Protein AF-A0A3C1JVE3-F1 (afdb_monomer_lite)

Secondary structure (DSSP, 8-state):
-HHHHHHHHHHHHHHHHHHHHTTTS---S-EEEEEEEEEEEEEEEPTT---TT-EEEEEEEEEEEEETT----SEEEEEEE--STTTS--TT-HHHHHHHHHHHHTT-EEEEE-------TT-HHHHHHHHHHHHHHHHHHHHHHHHTHHHHTEEEEEEEEEEETHHHHHHHHHHH--SGGGS-GGGS-EEEEEE-SSS--EEEEEEPP---SS-SS-TTS--S-SEEEEES--BS-GGG--TTS---EEEEEETT-SSS-SSEE-GGG-TTSPPEE-HHHHHHHHHHTT--SEEEEEETT--TTTTTEETTEESTT----HHHHHHHHHHHHHHHTTS----TTSEEEE-TT-BS-SSSTTS-BS-HHHHHH-TT-SEEEEESEEEE--BPPTT---GGG-BEE--TT-EEEEEE-S--SSGGGS--S--SS--S--EEEE-SS--S-SEE--TT--SS-EEEES-EEE--EE--TTSTTTTB-SSEEE-TTEEEES-EEES-EEEE-SSEEEES--EEES-EEES-EEEEE-SSEEEEES-EEES-EEES-EESSB-SSEEEEESEEEEES-EEES-EESSB-SSEEEES-SEEEEES-EEES-EESSS-SSEEEES-EEEEES-EEES-EESSSB-SSEEEETT-EEEEES-EEES-B-SB-SSEEE-SSS-EEEEES-EEET--SSTT-EEE-GGGG-SSHHHHHHHT---SSSPPTTTT-S-GGGS-TT-B-TTS-BTTSSSS--SSS---S--PEEEEEEE--SSSEEEES-SEEEETT--EEEEEEE-TTEEEEEEEETTEE-GGGPEEETTEEEEEES---S-EEEEEEEEEPPPEEEEEEE-TTEEEESSEEEE-TT--EEEEEEEPTTEEEEEEEESSSSEEEE-SSSEEEEES--S-EEEEEEEEE-EEEEEE---TTEEEE--EEEEETTEEEEEEEEE-TT------EE-SSSEEEE-SSSEEEEEEE-S-EEEE-------------TT--EEESSSBSSEEEEE---SS--EEEEEE-TTS-EEEEEEE-TTPEEE-TTSPSEEEEEEEEETTEEEEEEEEE-

Radius of gyration: 49.95 Å; chains: 1; bounding box: 109×61×170 Å

pLDDT: mean 86.19, std 13.79, range [27.31, 98.88]

Sequence (1078 aa):
MKKILLSIIGLVIVFQLFSQIRYKEGCFSELQKDSAVVYSSSLRLNSPYLDESSTSDTSLLMDIYSPKGDTLKNRPAIIFVHGGAFVSGNRHHDDMVSFCQAFTMTGYITATIDYRLGMNIDDSKSAVRAVYRGIQDGRAAVRFLRANASTYGINPDKIFMVGSSAGGFIALQSVYMNEQSEKPTEAESYSYDMVTAEPPYLQTVIAPDLGNYDTGENLDQNGTPDAIISLWGAVQNTDLIKASDLVPTMLVHGKSDTIVPFEIGSPFNYPSFPETYGSDEINNQLVSLGFTNKDCYFVDNQGHEFYGVTNGMFNDGVFFNAYGDTIFKKSLNFFYNQLIKPDANHIVYVKPDGTGDGSSWGNAVSDLQGAIDAMGVEQVWVTKGTYYASAYLPGETDARMKSFQMKEGVHVYGNFNGTETSIDERDHLLIDEKELGNSVLTTNSNSYHIVVFDTTGYSVETILDGFEIKGGNADNISLPPHNFGGGVVLSPQSIVQNCYITDNNAEIGAGAVLYKGGLIDSCYFISNTASHEGGGIALLYDGTVKNSKISSNETSGRGAGVYMEGFSGTIKNCEITTNTSDDYGAGVYFRDVSSATIQGSYVADNTAGKSGGGIYAYNSSINIYSSTVVNNTATTGYGGGINSYSNASSTIVNSVFIGNTASTGDNIYKCSSGCTTSVSYSGIEGGYEGENNVNISSDDFASSFYKDLYDGVDNVNPPSKCLNAGNNSIVSESDFDIKGNSRVSFGIVDIGAFERTSCKAYQLTSTVPTGGGTVSPEDTSIYLNNSLTYTIKPNTNGILDVVLFNGLDVTDQLVIDANNYIFTIDTLKADGELNVTFNVLPNVDITTSASTGGSISPTNANIEYGGSQIFTLTFNEGYEFDEATFSGSGNVTDNQDGTITLSNVTSDGELSITFVIKQYEITTSANTGGSISPISATIEHGSSQIFTLTFNEGYEFDEATFSGSGTVTDNQDGTITLSNVTSDGDLHVTFITATGIDADLAKKINVFPNPANNKITIQVPVNRGSCRIELVNIIGNIISDYEIFDGQDIDISHLTPGMYYIIVKIDEKQFVRKLIKK

Foldseek 3Di:
DVVVVVVVVVVVVLQLVLLVQALQAQPADDKDKDWFDQLWKDWAADPVLLFLVRTDIDGKGKMKMAGPPDPAFAAAEEEEEAADLLADDFQVQQQSVVLQVRSRRSGHIYMYIGFHRRADPLDQLSSLQSLLSLLQRQLSNLLSCLVCRLVRRHNNLRYEYEAAHSGLSSRVCNQLVDDQVPRDPSLAWDWDWDFDDPPTDTDIHINHRNDGSHDGPNVVGGSRHQAYERALYWYLDLVSVDLVRDHQYEYEFECPACQHHQAWAAGVNPNNHHITGHPVNNVVSCVVSVNDRYYYHYHYPDYGPNQQADSSHHDPPDPGDPVSVVVSNVVSVSSVQSAQAEEPVLEFEADCPADARRHALVRHHNPPLSRQSGRSHQEYEYAFDEHAQADADSPDDPPQRRAREHDANYAYEWQDNSPDDDNVPGPQAPDPDDDPTFYEQDHPDAHLEHYEYDQVEHPEAYEDGGYEFERFALEDPPDPPSQEHRGYEAEYNYEYESYEQEHAEGQEARSYEYALEYEYYHYEFEHAEHAAYHRRYEYEAEYEYELYEQEQGEYQHEQRRYEYEHEEYEYYLYEQYHAEYAAEQRSYEYELYAEYEYYLYEQDPAEYNAENQRYEYYNHEYEYYQAEFALGEGPEDYASRYEADDLYEYEAFLAEFANADYPPHRGYYYDPPNYYYAYELAEYDVWDDYHQYDHDHVVQCPDCVVVVLVQQDCPDVVGDPQALRGDCVVADQPDAASVGHGQCNQNGGGRHSHHHPDFDWAWEAEDEPDPFWDKPPHTDTHTFQAKDKMKIAGDPFKDWDFKAKQNHTCVVVWDDDPRITMDMDRGDDHHIYIYTYIDGDAWAKEAEEEDPFWDKPDRMDIGGQQAKDKIAIGGDPQKDWDDKDKDAPWDWDDPVPRMIMTGGGHYYIYMYTYMDGDWEKEAEAEDPFKGKDDGIDIGGQFFWDKMFMDGDPPDDWDDKDKPFPWDWDDPVPGMIITGRGHYYIYMYTEDDDYYDDDDDFQPWFDWDDAQDEFKIFTAGTDPDAWKKKWKADPVGDTPDIDIGDGRDIDTPNVDDQAKIKMWIGDPNDIDIDIHGYD

Structure (mmCIF, N/CA/C/O backbone):
data_AF-A0A3C1JVE3-F1
#
_entry.id   AF-A0A3C1JVE3-F1
#
loop_
_atom_site.group_PDB
_atom_site.id
_atom_site.type_symbol
_atom_site.label_atom_id
_atom_site.label_alt_id
_atom_site.label_comp_id
_atom_site.label_asym_id
_atom_site.label_entity_id
_atom_site.label_seq_id
_atom_site.pdbx_PDB_ins_code
_atom_site.Cartn_x
_atom_site.Cartn_y
_atom_site.Cartn_z
_atom_site.occupancy
_atom_site.B_iso_or_equiv
_atom_site.auth_seq_id
_atom_site.auth_comp_id
_atom_site.auth_asym_id
_atom_site.auth_atom_id
_atom_site.pdbx_PDB_model_num
ATOM 1 N N . MET A 1 1 ? -10.441 -23.750 -8.861 1.00 42.03 1 MET A N 1
ATOM 2 C CA . MET A 1 1 ? -10.743 -22.346 -9.229 1.00 42.03 1 MET A CA 1
ATOM 3 C C . MET A 1 1 ? -12.218 -22.021 -8.975 1.00 42.03 1 MET A C 1
ATOM 5 O O . MET A 1 1 ? -12.533 -21.957 -7.799 1.00 42.03 1 MET A O 1
ATOM 9 N N . LYS A 1 2 ? -13.139 -21.900 -9.956 1.00 28.19 2 LYS A N 1
ATOM 10 C CA . LYS A 1 2 ? -14.491 -21.289 -9.761 1.00 28.19 2 LYS A CA 1
ATOM 11 C C . LYS A 1 2 ? -15.259 -21.627 -8.459 1.00 28.19 2 LYS A C 1
ATOM 13 O O . LYS A 1 2 ? -15.768 -20.706 -7.838 1.00 28.19 2 LYS A O 1
ATOM 18 N N . LYS A 1 3 ? -15.322 -22.891 -8.005 1.00 31.56 3 LYS A N 1
ATOM 19 C CA . LYS A 1 3 ? -15.977 -23.236 -6.716 1.00 31.56 3 LYS A CA 1
ATOM 20 C C . LYS A 1 3 ? -15.284 -22.633 -5.483 1.00 31.56 3 LYS A C 1
ATOM 22 O O . LYS A 1 3 ? -15.972 -22.180 -4.585 1.00 31.56 3 LYS A O 1
ATOM 27 N N . ILE A 1 4 ? -13.951 -22.608 -5.465 1.00 35.59 4 ILE A N 1
ATOM 28 C CA . ILE A 1 4 ? -13.152 -21.994 -4.390 1.00 35.59 4 ILE A CA 1
ATOM 29 C C . ILE A 1 4 ? -13.349 -20.473 -4.413 1.00 35.59 4 ILE A C 1
ATOM 31 O O . ILE A 1 4 ? -13.584 -19.876 -3.373 1.00 35.59 4 ILE A O 1
ATOM 35 N N . LEU A 1 5 ? -13.349 -19.868 -5.607 1.00 32.31 5 LEU A N 1
ATOM 36 C CA . LEU A 1 5 ? -13.548 -18.426 -5.769 1.00 32.31 5 LEU A CA 1
ATOM 37 C C . LEU A 1 5 ? -14.929 -17.972 -5.256 1.00 32.31 5 LEU A C 1
ATOM 39 O O . LEU A 1 5 ? -15.006 -16.995 -4.523 1.00 32.31 5 LEU A O 1
ATOM 43 N N . LEU A 1 6 ? -16.005 -18.718 -5.553 1.00 36.62 6 LEU A N 1
ATOM 44 C CA . LEU A 1 6 ? -17.332 -18.437 -4.982 1.00 36.62 6 LEU A CA 1
ATOM 45 C C . LEU A 1 6 ? -17.369 -18.594 -3.454 1.00 36.62 6 LEU A C 1
ATOM 47 O O . LEU A 1 6 ? -18.058 -17.823 -2.794 1.00 36.62 6 LEU A O 1
ATOM 51 N N . SER A 1 7 ? -16.651 -19.569 -2.886 1.00 35.81 7 SER A N 1
ATOM 52 C CA . SER A 1 7 ? -16.560 -19.725 -1.429 1.00 35.81 7 SER A CA 1
ATOM 53 C C . SER A 1 7 ? -15.799 -18.578 -0.763 1.00 35.81 7 SER A C 1
ATOM 55 O O . SER A 1 7 ? -16.224 -18.139 0.297 1.00 35.81 7 SER A O 1
ATOM 57 N N . ILE A 1 8 ? -14.732 -18.063 -1.385 1.00 39.25 8 ILE A N 1
ATOM 58 C CA . ILE A 1 8 ? -13.982 -16.899 -0.884 1.00 39.25 8 ILE A CA 1
ATOM 59 C C . ILE A 1 8 ? -14.848 -15.635 -0.955 1.00 39.25 8 ILE A C 1
ATOM 61 O O . ILE A 1 8 ? -15.028 -14.973 0.059 1.00 39.25 8 ILE A O 1
ATOM 65 N N . ILE A 1 9 ? -15.466 -15.346 -2.107 1.00 40.34 9 ILE A N 1
ATOM 66 C CA . ILE A 1 9 ? -16.354 -14.179 -2.279 1.00 40.34 9 ILE A CA 1
ATOM 67 C C . ILE A 1 9 ? -17.531 -14.231 -1.290 1.00 40.34 9 ILE A C 1
ATOM 69 O O . ILE A 1 9 ? -17.863 -13.228 -0.664 1.00 40.34 9 ILE A O 1
ATOM 73 N N . GLY A 1 10 ? -18.133 -15.411 -1.095 1.00 34.31 10 GLY A N 1
ATOM 74 C CA . GLY A 1 10 ? -19.192 -15.607 -0.104 1.00 34.31 10 GLY A CA 1
ATOM 75 C C . GLY A 1 10 ? -18.730 -15.406 1.344 1.00 34.31 10 GLY A C 1
ATOM 76 O O . GLY A 1 10 ? -19.532 -14.984 2.170 1.00 34.31 10 GLY A O 1
ATOM 77 N N . LEU A 1 11 ? -17.455 -15.668 1.653 1.00 42.56 11 LEU A N 1
ATOM 78 C CA . LEU A 1 11 ? -16.876 -15.410 2.971 1.00 42.56 11 LEU A CA 1
ATOM 79 C C . LEU A 1 11 ? -16.632 -13.907 3.185 1.00 42.56 11 LEU A C 1
ATOM 81 O O . LEU A 1 11 ? -17.049 -13.368 4.205 1.00 42.56 11 LEU A O 1
ATOM 85 N N . VAL A 1 12 ? -16.026 -13.224 2.206 1.00 44.41 12 VAL A N 1
ATOM 86 C CA . VAL A 1 12 ? -15.712 -11.781 2.263 1.00 44.41 12 VAL A CA 1
ATOM 87 C C . VAL A 1 12 ? -16.974 -10.939 2.467 1.00 44.41 12 VAL A C 1
ATOM 89 O O . VAL A 1 12 ? -17.000 -10.088 3.352 1.00 44.41 12 VAL A O 1
ATOM 92 N N . ILE A 1 13 ? -18.055 -11.231 1.734 1.00 44.53 13 ILE A N 1
ATOM 93 C CA . ILE A 1 13 ? -19.339 -10.522 1.886 1.00 44.53 13 ILE A CA 1
ATOM 94 C C . ILE A 1 13 ? -19.924 -10.716 3.297 1.00 44.53 13 ILE A C 1
ATOM 96 O O . ILE A 1 13 ? -20.472 -9.777 3.872 1.00 44.53 13 ILE A O 1
ATOM 100 N N . VAL A 1 14 ? -19.783 -11.907 3.892 1.00 49.59 14 VAL A N 1
ATOM 101 C CA . VAL A 1 14 ? -20.216 -12.152 5.279 1.00 49.59 14 VAL A CA 1
ATOM 102 C C . VAL A 1 14 ? -19.344 -11.382 6.277 1.00 49.59 14 VAL A C 1
ATOM 104 O O . VAL A 1 14 ? -19.891 -10.827 7.226 1.00 49.59 14 VAL A O 1
ATOM 107 N N . PHE A 1 15 ? -18.029 -11.280 6.053 1.00 49.72 15 PHE A N 1
ATOM 108 C CA . PHE A 1 15 ? -17.124 -10.490 6.899 1.00 49.72 15 PHE A CA 1
ATOM 109 C C . PHE A 1 15 ? -17.406 -8.977 6.839 1.00 49.72 15 PHE A C 1
ATOM 111 O O . PHE A 1 15 ? -17.492 -8.350 7.896 1.00 49.72 15 PHE A O 1
ATOM 118 N N . GLN A 1 16 ? -17.614 -8.396 5.650 1.00 48.53 16 GLN A N 1
ATOM 119 C CA . GLN A 1 16 ? -17.972 -6.973 5.510 1.00 48.53 16 GLN A CA 1
ATOM 120 C C . GLN A 1 16 ? -19.355 -6.655 6.111 1.00 48.53 16 GLN A C 1
ATOM 122 O O . GLN A 1 16 ? -19.526 -5.620 6.751 1.00 48.53 16 GLN A O 1
ATOM 127 N N . LEU A 1 17 ? -20.336 -7.560 6.000 1.00 51.19 17 LEU A N 1
ATOM 128 C CA . LEU A 1 17 ? -21.621 -7.391 6.695 1.00 51.19 17 LEU A CA 1
ATOM 129 C C . LEU A 1 17 ? -21.475 -7.505 8.223 1.00 51.19 17 LEU A C 1
ATOM 131 O O . LEU A 1 17 ? -22.130 -6.761 8.951 1.00 51.19 17 LEU A O 1
ATOM 135 N N . PHE A 1 18 ? -20.597 -8.384 8.721 1.00 59.34 18 PHE A N 1
ATOM 136 C CA . PHE A 1 18 ? -20.302 -8.508 10.154 1.00 59.34 18 PHE A CA 1
ATOM 137 C C . PHE A 1 18 ? -19.658 -7.244 10.738 1.00 59.34 18 PHE A C 1
ATOM 139 O O . PHE A 1 18 ? -20.013 -6.845 11.849 1.00 59.34 18 PHE A O 1
ATOM 146 N N . SER A 1 19 ? -18.721 -6.610 10.023 1.00 59.62 19 SER A N 1
ATOM 147 C CA . SER A 1 19 ? -18.002 -5.433 10.531 1.00 59.62 19 SER A CA 1
ATOM 148 C C . SER A 1 19 ? -18.904 -4.203 10.675 1.00 59.62 19 SER A C 1
ATOM 150 O O . SER A 1 19 ? -18.742 -3.449 11.632 1.00 59.62 19 SER A O 1
ATOM 152 N N . GLN A 1 20 ? -19.900 -4.025 9.798 1.00 61.22 20 GLN A N 1
ATOM 153 C CA . GLN A 1 20 ? -20.799 -2.865 9.851 1.00 61.22 20 GLN A CA 1
ATOM 154 C C . GLN A 1 20 ? -21.799 -2.895 11.025 1.00 61.22 20 GLN A C 1
ATOM 156 O O . GLN A 1 20 ? -22.167 -1.823 11.525 1.00 61.22 20 GLN A O 1
ATOM 161 N N . ILE A 1 21 ? -22.220 -4.085 11.482 1.00 74.62 21 ILE A N 1
ATOM 162 C CA . ILE A 1 21 ? -23.195 -4.265 12.585 1.00 74.62 21 ILE A CA 1
ATOM 163 C C . ILE A 1 21 ? -22.554 -4.509 13.961 1.00 74.62 21 ILE A C 1
ATOM 165 O O . ILE A 1 21 ? -23.213 -4.339 14.991 1.00 74.62 21 ILE A O 1
ATOM 169 N N . ARG A 1 22 ? -21.282 -4.921 14.004 1.00 86.31 22 ARG A N 1
ATOM 170 C CA . ARG A 1 22 ? -20.582 -5.241 15.253 1.00 86.31 22 ARG A CA 1
ATOM 171 C C . ARG A 1 22 ? -20.499 -4.022 16.182 1.00 86.31 22 ARG A C 1
ATOM 173 O O . ARG A 1 22 ? -20.424 -2.879 15.739 1.00 86.31 22 ARG A O 1
ATOM 180 N N . TYR A 1 23 ? -20.583 -4.290 17.484 1.00 89.38 23 TYR A N 1
ATOM 181 C CA . TYR A 1 23 ? -20.739 -3.330 18.583 1.00 89.38 23 TYR A CA 1
ATOM 182 C C . TYR A 1 23 ? -22.031 -2.481 18.559 1.00 89.38 23 TYR A C 1
ATOM 184 O O . TYR A 1 23 ? -22.272 -1.754 19.518 1.00 89.38 23 TYR A O 1
ATOM 192 N N . LYS A 1 24 ? -22.897 -2.601 17.538 1.00 83.44 24 LYS A N 1
ATOM 193 C CA . LYS A 1 24 ? -24.208 -1.916 17.451 1.00 83.44 24 LYS A CA 1
ATOM 194 C C . LYS A 1 24 ? -25.393 -2.861 17.627 1.00 83.44 24 LYS A C 1
ATOM 196 O O . LYS A 1 24 ? -26.406 -2.479 18.204 1.00 83.44 24 LYS A O 1
ATOM 201 N N . GLU A 1 25 ? -25.280 -4.081 17.109 1.00 83.56 25 GLU A N 1
ATOM 202 C CA . GLU A 1 25 ? -26.344 -5.088 17.094 1.00 83.56 25 GLU A CA 1
ATOM 203 C C . GLU A 1 25 ? -25.783 -6.487 17.390 1.00 83.56 25 GLU A C 1
ATOM 205 O O . GLU A 1 25 ? -24.573 -6.716 17.346 1.00 83.56 25 GLU A O 1
ATOM 210 N N . GLY A 1 26 ? -26.661 -7.434 17.737 1.00 80.00 26 GLY A N 1
ATOM 211 C CA . GLY A 1 26 ? -26.273 -8.808 18.062 1.00 80.00 26 GLY A CA 1
ATOM 212 C C . GLY A 1 26 ? -25.845 -9.584 16.817 1.00 80.00 26 GLY A C 1
ATOM 213 O O . GLY A 1 26 ? -26.696 -10.073 16.078 1.00 80.00 26 GLY A O 1
ATOM 214 N N . CYS A 1 27 ? -24.536 -9.707 16.594 1.00 83.88 27 CYS A N 1
ATOM 215 C CA . CYS A 1 27 ? -23.964 -10.409 15.445 1.00 83.88 27 CYS A CA 1
ATOM 216 C C . CYS A 1 27 ? -23.536 -11.854 15.754 1.00 83.88 27 CYS A C 1
ATOM 218 O O . CYS A 1 27 ? -23.475 -12.679 14.844 1.00 83.88 27 CYS A O 1
ATOM 220 N N . PHE A 1 28 ? -23.301 -12.201 17.023 1.00 83.00 28 PHE A N 1
ATOM 221 C CA . PHE A 1 28 ? -22.983 -13.570 17.442 1.00 83.00 28 PHE A CA 1
ATOM 222 C C . PHE A 1 28 ? -24.230 -14.347 17.893 1.00 83.00 28 PHE A C 1
ATOM 224 O O . PHE A 1 28 ? -25.195 -13.771 18.391 1.00 83.00 28 PHE A O 1
ATOM 231 N N . SER A 1 29 ? -24.197 -15.677 17.751 1.00 82.56 29 SER A N 1
ATOM 232 C CA . SER A 1 29 ? -25.285 -16.583 18.165 1.00 82.56 29 SER A CA 1
ATOM 233 C C . SER A 1 29 ? -24.981 -17.408 19.420 1.00 82.56 29 SER A C 1
ATOM 235 O O . SER A 1 29 ? -25.893 -17.987 20.002 1.00 82.56 29 SER A O 1
ATOM 237 N N . GLU A 1 30 ? -23.715 -17.486 19.838 1.00 84.94 30 GLU A N 1
ATOM 238 C CA . GLU A 1 30 ? -23.271 -18.187 21.047 1.00 84.94 30 GLU A CA 1
ATOM 239 C C . GLU A 1 30 ? -22.166 -17.387 21.761 1.00 84.94 30 GLU A C 1
ATOM 241 O O . GLU A 1 30 ? -21.375 -16.695 21.116 1.00 84.94 30 GLU A O 1
ATOM 246 N N . LEU A 1 31 ? -22.078 -17.529 23.086 1.00 93.06 31 LEU A N 1
ATOM 247 C CA . LEU A 1 31 ? -20.979 -17.015 23.910 1.00 93.06 31 LEU A CA 1
ATOM 248 C C . LEU A 1 31 ? -20.256 -18.152 24.643 1.00 93.06 31 LEU A C 1
ATOM 250 O O . LEU A 1 31 ? -20.754 -19.277 24.732 1.00 93.06 31 LEU A O 1
ATOM 254 N N . GLN A 1 32 ? -19.075 -17.851 25.166 1.00 94.25 32 GLN A N 1
ATOM 255 C CA . GLN A 1 32 ? -18.316 -18.695 26.087 1.00 94.25 32 GLN A CA 1
ATOM 256 C C . GLN A 1 32 ? -18.015 -17.905 27.369 1.00 94.25 32 GLN A C 1
ATOM 258 O O . GLN A 1 32 ? -17.998 -16.673 27.344 1.00 94.25 32 GLN A O 1
ATOM 263 N N . LYS A 1 33 ? -17.822 -18.610 28.490 1.00 96.62 33 LYS A N 1
ATOM 264 C CA . LYS A 1 33 ? -17.721 -18.008 29.825 1.00 96.62 33 LYS A CA 1
ATOM 265 C C . LYS A 1 33 ? -16.608 -18.644 30.659 1.00 96.62 33 LYS A C 1
ATOM 267 O O . LYS A 1 33 ? -16.735 -19.803 31.057 1.00 96.62 33 LYS A O 1
ATOM 272 N N . ASP A 1 34 ? -15.611 -17.849 31.024 1.00 97.50 34 ASP A N 1
ATOM 273 C CA . ASP A 1 34 ? -14.610 -18.195 32.031 1.00 97.50 34 ASP A CA 1
ATOM 274 C C . ASP A 1 34 ? -15.130 -17.743 33.403 1.00 97.50 34 ASP A C 1
ATOM 276 O O . ASP A 1 34 ? -15.408 -16.568 33.628 1.00 97.50 34 ASP A O 1
ATOM 280 N N . SER A 1 35 ? -15.362 -18.694 34.310 1.00 97.31 35 SER A N 1
ATOM 281 C CA . SER A 1 35 ? -16.098 -18.454 35.563 1.00 97.31 35 SER A CA 1
ATOM 282 C C . SER A 1 35 ? -15.186 -18.497 36.786 1.00 97.31 35 SER A C 1
ATOM 284 O O . SER A 1 35 ? -14.309 -19.355 36.864 1.00 97.31 35 SER A O 1
ATOM 286 N N . ALA A 1 36 ? -15.459 -17.642 37.775 1.00 96.25 36 ALA A N 1
ATOM 287 C CA . ALA A 1 36 ? -14.715 -17.532 39.032 1.00 96.25 36 ALA A CA 1
ATOM 288 C C . ALA A 1 36 ? -13.206 -17.267 38.845 1.00 96.25 36 ALA A C 1
ATOM 290 O O . ALA A 1 36 ? -12.371 -17.790 39.585 1.00 96.25 36 ALA A O 1
ATOM 291 N N . VAL A 1 37 ? -12.861 -16.433 37.862 1.00 98.19 37 VAL A N 1
ATOM 292 C CA . VAL A 1 37 ? -11.499 -15.940 37.642 1.00 98.19 37 VAL A CA 1
ATOM 293 C C . VAL A 1 37 ? -11.122 -15.028 38.811 1.00 98.19 37 VAL A C 1
ATOM 295 O O . VAL A 1 37 ? -11.800 -14.032 39.060 1.00 98.19 37 VAL A O 1
ATOM 298 N N . VAL A 1 38 ? -10.059 -15.360 39.547 1.00 98.12 38 VAL A N 1
ATOM 299 C CA . VAL A 1 38 ? -9.533 -14.497 40.618 1.00 98.12 38 VAL A CA 1
ATOM 300 C C . VAL A 1 38 ? -8.838 -13.304 39.971 1.00 98.12 38 VAL A C 1
ATOM 302 O O . VAL A 1 38 ? -7.819 -13.491 39.309 1.00 98.12 38 VAL A O 1
ATOM 305 N N . TYR A 1 39 ? -9.376 -12.098 40.162 1.00 97.38 39 TYR A N 1
ATOM 306 C CA . TYR A 1 39 ? -8.777 -10.876 39.612 1.00 97.38 39 TYR A CA 1
ATOM 307 C C . TYR A 1 39 ? -7.917 -10.115 40.627 1.00 97.38 39 TYR A C 1
ATOM 309 O O . TYR A 1 39 ? -7.005 -9.392 40.232 1.00 97.38 39 TYR A O 1
ATOM 317 N N . SER A 1 40 ? -8.200 -10.283 41.924 1.00 96.62 40 SER A N 1
ATOM 318 C CA . SER A 1 40 ? -7.449 -9.673 43.023 1.00 96.62 40 SER A CA 1
ATOM 319 C C . SER A 1 40 ? -7.666 -10.425 44.348 1.00 96.62 40 SER A C 1
ATOM 321 O O . SER A 1 40 ? -8.592 -11.236 44.467 1.00 96.62 40 SER A O 1
ATOM 323 N N . SER A 1 41 ? -6.830 -10.168 45.354 1.00 94.25 41 SER A N 1
ATOM 324 C CA . SER A 1 41 ? -6.991 -10.636 46.735 1.00 94.25 41 SER A CA 1
ATOM 325 C C . SER A 1 41 ? -6.993 -9.468 47.729 1.00 94.25 41 SER A C 1
ATOM 327 O O . SER A 1 41 ? -6.274 -8.484 47.563 1.00 94.25 41 SER A O 1
ATOM 329 N N . SER A 1 42 ? -7.849 -9.533 48.756 1.00 92.19 42 SER A N 1
ATOM 330 C CA . SER A 1 42 ? -8.029 -8.417 49.696 1.00 92.19 42 SER A CA 1
ATOM 331 C C . SER A 1 42 ? -8.631 -8.843 51.040 1.00 92.19 42 SER A C 1
ATOM 333 O O . SER A 1 42 ? -9.196 -9.929 51.173 1.00 92.19 42 SER A O 1
ATOM 335 N N . LEU A 1 43 ? -8.545 -7.966 52.043 1.00 90.56 43 LEU A N 1
ATOM 336 C CA . LEU A 1 43 ? -9.160 -8.158 53.359 1.00 90.56 43 LEU A CA 1
ATOM 337 C C . LEU A 1 43 ? -10.618 -7.681 53.349 1.00 90.56 43 LEU A C 1
ATOM 339 O O . LEU A 1 43 ? -10.900 -6.502 53.109 1.00 90.56 43 LEU A O 1
ATOM 343 N N . ARG A 1 44 ? -11.546 -8.592 53.652 1.00 89.50 44 ARG A N 1
ATOM 344 C CA . ARG A 1 44 ? -12.982 -8.319 53.819 1.00 89.50 44 ARG A CA 1
ATOM 345 C C . ARG A 1 44 ? -13.336 -8.240 55.305 1.00 89.50 44 ARG A C 1
ATOM 347 O O . ARG A 1 44 ? -12.782 -8.994 56.098 1.00 89.50 44 ARG A O 1
ATOM 354 N N . LEU A 1 45 ? -14.291 -7.385 55.682 1.00 91.50 45 LEU A N 1
ATOM 355 C CA . LEU A 1 45 ? -14.862 -7.401 57.034 1.00 91.50 45 LEU A CA 1
ATOM 356 C C . LEU A 1 45 ? -15.708 -8.658 57.282 1.00 91.50 45 LEU A C 1
ATOM 358 O O . LEU A 1 45 ? -16.480 -9.094 56.423 1.00 91.50 45 LEU A O 1
ATOM 362 N N . ASN A 1 46 ? -15.636 -9.190 58.497 1.00 88.25 46 ASN A N 1
ATOM 363 C CA . ASN A 1 46 ? -16.490 -10.282 58.944 1.00 88.25 46 ASN A CA 1
ATOM 364 C C . ASN A 1 46 ? -17.887 -9.751 59.325 1.00 88.25 46 ASN A C 1
ATOM 366 O O . ASN A 1 46 ? -18.024 -8.749 60.027 1.00 88.25 46 ASN A O 1
ATOM 370 N N . SER A 1 47 ? -18.948 -10.427 58.876 1.00 83.94 47 SER A N 1
ATOM 371 C CA . SER A 1 47 ? -20.334 -10.098 59.258 1.00 83.94 47 SER A CA 1
ATOM 372 C C . SER A 1 47 ? -20.520 -10.263 60.780 1.00 83.94 47 SER A C 1
ATOM 374 O O . SER A 1 47 ? -20.036 -11.264 61.316 1.00 83.94 47 SER A O 1
ATOM 376 N N . PRO A 1 48 ? -21.185 -9.333 61.503 1.00 84.31 48 PRO A N 1
ATOM 377 C CA . PRO A 1 48 ? -22.095 -8.281 61.025 1.00 84.31 48 PRO A CA 1
ATOM 378 C C . PRO A 1 48 ? -21.454 -6.906 60.734 1.00 84.31 48 PRO A C 1
ATOM 380 O O . PRO A 1 48 ? -22.140 -5.895 60.817 1.00 84.31 48 PRO A O 1
ATOM 383 N N . TYR A 1 49 ? -20.159 -6.839 60.405 1.00 87.56 49 TYR A N 1
ATOM 384 C CA . TYR A 1 49 ? -19.453 -5.607 59.996 1.00 87.56 49 TYR A CA 1
ATOM 385 C C . TYR A 1 49 ? -19.353 -4.500 61.072 1.00 87.56 49 TYR A C 1
ATOM 387 O O . TYR A 1 49 ? -19.005 -3.365 60.764 1.00 87.56 49 TYR A O 1
ATOM 395 N N . LEU A 1 50 ? -19.613 -4.827 62.344 1.00 83.62 50 LEU A N 1
ATOM 396 C CA . LEU A 1 50 ? -19.506 -3.891 63.478 1.00 83.62 50 LEU A CA 1
ATOM 397 C C . LEU A 1 50 ? -18.062 -3.680 63.978 1.00 83.62 50 LEU A C 1
ATOM 399 O O . LEU A 1 50 ? -17.796 -2.717 64.695 1.00 83.62 50 LEU A O 1
ATOM 403 N N . ASP A 1 51 ? -17.142 -4.577 63.620 1.00 87.00 51 ASP A N 1
ATOM 404 C CA . ASP A 1 51 ? -15.732 -4.575 64.024 1.00 87.00 51 ASP A CA 1
ATOM 405 C C . ASP A 1 51 ? -14.840 -4.513 62.772 1.00 87.00 51 ASP A C 1
ATOM 407 O O . ASP A 1 51 ? -14.607 -5.526 62.114 1.00 87.00 51 ASP A O 1
ATOM 411 N N . GLU A 1 52 ? -14.342 -3.319 62.439 1.00 87.19 52 GLU A N 1
ATOM 412 C CA . GLU A 1 52 ? -13.437 -3.088 61.302 1.00 87.19 52 GLU A CA 1
ATOM 413 C C . GLU A 1 52 ? -12.035 -3.708 61.500 1.00 87.19 52 GLU A C 1
ATOM 415 O O . GLU A 1 52 ? -11.267 -3.780 60.541 1.00 87.19 52 GLU A O 1
ATOM 420 N N . SER A 1 53 ? -11.696 -4.192 62.704 1.00 83.50 53 SER A N 1
ATOM 421 C CA . SER A 1 53 ? -10.480 -4.988 62.939 1.00 83.50 53 SER A CA 1
ATOM 422 C C . SER A 1 53 ? -10.689 -6.490 62.696 1.00 83.50 53 SER A C 1
ATOM 424 O O . SER A 1 53 ? -9.722 -7.228 62.499 1.00 83.50 53 SER A O 1
ATOM 426 N N . SER A 1 54 ? -11.945 -6.949 62.647 1.00 88.62 54 SER A N 1
ATOM 427 C CA . SER A 1 54 ? -12.312 -8.336 62.358 1.00 88.62 54 SER A CA 1
ATOM 428 C C . SER A 1 54 ? -12.412 -8.567 60.850 1.00 88.62 54 SER A C 1
ATOM 430 O O . SER A 1 54 ? -13.484 -8.467 60.246 1.00 88.62 54 SER A O 1
ATOM 432 N N . THR A 1 55 ? -11.278 -8.896 60.234 1.00 90.56 55 THR A N 1
ATOM 433 C CA . THR A 1 55 ? -11.169 -9.205 58.802 1.00 90.56 55 THR A CA 1
ATOM 434 C C . THR A 1 55 ? -10.961 -10.694 58.513 1.00 90.56 55 THR A C 1
ATOM 436 O O . THR A 1 55 ? -10.688 -11.503 59.405 1.00 90.56 55 THR A O 1
ATOM 439 N N . SER A 1 56 ? -11.118 -11.070 57.246 1.00 91.88 56 SER A N 1
ATOM 440 C CA . SER A 1 56 ? -10.645 -12.332 56.672 1.00 91.88 56 SER A CA 1
ATOM 441 C C . SER A 1 56 ? -10.157 -12.118 55.236 1.00 91.88 56 SER A C 1
ATOM 443 O O . SER A 1 56 ? -10.630 -11.216 54.538 1.00 91.88 56 SER A O 1
ATOM 445 N N . ASP A 1 57 ? -9.197 -12.937 54.800 1.00 92.06 57 ASP A N 1
ATOM 446 C CA . ASP A 1 57 ? -8.723 -12.943 53.414 1.00 92.06 57 ASP A CA 1
ATOM 447 C C . ASP A 1 57 ? -9.853 -13.396 52.476 1.00 92.06 57 ASP A C 1
ATOM 449 O O . ASP A 1 57 ? -10.464 -14.448 52.686 1.00 92.06 57 ASP A O 1
ATOM 453 N N . THR A 1 58 ? -10.109 -12.634 51.412 1.00 92.94 58 THR A N 1
ATOM 454 C CA . THR A 1 58 ? -10.996 -13.041 50.318 1.00 92.94 58 THR A CA 1
ATOM 455 C C . THR A 1 58 ? -10.285 -12.922 48.977 1.00 92.94 58 THR A C 1
ATOM 457 O O . THR A 1 58 ? -9.588 -11.946 48.699 1.00 92.94 58 THR A O 1
ATOM 460 N N . SER A 1 59 ? -10.520 -13.895 48.101 1.00 96.00 59 SER A N 1
ATOM 461 C CA . SER A 1 59 ? -10.371 -13.674 46.664 1.00 96.00 59 SER A CA 1
ATOM 462 C C . SER A 1 59 ? -11.518 -12.791 46.178 1.00 96.00 59 SER A C 1
ATOM 464 O O . SER A 1 59 ? -12.653 -12.939 46.642 1.00 96.00 59 SER A O 1
ATOM 466 N N . LEU A 1 60 ? -11.226 -11.906 45.233 1.00 97.62 60 LEU A N 1
ATOM 467 C CA . LEU A 1 60 ? -12.212 -11.171 44.456 1.00 97.62 60 LEU A CA 1
ATOM 468 C C . LEU A 1 60 ? -12.321 -11.836 43.086 1.00 97.62 60 LEU A C 1
ATOM 470 O O . LEU A 1 60 ? -11.313 -12.109 42.426 1.00 97.62 60 LEU A O 1
ATOM 474 N N . LEU A 1 61 ? -13.550 -12.181 42.708 1.00 98.44 61 LEU A N 1
ATOM 475 C CA . LEU A 1 61 ? -13.834 -13.043 41.567 1.00 98.44 61 LEU A CA 1
ATOM 476 C C . LEU A 1 61 ? -14.548 -12.264 40.471 1.00 98.44 61 LEU A C 1
ATOM 478 O O . LEU A 1 61 ? -15.412 -11.433 40.746 1.00 98.44 61 LEU A O 1
ATOM 482 N N . MET A 1 62 ? -14.228 -12.591 39.226 1.00 98.56 62 MET A N 1
ATOM 483 C CA . MET A 1 62 ? -14.986 -12.165 38.062 1.00 98.56 62 MET A CA 1
ATOM 484 C C . MET A 1 62 ? -15.409 -13.359 37.210 1.00 98.56 62 MET A C 1
ATOM 486 O O . MET A 1 62 ? -14.773 -14.414 37.205 1.00 98.56 62 MET A O 1
ATOM 490 N N . ASP A 1 63 ? -16.507 -13.181 36.492 1.00 98.69 63 ASP A N 1
ATOM 491 C CA . ASP A 1 63 ? -16.946 -14.079 35.434 1.00 98.69 63 ASP A CA 1
ATOM 492 C C . ASP A 1 63 ? -16.796 -13.330 34.104 1.00 98.69 63 ASP A C 1
ATOM 494 O O . ASP A 1 63 ? -17.455 -12.308 33.913 1.00 98.69 63 ASP A O 1
ATOM 498 N N . ILE A 1 64 ? -15.935 -13.816 33.206 1.00 98.75 64 ILE A N 1
ATOM 499 C CA . ILE A 1 64 ? -15.616 -13.186 31.915 1.00 98.75 64 ILE A CA 1
ATOM 500 C C . ILE A 1 64 ? -16.383 -13.902 30.802 1.00 98.75 64 ILE A C 1
ATOM 502 O O . ILE A 1 64 ? -16.399 -15.130 30.728 1.00 98.75 64 ILE A O 1
ATOM 506 N N . TYR A 1 65 ? -16.999 -13.133 29.914 1.00 98.19 65 TYR A N 1
ATOM 507 C CA . TYR A 1 65 ? -17.814 -13.588 28.798 1.00 98.19 65 TYR A CA 1
ATOM 508 C C . TYR A 1 65 ? -17.195 -13.089 27.487 1.00 98.19 65 TYR A C 1
ATOM 510 O O . TYR A 1 65 ? -16.783 -11.932 27.369 1.00 98.19 65 TYR A O 1
ATOM 518 N N . SER A 1 66 ? -17.121 -13.966 26.486 1.00 96.38 66 SER A N 1
ATOM 519 C CA . SER A 1 66 ? -16.600 -13.632 25.154 1.00 96.38 66 SER A CA 1
ATOM 520 C C . SER A 1 66 ? -17.439 -14.269 24.036 1.00 96.38 66 SER A C 1
ATOM 522 O O . SER A 1 66 ? -18.067 -15.310 24.264 1.00 96.38 66 SER A O 1
ATOM 524 N N . PRO A 1 67 ? -17.504 -13.670 22.830 1.00 93.88 67 PRO A N 1
ATOM 525 C CA . PRO A 1 67 ? -18.313 -14.212 21.744 1.00 93.88 67 PRO A CA 1
ATOM 526 C C . PRO A 1 67 ? -17.657 -15.484 21.198 1.00 93.88 67 PRO A C 1
ATOM 528 O O . PRO A 1 67 ? -16.455 -15.522 20.918 1.00 93.88 67 PRO A O 1
ATOM 531 N N . LYS A 1 68 ? -18.424 -16.568 21.073 1.00 90.94 68 LYS A N 1
ATOM 532 C CA . LYS A 1 68 ? -17.858 -17.889 20.785 1.00 90.94 68 LYS A CA 1
ATOM 533 C C . LYS A 1 68 ? -17.482 -18.015 19.310 1.00 90.94 68 LYS A C 1
ATOM 535 O O . LYS A 1 68 ? -18.310 -17.812 18.427 1.00 90.94 68 LYS A O 1
ATOM 540 N N . GLY A 1 69 ? -16.235 -18.413 19.055 1.00 87.69 69 GLY A N 1
ATOM 541 C CA . GLY A 1 69 ? -15.680 -18.523 17.701 1.00 87.69 69 GLY A CA 1
ATOM 542 C C . GLY A 1 69 ? -15.191 -17.198 17.106 1.00 87.69 69 GLY A C 1
ATOM 543 O O . GLY A 1 69 ? -14.741 -17.188 15.965 1.00 87.69 69 GLY A O 1
ATOM 544 N N . ASP A 1 70 ? -15.239 -16.099 17.864 1.00 88.31 70 ASP A N 1
ATOM 545 C CA . ASP A 1 70 ? -14.714 -14.805 17.437 1.00 88.31 70 ASP A CA 1
ATOM 546 C C . ASP A 1 70 ? -13.178 -14.785 17.430 1.00 88.31 70 ASP A C 1
ATOM 548 O O . ASP A 1 70 ? -12.529 -14.846 18.480 1.00 88.31 70 ASP A O 1
ATOM 552 N N . THR A 1 71 ? -12.600 -14.681 16.233 1.00 84.25 71 THR A N 1
ATOM 553 C CA . THR A 1 71 ? -11.148 -14.689 15.999 1.00 84.25 71 THR A CA 1
ATOM 554 C C . THR A 1 71 ? -10.472 -13.344 16.257 1.00 84.25 71 THR A C 1
ATOM 556 O O . THR A 1 71 ? -9.244 -13.301 16.341 1.00 84.25 71 THR A O 1
ATOM 559 N N . LEU A 1 72 ? -11.244 -12.258 16.373 1.00 83.38 72 LEU A N 1
ATOM 560 C CA . LEU A 1 72 ? -10.717 -10.900 16.475 1.00 83.38 72 LEU A CA 1
ATOM 561 C C . LEU A 1 72 ? -9.869 -10.689 17.745 1.00 83.38 72 LEU A C 1
ATOM 563 O O . LEU A 1 72 ? -10.168 -11.219 18.817 1.00 83.38 72 LEU A O 1
ATOM 567 N N . LYS A 1 73 ? -8.811 -9.884 17.615 1.00 79.94 73 LYS A N 1
ATOM 568 C CA . LYS A 1 73 ? -7.952 -9.401 18.707 1.00 79.94 73 LYS A CA 1
ATOM 569 C C . LYS A 1 73 ? -8.225 -7.917 18.975 1.00 79.94 73 LYS A C 1
ATOM 571 O O . LYS A 1 73 ? -8.904 -7.273 18.184 1.00 79.94 73 LYS A O 1
ATOM 576 N N . ASN A 1 74 ? -7.719 -7.388 20.087 1.00 84.12 74 ASN A N 1
ATOM 577 C CA . ASN A 1 74 ? -7.852 -5.975 20.466 1.00 84.12 74 ASN A CA 1
ATOM 578 C C . ASN A 1 74 ? -9.328 -5.507 20.538 1.00 84.12 74 ASN A C 1
ATOM 580 O O . ASN A 1 74 ? -9.718 -4.499 19.951 1.00 84.12 74 ASN A O 1
ATOM 584 N N . ARG A 1 75 ? -10.174 -6.254 21.264 1.00 91.88 75 ARG A N 1
ATOM 585 C CA . ARG A 1 75 ? -11.610 -5.959 21.440 1.00 91.88 75 ARG A CA 1
ATOM 586 C C . ARG A 1 75 ? -11.868 -5.077 22.672 1.00 91.88 75 ARG A C 1
ATOM 588 O O . ARG A 1 75 ? -11.281 -5.349 23.715 1.00 91.88 75 ARG A O 1
ATOM 595 N N . PRO A 1 76 ? -12.762 -4.077 22.623 1.00 95.38 76 PRO A N 1
ATOM 596 C CA . PRO A 1 76 ? -13.149 -3.325 23.814 1.00 95.38 76 PRO A CA 1
ATOM 597 C C . PRO A 1 76 ? -13.785 -4.241 24.873 1.00 95.38 76 PRO A C 1
ATOM 599 O O . PRO A 1 76 ? -14.502 -5.195 24.540 1.00 95.38 76 PRO A O 1
ATOM 602 N N . ALA A 1 77 ? -13.526 -3.933 26.144 1.00 98.12 77 ALA A N 1
ATOM 603 C CA . ALA A 1 77 ? -14.017 -4.674 27.301 1.00 98.12 77 ALA A CA 1
ATOM 604 C C . ALA A 1 77 ? -15.005 -3.846 28.140 1.00 98.12 77 ALA A C 1
ATOM 606 O O . ALA A 1 77 ? -14.895 -2.625 28.190 1.00 98.12 77 ALA A O 1
ATOM 607 N N . ILE A 1 78 ? -15.955 -4.495 28.826 1.00 98.81 78 ILE A N 1
ATOM 608 C CA . ILE A 1 78 ? -16.901 -3.828 29.740 1.00 98.81 78 ILE A CA 1
ATOM 609 C C . ILE A 1 78 ? -17.030 -4.601 31.060 1.00 98.81 78 ILE A C 1
ATOM 611 O O . ILE A 1 78 ? -17.432 -5.766 31.073 1.00 98.81 78 ILE A O 1
ATOM 615 N N . ILE A 1 79 ? -16.736 -3.935 32.174 1.00 98.88 79 ILE A N 1
ATOM 616 C CA . ILE A 1 79 ? -16.906 -4.438 33.542 1.00 98.88 79 ILE A CA 1
ATOM 617 C C . ILE A 1 79 ? -18.292 -4.039 34.068 1.00 98.88 79 ILE A C 1
ATOM 619 O O . ILE A 1 79 ? -18.649 -2.868 34.031 1.00 98.88 79 ILE A O 1
ATOM 623 N N . PHE A 1 80 ? -19.055 -4.989 34.604 1.00 98.75 80 PHE A N 1
ATOM 624 C CA . PHE A 1 80 ? -20.381 -4.787 35.191 1.00 98.75 80 PHE A CA 1
ATOM 625 C C . PHE A 1 80 ? -20.338 -4.986 36.714 1.00 98.75 80 PHE A C 1
ATOM 627 O O . PHE A 1 80 ? -19.971 -6.060 37.203 1.00 98.75 80 PHE A O 1
ATOM 634 N N . VAL A 1 81 ? -20.726 -3.947 37.459 1.00 98.69 81 VAL A N 1
ATOM 635 C CA . VAL A 1 81 ? -20.629 -3.861 38.926 1.00 98.69 81 VAL A CA 1
ATOM 636 C C . VAL A 1 81 ? -22.028 -3.785 39.548 1.00 98.69 81 VAL A C 1
ATOM 638 O O . VAL A 1 81 ? -22.821 -2.897 39.229 1.00 98.69 81 VAL A O 1
ATOM 641 N N . HIS A 1 82 ? -22.337 -4.734 40.434 1.00 98.12 82 HIS A N 1
ATOM 642 C CA . HIS A 1 82 ? -23.689 -4.948 40.960 1.00 98.12 82 HIS A CA 1
ATOM 643 C C . HIS A 1 82 ? -24.136 -3.922 42.020 1.00 98.12 82 HIS A C 1
ATOM 645 O O . HIS A 1 82 ? -23.324 -3.266 42.671 1.00 98.12 82 HIS A O 1
ATOM 651 N N . GLY A 1 83 ? -25.457 -3.827 42.214 1.00 96.06 83 GLY A N 1
ATOM 652 C CA . GLY A 1 83 ? -26.084 -3.098 43.323 1.00 96.06 83 GLY A CA 1
ATOM 653 C C . GLY A 1 83 ? -25.990 -3.836 44.666 1.00 96.06 83 GLY A C 1
ATOM 654 O O . GLY A 1 83 ? -25.142 -4.703 44.852 1.00 96.06 83 GLY A O 1
ATOM 655 N N . GLY A 1 84 ? -26.868 -3.513 45.621 1.00 94.56 84 GLY A N 1
ATOM 656 C CA . GLY A 1 84 ? -26.893 -4.188 46.931 1.00 94.56 84 GLY A CA 1
ATOM 657 C C . GLY A 1 84 ? -26.271 -3.425 48.102 1.00 94.56 84 GLY A C 1
ATOM 658 O O . GLY A 1 84 ? -25.980 -4.032 49.139 1.00 94.56 84 GLY A O 1
ATOM 659 N N . ALA A 1 85 ? -26.109 -2.102 47.969 1.00 93.19 85 ALA A N 1
ATOM 660 C CA . ALA A 1 85 ? -25.800 -1.176 49.069 1.00 93.19 85 ALA A CA 1
ATOM 661 C C . ALA A 1 85 ? -24.530 -1.513 49.885 1.00 93.19 85 ALA A C 1
ATOM 663 O O . ALA A 1 85 ? -24.469 -1.237 51.078 1.00 93.19 85 ALA A O 1
ATOM 664 N N . PHE A 1 86 ? -23.527 -2.152 49.270 1.00 95.06 86 PHE A N 1
ATOM 665 C CA . PHE A 1 86 ? -22.292 -2.627 49.930 1.00 95.06 86 PHE A CA 1
ATOM 666 C C . PHE A 1 86 ? -22.507 -3.581 51.132 1.00 95.06 86 PHE A C 1
ATOM 668 O O . PHE A 1 86 ? -21.565 -3.882 51.870 1.00 95.06 86 PHE A O 1
ATOM 675 N N . VAL A 1 87 ? -23.726 -4.100 51.319 1.00 93.62 87 VAL A N 1
ATOM 676 C CA . VAL A 1 87 ? -24.088 -5.098 52.346 1.00 93.62 87 VAL A CA 1
ATOM 677 C C . VAL A 1 87 ? -24.493 -6.440 51.741 1.00 93.62 87 VAL A C 1
ATOM 679 O O . VAL A 1 87 ? -24.387 -7.473 52.403 1.00 93.62 87 VAL A O 1
ATOM 682 N N . SER A 1 88 ? -24.939 -6.427 50.485 1.00 93.44 88 SER A N 1
ATOM 683 C CA . SER A 1 88 ? -25.479 -7.566 49.750 1.00 93.44 88 SER A CA 1
ATOM 684 C C . SER A 1 88 ? -25.041 -7.537 48.284 1.00 93.44 88 SER A C 1
ATOM 686 O O . SER A 1 88 ? -24.502 -6.542 47.806 1.00 93.44 88 SER A O 1
ATOM 688 N N . GLY A 1 89 ? -25.309 -8.633 47.582 1.00 94.19 89 GLY A N 1
ATOM 689 C CA . GLY A 1 89 ? -25.061 -8.782 46.153 1.00 94.19 89 GLY A CA 1
ATOM 690 C C . GLY A 1 89 ? -23.814 -9.587 45.806 1.00 94.19 89 GLY A C 1
ATOM 691 O O . GLY A 1 89 ? -23.078 -10.020 46.691 1.00 94.19 89 GLY A O 1
ATOM 692 N N . ASN A 1 90 ? -23.675 -9.902 44.518 1.00 96.06 90 ASN A N 1
ATOM 693 C CA . ASN A 1 90 ? -22.558 -10.645 43.925 1.00 96.06 90 ASN A CA 1
ATOM 694 C C . ASN A 1 90 ? -22.639 -10.585 42.384 1.00 96.06 90 ASN A C 1
ATOM 696 O O . ASN A 1 90 ? -23.671 -10.215 41.818 1.00 96.06 90 ASN A O 1
ATOM 700 N N . ARG A 1 91 ? -21.590 -11.043 41.699 1.00 96.25 91 ARG A N 1
ATOM 701 C CA . ARG A 1 91 ? -21.428 -11.045 40.233 1.00 96.25 91 ARG A CA 1
ATOM 702 C C . ARG A 1 91 ? -22.448 -11.856 39.421 1.00 96.25 91 ARG A C 1
ATOM 704 O O . ARG A 1 91 ? -22.372 -11.850 38.193 1.00 96.25 91 ARG A O 1
ATOM 711 N N . HIS A 1 92 ? -23.383 -12.552 40.070 1.00 95.88 92 HIS A N 1
ATOM 712 C CA . HIS A 1 92 ? -24.475 -13.286 39.422 1.00 95.88 92 HIS A CA 1
ATOM 713 C C . HIS A 1 92 ? -25.837 -12.567 39.495 1.00 95.88 92 HIS A C 1
ATOM 715 O O . HIS A 1 92 ? -26.852 -13.209 39.245 1.00 95.88 92 HIS A O 1
ATOM 721 N N . HIS A 1 93 ? -25.891 -11.276 39.853 1.00 92.88 93 HIS A N 1
ATOM 722 C CA . HIS A 1 93 ? -27.128 -10.485 39.761 1.00 92.88 93 HIS A CA 1
ATOM 723 C C . HIS A 1 93 ? -27.716 -10.523 38.343 1.00 92.88 93 HIS A C 1
ATOM 725 O O . HIS A 1 93 ? -26.989 -10.326 37.364 1.00 92.88 93 HIS A O 1
ATOM 731 N N . ASP A 1 94 ? -29.025 -10.771 38.245 1.00 88.19 94 ASP A N 1
ATOM 732 C CA . ASP A 1 94 ? -29.714 -11.010 36.974 1.00 88.19 94 ASP A CA 1
ATOM 733 C C . ASP A 1 94 ? -29.547 -9.839 35.995 1.00 88.19 94 ASP A C 1
ATOM 735 O O . ASP A 1 94 ? -29.339 -10.057 34.799 1.00 88.19 94 ASP A O 1
ATOM 739 N N . ASP A 1 95 ? -29.614 -8.602 36.495 1.00 87.50 95 ASP A N 1
ATOM 740 C CA . ASP A 1 95 ? -29.510 -7.381 35.697 1.00 87.50 95 ASP A CA 1
ATOM 741 C C . ASP A 1 95 ? -28.127 -7.221 35.047 1.00 87.50 95 ASP A C 1
ATOM 743 O O . ASP A 1 95 ? -28.010 -7.105 33.822 1.00 87.50 95 ASP A O 1
ATOM 747 N N . MET A 1 96 ? -27.071 -7.295 35.855 1.00 93.75 96 MET A N 1
ATOM 748 C CA . MET A 1 96 ? -25.688 -7.182 35.410 1.00 93.75 96 MET A CA 1
ATOM 749 C C . MET A 1 96 ? -25.294 -8.353 34.514 1.00 93.75 96 MET A C 1
ATOM 751 O O . MET A 1 96 ? -24.654 -8.130 33.491 1.00 93.75 96 MET A O 1
ATOM 755 N N . VAL A 1 97 ? -25.711 -9.584 34.830 1.00 93.31 97 VAL A N 1
ATOM 756 C CA . VAL A 1 97 ? -25.458 -10.753 33.971 1.00 93.31 97 VAL A CA 1
ATOM 757 C C . VAL A 1 97 ? -26.179 -10.614 32.627 1.00 93.31 97 VAL A C 1
ATOM 759 O O . VAL A 1 97 ? -25.582 -10.910 31.592 1.00 93.31 97 VAL A O 1
ATOM 762 N N . SER A 1 98 ? -27.423 -10.127 32.611 1.00 89.44 98 SER A N 1
ATOM 763 C CA . SER A 1 98 ? -28.203 -9.979 31.375 1.00 89.44 98 SER A CA 1
ATOM 764 C C . SER A 1 98 ? -27.633 -8.907 30.448 1.00 89.44 98 SER A C 1
ATOM 766 O O . SER A 1 98 ? -27.497 -9.156 29.250 1.00 89.44 98 SER A O 1
ATOM 768 N N . PHE A 1 99 ? -27.237 -7.741 30.977 1.00 90.75 99 PHE A N 1
ATOM 769 C CA . PHE A 1 99 ? -26.498 -6.759 30.178 1.00 90.75 99 PHE A CA 1
ATOM 770 C C . PHE A 1 99 ? -25.138 -7.304 29.734 1.00 90.75 99 PHE A C 1
ATOM 772 O O . PHE A 1 99 ? -24.819 -7.220 28.550 1.00 90.75 99 PHE A O 1
ATOM 779 N N . CYS A 1 100 ? -24.363 -7.896 30.648 1.00 94.31 100 CYS A N 1
ATOM 780 C CA . CYS A 1 100 ? -23.038 -8.440 30.362 1.00 94.31 100 CYS A CA 1
ATOM 781 C C . CYS A 1 100 ? -23.073 -9.411 29.174 1.00 94.31 100 CYS A C 1
ATOM 783 O O . CYS A 1 100 ? -22.313 -9.223 28.225 1.00 94.31 100 CYS A O 1
ATOM 785 N N . GLN A 1 101 ? -24.018 -10.359 29.165 1.00 93.75 101 GLN A N 1
ATOM 786 C CA . GLN A 1 101 ? -24.229 -11.289 28.051 1.00 93.75 101 GLN A CA 1
ATOM 787 C C . GLN A 1 101 ? -24.722 -10.587 26.778 1.00 93.75 101 GLN A C 1
ATOM 789 O O . GLN A 1 101 ? -24.206 -10.862 25.697 1.00 93.75 101 GLN A O 1
ATOM 794 N N . ALA A 1 102 ? -25.690 -9.668 26.874 1.00 89.81 102 ALA A N 1
ATOM 795 C CA . ALA A 1 102 ? -26.222 -8.957 25.708 1.00 89.81 102 ALA A CA 1
ATOM 796 C C . ALA A 1 102 ? -25.138 -8.144 24.973 1.00 89.81 102 ALA A C 1
ATOM 798 O O . ALA A 1 102 ? -25.084 -8.169 23.744 1.00 89.81 102 ALA A O 1
ATOM 799 N N . PHE A 1 103 ? -24.232 -7.497 25.713 1.00 95.19 103 PHE A N 1
ATOM 800 C CA . PHE A 1 103 ? -23.050 -6.832 25.158 1.00 95.19 103 PHE A CA 1
ATOM 801 C C . PHE A 1 103 ? -22.016 -7.828 24.595 1.00 95.19 103 PHE A C 1
ATOM 803 O O . PHE A 1 103 ? -21.399 -7.532 23.570 1.00 95.19 103 PHE A O 1
ATOM 810 N N . THR A 1 104 ? -21.865 -9.033 25.166 1.00 95.31 104 THR A N 1
ATOM 811 C CA . THR A 1 104 ? -21.052 -10.095 24.538 1.00 95.31 104 THR A CA 1
ATOM 812 C C . THR A 1 104 ? -21.565 -10.433 23.135 1.00 95.31 104 THR A C 1
ATOM 814 O O . THR A 1 104 ? -20.776 -10.563 22.200 1.00 95.31 104 THR A O 1
ATOM 817 N N . MET A 1 105 ? -22.887 -10.540 22.949 1.00 91.88 105 MET A N 1
ATOM 818 C CA . MET A 1 105 ? -23.473 -10.936 21.658 1.00 91.88 105 MET A CA 1
ATOM 819 C C . MET A 1 105 ? -23.275 -9.893 20.545 1.00 91.88 105 MET A C 1
ATOM 821 O O . MET A 1 105 ? -23.346 -10.250 19.367 1.00 91.88 105 MET A O 1
ATOM 825 N N . THR A 1 106 ? -23.001 -8.626 20.885 1.00 91.44 106 THR A N 1
ATOM 826 C CA . THR A 1 106 ? -22.630 -7.584 19.907 1.00 91.44 106 THR A CA 1
ATOM 827 C C . THR A 1 106 ? -21.126 -7.539 19.619 1.00 91.44 106 THR A C 1
ATOM 829 O O . THR A 1 106 ? -20.698 -6.808 18.729 1.00 91.44 106 THR A O 1
ATOM 832 N N . GLY A 1 107 ? -20.316 -8.345 20.316 1.00 92.19 107 GLY A N 1
ATOM 833 C CA . GLY A 1 107 ? -18.890 -8.532 20.047 1.00 92.19 107 GLY A CA 1
ATOM 834 C C . GLY A 1 107 ? -17.928 -7.945 21.083 1.00 92.19 107 GLY A C 1
ATOM 835 O O . GLY A 1 107 ? -16.719 -8.053 20.867 1.00 92.19 107 GLY A O 1
ATOM 836 N N . TYR A 1 108 ? -18.410 -7.330 22.168 1.00 95.94 108 TYR A N 1
ATOM 837 C CA . TYR A 1 108 ? -17.549 -6.904 23.282 1.00 95.94 108 TYR A CA 1
ATOM 838 C C . TYR A 1 108 ? -17.007 -8.114 24.059 1.00 95.94 108 TYR A C 1
ATOM 840 O O . TYR A 1 108 ? -17.623 -9.182 24.088 1.00 95.94 108 TYR A O 1
ATOM 848 N N . ILE A 1 109 ? -15.879 -7.926 24.746 1.00 98.06 109 ILE A N 1
ATOM 849 C CA . ILE A 1 109 ? -15.540 -8.752 25.911 1.00 98.06 109 ILE A CA 1
ATOM 850 C C . ILE A 1 109 ? -16.241 -8.139 27.121 1.00 98.06 109 ILE A C 1
ATOM 852 O O . ILE A 1 109 ? -16.280 -6.919 27.262 1.00 98.06 109 ILE A O 1
ATOM 856 N N . THR A 1 110 ? -16.823 -8.945 27.999 1.00 98.62 110 THR A N 1
ATOM 857 C CA . THR A 1 110 ? -17.567 -8.417 29.150 1.00 98.62 110 THR A CA 1
ATOM 858 C C . THR A 1 110 ? -17.289 -9.228 30.408 1.00 98.62 110 THR A C 1
ATOM 860 O O . THR A 1 110 ? -16.947 -10.404 30.327 1.00 98.62 110 THR A O 1
ATOM 863 N N . ALA A 1 111 ? -17.381 -8.610 31.585 1.00 98.75 111 ALA A N 1
ATOM 864 C CA . ALA A 1 111 ? -17.150 -9.292 32.856 1.00 98.75 111 ALA A CA 1
ATOM 865 C C . ALA A 1 111 ? -18.102 -8.796 33.950 1.00 98.75 111 ALA A C 1
ATOM 867 O O . ALA A 1 111 ? -18.333 -7.596 34.050 1.00 98.75 111 ALA A O 1
ATOM 868 N N . THR A 1 112 ? -18.614 -9.686 34.804 1.00 98.75 112 THR A N 1
ATOM 869 C CA . THR A 1 112 ? -19.258 -9.297 36.077 1.00 98.75 112 THR A CA 1
ATOM 870 C C . THR A 1 112 ? -18.304 -9.546 37.244 1.00 98.75 112 THR A C 1
ATOM 872 O O . THR A 1 112 ? -17.605 -10.561 37.247 1.00 98.75 112 THR A O 1
ATOM 875 N N . ILE A 1 113 ? -18.262 -8.646 38.238 1.00 98.56 113 ILE A N 1
ATOM 876 C CA . ILE A 1 113 ? -17.295 -8.706 39.357 1.00 98.56 113 ILE A CA 1
ATOM 877 C C . ILE A 1 113 ? -17.963 -8.796 40.732 1.00 98.56 113 ILE A C 1
ATOM 879 O O . ILE A 1 113 ? -19.021 -8.209 40.952 1.00 98.56 113 ILE A O 1
ATOM 883 N N . ASP A 1 114 ? -17.324 -9.512 41.658 1.00 98.25 114 ASP A N 1
ATOM 884 C CA . ASP A 1 114 ? -17.567 -9.410 43.100 1.00 98.25 114 ASP A CA 1
ATOM 885 C C . ASP A 1 114 ? -16.657 -8.316 43.691 1.00 98.25 114 ASP A C 1
ATOM 887 O O . ASP A 1 114 ? -15.482 -8.232 43.326 1.00 98.25 114 ASP A O 1
ATOM 891 N N . TYR A 1 115 ? -17.166 -7.525 44.640 1.00 97.19 115 TYR A N 1
ATOM 892 C CA . TYR A 1 115 ? -16.389 -6.566 45.445 1.00 97.19 115 TYR A CA 1
ATOM 893 C C . TYR A 1 115 ? -16.655 -6.755 46.953 1.00 97.19 115 TYR A C 1
ATOM 895 O O . TYR A 1 115 ? -17.577 -7.467 47.363 1.00 97.19 115 TYR A O 1
ATOM 903 N N . ARG A 1 116 ? -15.839 -6.139 47.816 1.00 95.56 116 ARG A N 1
ATOM 904 C CA . ARG A 1 116 ? -15.918 -6.280 49.280 1.00 95.56 116 ARG A CA 1
ATOM 905 C C . ARG A 1 116 ? -17.180 -5.647 49.862 1.00 95.56 116 ARG A C 1
ATOM 907 O O . ARG A 1 116 ? -17.261 -4.441 50.086 1.00 95.56 116 ARG A O 1
ATOM 914 N N . LEU A 1 117 ? -18.128 -6.505 50.230 1.00 93.88 117 LEU A N 1
ATOM 915 C CA . LEU A 1 117 ? -19.240 -6.155 51.114 1.00 93.88 117 LEU A CA 1
ATOM 916 C C . LEU A 1 117 ? -18.748 -5.946 52.555 1.00 93.88 117 LEU A C 1
ATOM 918 O O . LEU A 1 117 ? -17.961 -6.754 53.061 1.00 93.88 117 LEU A O 1
ATOM 922 N N . GLY A 1 118 ? -19.248 -4.903 53.221 1.00 90.62 118 GLY A N 1
ATOM 923 C CA . GLY A 1 118 ? -18.831 -4.552 54.581 1.00 90.62 118 GLY A CA 1
ATOM 924 C C . GLY A 1 118 ? -19.345 -3.221 55.144 1.00 90.62 118 GLY A C 1
ATOM 925 O O . GLY A 1 118 ? -18.641 -2.625 55.948 1.00 90.62 118 GLY A O 1
ATOM 926 N N . MET A 1 119 ? -20.501 -2.703 54.716 1.00 91.38 119 MET A N 1
ATOM 927 C CA . MET A 1 119 ? -21.059 -1.468 55.296 1.00 91.38 119 MET A CA 1
ATOM 928 C C . MET A 1 119 ? -21.841 -1.747 56.590 1.00 91.38 119 MET A C 1
ATOM 930 O O . MET A 1 119 ? -22.784 -2.538 56.586 1.00 91.38 119 MET A O 1
ATOM 934 N N . ASN A 1 120 ? -21.503 -1.058 57.682 1.00 88.50 120 ASN A N 1
ATOM 935 C CA . ASN A 1 120 ? -22.397 -0.910 58.831 1.00 88.50 120 ASN A CA 1
ATOM 936 C C . ASN A 1 120 ? -23.418 0.203 58.534 1.00 88.50 120 ASN A C 1
ATOM 938 O O . ASN A 1 120 ? -23.031 1.343 58.290 1.00 88.50 120 ASN A O 1
ATOM 942 N N . ILE A 1 121 ? -24.715 -0.115 58.561 1.00 82.69 121 ILE A N 1
ATOM 943 C CA . ILE A 1 121 ? -25.780 0.840 58.206 1.00 82.69 121 ILE A CA 1
ATOM 944 C C . ILE A 1 121 ? -26.041 1.915 59.274 1.00 82.69 121 ILE A C 1
ATOM 946 O O . ILE A 1 121 ? -26.658 2.931 58.970 1.00 82.69 121 ILE A O 1
ATOM 950 N N . ASP A 1 122 ? -25.546 1.721 60.500 1.00 82.44 122 ASP A N 1
ATOM 951 C CA . ASP A 1 122 ? -25.670 2.688 61.597 1.00 82.44 122 ASP A CA 1
ATOM 952 C C . ASP A 1 122 ? -24.423 3.586 61.770 1.00 82.44 122 ASP A C 1
ATOM 954 O O . ASP A 1 122 ? -24.417 4.453 62.644 1.00 82.44 122 ASP A O 1
ATOM 958 N N . ASP A 1 123 ? -23.376 3.422 60.944 1.00 85.31 123 ASP A N 1
ATOM 959 C CA . ASP A 1 123 ? -22.158 4.253 60.973 1.00 85.31 123 ASP A CA 1
ATOM 960 C C . ASP A 1 123 ? -21.870 4.924 59.620 1.00 85.31 123 ASP A C 1
ATOM 962 O O . ASP A 1 123 ? -21.552 4.279 58.618 1.00 85.31 123 ASP A O 1
ATOM 966 N N . SER A 1 124 ? -21.899 6.258 59.620 1.00 86.50 124 SER A N 1
ATOM 967 C CA . SER A 1 124 ? -21.558 7.098 58.471 1.00 86.50 124 SER A CA 1
ATOM 968 C C . SER A 1 124 ? -20.127 6.909 57.974 1.00 86.50 124 SER A C 1
ATOM 970 O O . SER A 1 124 ? -19.888 7.014 56.770 1.00 86.50 124 SER A O 1
ATOM 972 N N . LYS A 1 125 ? -19.173 6.589 58.859 1.00 89.81 125 LYS A N 1
ATOM 973 C CA . LYS A 1 125 ? -17.785 6.337 58.454 1.00 89.81 125 LYS A CA 1
ATOM 974 C C . LYS A 1 125 ? -17.652 5.007 57.728 1.00 89.81 125 LYS A C 1
ATOM 976 O O . LYS A 1 125 ? -17.047 4.959 56.659 1.00 89.81 125 LYS A O 1
ATOM 981 N N . SER A 1 126 ? -18.264 3.946 58.254 1.00 89.81 126 SER A N 1
ATOM 982 C CA . SER A 1 126 ? -18.331 2.643 57.584 1.00 89.81 126 SER A CA 1
ATOM 983 C C . SER A 1 126 ? -18.968 2.732 56.188 1.00 89.81 126 SER A C 1
ATOM 985 O O . SER A 1 126 ? -18.501 2.054 55.272 1.00 89.81 126 SER A O 1
ATOM 987 N N . ALA A 1 127 ? -19.953 3.617 55.979 1.00 90.56 127 ALA A N 1
ATOM 988 C CA . ALA A 1 127 ? -20.520 3.886 54.653 1.00 90.56 127 ALA A CA 1
ATOM 989 C C . ALA A 1 127 ? -19.492 4.475 53.664 1.00 90.56 127 ALA A C 1
ATOM 991 O O . ALA A 1 127 ? -19.287 3.908 52.589 1.00 90.56 127 ALA A O 1
ATOM 992 N N . VAL A 1 128 ? -18.773 5.542 54.038 1.00 93.44 128 VAL A N 1
ATOM 993 C CA . VAL A 1 128 ? -17.701 6.128 53.196 1.00 93.44 128 VAL A CA 1
ATOM 994 C C . VAL A 1 128 ? -16.596 5.099 52.911 1.00 93.44 128 VAL A C 1
ATOM 996 O O . VAL A 1 128 ? -16.135 4.955 51.778 1.00 93.44 128 VAL A O 1
ATOM 999 N N . ARG A 1 129 ? -16.214 4.311 53.921 1.00 94.06 129 ARG A N 1
ATOM 1000 C CA . ARG A 1 129 ? -15.207 3.243 53.805 1.00 94.06 129 ARG A CA 1
ATOM 1001 C C . ARG A 1 129 ? -15.656 2.091 52.913 1.00 94.06 129 ARG A C 1
ATOM 1003 O O . ARG A 1 129 ? -14.828 1.499 52.226 1.00 94.06 129 ARG A O 1
ATOM 1010 N N . ALA A 1 130 ? -16.946 1.765 52.895 1.00 94.94 130 ALA A N 1
ATOM 1011 C CA . ALA A 1 130 ? -17.496 0.755 52.000 1.00 94.94 130 ALA A CA 1
ATOM 1012 C C . ALA A 1 130 ? -17.397 1.184 50.529 1.00 94.94 130 ALA A C 1
ATOM 1014 O O . ALA A 1 130 ? -16.970 0.376 49.703 1.00 94.94 130 ALA A O 1
ATOM 1015 N N . VAL A 1 131 ? -17.671 2.459 50.226 1.00 95.31 131 VAL A N 1
ATOM 1016 C CA . VAL A 1 131 ? -17.428 3.034 48.892 1.00 95.31 131 VAL A CA 1
ATOM 1017 C C . VAL A 1 131 ? -15.938 2.962 48.538 1.00 95.31 131 VAL A C 1
ATOM 1019 O O . VAL A 1 131 ? -15.602 2.437 47.480 1.00 95.31 131 VAL A O 1
ATOM 1022 N N . TYR A 1 132 ? -15.038 3.385 49.436 1.00 95.88 132 TYR A N 1
ATOM 1023 C CA . TYR A 1 132 ? -13.587 3.368 49.182 1.00 95.88 132 TYR A CA 1
ATOM 1024 C C . TYR A 1 132 ? -13.036 1.960 48.895 1.00 95.88 132 TYR A C 1
ATOM 1026 O O . TYR A 1 132 ? -12.276 1.768 47.946 1.00 95.88 132 TYR A O 1
ATOM 1034 N N . ARG A 1 133 ? -13.479 0.946 49.655 1.00 96.12 133 ARG A N 1
ATOM 1035 C CA . ARG A 1 133 ? -13.156 -0.468 49.383 1.00 96.12 133 ARG A CA 1
ATOM 1036 C C . ARG A 1 133 ? -13.675 -0.916 48.011 1.00 96.12 133 ARG A C 1
ATOM 1038 O O . ARG A 1 133 ? -12.961 -1.602 47.289 1.00 96.12 133 ARG A O 1
ATOM 1045 N N . GLY A 1 134 ? -14.877 -0.485 47.626 1.00 96.56 134 GLY A N 1
ATOM 1046 C CA . GLY A 1 134 ? -15.441 -0.752 46.303 1.00 96.56 134 GLY A CA 1
ATOM 1047 C C . GLY A 1 134 ? -14.645 -0.129 45.148 1.00 96.56 134 GLY A C 1
ATOM 1048 O O . GLY A 1 134 ? -14.484 -0.781 44.121 1.00 96.56 134 GLY A O 1
ATOM 1049 N N . ILE A 1 135 ? -14.103 1.086 45.314 1.00 96.19 135 ILE A N 1
ATOM 1050 C CA . ILE A 1 135 ? -13.227 1.739 44.317 1.00 96.19 135 ILE A CA 1
ATOM 1051 C C . ILE A 1 135 ? -11.947 0.922 44.109 1.00 96.19 135 ILE A C 1
ATOM 1053 O O . ILE A 1 135 ? -11.603 0.603 42.972 1.00 96.19 135 ILE A O 1
ATOM 1057 N N . GLN A 1 136 ? -11.278 0.538 45.203 1.00 97.00 136 GLN A N 1
ATOM 1058 C CA . GLN A 1 136 ? -10.069 -0.295 45.170 1.00 97.00 136 GLN A CA 1
ATOM 1059 C C . GLN A 1 136 ? -10.286 -1.591 44.375 1.00 97.00 136 GLN A C 1
ATOM 1061 O O . GLN A 1 136 ? -9.453 -1.961 43.544 1.00 97.00 136 GLN A O 1
ATOM 1066 N N . ASP A 1 137 ? -11.428 -2.243 44.601 1.00 98.00 137 ASP A N 1
ATOM 1067 C CA . ASP A 1 137 ? -11.806 -3.503 43.959 1.00 98.00 137 ASP A CA 1
ATOM 1068 C C . ASP A 1 137 ? -12.174 -3.291 42.475 1.00 98.00 137 ASP A C 1
ATOM 1070 O O . ASP A 1 137 ? -11.681 -4.000 41.597 1.00 98.00 137 ASP A O 1
ATOM 1074 N N . GLY A 1 138 ? -12.967 -2.260 42.164 1.00 97.69 138 GLY A N 1
ATOM 1075 C CA . GLY A 1 138 ? -13.343 -1.904 40.792 1.00 97.69 138 GLY A CA 1
ATOM 1076 C C . GLY A 1 138 ? -12.139 -1.549 39.914 1.00 97.69 138 GLY A C 1
ATOM 1077 O O . GLY A 1 138 ? -12.007 -2.066 38.803 1.00 97.69 138 GLY A O 1
ATOM 1078 N N . ARG A 1 139 ? -11.211 -0.733 40.427 1.00 97.56 139 ARG A N 1
ATOM 1079 C CA . ARG A 1 139 ? -9.967 -0.378 39.724 1.00 97.56 139 ARG A CA 1
ATOM 1080 C C . ARG A 1 139 ? -9.011 -1.574 39.602 1.00 97.56 139 ARG A C 1
ATOM 1082 O O . ARG A 1 139 ? -8.335 -1.713 38.582 1.00 97.56 139 ARG A O 1
ATOM 1089 N N . ALA A 1 140 ? -8.993 -2.495 40.574 1.00 98.12 140 ALA A N 1
ATOM 1090 C CA . ALA A 1 140 ? -8.240 -3.751 40.461 1.00 98.12 140 ALA A CA 1
ATOM 1091 C C . ALA A 1 140 ? -8.771 -4.661 39.337 1.00 98.12 140 ALA A C 1
ATOM 1093 O O . ALA A 1 140 ? -7.974 -5.269 38.619 1.00 98.12 140 ALA A O 1
ATOM 1094 N N . ALA A 1 141 ? -10.089 -4.703 39.113 1.00 98.44 141 ALA A N 1
ATOM 1095 C CA . ALA A 1 141 ? -10.673 -5.420 37.978 1.00 98.44 141 ALA A CA 1
ATOM 1096 C C . ALA A 1 141 ? -10.249 -4.824 36.619 1.00 98.44 141 ALA A C 1
ATOM 1098 O O . ALA A 1 141 ? -9.969 -5.580 35.686 1.00 98.44 141 ALA A O 1
ATOM 1099 N N . VAL A 1 142 ? -10.125 -3.492 36.512 1.00 98.44 142 VAL A N 1
ATOM 1100 C CA . VAL A 1 142 ? -9.579 -2.821 35.313 1.00 98.44 142 VAL A CA 1
ATOM 1101 C C . VAL A 1 142 ? -8.120 -3.228 35.082 1.00 98.44 142 VAL A C 1
ATOM 1103 O O . VAL A 1 142 ? -7.788 -3.706 33.996 1.00 98.44 142 VAL A O 1
ATOM 1106 N N . ARG A 1 143 ? -7.259 -3.118 36.108 1.00 98.00 143 ARG A N 1
ATOM 1107 C CA . ARG A 1 143 ? -5.840 -3.520 36.016 1.00 98.00 143 ARG A CA 1
ATOM 1108 C C . ARG A 1 143 ? -5.675 -4.979 35.604 1.00 98.00 143 ARG A C 1
ATOM 1110 O O . ARG A 1 143 ? -4.829 -5.282 34.769 1.00 98.00 143 ARG A O 1
ATOM 1117 N N . PHE A 1 144 ? -6.500 -5.875 36.148 1.00 98.31 144 PHE A N 1
ATOM 1118 C CA . PHE A 1 144 ? -6.483 -7.290 35.783 1.00 98.31 144 PHE A CA 1
ATOM 1119 C C . PHE A 1 144 ? -6.783 -7.514 34.294 1.00 98.31 144 PHE A C 1
ATOM 1121 O O . PHE A 1 144 ? -6.062 -8.271 33.641 1.00 98.31 144 PHE A O 1
ATOM 1128 N N . LEU A 1 145 ? -7.808 -6.856 33.739 1.00 97.94 145 LEU A N 1
ATOM 1129 C CA . LEU A 1 145 ? -8.139 -7.000 32.318 1.00 97.94 145 LEU A CA 1
ATOM 1130 C C . LEU A 1 145 ? -7.085 -6.362 31.397 1.00 97.94 145 LEU A C 1
ATOM 1132 O O . LEU A 1 145 ? -6.832 -6.924 30.333 1.00 97.94 145 LEU A O 1
ATOM 1136 N N . ARG A 1 146 ? -6.418 -5.270 31.811 1.00 95.62 146 ARG A N 1
ATOM 1137 C CA . ARG A 1 146 ? -5.252 -4.717 31.087 1.00 95.62 146 ARG A CA 1
ATOM 1138 C C . ARG A 1 146 ? -4.070 -5.693 31.093 1.00 95.62 146 ARG A C 1
ATOM 1140 O O . ARG A 1 146 ? -3.594 -6.076 30.028 1.00 95.62 146 ARG A O 1
ATOM 1147 N N . ALA A 1 147 ? -3.678 -6.198 32.266 1.00 95.06 147 ALA A N 1
ATOM 1148 C CA . ALA A 1 147 ? -2.586 -7.170 32.414 1.00 95.06 147 ALA A CA 1
ATOM 1149 C C . ALA A 1 147 ? -2.822 -8.491 31.652 1.00 95.06 147 ALA A C 1
ATOM 1151 O O . ALA A 1 147 ? -1.872 -9.141 31.223 1.00 95.06 147 ALA A O 1
ATOM 1152 N N . ASN A 1 148 ? -4.084 -8.892 31.460 1.00 95.12 148 ASN A N 1
ATOM 1153 C CA . ASN A 1 148 ? -4.467 -10.123 30.759 1.00 95.12 148 ASN A CA 1
ATOM 1154 C C . ASN A 1 148 ? -5.041 -9.866 29.351 1.00 95.12 148 ASN A C 1
ATOM 1156 O O . ASN A 1 148 ? -5.713 -10.737 28.788 1.00 95.12 148 ASN A O 1
ATOM 1160 N N . ALA A 1 149 ? -4.794 -8.688 28.765 1.00 92.81 149 ALA A N 1
ATOM 1161 C CA . ALA A 1 149 ? -5.446 -8.280 27.525 1.00 92.81 149 ALA A CA 1
ATOM 1162 C C . ALA A 1 149 ? -5.162 -9.233 26.349 1.00 92.81 149 ALA A C 1
ATOM 1164 O O . ALA A 1 149 ? -6.075 -9.589 25.603 1.00 92.81 149 ALA A O 1
ATOM 1165 N N . SER A 1 150 ? -3.931 -9.738 26.229 1.00 88.31 150 SER A N 1
ATOM 1166 C CA . SER A 1 150 ? -3.538 -10.721 25.209 1.00 88.31 150 SER A CA 1
ATOM 1167 C C . SER A 1 150 ? -4.273 -12.063 25.353 1.00 88.31 150 SER A C 1
ATOM 1169 O O . SER A 1 150 ? -4.747 -12.611 24.354 1.00 88.31 150 SER A O 1
ATOM 1171 N N . THR A 1 151 ? -4.439 -12.556 26.587 1.00 92.31 151 THR A N 1
ATOM 1172 C CA . THR A 1 151 ? -5.155 -13.800 26.927 1.00 92.31 151 THR A CA 1
ATOM 1173 C C . THR A 1 151 ? -6.608 -13.761 26.456 1.00 92.31 151 THR A C 1
ATOM 1175 O O . THR A 1 151 ? -7.070 -14.683 25.784 1.00 92.31 151 THR A O 1
ATOM 1178 N N . TYR A 1 152 ? -7.321 -12.675 26.764 1.00 93.50 152 TYR A N 1
ATOM 1179 C CA . TYR A 1 152 ? -8.745 -12.524 26.443 1.00 93.50 152 TYR A CA 1
ATOM 1180 C C . TYR A 1 152 ? -9.002 -11.827 25.092 1.00 93.50 152 TYR A C 1
ATOM 1182 O O . TYR A 1 152 ? -10.148 -11.720 24.651 1.00 93.50 152 TYR A O 1
ATOM 1190 N N . GLY A 1 153 ? -7.957 -11.380 24.388 1.00 91.44 153 GLY A N 1
ATOM 1191 C CA . GLY A 1 153 ? -8.063 -10.625 23.134 1.00 91.44 153 GLY A CA 1
ATOM 1192 C C . GLY A 1 153 ? -8.761 -9.272 23.309 1.00 91.44 153 GLY A C 1
ATOM 1193 O O . GLY A 1 153 ? -9.611 -8.918 22.490 1.00 91.44 153 GLY A O 1
ATOM 1194 N N . ILE A 1 154 ? -8.439 -8.572 24.396 1.00 93.56 154 ILE A N 1
ATOM 1195 C CA . ILE A 1 154 ? -8.942 -7.247 24.782 1.00 93.56 154 ILE A CA 1
ATOM 1196 C C . ILE A 1 154 ? -8.011 -6.153 24.222 1.00 93.56 154 ILE A C 1
ATOM 1198 O O . ILE A 1 154 ? -6.820 -6.388 24.043 1.00 93.56 154 ILE A O 1
ATOM 1202 N N . ASN A 1 155 ? -8.542 -4.962 23.942 1.00 89.94 155 ASN A N 1
ATOM 1203 C CA . ASN A 1 155 ? -7.767 -3.731 23.778 1.00 89.94 155 ASN A CA 1
ATOM 1204 C C . ASN A 1 155 ? -7.591 -3.084 25.171 1.00 89.94 155 ASN A C 1
ATOM 1206 O O . ASN A 1 155 ? -8.606 -2.744 25.789 1.00 89.94 155 ASN A O 1
ATOM 1210 N N . PRO A 1 156 ? -6.356 -2.939 25.691 1.00 90.75 156 PRO A N 1
ATOM 1211 C CA . PRO A 1 156 ? -6.118 -2.438 27.046 1.00 90.75 156 PRO A CA 1
ATOM 1212 C C . PRO A 1 156 ? -6.520 -0.965 27.235 1.00 90.75 156 PRO A C 1
ATOM 1214 O O . PRO A 1 156 ? -6.789 -0.566 28.364 1.00 90.75 156 PRO A O 1
ATOM 1217 N N . ASP A 1 157 ? -6.633 -0.190 26.156 1.00 89.44 157 ASP A N 1
ATOM 1218 C CA . ASP A 1 157 ? -6.982 1.238 26.151 1.00 89.44 157 ASP A CA 1
ATOM 1219 C C . ASP A 1 157 ? -8.483 1.480 25.864 1.00 89.44 157 ASP A C 1
ATOM 1221 O O . ASP A 1 157 ? -8.912 2.593 25.538 1.00 89.44 157 ASP A O 1
ATOM 1225 N N . LYS A 1 158 ? -9.299 0.412 25.923 1.00 93.31 158 LYS A N 1
ATOM 1226 C CA . LYS A 1 158 ? -10.764 0.438 25.761 1.00 93.31 158 LYS A CA 1
ATOM 1227 C C . LYS A 1 158 ? -11.464 -0.495 26.758 1.00 93.31 158 LYS A C 1
ATOM 1229 O O . LYS A 1 158 ? -12.208 -1.396 26.362 1.00 93.31 158 LYS A O 1
ATOM 1234 N N . ILE A 1 159 ? -11.230 -0.282 28.053 1.00 98.06 159 ILE A N 1
ATOM 1235 C CA . ILE A 1 159 ? -11.875 -1.005 29.158 1.00 98.06 159 ILE A CA 1
ATOM 1236 C C . ILE A 1 159 ? -12.864 -0.089 29.880 1.00 98.06 159 ILE A C 1
ATOM 1238 O O . ILE A 1 159 ? -12.495 0.824 30.616 1.00 98.06 159 ILE A O 1
ATOM 1242 N N . PHE A 1 160 ? -14.149 -0.348 29.669 1.00 98.56 160 PHE A N 1
ATOM 1243 C CA . PHE A 1 160 ? -15.257 0.457 30.173 1.00 98.56 160 PHE A CA 1
ATOM 1244 C C . PHE A 1 160 ? -15.881 -0.151 31.440 1.00 98.56 160 PHE A C 1
ATOM 1246 O O . PHE A 1 160 ? -15.678 -1.330 31.737 1.00 98.56 160 PHE A O 1
ATOM 1253 N N . MET A 1 161 ? -16.683 0.624 32.179 1.00 98.69 161 MET A N 1
ATOM 1254 C CA . MET A 1 161 ? -17.389 0.141 33.375 1.00 98.69 161 MET A CA 1
ATOM 1255 C C . MET A 1 161 ? -18.862 0.578 33.418 1.00 98.69 161 MET A C 1
ATOM 1257 O O . MET A 1 161 ? -19.196 1.726 33.141 1.00 98.69 161 MET A O 1
ATOM 1261 N N . VAL A 1 162 ? -19.753 -0.332 33.806 1.00 98.69 162 VAL A N 1
ATOM 1262 C CA . VAL A 1 162 ? -21.175 -0.088 34.083 1.00 98.69 162 VAL A CA 1
ATOM 1263 C C . VAL A 1 162 ? -21.444 -0.444 35.538 1.00 98.69 162 VAL A C 1
ATOM 1265 O O . VAL A 1 162 ? -21.096 -1.537 35.981 1.00 98.69 162 VAL A O 1
ATOM 1268 N N . GLY A 1 163 ? -22.084 0.454 36.281 1.00 98.12 163 GLY A N 1
ATOM 1269 C CA . GLY A 1 163 ? -22.394 0.243 37.692 1.00 98.12 163 GLY A CA 1
ATOM 1270 C C . GLY A 1 163 ? -23.849 0.541 38.032 1.00 98.12 163 GLY A C 1
ATOM 1271 O O . GLY A 1 163 ? -24.348 1.603 37.669 1.00 98.12 163 GLY A O 1
ATOM 1272 N N . SER A 1 164 ? -24.511 -0.362 38.762 1.00 97.50 164 SER A N 1
ATOM 1273 C CA . SER A 1 164 ? -25.857 -0.144 39.320 1.00 97.50 164 SER A CA 1
ATOM 1274 C C . SER A 1 164 ? -25.793 0.177 40.809 1.00 97.50 164 SER A C 1
ATOM 1276 O O . SER A 1 164 ? -25.154 -0.554 41.564 1.00 97.50 164 SER A O 1
ATOM 1278 N N . SER A 1 165 ? -26.476 1.236 41.259 1.00 97.06 165 SER A N 1
ATOM 1279 C CA . SER A 1 165 ? -26.620 1.575 42.684 1.00 97.06 165 SER A CA 1
ATOM 1280 C C . SER A 1 165 ? -25.249 1.713 43.372 1.00 97.06 165 SER A C 1
ATOM 1282 O O . SER A 1 165 ? -24.458 2.570 42.982 1.00 97.06 165 SER A O 1
ATOM 1284 N N . ALA A 1 166 ? -24.908 0.848 44.333 1.00 97.56 166 ALA A N 1
ATOM 1285 C CA . ALA A 1 166 ? -23.567 0.754 44.923 1.00 97.56 166 ALA A CA 1
ATOM 1286 C C . ALA A 1 166 ? -22.441 0.615 43.872 1.00 97.56 166 ALA A C 1
ATOM 1288 O O . ALA A 1 166 ? -21.436 1.322 43.948 1.00 97.56 166 ALA A O 1
ATOM 1289 N N . GLY A 1 167 ? -22.631 -0.207 42.836 1.00 98.06 167 GLY A N 1
ATOM 1290 C CA . GLY A 1 167 ? -21.726 -0.272 41.689 1.00 98.06 167 GLY A CA 1
ATOM 1291 C C . GLY A 1 167 ? -21.655 1.037 40.896 1.00 98.06 167 GLY A C 1
ATOM 1292 O O . GLY A 1 167 ? -20.611 1.359 40.339 1.00 98.06 167 GLY A O 1
ATOM 1293 N N . GLY A 1 168 ? -22.727 1.834 40.882 1.00 98.06 168 GLY A N 1
ATOM 1294 C CA . GLY A 1 168 ? -22.768 3.164 40.264 1.00 98.06 168 GLY A CA 1
ATOM 1295 C C . GLY A 1 168 ? -21.890 4.193 40.985 1.00 98.06 168 GLY A C 1
ATOM 1296 O O . GLY A 1 168 ? -21.262 5.015 40.317 1.00 98.06 168 GLY A O 1
ATOM 1297 N N . PHE A 1 169 ? -21.778 4.111 42.320 1.00 98.12 169 PHE A N 1
ATOM 1298 C CA . PHE A 1 169 ? -20.775 4.857 43.102 1.00 98.12 169 PHE A CA 1
ATOM 1299 C C . PHE A 1 169 ? -19.352 4.396 42.758 1.00 98.12 169 PHE A C 1
ATOM 1301 O O . PHE A 1 169 ? -18.476 5.237 42.555 1.00 98.12 169 PHE A O 1
ATOM 1308 N N . ILE A 1 170 ? -19.127 3.076 42.662 1.00 98.38 170 ILE A N 1
ATOM 1309 C CA . ILE A 1 170 ? -17.823 2.502 42.288 1.00 98.38 170 ILE A CA 1
ATOM 1310 C C . ILE A 1 170 ? -17.400 3.010 40.908 1.00 98.38 170 ILE A C 1
ATOM 1312 O O . ILE A 1 170 ? -16.284 3.500 40.775 1.00 98.38 170 ILE A O 1
ATOM 1316 N N . ALA A 1 171 ? -18.281 2.964 39.904 1.00 98.25 171 ALA A N 1
ATOM 1317 C CA . ALA A 1 171 ? -17.972 3.415 38.548 1.00 98.25 171 ALA A CA 1
ATOM 1318 C C . ALA A 1 171 ? -17.593 4.907 38.499 1.00 98.25 171 ALA A C 1
ATOM 1320 O O . ALA A 1 171 ? -16.555 5.251 37.938 1.00 98.25 171 ALA A O 1
ATOM 1321 N N . LEU A 1 172 ? -18.381 5.780 39.142 1.00 97.88 172 LEU A N 1
ATOM 1322 C CA . LEU A 1 172 ? -18.115 7.225 39.204 1.00 97.88 172 LEU A CA 1
ATOM 1323 C C . LEU A 1 172 ? -16.793 7.548 39.910 1.00 97.88 172 LEU A C 1
ATOM 1325 O O . LEU A 1 172 ? -15.967 8.294 39.392 1.00 97.88 172 LEU A O 1
ATOM 1329 N N . GLN A 1 173 ? -16.566 6.988 41.096 1.00 95.56 173 GLN A N 1
ATOM 1330 C CA . GLN A 1 173 ? -15.371 7.319 41.875 1.00 95.56 173 GLN A CA 1
ATOM 1331 C C . GLN A 1 173 ? -14.126 6.549 41.402 1.00 95.56 173 GLN A C 1
ATOM 1333 O O . GLN A 1 173 ? -13.015 6.961 41.703 1.00 95.56 173 GLN A O 1
ATOM 1338 N N . SER A 1 174 ? -14.276 5.513 40.567 1.00 95.38 174 SER A N 1
ATOM 1339 C CA . SER A 1 174 ? -13.146 4.889 39.859 1.00 95.38 174 SER A CA 1
ATOM 1340 C C . SER A 1 174 ? -12.536 5.781 38.774 1.00 95.38 174 SER A C 1
ATOM 1342 O O . SER A 1 174 ? -11.412 5.497 38.366 1.00 95.38 174 SER A O 1
ATOM 1344 N N . VAL A 1 175 ? -13.231 6.838 38.324 1.00 95.00 175 VAL A N 1
ATOM 1345 C CA . VAL A 1 175 ? -12.699 7.833 37.368 1.00 95.00 175 VAL A CA 1
ATOM 1346 C C . VAL A 1 175 ? -12.433 9.207 37.980 1.00 95.00 175 VAL A C 1
ATOM 1348 O O . VAL A 1 175 ? -11.526 9.887 37.516 1.00 95.00 175 VAL A O 1
ATOM 1351 N N . TYR A 1 176 ? -13.166 9.597 39.030 1.00 93.75 176 TYR A N 1
ATOM 1352 C CA . TYR A 1 176 ? -13.014 10.896 39.707 1.00 93.75 176 TYR A CA 1
ATOM 1353 C C . TYR A 1 176 ? -12.233 10.828 41.035 1.00 93.75 176 TYR A C 1
ATOM 1355 O O . TYR A 1 176 ? -12.279 11.764 41.822 1.00 93.75 176 TYR A O 1
ATOM 1363 N N . MET A 1 177 ? -11.536 9.724 41.317 1.00 91.12 177 MET A N 1
ATOM 1364 C CA . MET A 1 177 ? -10.580 9.630 42.426 1.00 91.12 177 MET A CA 1
ATOM 1365 C C . MET A 1 177 ? -9.247 9.103 41.882 1.00 91.12 177 MET A C 1
ATOM 1367 O O . MET A 1 177 ? -9.047 7.894 41.758 1.00 91.12 177 MET A O 1
ATOM 1371 N N . ASN A 1 178 ? -8.365 10.029 41.502 1.00 87.19 178 ASN A N 1
ATOM 1372 C CA . ASN A 1 178 ? -7.087 9.768 40.829 1.00 87.19 178 ASN A CA 1
ATOM 1373 C C . ASN A 1 178 ? -5.875 10.344 41.590 1.00 87.19 178 ASN A C 1
ATOM 1375 O O . ASN A 1 178 ? -4.736 9.992 41.279 1.00 87.19 178 ASN A O 1
ATOM 1379 N N . GLU A 1 179 ? -6.068 11.170 42.619 1.00 88.69 179 GLU A N 1
ATOM 1380 C CA . GLU A 1 179 ? -4.999 11.678 43.483 1.00 88.69 179 GLU A CA 1
ATOM 1381 C C . GLU A 1 179 ? -5.077 11.099 44.900 1.00 88.69 179 GLU A C 1
ATOM 1383 O O . GLU A 1 179 ? -6.140 10.972 45.500 1.00 88.69 179 GLU A O 1
ATOM 1388 N N . GLN A 1 180 ? -3.925 10.817 45.517 1.00 87.69 180 GLN A N 1
ATOM 1389 C CA . GLN A 1 180 ? -3.909 10.276 46.883 1.00 87.69 180 GLN A CA 1
ATOM 1390 C C . GLN A 1 180 ? -4.403 11.291 47.938 1.00 87.69 180 GLN A C 1
ATOM 1392 O O . GLN A 1 180 ? -4.799 10.896 49.036 1.00 87.69 180 GLN A O 1
ATOM 1397 N N . SER A 1 181 ? -4.418 12.581 47.581 1.00 90.00 181 SER A N 1
ATOM 1398 C CA . SER A 1 181 ? -5.030 13.703 48.306 1.00 90.00 181 SER A CA 1
ATOM 1399 C C . SER A 1 181 ? -6.559 13.628 48.399 1.00 90.00 181 SER A C 1
ATOM 1401 O O . SER A 1 181 ? -7.135 14.290 49.257 1.00 90.00 181 SER A O 1
ATOM 1403 N N . GLU A 1 182 ? -7.215 12.849 47.537 1.00 92.31 182 GLU A N 1
ATOM 1404 C CA . GLU A 1 182 ? -8.680 12.717 47.471 1.00 92.31 182 GLU A CA 1
ATOM 1405 C C . GLU A 1 182 ? -9.215 11.595 48.370 1.00 92.31 182 GLU A C 1
ATOM 1407 O O . GLU A 1 182 ? -10.428 11.407 48.471 1.00 92.31 182 GLU A O 1
ATOM 1412 N N . LYS A 1 183 ? -8.330 10.847 49.050 1.00 93.12 183 LYS A N 1
ATOM 1413 C CA . LYS A 1 183 ? -8.737 9.830 50.024 1.00 93.12 183 LYS A CA 1
ATOM 1414 C C . LYS A 1 183 ? -9.591 10.481 51.129 1.00 93.12 183 LYS A C 1
ATOM 1416 O O . LYS A 1 183 ? -9.091 11.375 51.814 1.00 93.12 183 LYS A O 1
ATOM 1421 N N . PRO A 1 184 ? -10.829 10.010 51.375 1.00 93.00 184 PRO A N 1
ATOM 1422 C CA . PRO A 1 184 ? -11.659 10.539 52.453 1.00 93.00 184 PRO A CA 1
ATOM 1423 C C . PRO A 1 184 ? -11.004 10.318 53.820 1.00 93.00 184 PRO A C 1
ATOM 1425 O O . PRO A 1 184 ? -10.414 9.264 54.063 1.00 93.00 184 PRO A O 1
ATOM 1428 N N . THR A 1 185 ? -11.153 11.264 54.750 1.00 92.38 185 THR A N 1
ATOM 1429 C CA . THR A 1 185 ? -10.555 11.152 56.100 1.00 92.38 185 THR A CA 1
ATOM 1430 C C . THR A 1 185 ? -11.072 9.938 56.881 1.00 92.38 185 THR A C 1
ATOM 1432 O O . THR A 1 185 ? -10.396 9.389 57.744 1.00 92.38 185 THR A O 1
ATOM 1435 N N . GLU A 1 186 ? -12.263 9.459 56.536 1.00 92.31 186 GLU A N 1
ATOM 1436 C CA . GLU A 1 186 ? -12.894 8.253 57.055 1.00 92.31 186 GLU A CA 1
ATOM 1437 C C . GLU A 1 186 ? -12.169 6.969 56.623 1.00 92.31 186 GLU A C 1
ATOM 1439 O O . GLU A 1 186 ? -12.269 5.960 57.318 1.00 92.31 186 GLU A O 1
ATOM 1444 N N . ALA A 1 187 ? -11.431 6.987 55.508 1.00 93.12 187 ALA A N 1
ATOM 1445 C CA . ALA A 1 187 ? -10.618 5.865 55.034 1.00 93.12 187 ALA A CA 1
ATOM 1446 C C . ALA A 1 187 ? -9.249 5.763 55.740 1.00 93.12 187 ALA A C 1
ATOM 1448 O O . ALA A 1 187 ? -8.574 4.741 55.605 1.00 93.12 187 ALA A O 1
ATOM 1449 N N . GLU A 1 188 ? -8.851 6.773 56.521 1.00 93.38 188 GLU A N 1
ATOM 1450 C CA . GLU A 1 188 ? -7.682 6.708 57.408 1.00 93.38 188 GLU A CA 1
ATOM 1451 C C . GLU A 1 188 ? -7.940 5.823 58.645 1.00 93.38 188 GLU A C 1
ATOM 1453 O O . GLU A 1 188 ? -9.034 5.292 58.860 1.00 93.38 188 GLU A O 1
ATOM 1458 N N . SER A 1 189 ? -6.909 5.642 59.473 1.00 91.88 189 SER A N 1
ATOM 1459 C CA . SER A 1 189 ? -7.009 4.900 60.734 1.00 91.88 189 SER A CA 1
ATOM 1460 C C . SER A 1 189 ? -7.705 5.727 61.821 1.00 91.88 189 SER A C 1
ATOM 1462 O O . SER A 1 189 ? -7.268 6.836 62.132 1.00 91.88 189 SER A O 1
ATOM 1464 N N . TYR A 1 190 ? -8.758 5.189 62.447 1.00 90.25 190 TYR A N 1
ATOM 1465 C CA . TYR A 1 190 ? -9.437 5.839 63.578 1.00 90.25 190 TYR A CA 1
ATOM 1466 C C . TYR A 1 190 ? -9.932 4.845 64.630 1.00 90.25 190 TYR A C 1
ATOM 1468 O O . TYR A 1 190 ? -10.258 3.695 64.344 1.00 90.25 190 TYR A O 1
ATOM 1476 N N . SER A 1 191 ? -10.028 5.320 65.872 1.00 88.50 191 SER A N 1
ATOM 1477 C CA . SER A 1 191 ? -10.637 4.589 66.983 1.00 88.50 191 SER A CA 1
ATOM 1478 C C . SER A 1 191 ? -12.133 4.887 67.106 1.00 88.50 191 SER A C 1
ATOM 1480 O O . SER A 1 191 ? -12.522 6.058 67.059 1.00 88.50 191 SER A O 1
ATOM 1482 N N . TYR A 1 192 ? -12.948 3.867 67.361 1.00 86.69 192 TYR A N 1
ATOM 1483 C CA . TYR A 1 192 ? -14.352 4.006 67.757 1.00 86.69 192 TYR A CA 1
ATOM 1484 C C . TYR A 1 192 ? -14.718 2.968 68.824 1.00 86.69 192 TYR A C 1
ATOM 1486 O O . TYR A 1 192 ? -14.117 1.899 68.882 1.00 86.69 192 TYR A O 1
ATOM 1494 N N . ASP A 1 193 ? -15.695 3.274 69.676 1.00 84.69 193 ASP A N 1
ATOM 1495 C CA . ASP A 1 193 ? -16.174 2.333 70.692 1.00 84.69 193 ASP A CA 1
ATOM 1496 C C . ASP A 1 193 ? -17.389 1.553 70.178 1.00 84.69 193 ASP A C 1
ATOM 1498 O O . ASP A 1 193 ? -18.390 2.145 69.773 1.00 84.69 193 ASP A O 1
ATOM 1502 N N . MET A 1 194 ? -17.328 0.222 70.249 1.00 80.56 194 MET A N 1
ATOM 1503 C CA . MET A 1 194 ? -18.472 -0.668 70.032 1.00 80.56 194 MET A CA 1
ATOM 1504 C C . MET A 1 194 ? -18.936 -1.299 71.351 1.00 80.56 194 MET A C 1
ATOM 1506 O O . MET A 1 194 ? -18.156 -1.442 72.293 1.00 80.56 194 MET A O 1
ATOM 1510 N N . VAL A 1 195 ? -20.201 -1.721 71.418 1.00 78.50 195 VAL A N 1
ATOM 1511 C CA . VAL A 1 195 ? -20.725 -2.507 72.547 1.00 78.50 195 VAL A CA 1
ATOM 1512 C C . VAL A 1 195 ? -20.693 -3.987 72.183 1.00 78.50 195 VAL A C 1
ATOM 1514 O O . VAL A 1 195 ? -21.260 -4.396 71.170 1.00 78.50 195 VAL A O 1
ATOM 1517 N N . THR A 1 196 ? -20.035 -4.798 73.007 1.00 72.00 196 THR A N 1
ATOM 1518 C CA . THR A 1 196 ? -19.941 -6.249 72.805 1.00 72.00 196 THR A CA 1
ATOM 1519 C C . THR A 1 196 ? -21.230 -6.984 73.185 1.00 72.00 196 THR A C 1
ATOM 1521 O O . THR A 1 196 ? -22.011 -6.537 74.027 1.00 72.00 196 THR A O 1
ATOM 1524 N N . ALA A 1 197 ? -21.470 -8.139 72.561 1.00 67.69 197 ALA A N 1
ATOM 1525 C CA . ALA A 1 197 ? -22.652 -8.958 72.821 1.00 67.69 197 ALA A CA 1
ATOM 1526 C C . ALA A 1 197 ? -22.430 -9.918 74.008 1.00 67.69 197 ALA A C 1
ATOM 1528 O O . ALA A 1 197 ? -21.917 -11.017 73.825 1.00 67.69 197 ALA A O 1
ATOM 1529 N N . GLU A 1 198 ? -22.885 -9.495 75.192 1.00 66.38 198 GLU A N 1
ATOM 1530 C CA . GLU A 1 198 ? -23.009 -10.261 76.450 1.00 66.38 198 GLU A CA 1
ATOM 1531 C C . GLU A 1 198 ? -21.718 -10.859 77.077 1.00 66.38 198 GLU A C 1
ATOM 1533 O O . GLU A 1 198 ? -21.170 -11.844 76.578 1.00 66.38 198 GLU A O 1
ATOM 1538 N N . PRO A 1 199 ? -21.266 -10.363 78.254 1.00 68.12 199 PRO A N 1
ATOM 1539 C CA . PRO A 1 199 ? -21.767 -9.188 78.972 1.00 68.12 199 PRO A CA 1
ATOM 1540 C C . PRO A 1 199 ? -21.400 -7.901 78.213 1.00 68.12 199 PRO A C 1
ATOM 1542 O O . PRO A 1 199 ? -20.262 -7.786 77.759 1.00 68.12 199 PRO A O 1
ATOM 1545 N N . PRO A 1 200 ? -22.306 -6.915 78.087 1.00 73.44 200 PRO A N 1
ATOM 1546 C CA . PRO A 1 200 ? -22.025 -5.706 77.321 1.00 73.44 200 PRO A CA 1
ATOM 1547 C C . PRO A 1 200 ? -20.942 -4.850 77.985 1.00 73.44 200 PRO A C 1
ATOM 1549 O O . PRO A 1 200 ? -21.135 -4.313 79.080 1.00 73.44 200 PRO A O 1
ATOM 1552 N N . TYR A 1 201 ? -19.814 -4.685 77.296 1.00 80.50 201 TYR A N 1
ATOM 1553 C CA . TYR A 1 201 ? -18.775 -3.713 77.630 1.00 80.50 201 TYR A CA 1
ATOM 1554 C C . TYR A 1 201 ? -18.412 -2.862 76.408 1.00 80.50 201 TYR A C 1
ATOM 1556 O O . TYR A 1 201 ? -18.600 -3.276 75.265 1.00 80.50 201 TYR A O 1
ATOM 1564 N N . LEU A 1 202 ? -17.904 -1.653 76.663 1.00 80.88 202 LEU A N 1
ATOM 1565 C CA . LEU A 1 202 ? -17.340 -0.787 75.629 1.00 80.88 202 LEU A CA 1
ATOM 1566 C C . LEU A 1 202 ? -15.971 -1.336 75.217 1.00 80.88 202 LEU A C 1
ATOM 1568 O O . LEU A 1 202 ? -15.065 -1.435 76.046 1.00 80.88 202 LEU A O 1
ATOM 1572 N N . GLN A 1 203 ? -15.842 -1.700 73.946 1.00 83.12 203 GLN A N 1
ATOM 1573 C CA . GLN A 1 203 ? -14.597 -2.111 73.314 1.00 83.12 203 GLN A CA 1
ATOM 1574 C C . GLN A 1 203 ? -14.188 -1.046 72.300 1.00 83.12 203 GLN A C 1
ATOM 1576 O O . GLN A 1 203 ? -14.848 -0.881 71.277 1.00 83.12 203 GLN A O 1
ATOM 1581 N N . THR A 1 204 ? -13.077 -0.361 72.560 1.00 86.12 204 THR A N 1
ATOM 1582 C CA . THR A 1 204 ? -12.450 0.513 71.566 1.00 86.12 204 THR A CA 1
ATOM 1583 C C . THR A 1 204 ? -11.826 -0.346 70.467 1.00 86.12 204 THR A C 1
ATOM 1585 O O . THR A 1 204 ? -10.859 -1.071 70.710 1.00 86.12 204 THR A O 1
ATOM 1588 N N . VAL A 1 205 ? -12.385 -0.271 69.264 1.00 85.88 205 VAL A N 1
ATOM 1589 C CA . VAL A 1 205 ? -11.842 -0.850 68.031 1.00 85.88 205 VAL A CA 1
ATOM 1590 C C . VAL A 1 205 ? -11.021 0.214 67.309 1.00 85.88 205 VAL A C 1
ATOM 1592 O O . VAL A 1 205 ? -11.321 1.405 67.381 1.00 85.88 205 VAL A O 1
ATOM 1595 N N . ILE A 1 206 ? -9.972 -0.217 66.608 1.00 88.44 206 ILE A N 1
ATOM 1596 C CA . ILE A 1 206 ? -9.214 0.624 65.680 1.00 88.44 206 ILE A CA 1
ATOM 1597 C C . ILE A 1 206 ? -9.542 0.141 64.270 1.00 88.44 206 ILE A C 1
ATOM 1599 O O . ILE A 1 206 ? -9.150 -0.961 63.887 1.00 88.44 206 ILE A O 1
ATOM 1603 N N . ALA A 1 207 ? -10.263 0.961 63.508 1.00 90.06 207 ALA A N 1
ATOM 1604 C CA . ALA A 1 207 ? -10.419 0.760 62.077 1.00 90.06 207 ALA A CA 1
ATOM 1605 C C . ALA A 1 207 ? -9.064 1.044 61.397 1.00 90.06 207 ALA A C 1
ATOM 1607 O O . ALA A 1 207 ? -8.468 2.086 61.683 1.00 90.06 207 ALA A O 1
ATOM 1608 N N . PRO A 1 208 ? -8.547 0.157 60.529 1.00 91.38 208 PRO A N 1
ATOM 1609 C CA . PRO A 1 208 ? -7.264 0.370 59.863 1.00 91.38 208 PRO A CA 1
ATOM 1610 C C . PRO A 1 208 ? -7.351 1.481 58.807 1.00 91.38 208 PRO A C 1
ATOM 1612 O O . PRO A 1 208 ? -8.426 1.757 58.270 1.00 91.38 208 PRO A O 1
ATOM 1615 N N . ASP A 1 209 ? -6.209 2.072 58.453 1.00 92.81 209 ASP A N 1
ATOM 1616 C CA . ASP A 1 209 ? -6.107 2.848 57.213 1.00 92.81 209 ASP A CA 1
ATOM 1617 C C . ASP A 1 209 ? -6.277 1.892 56.020 1.00 92.81 209 ASP A C 1
ATOM 1619 O O . ASP A 1 209 ? -5.661 0.824 55.987 1.00 92.81 209 ASP A O 1
ATOM 1623 N N . LEU A 1 210 ? -7.135 2.252 55.064 1.00 92.50 210 LEU A N 1
ATOM 1624 C CA . LEU A 1 210 ? -7.429 1.437 53.884 1.00 92.50 210 LEU A CA 1
ATOM 1625 C C . LEU A 1 210 ? -6.335 1.508 52.802 1.00 92.50 210 LEU A C 1
ATOM 1627 O O . LEU A 1 210 ? -6.371 0.712 51.865 1.00 92.50 210 LEU A O 1
ATOM 1631 N N . GLY A 1 211 ? -5.358 2.410 52.929 1.00 92.62 211 GLY A N 1
ATOM 1632 C CA . GLY A 1 211 ? -4.242 2.570 51.998 1.00 92.62 211 GLY A CA 1
ATOM 1633 C C . GLY A 1 211 ? -4.541 3.545 50.857 1.00 92.62 211 GLY A C 1
ATOM 1634 O O . GLY A 1 211 ? -5.152 4.592 51.072 1.00 92.62 211 GLY A O 1
ATOM 1635 N N . ASN A 1 212 ? -4.064 3.213 49.656 1.00 92.25 212 ASN A N 1
ATOM 1636 C CA . ASN A 1 212 ? -4.290 3.996 48.438 1.00 92.25 212 ASN A CA 1
ATOM 1637 C C . ASN A 1 212 ? -5.602 3.582 47.751 1.00 92.25 212 ASN A C 1
ATOM 1639 O O . ASN A 1 212 ? -6.150 2.530 48.066 1.00 92.25 212 ASN A O 1
ATOM 1643 N N . TYR A 1 213 ? -6.097 4.351 46.777 1.00 90.00 213 TYR A N 1
ATOM 1644 C CA . TYR A 1 213 ? -7.266 3.933 45.979 1.00 90.00 213 TYR A CA 1
ATOM 1645 C C . TYR A 1 213 ? -6.921 2.801 44.991 1.00 90.00 213 TYR A C 1
ATOM 1647 O O . TYR A 1 213 ? -7.809 2.064 44.581 1.00 90.00 213 TYR A O 1
ATOM 1655 N N . ASP A 1 214 ? -5.638 2.615 44.658 1.00 93.19 214 ASP A N 1
ATOM 1656 C CA . ASP A 1 214 ? -5.131 1.467 43.903 1.00 93.19 214 ASP A CA 1
ATOM 1657 C C . ASP A 1 214 ? -4.318 0.536 44.819 1.00 93.19 214 ASP A C 1
ATOM 1659 O O . ASP A 1 214 ? -3.276 0.910 45.361 1.00 93.19 214 ASP A O 1
ATOM 1663 N N . THR A 1 215 ? -4.823 -0.688 45.009 1.00 91.12 215 THR A N 1
ATOM 1664 C CA . THR A 1 215 ? -4.256 -1.731 45.885 1.00 91.12 215 THR A CA 1
ATOM 1665 C C . THR A 1 215 ? -4.267 -3.108 45.219 1.00 91.12 215 THR A C 1
ATOM 1667 O O . THR A 1 215 ? -4.924 -3.302 44.196 1.00 91.12 215 THR A O 1
ATOM 1670 N N . GLY A 1 216 ? -3.595 -4.084 45.833 1.00 89.25 216 GLY A N 1
ATOM 1671 C CA . GLY A 1 216 ? -3.577 -5.466 45.354 1.00 89.25 216 GLY A CA 1
ATOM 1672 C C . GLY A 1 216 ? -2.618 -5.655 44.182 1.00 89.25 216 GLY A C 1
ATOM 1673 O O . GLY A 1 216 ? -1.476 -5.200 44.217 1.00 89.25 216 GLY A O 1
ATOM 1674 N N . GLU A 1 217 ? -3.076 -6.378 43.170 1.00 93.25 217 GLU A N 1
ATOM 1675 C CA . GLU A 1 217 ? -2.276 -6.893 42.068 1.00 93.25 217 GLU A CA 1
ATOM 1676 C C . GLU A 1 217 ? -2.216 -5.943 40.849 1.00 93.25 217 GLU A C 1
ATOM 1678 O O . GLU A 1 217 ? -3.014 -5.010 40.705 1.00 93.25 217 GLU A O 1
ATOM 1683 N N . ASN A 1 218 ? -1.262 -6.216 39.947 1.00 93.44 218 ASN A N 1
ATOM 1684 C CA . ASN A 1 218 ? -1.090 -5.561 38.639 1.00 93.44 218 ASN A CA 1
ATOM 1685 C C . ASN A 1 218 ? -0.903 -4.027 38.696 1.00 93.44 218 ASN A C 1
ATOM 1687 O O . ASN A 1 218 ? -1.329 -3.323 37.785 1.00 93.44 218 ASN A O 1
ATOM 1691 N N . LEU A 1 219 ? -0.305 -3.493 39.773 1.00 94.12 219 LEU A N 1
ATOM 1692 C CA . LEU A 1 219 ? -0.142 -2.047 40.046 1.00 94.12 219 LEU A CA 1
ATOM 1693 C C . LEU A 1 219 ? 0.747 -1.282 39.041 1.00 94.12 219 LEU A C 1
ATOM 1695 O O . LEU A 1 219 ? 0.857 -0.063 39.122 1.00 94.12 219 LEU A O 1
ATOM 1699 N N . ASP A 1 220 ? 1.385 -1.988 38.113 1.00 90.75 220 ASP A N 1
ATOM 1700 C CA . ASP A 1 220 ? 2.033 -1.454 36.913 1.00 90.75 220 ASP A CA 1
ATOM 1701 C C . ASP A 1 220 ? 1.027 -0.971 35.846 1.00 90.75 220 ASP A C 1
ATOM 1703 O O . ASP A 1 220 ? 1.375 -0.154 34.994 1.00 90.75 220 ASP A O 1
ATOM 1707 N N . GLN A 1 221 ? -0.222 -1.441 35.908 1.00 93.12 221 GLN A N 1
ATOM 1708 C CA . GLN A 1 221 ? -1.314 -1.067 35.012 1.00 93.12 221 GLN A CA 1
ATOM 1709 C C . GLN A 1 221 ? -2.148 0.089 35.582 1.00 93.12 221 GLN A C 1
ATOM 1711 O O . GLN A 1 221 ? -2.380 0.183 36.789 1.00 93.12 221 GLN A O 1
ATOM 1716 N N . ASN A 1 222 ? -2.699 0.928 34.701 1.00 92.56 222 ASN A N 1
ATOM 1717 C CA . ASN A 1 222 ? -3.659 1.965 35.087 1.00 92.56 222 ASN A CA 1
ATOM 1718 C C . ASN A 1 222 ? -4.969 1.336 35.622 1.00 92.56 222 ASN A C 1
ATOM 1720 O O . ASN A 1 222 ? -5.509 0.410 35.011 1.00 92.56 222 ASN A O 1
ATOM 1724 N N . GLY A 1 223 ? -5.496 1.846 36.742 1.00 94.75 223 GLY A N 1
ATOM 1725 C CA . GLY A 1 223 ? -6.775 1.429 37.334 1.00 94.75 223 GLY A CA 1
ATOM 1726 C C . GLY A 1 223 ? -8.019 2.155 36.809 1.00 94.75 223 GLY A C 1
ATOM 1727 O O . GLY A 1 223 ? -9.124 1.651 36.993 1.00 94.75 223 GLY A O 1
ATOM 1728 N N . THR A 1 224 ? -7.868 3.304 36.151 1.00 96.12 224 THR A N 1
ATOM 1729 C CA . THR A 1 224 ? -8.990 4.137 35.688 1.00 96.12 224 THR A CA 1
ATOM 1730 C C . THR A 1 224 ? -9.681 3.525 34.451 1.00 96.12 224 THR A C 1
ATOM 1732 O O . THR A 1 224 ? -8.979 3.231 33.478 1.00 96.12 224 THR A O 1
ATOM 1735 N N . PRO A 1 225 ? -11.019 3.324 34.442 1.00 97.19 225 PRO A N 1
ATOM 1736 C CA . PRO A 1 225 ? -11.779 2.941 33.243 1.00 97.19 225 PRO A CA 1
ATOM 1737 C C . PRO A 1 225 ? -11.731 3.998 32.126 1.00 97.19 225 PRO A C 1
ATOM 1739 O O . PRO A 1 225 ? -11.697 5.191 32.410 1.00 97.19 225 PRO A O 1
ATOM 1742 N N . ASP A 1 226 ? -11.828 3.572 30.865 1.00 96.00 226 ASP A N 1
ATOM 1743 C CA . ASP A 1 226 ? -11.750 4.455 29.682 1.00 96.00 226 ASP A CA 1
ATOM 1744 C C . ASP A 1 226 ? -13.099 5.087 29.281 1.00 96.00 226 ASP A C 1
ATOM 1746 O O . ASP A 1 226 ? -13.144 6.024 28.485 1.00 96.00 226 ASP A O 1
ATOM 1750 N N . ALA A 1 227 ? -14.207 4.571 29.819 1.00 97.56 227 ALA A N 1
ATOM 1751 C CA . ALA A 1 227 ? -15.549 5.156 29.758 1.00 97.56 227 ALA A CA 1
ATOM 1752 C C . ALA A 1 227 ? -16.433 4.535 30.849 1.00 97.56 227 ALA A C 1
ATOM 1754 O O . ALA A 1 227 ? -16.260 3.357 31.184 1.00 97.56 227 ALA A O 1
ATOM 1755 N N . ILE A 1 228 ? -17.411 5.280 31.375 1.00 98.44 228 ILE A N 1
ATOM 1756 C CA . ILE A 1 228 ? -18.313 4.782 32.425 1.00 98.44 228 ILE A CA 1
ATOM 1757 C C . ILE A 1 228 ? -19.801 5.026 32.156 1.00 98.44 228 ILE A C 1
ATOM 1759 O O . ILE A 1 228 ? -20.195 5.998 31.511 1.00 98.44 228 ILE A O 1
ATOM 1763 N N . ILE A 1 229 ? -20.638 4.157 32.724 1.00 98.69 229 ILE A N 1
ATOM 1764 C CA . ILE A 1 229 ? -22.087 4.345 32.845 1.00 98.69 229 ILE A CA 1
ATOM 1765 C C . ILE A 1 229 ? -22.487 4.149 34.306 1.00 98.69 229 ILE A C 1
ATOM 1767 O O . ILE A 1 229 ? -22.328 3.059 34.859 1.00 98.69 229 ILE A O 1
ATOM 1771 N N . SER A 1 230 ? -23.041 5.194 34.920 1.00 98.50 230 SER A N 1
ATOM 1772 C CA . SER A 1 230 ? -23.615 5.119 36.264 1.00 98.50 230 SER A CA 1
ATOM 1773 C C . SER A 1 230 ? -25.135 5.019 36.177 1.00 98.50 230 SER A C 1
ATOM 1775 O O . SER A 1 230 ? -25.800 5.933 35.682 1.00 98.50 230 SER A O 1
ATOM 1777 N N . LEU A 1 231 ? -25.682 3.901 36.653 1.00 98.12 231 LEU A N 1
ATOM 1778 C CA . LEU A 1 231 ? -27.109 3.714 36.877 1.00 98.12 231 LEU A CA 1
ATOM 1779 C C . LEU A 1 231 ? -27.381 4.021 38.356 1.00 98.12 231 LEU A C 1
ATOM 1781 O O . LEU A 1 231 ? -26.940 3.271 39.230 1.00 98.12 231 LEU A O 1
ATOM 1785 N N . TRP A 1 232 ? -28.062 5.143 38.621 1.00 97.19 232 TRP A N 1
ATOM 1786 C CA . TRP A 1 232 ? -28.485 5.619 39.951 1.00 97.19 232 TRP A CA 1
ATOM 1787 C C . TRP A 1 232 ? -27.374 5.532 41.017 1.00 97.19 232 TRP A C 1
ATOM 1789 O O . TRP A 1 232 ? -27.555 4.983 42.104 1.00 97.19 232 TRP A O 1
ATOM 1799 N N . GLY A 1 233 ? -26.199 6.073 40.673 1.00 97.56 233 GLY A N 1
ATOM 1800 C CA . GLY A 1 233 ? -25.072 6.317 41.579 1.00 97.56 233 GLY A CA 1
ATOM 1801 C C . GLY A 1 233 ? -24.847 7.810 41.863 1.00 97.56 233 GLY A C 1
ATOM 1802 O O . GLY A 1 233 ? -25.426 8.677 41.203 1.00 97.56 233 GLY A O 1
ATOM 1803 N N . ALA A 1 234 ? -23.979 8.097 42.837 1.00 97.81 234 ALA A N 1
ATOM 1804 C CA . ALA A 1 234 ? -23.597 9.446 43.261 1.00 97.81 234 ALA A CA 1
ATOM 1805 C C . ALA A 1 234 ? -22.088 9.539 43.594 1.00 97.81 234 ALA A C 1
ATOM 1807 O O . ALA A 1 234 ? -21.404 8.523 43.756 1.00 97.81 234 ALA A O 1
ATOM 1808 N N . VAL A 1 235 ? -21.564 10.763 43.719 1.00 96.31 235 VAL A N 1
ATOM 1809 C CA . VAL A 1 235 ? -20.208 11.046 44.237 1.00 96.31 235 VAL A CA 1
ATOM 1810 C C . VAL A 1 235 ? -20.265 11.621 45.657 1.00 96.31 235 VAL A C 1
ATOM 1812 O O . VAL A 1 235 ? -21.295 12.145 46.081 1.00 96.31 235 VAL A O 1
ATOM 1815 N N . GLN A 1 236 ? -19.163 11.536 46.412 1.00 92.19 236 GLN A N 1
ATOM 1816 C CA . GLN A 1 236 ? -19.085 12.140 47.752 1.00 92.19 236 GLN A CA 1
ATOM 1817 C C . GLN A 1 236 ? -19.088 13.679 47.696 1.00 92.19 236 GLN A C 1
ATOM 1819 O O . GLN A 1 236 ? -19.670 14.324 48.561 1.00 92.19 236 GLN A O 1
ATOM 1824 N N . ASN A 1 237 ? -18.448 14.262 46.680 1.00 92.25 237 ASN A N 1
ATOM 1825 C CA . ASN A 1 237 ? -18.419 15.699 46.408 1.00 92.25 237 ASN A CA 1
ATOM 1826 C C . ASN A 1 237 ? -18.173 15.912 44.902 1.00 92.25 237 ASN A C 1
ATOM 1828 O O . ASN A 1 237 ? -17.387 15.177 44.302 1.00 92.25 237 ASN A O 1
ATOM 1832 N N . THR A 1 238 ? -18.816 16.908 44.291 1.00 95.19 238 THR A N 1
ATOM 1833 C CA . THR A 1 238 ? -18.554 17.338 42.908 1.00 95.19 238 THR A CA 1
ATOM 1834 C C . THR A 1 238 ? -17.154 17.921 42.697 1.00 95.19 238 THR A C 1
ATOM 1836 O O . THR A 1 238 ? -16.674 17.883 41.570 1.00 95.19 238 THR A O 1
ATOM 1839 N N . ASP A 1 239 ? -16.467 18.393 43.746 1.00 93.38 239 ASP A N 1
ATOM 1840 C CA . ASP A 1 239 ? -15.078 18.898 43.660 1.00 93.38 239 ASP A CA 1
ATOM 1841 C C . ASP A 1 239 ? -14.062 17.834 43.186 1.00 93.38 239 ASP A C 1
ATOM 1843 O O . ASP A 1 239 ? -12.975 18.176 42.721 1.00 93.38 239 ASP A O 1
ATOM 1847 N N . LEU A 1 240 ? -14.420 16.547 43.282 1.00 93.38 240 LEU A N 1
ATOM 1848 C CA . LEU A 1 240 ? -13.664 15.418 42.724 1.00 93.38 240 LEU A CA 1
ATOM 1849 C C . LEU A 1 240 ? -13.663 15.409 41.182 1.00 93.38 240 LEU A C 1
ATOM 1851 O O . LEU A 1 240 ? -12.758 14.877 40.546 1.00 93.38 240 LEU A O 1
ATOM 1855 N N . ILE A 1 241 ? -14.678 16.011 40.559 1.00 95.75 241 ILE A N 1
ATOM 1856 C CA . ILE A 1 241 ? -14.801 16.096 39.106 1.00 95.75 241 ILE A CA 1
ATOM 1857 C C . ILE A 1 241 ? -13.992 17.315 38.647 1.00 95.75 241 ILE A C 1
ATOM 1859 O O . ILE A 1 241 ? -14.448 18.459 38.736 1.00 95.75 241 ILE A O 1
ATOM 1863 N N . LYS A 1 242 ? -12.775 17.052 38.166 1.00 94.31 242 LYS A N 1
ATOM 1864 C CA . LYS A 1 242 ? -11.802 18.039 37.675 1.00 94.31 242 LYS A CA 1
ATOM 1865 C C . LYS A 1 242 ? -11.691 18.002 36.152 1.00 94.31 242 LYS A C 1
ATOM 1867 O O . LYS A 1 242 ? -11.877 16.958 35.538 1.00 94.31 242 LYS A O 1
ATOM 1872 N N . ALA A 1 243 ? -11.279 19.118 35.542 1.00 90.50 243 ALA A N 1
ATOM 1873 C CA . ALA A 1 243 ? -11.033 19.202 34.094 1.00 90.50 243 ALA A CA 1
ATOM 1874 C C . ALA A 1 243 ? -9.911 18.269 33.584 1.00 90.50 243 ALA A C 1
ATOM 1876 O O . ALA A 1 243 ? -9.887 17.932 32.404 1.00 90.50 243 ALA A O 1
ATOM 1877 N N . SER A 1 244 ? -8.990 17.863 34.461 1.00 87.44 244 SER A N 1
ATOM 1878 C CA . SER A 1 244 ? -7.899 16.917 34.190 1.00 87.44 244 SER A CA 1
ATOM 1879 C C . SER A 1 244 ? -8.346 15.452 34.110 1.00 87.44 244 SER A C 1
ATOM 1881 O O . SER A 1 244 ? -7.633 14.636 33.536 1.00 87.44 244 SER A O 1
ATOM 1883 N N . ASP A 1 245 ? -9.519 15.128 34.658 1.00 86.69 245 ASP A N 1
ATOM 1884 C CA . ASP A 1 245 ? -9.947 13.764 35.002 1.00 86.69 245 ASP A CA 1
ATOM 1885 C C . ASP A 1 245 ? -11.263 13.381 34.289 1.00 86.69 245 ASP A C 1
ATOM 1887 O O . ASP A 1 245 ? -12.039 12.532 34.733 1.00 86.69 245 ASP A O 1
ATOM 1891 N N . LEU A 1 246 ? -11.547 14.050 33.167 1.00 92.12 246 LEU A N 1
ATOM 1892 C CA . LEU A 1 246 ? -12.800 13.943 32.419 1.00 92.12 246 LEU A CA 1
ATOM 1893 C C . LEU A 1 246 ? -12.851 12.696 31.522 1.00 92.12 246 LEU A C 1
ATOM 1895 O O . LEU A 1 246 ? -12.618 12.755 30.315 1.00 92.12 246 LEU A O 1
ATOM 1899 N N . VAL A 1 247 ? -13.224 11.565 32.119 1.00 94.06 247 VAL A N 1
ATOM 1900 C CA . VAL A 1 247 ? -13.540 10.318 31.404 1.00 94.06 247 VAL A CA 1
ATOM 1901 C C . VAL A 1 247 ? -14.956 10.377 30.793 1.00 94.06 247 VAL A C 1
ATOM 1903 O O . VAL A 1 247 ? -15.883 10.865 31.456 1.00 94.06 247 VAL A O 1
ATOM 1906 N N . PRO A 1 248 ? -15.181 9.863 29.561 1.00 96.12 248 PRO A N 1
ATOM 1907 C CA . PRO A 1 248 ? -16.509 9.777 28.953 1.00 96.12 248 PRO A CA 1
ATOM 1908 C C . PRO A 1 248 ? -17.525 9.105 29.877 1.00 96.12 248 PRO A C 1
ATOM 1910 O O . PRO A 1 248 ? -17.317 7.980 30.333 1.00 96.12 248 PRO A O 1
ATOM 1913 N N . THR A 1 249 ? -18.637 9.792 30.149 1.00 97.50 249 THR A N 1
ATOM 1914 C CA . THR A 1 249 ? -19.565 9.404 31.223 1.00 97.50 249 THR A CA 1
ATOM 1915 C C . THR A 1 249 ? -21.026 9.473 30.790 1.00 97.50 249 THR A C 1
ATOM 1917 O O . THR A 1 249 ? -21.508 10.516 30.350 1.00 97.50 249 THR A O 1
ATOM 1920 N N . MET A 1 250 ? -21.761 8.376 30.976 1.00 98.44 250 MET A N 1
ATOM 1921 C CA . MET A 1 250 ? -23.217 8.339 30.851 1.00 98.44 250 MET A CA 1
ATOM 1922 C C . MET A 1 250 ? -23.885 8.226 32.227 1.00 98.44 250 MET A C 1
ATOM 1924 O O . MET A 1 250 ? -23.483 7.417 33.064 1.00 98.44 250 MET A O 1
ATOM 1928 N N . LEU A 1 251 ? -24.943 9.010 32.447 1.00 98.69 251 LEU A N 1
ATOM 1929 C CA . LEU A 1 251 ? -25.693 9.045 33.705 1.00 98.69 251 LEU A CA 1
ATOM 1930 C C . LEU A 1 251 ? -27.155 8.630 33.487 1.00 98.69 251 LEU A C 1
ATOM 1932 O O . LEU A 1 251 ? -27.854 9.207 32.652 1.00 98.69 251 LEU A O 1
ATOM 1936 N N . VAL A 1 252 ? -27.644 7.657 34.257 1.00 98.56 252 VAL A N 1
ATOM 1937 C CA . VAL A 1 252 ? -29.035 7.173 34.223 1.00 98.56 252 VAL A CA 1
ATOM 1938 C C . VAL A 1 252 ? -29.636 7.283 35.618 1.00 98.56 252 VAL A C 1
ATOM 1940 O O . VAL A 1 252 ? -29.062 6.757 36.564 1.00 98.56 252 VAL A O 1
ATOM 1943 N N . HIS A 1 253 ? -30.792 7.933 35.769 1.00 98.44 253 HIS A N 1
ATOM 1944 C CA . HIS A 1 253 ? -31.394 8.141 37.093 1.00 98.44 253 HIS A CA 1
ATOM 1945 C C . HIS A 1 253 ? -32.913 8.356 37.013 1.00 98.44 253 HIS A C 1
ATOM 1947 O O . HIS A 1 253 ? -33.416 8.995 36.086 1.00 98.44 253 HIS A O 1
ATOM 1953 N N . GLY A 1 254 ? -33.654 7.861 38.003 1.00 98.06 254 GLY A N 1
ATOM 1954 C CA . GLY A 1 254 ? -35.038 8.273 38.232 1.00 98.06 254 GLY A CA 1
ATOM 1955 C C . GLY A 1 254 ? -35.079 9.549 39.077 1.00 98.06 254 GLY A C 1
ATOM 1956 O O . GLY A 1 254 ? -34.486 9.588 40.148 1.00 98.06 254 GLY A O 1
ATOM 1957 N N . LYS A 1 255 ? -35.788 10.601 38.649 1.00 97.81 255 LYS A N 1
ATOM 1958 C CA . LYS A 1 255 ? -35.841 11.879 39.402 1.00 97.81 255 LYS A CA 1
ATOM 1959 C C . LYS A 1 255 ? -36.696 11.834 40.678 1.00 97.81 255 LYS A C 1
ATOM 1961 O O . LYS A 1 255 ? -37.029 12.863 41.259 1.00 97.81 255 LYS A O 1
ATOM 1966 N N . SER A 1 256 ? -37.142 10.653 41.080 1.00 97.06 256 SER A N 1
ATOM 1967 C CA . SER A 1 256 ? -37.879 10.400 42.319 1.00 97.06 256 SER A CA 1
ATOM 1968 C C . SER A 1 256 ? -37.270 9.215 43.073 1.00 97.06 256 SER A C 1
ATOM 1970 O O . SER A 1 256 ? -37.968 8.505 43.795 1.00 97.06 256 SER A O 1
ATOM 1972 N N . ASP A 1 257 ? -35.970 8.982 42.874 1.00 96.69 257 ASP A N 1
ATOM 1973 C CA . ASP A 1 257 ? -35.181 8.037 43.651 1.00 96.69 257 ASP A CA 1
ATOM 1974 C C . ASP A 1 257 ? -35.046 8.520 45.106 1.00 96.69 257 ASP A C 1
ATOM 1976 O O . ASP A 1 257 ? -34.803 9.696 45.383 1.00 96.69 257 ASP A O 1
ATOM 1980 N N . THR A 1 258 ? -35.279 7.602 46.043 1.00 93.38 258 THR A N 1
ATOM 1981 C CA . THR A 1 258 ? -35.210 7.829 47.496 1.00 93.38 258 THR A CA 1
ATOM 1982 C C . THR A 1 258 ? -34.185 6.914 48.172 1.00 93.38 258 THR A C 1
ATOM 1984 O O . THR A 1 258 ? -34.130 6.846 49.399 1.00 93.38 258 THR A O 1
ATOM 1987 N N . ILE A 1 259 ? -33.423 6.155 47.382 1.00 94.88 259 ILE A N 1
ATOM 1988 C CA . ILE A 1 259 ? -32.383 5.220 47.818 1.00 94.88 259 ILE A CA 1
ATOM 1989 C C . ILE A 1 259 ? -31.011 5.840 47.549 1.00 94.88 259 ILE A C 1
ATOM 1991 O O . ILE A 1 259 ? -30.162 5.859 48.439 1.00 94.88 259 ILE A O 1
ATOM 1995 N N . VAL A 1 260 ? -30.833 6.423 46.365 1.00 96.19 260 VAL A N 1
ATOM 1996 C CA . VAL A 1 260 ? -29.710 7.301 46.015 1.00 96.19 260 VAL A CA 1
ATOM 1997 C C . VAL A 1 260 ? -30.311 8.637 45.566 1.00 96.19 260 VAL A C 1
ATOM 1999 O O . VAL A 1 260 ? -31.312 8.621 44.854 1.00 96.19 260 VAL A O 1
ATOM 2002 N N . PRO A 1 261 ? -29.796 9.799 46.007 1.00 96.31 261 PRO A N 1
ATOM 2003 C CA . 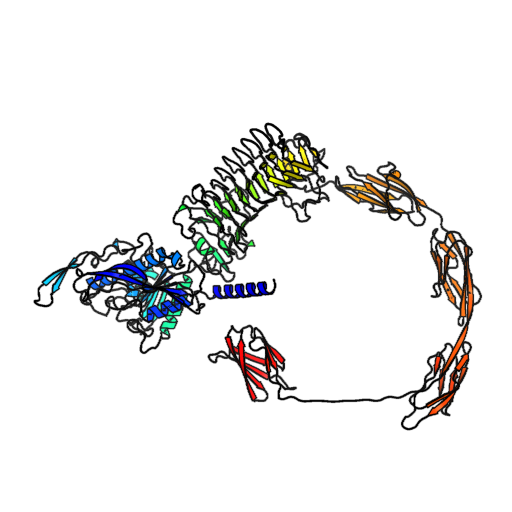PRO A 1 261 ? -30.348 11.079 45.579 1.00 96.31 261 PRO A CA 1
ATOM 2004 C C . PRO A 1 261 ? -30.079 11.326 44.089 1.00 96.31 261 PRO A C 1
ATOM 2006 O O . PRO A 1 261 ? -28.996 11.030 43.581 1.00 96.31 261 PRO A O 1
ATOM 2009 N N . PHE A 1 262 ? -31.050 11.934 43.406 1.00 97.75 262 PHE A N 1
ATOM 2010 C CA . PHE A 1 262 ? -30.858 12.477 42.059 1.00 97.75 262 PHE A CA 1
ATOM 2011 C C . PHE A 1 262 ? -30.119 13.830 42.085 1.00 97.75 262 PHE A C 1
ATOM 2013 O O . PHE A 1 262 ? -29.221 14.058 41.273 1.00 97.75 262 PHE A O 1
ATOM 2020 N N . GLU A 1 263 ? -30.484 14.685 43.045 1.00 97.06 263 GLU A N 1
ATOM 2021 C CA . GLU A 1 263 ? -29.848 15.968 43.384 1.00 97.06 263 GLU A CA 1
ATOM 2022 C C . GLU A 1 263 ? -28.859 15.743 44.556 1.00 97.06 263 GLU A C 1
ATOM 2024 O O . GLU A 1 263 ? -28.066 14.803 44.511 1.00 97.06 263 GLU A O 1
ATOM 2029 N N . ILE A 1 264 ? -28.907 16.543 45.627 1.00 96.50 264 ILE A N 1
ATOM 2030 C CA . ILE A 1 264 ? -28.106 16.352 46.852 1.00 96.50 264 ILE A CA 1
ATOM 2031 C C . ILE A 1 264 ? -28.935 15.636 47.932 1.00 96.50 264 ILE A C 1
ATOM 2033 O O . ILE A 1 264 ? -30.105 15.961 48.140 1.00 96.50 264 ILE A O 1
ATOM 2037 N N . GLY A 1 265 ? -28.331 14.696 48.669 1.00 95.44 265 GLY A N 1
ATOM 2038 C CA . GLY A 1 265 ? -28.923 14.175 49.909 1.00 95.44 265 GLY A CA 1
ATOM 2039 C C . GLY A 1 265 ? -28.213 12.966 50.525 1.00 95.44 265 GLY A C 1
ATOM 2040 O O . GLY A 1 265 ? -27.288 12.396 49.945 1.00 95.44 265 GLY A O 1
ATOM 2041 N N . SER A 1 266 ? -28.650 12.554 51.717 1.00 93.38 266 SER A N 1
ATOM 2042 C CA . SER A 1 266 ? -28.188 11.314 52.359 1.00 93.38 266 SER A CA 1
ATOM 2043 C C . SER A 1 266 ? -28.810 10.078 51.684 1.00 93.38 266 SER A C 1
ATOM 2045 O O . SER A 1 266 ? -30.037 10.037 51.524 1.00 93.38 266 SER A O 1
ATOM 2047 N N . PRO A 1 267 ? -28.029 9.033 51.339 1.00 92.62 267 PRO A N 1
ATOM 2048 C CA . PRO A 1 267 ? -28.572 7.772 50.832 1.00 92.62 267 PRO A CA 1
ATOM 2049 C C . PRO A 1 267 ? -29.617 7.149 51.772 1.00 92.62 267 PRO A C 1
ATOM 2051 O O . PRO A 1 267 ? -29.593 7.357 52.988 1.00 92.62 267 PRO A O 1
ATOM 2054 N N . PHE A 1 268 ? -30.561 6.400 51.198 1.00 90.94 268 PHE A N 1
ATOM 2055 C CA . PHE A 1 268 ? -31.753 5.842 51.866 1.00 90.94 268 PHE A CA 1
ATOM 2056 C C . PHE A 1 268 ? -32.656 6.888 52.548 1.00 90.94 268 PHE A C 1
ATOM 2058 O O . PHE A 1 268 ? -33.522 6.522 53.345 1.00 90.94 268 PHE A O 1
ATOM 2065 N N . ASN A 1 269 ? -32.444 8.183 52.270 1.00 87.75 269 ASN A N 1
ATOM 2066 C CA . ASN A 1 269 ? -33.006 9.307 53.022 1.00 87.75 269 ASN A CA 1
ATOM 2067 C C . ASN A 1 269 ? -32.748 9.182 54.543 1.00 87.75 269 ASN A C 1
ATOM 2069 O O . ASN A 1 269 ? -33.614 9.499 55.362 1.00 87.75 269 ASN A O 1
ATOM 2073 N N . TYR A 1 270 ? -31.572 8.663 54.925 1.00 87.88 270 TYR A N 1
ATOM 2074 C CA . TYR A 1 270 ? -31.183 8.406 56.314 1.00 87.88 270 TYR A CA 1
ATOM 2075 C C . TYR A 1 270 ? -30.242 9.517 56.823 1.00 87.88 270 TYR A C 1
ATOM 2077 O O . TYR A 1 270 ? -29.053 9.480 56.509 1.00 87.88 270 TYR A O 1
ATOM 2085 N N . PRO A 1 271 ? -30.710 10.506 57.620 1.00 82.38 271 PRO A N 1
ATOM 2086 C CA . PRO A 1 271 ? -29.954 11.747 57.868 1.00 82.38 271 PRO A CA 1
ATOM 2087 C C . PRO A 1 271 ? -28.676 11.601 58.709 1.00 82.38 271 PRO A C 1
ATOM 2089 O O . PRO A 1 271 ? -27.980 12.585 58.938 1.00 82.38 271 PRO A O 1
ATOM 2092 N N . SER A 1 272 ? -28.380 10.398 59.210 1.00 83.19 272 SER A N 1
ATOM 2093 C CA . SER A 1 272 ? -27.103 10.085 59.861 1.00 83.19 272 SER A CA 1
ATOM 2094 C C . SER A 1 272 ? -25.976 9.848 58.851 1.00 83.19 272 SER A C 1
ATOM 2096 O O . SER A 1 272 ? -24.809 9.955 59.220 1.00 83.19 272 SER A O 1
ATOM 2098 N N . PHE A 1 273 ? -26.299 9.504 57.599 1.00 88.06 273 PHE A N 1
ATOM 2099 C CA . PHE A 1 273 ? -25.327 9.350 56.516 1.00 88.06 273 PHE A CA 1
ATOM 2100 C C . PHE A 1 273 ? -24.947 10.708 55.908 1.00 88.06 273 PHE A C 1
ATOM 2102 O O . PHE A 1 273 ? -25.793 11.605 55.850 1.00 88.06 273 PHE A O 1
ATOM 2109 N N . PRO A 1 274 ? -23.696 10.865 55.428 1.00 89.94 274 PRO A N 1
ATOM 2110 C CA . PRO A 1 274 ? -23.267 12.092 54.769 1.00 89.94 274 PRO A CA 1
ATOM 2111 C C . PRO A 1 274 ? -24.101 12.348 53.512 1.00 89.94 274 PRO A C 1
ATOM 2113 O O . PRO A 1 274 ? -24.599 11.415 52.876 1.00 89.94 274 PRO A O 1
ATOM 2116 N N . GLU A 1 275 ? -24.230 13.620 53.148 1.00 93.81 275 GLU A N 1
ATOM 2117 C CA . GLU A 1 275 ? -24.819 13.998 51.869 1.00 93.81 275 GLU A CA 1
ATOM 2118 C C . GLU A 1 275 ? -23.934 13.512 50.711 1.00 93.81 275 GLU A C 1
ATOM 2120 O O . GLU A 1 275 ? -22.708 13.446 50.810 1.00 93.81 275 GLU A O 1
ATOM 2125 N N . THR A 1 276 ? -24.586 13.141 49.616 1.00 95.56 276 THR A N 1
ATOM 2126 C CA . THR A 1 276 ? -23.975 12.651 48.380 1.00 95.56 276 THR A CA 1
ATOM 2127 C C . THR A 1 276 ? -24.594 13.384 47.196 1.00 95.56 276 THR A C 1
ATOM 2129 O O . THR A 1 276 ? -25.745 13.818 47.265 1.00 95.56 276 THR A O 1
ATOM 2132 N N . TYR A 1 277 ? -23.815 13.542 46.128 1.00 97.75 277 TYR A N 1
ATOM 2133 C CA . TYR A 1 277 ? -24.149 14.368 44.971 1.00 97.75 277 TYR A CA 1
ATOM 2134 C C . TYR A 1 277 ? -24.534 13.461 43.805 1.00 97.75 277 TYR A C 1
ATOM 2136 O O . TYR A 1 277 ? -23.693 12.748 43.247 1.00 97.75 277 TYR A O 1
ATOM 2144 N N . GLY A 1 278 ? -25.827 13.450 43.498 1.00 97.75 278 GLY A N 1
ATOM 2145 C CA . GLY A 1 278 ? -26.455 12.611 42.492 1.00 97.75 278 GLY A CA 1
ATOM 2146 C C . GLY A 1 278 ? -26.173 13.031 41.054 1.00 97.75 278 GLY A C 1
ATOM 2147 O O . GLY A 1 278 ? -25.366 13.914 40.758 1.00 97.75 278 GLY A O 1
ATOM 2148 N N . SER A 1 279 ? -26.850 12.360 40.123 1.00 98.19 279 SER A N 1
ATOM 2149 C CA . SER A 1 279 ? -26.585 12.527 38.693 1.00 98.19 279 SER A CA 1
ATOM 2150 C C . SER A 1 279 ? -26.918 13.909 38.128 1.00 98.19 279 SER A C 1
ATOM 2152 O O . SER A 1 279 ? -26.328 14.254 37.106 1.00 98.19 279 SER A O 1
ATOM 2154 N N . ASP A 1 280 ? -27.799 14.702 38.750 1.00 98.31 280 ASP A N 1
ATOM 2155 C CA . ASP A 1 280 ? -28.008 16.086 38.304 1.00 98.31 280 ASP A CA 1
ATOM 2156 C C . ASP A 1 280 ? -26.771 16.938 38.603 1.00 98.31 280 ASP A C 1
ATOM 2158 O O . ASP A 1 280 ? -26.210 17.540 37.693 1.00 98.31 280 ASP A O 1
ATOM 2162 N N . GLU A 1 281 ? -26.252 16.882 39.833 1.00 98.38 281 GLU A N 1
ATOM 2163 C CA . GLU A 1 281 ? -25.079 17.660 40.253 1.00 98.38 281 GLU A CA 1
ATOM 2164 C C . GLU A 1 281 ? -23.793 17.228 39.540 1.00 98.38 281 GLU A C 1
ATOM 2166 O O . GLU A 1 281 ? -23.003 18.069 39.106 1.00 98.38 281 GLU A O 1
ATOM 2171 N N . ILE A 1 282 ? -23.614 15.921 39.321 1.00 98.25 282 ILE A N 1
ATOM 2172 C CA . ILE A 1 282 ? -22.528 15.390 38.483 1.00 98.25 282 ILE A CA 1
ATOM 2173 C C . ILE A 1 282 ? -22.651 15.950 37.057 1.00 98.25 282 ILE A C 1
ATOM 2175 O O . ILE A 1 282 ? -21.668 16.432 36.494 1.00 98.25 282 ILE A O 1
ATOM 2179 N N . ASN A 1 283 ? -23.852 15.947 36.465 1.00 97.94 283 ASN A N 1
ATOM 2180 C CA . ASN A 1 283 ? -24.077 16.545 35.150 1.00 97.94 283 ASN A CA 1
ATOM 2181 C C . ASN A 1 283 ? -23.819 18.063 35.148 1.00 97.94 283 ASN A C 1
ATOM 2183 O O . ASN A 1 283 ? -23.195 18.560 34.210 1.00 97.94 283 ASN A O 1
ATOM 2187 N N . ASN A 1 284 ? -24.261 18.788 36.177 1.00 97.88 284 ASN A N 1
ATOM 2188 C CA . ASN A 1 284 ? -24.095 20.235 36.306 1.00 97.88 284 ASN A CA 1
ATOM 2189 C C . ASN A 1 284 ? -22.610 20.609 36.386 1.00 97.88 284 ASN A C 1
ATOM 2191 O O . ASN A 1 284 ? -22.178 21.532 35.697 1.00 97.88 284 ASN A O 1
ATOM 2195 N N . GLN A 1 285 ? -21.809 19.841 37.129 1.00 97.69 285 GLN A N 1
ATOM 2196 C CA . GLN A 1 285 ? -20.359 20.019 37.195 1.00 97.69 285 GLN A CA 1
ATOM 2197 C C . GLN A 1 285 ? -19.659 19.635 35.881 1.00 97.69 285 GLN A C 1
ATOM 2199 O O . GLN A 1 285 ? -18.808 20.380 35.402 1.00 97.69 285 GLN A O 1
ATOM 2204 N N . LEU A 1 286 ? -20.055 18.545 35.215 1.00 96.69 286 LEU A N 1
ATOM 2205 C CA . LEU A 1 286 ? -19.520 18.221 33.885 1.00 96.69 286 LEU A CA 1
ATOM 2206 C C . LEU A 1 286 ? -19.861 19.306 32.841 1.00 96.69 286 LEU A C 1
ATOM 2208 O O . LEU A 1 286 ? -19.048 19.593 31.965 1.00 96.69 286 LEU A O 1
ATOM 2212 N N . VAL A 1 287 ? -21.030 19.951 32.942 1.00 96.62 287 VAL A N 1
ATOM 2213 C CA . VAL A 1 287 ? -21.391 21.121 32.118 1.00 96.62 287 VAL A CA 1
ATOM 2214 C C . VAL A 1 287 ? -20.586 22.367 32.510 1.00 96.62 287 VAL A C 1
ATOM 2216 O O . VAL A 1 287 ? -20.174 23.105 31.616 1.00 96.62 287 VAL A O 1
ATOM 2219 N N . SER A 1 288 ? -20.319 22.600 33.801 1.00 97.06 288 SER A N 1
ATOM 2220 C CA . SER A 1 288 ? -19.532 23.753 34.280 1.00 97.06 288 SER A CA 1
ATOM 2221 C C . SER A 1 288 ? -18.097 23.738 33.730 1.00 97.06 288 SER A C 1
ATOM 2223 O O . SER A 1 288 ? -17.563 24.780 33.350 1.00 97.06 288 SER A O 1
ATOM 2225 N N . LEU A 1 289 ? -17.522 22.538 33.598 1.00 96.50 289 LEU A N 1
ATOM 2226 C CA . LEU A 1 289 ? -16.205 22.273 33.015 1.00 96.50 289 LEU A CA 1
ATOM 2227 C C . LEU A 1 289 ? -16.206 22.238 31.474 1.00 96.50 289 LEU A C 1
ATOM 2229 O O . LEU A 1 289 ? -15.154 22.061 30.865 1.00 96.50 289 LEU A O 1
ATOM 2233 N N . GLY A 1 290 ? -17.369 22.394 30.831 1.00 94.12 290 GLY A N 1
ATOM 2234 C CA . GLY A 1 290 ? -17.511 22.369 29.373 1.00 94.12 290 GLY A CA 1
ATOM 2235 C C . GLY A 1 290 ? -17.403 20.978 28.736 1.00 94.12 290 GLY A C 1
ATOM 2236 O O . GLY A 1 290 ? -17.179 20.886 27.530 1.00 94.12 290 GLY A O 1
ATOM 2237 N N . PHE A 1 291 ? -17.555 19.893 29.504 1.00 93.62 291 PHE A N 1
ATOM 2238 C CA . PHE A 1 291 ? -17.365 18.533 29.000 1.00 93.62 291 PHE A CA 1
ATOM 2239 C C . PHE A 1 291 ? -18.507 18.083 28.079 1.00 93.62 291 PHE A C 1
ATOM 2241 O O . PHE A 1 291 ? -19.678 18.041 28.470 1.00 93.62 291 PHE A O 1
ATOM 2248 N N . THR A 1 292 ? -18.154 17.717 26.846 1.00 89.50 292 THR A N 1
ATOM 2249 C CA . THR A 1 292 ? -19.100 17.367 25.774 1.00 89.50 292 THR A CA 1
ATOM 2250 C C . THR A 1 292 ? -19.316 15.865 25.596 1.00 89.50 292 THR A C 1
ATOM 2252 O O . THR A 1 292 ? -20.404 15.473 25.179 1.00 89.50 292 THR A O 1
ATOM 2255 N N . ASN A 1 293 ? -18.338 15.011 25.926 1.00 90.94 293 ASN A N 1
ATOM 2256 C CA . ASN A 1 293 ? -18.429 13.558 25.728 1.00 90.94 293 ASN A CA 1
ATOM 2257 C C . ASN A 1 293 ? -19.178 12.864 26.885 1.00 90.94 293 ASN A C 1
ATOM 2259 O O . ASN A 1 293 ? -18.626 12.074 27.654 1.00 90.94 293 ASN A O 1
ATOM 2263 N N . LYS A 1 294 ? -20.459 13.216 27.034 1.00 94.50 294 LYS A N 1
ATOM 2264 C CA . LYS A 1 294 ? -21.360 12.697 28.067 1.00 94.50 294 LYS A CA 1
ATOM 2265 C C . LYS A 1 294 ? -22.791 12.550 27.554 1.00 94.50 294 LYS A C 1
ATOM 2267 O O . LYS A 1 294 ? -23.240 13.341 26.729 1.00 94.50 294 LYS A O 1
ATOM 2272 N N . ASP A 1 295 ? -23.529 11.583 28.093 1.00 96.81 295 ASP A N 1
ATOM 2273 C CA . ASP A 1 295 ? -24.963 11.392 27.826 1.00 96.81 295 ASP A CA 1
ATOM 2274 C C . ASP A 1 295 ? -25.753 11.276 29.139 1.00 96.81 295 ASP A C 1
ATOM 2276 O O . ASP A 1 295 ? -25.220 10.908 30.187 1.00 96.81 295 ASP A O 1
ATOM 2280 N N . CYS A 1 296 ? -27.041 11.608 29.102 1.00 97.69 296 CYS A N 1
ATOM 2281 C CA . CYS A 1 296 ? -27.928 11.545 30.257 1.00 97.69 296 CYS A CA 1
ATOM 2282 C C . CYS A 1 296 ? -29.265 10.892 29.887 1.00 97.69 296 CYS A C 1
ATOM 2284 O O . CYS A 1 296 ? -29.828 11.112 28.809 1.00 97.69 296 CYS A O 1
ATOM 2286 N N . TYR A 1 297 ? -29.806 10.102 30.811 1.00 98.12 297 TYR A N 1
ATOM 2287 C CA . TYR A 1 297 ? -31.151 9.546 30.726 1.00 98.12 297 TYR A CA 1
ATOM 2288 C C . TYR A 1 297 ? -31.841 9.645 32.088 1.00 98.12 297 TYR A C 1
ATOM 2290 O O . TYR A 1 297 ? -31.841 8.712 32.893 1.00 98.12 297 TYR A O 1
ATOM 2298 N N . PHE A 1 298 ? -32.394 10.830 32.350 1.00 98.25 298 PHE A N 1
ATOM 2299 C CA . PHE A 1 298 ? -33.106 11.149 33.584 1.00 98.25 298 PHE A CA 1
ATOM 2300 C C . PHE A 1 298 ? -34.613 11.061 33.354 1.00 98.25 298 PHE A C 1
ATOM 2302 O O . PHE A 1 298 ? -35.132 11.701 32.438 1.00 98.25 298 PHE A O 1
ATOM 2309 N N . VAL A 1 299 ? -35.318 10.276 34.173 1.00 97.88 299 VAL A N 1
ATOM 2310 C CA . VAL A 1 299 ? -36.739 9.962 33.952 1.00 97.88 299 VAL A CA 1
ATOM 2311 C C . VAL A 1 299 ? -37.604 10.502 35.091 1.00 97.88 299 VAL A C 1
ATOM 2313 O O . VAL A 1 299 ? -37.404 10.171 36.260 1.00 97.88 299 VAL A O 1
ATOM 2316 N N . ASP A 1 300 ? -38.581 11.341 34.743 1.00 97.31 300 ASP A N 1
ATOM 2317 C CA . ASP A 1 300 ? -39.501 11.957 35.702 1.00 97.31 300 ASP A CA 1
ATOM 2318 C C . ASP A 1 300 ? -40.424 10.913 36.358 1.00 97.31 300 ASP A C 1
ATOM 2320 O O . ASP A 1 300 ? -40.960 10.028 35.685 1.00 97.31 300 ASP A O 1
ATOM 2324 N N . ASN A 1 301 ? -40.696 11.072 37.658 1.00 95.62 301 ASN A N 1
ATOM 2325 C CA . ASN A 1 301 ? -41.590 10.214 38.454 1.00 95.62 301 ASN A CA 1
ATOM 2326 C C . ASN A 1 301 ? -41.156 8.733 38.554 1.00 95.62 301 ASN A C 1
ATOM 2328 O O . ASN A 1 301 ? -41.986 7.875 38.852 1.00 95.62 301 ASN A O 1
ATOM 2332 N N . GLN A 1 302 ? -39.881 8.423 38.303 1.00 96.94 302 GLN A N 1
ATOM 2333 C CA . GLN A 1 302 ? -39.299 7.091 38.501 1.00 96.94 302 GLN A CA 1
ATOM 2334 C C . GLN A 1 302 ? -38.363 7.077 39.713 1.00 96.94 302 GLN A C 1
ATOM 2336 O O . GLN A 1 302 ? -37.670 8.063 39.962 1.00 96.94 302 GLN A O 1
ATOM 2341 N N . GLY A 1 303 ? -38.351 5.964 40.450 1.00 94.75 303 GLY A N 1
ATOM 2342 C CA . GLY A 1 303 ? -37.456 5.731 41.589 1.00 94.75 303 GLY A CA 1
ATOM 2343 C C . GLY A 1 303 ? -36.237 4.871 41.236 1.00 94.75 303 GLY A C 1
ATOM 2344 O O . GLY A 1 303 ? -35.904 4.712 40.061 1.00 94.75 303 GLY A O 1
ATOM 2345 N N . HIS A 1 304 ? -35.608 4.286 42.259 1.00 95.44 304 HIS A N 1
ATOM 2346 C CA . HIS A 1 304 ? -34.488 3.346 42.116 1.00 95.44 304 HIS A CA 1
ATOM 2347 C C . HIS A 1 304 ? -34.852 2.152 41.217 1.00 95.44 304 HIS A C 1
ATOM 2349 O O . HIS A 1 304 ? -35.979 1.660 41.272 1.00 95.44 304 HIS A O 1
ATOM 2355 N N . GLU A 1 305 ? -33.900 1.677 40.404 1.00 92.00 305 GLU A N 1
ATOM 2356 C CA . GLU A 1 305 ? -34.019 0.453 39.583 1.00 92.00 305 GLU A CA 1
ATOM 2357 C C . GLU A 1 305 ? -35.305 0.347 38.720 1.00 92.00 305 GLU A C 1
ATOM 2359 O O . GLU A 1 305 ? -35.810 -0.743 38.435 1.00 92.00 305 GLU A O 1
ATOM 2364 N N . PHE A 1 306 ? -35.816 1.477 38.217 1.00 91.75 306 PHE A N 1
ATOM 2365 C CA . PHE A 1 306 ? -37.075 1.575 37.453 1.00 91.75 306 PHE A CA 1
ATOM 2366 C C . PHE A 1 306 ? -37.165 0.728 36.160 1.00 91.75 306 PHE A C 1
ATOM 2368 O O . PHE A 1 306 ? -38.230 0.614 35.547 1.00 91.75 306 PHE A O 1
ATOM 2375 N N . TYR A 1 307 ? -36.068 0.092 35.744 1.00 90.50 307 TYR A N 1
ATOM 2376 C CA . TYR A 1 307 ? -35.977 -0.783 34.572 1.00 90.50 307 TYR A CA 1
ATOM 2377 C C . TYR A 1 307 ? -36.544 -2.211 34.719 1.00 90.50 307 TYR A C 1
ATOM 2379 O O . TYR A 1 307 ? -36.553 -2.966 33.741 1.00 90.50 307 TYR A O 1
ATOM 2387 N N . GLY A 1 308 ? -37.107 -2.558 35.883 1.00 83.50 308 GLY A N 1
ATOM 2388 C CA . GLY A 1 308 ? -37.955 -3.752 36.068 1.00 83.50 308 GLY A CA 1
ATOM 2389 C C . GLY A 1 308 ? -37.426 -4.809 37.042 1.00 83.50 308 GLY A C 1
ATOM 2390 O O . GLY A 1 308 ? -38.051 -5.857 37.200 1.00 83.50 308 GLY A O 1
ATOM 2391 N N . VAL A 1 309 ? -36.312 -4.532 37.715 1.00 83.56 309 VAL A N 1
ATOM 2392 C CA . VAL A 1 309 ? -35.671 -5.431 38.690 1.00 83.56 309 VAL A CA 1
ATOM 2393 C C . VAL A 1 309 ? -35.886 -4.927 40.115 1.00 83.56 309 VAL A C 1
ATOM 2395 O O . VAL A 1 309 ? -36.489 -3.876 40.334 1.00 83.56 309 VAL A O 1
ATOM 2398 N N . THR A 1 310 ? -35.438 -5.684 41.110 1.00 85.06 310 THR A N 1
ATOM 2399 C CA . THR A 1 310 ? -35.422 -5.241 42.508 1.00 85.06 310 THR A CA 1
ATOM 2400 C C . THR A 1 310 ? -34.208 -5.835 43.213 1.00 85.06 310 THR A C 1
ATOM 2402 O O . THR A 1 310 ? -34.061 -7.053 43.297 1.00 85.06 310 THR A O 1
ATOM 2405 N N . ASN A 1 311 ? -33.319 -4.959 43.681 1.00 86.50 311 ASN A N 1
ATOM 2406 C CA . ASN A 1 311 ? -31.961 -5.271 44.120 1.00 86.50 311 ASN A CA 1
ATOM 2407 C C . ASN A 1 311 ? -31.197 -6.128 43.089 1.00 86.50 311 ASN A C 1
ATOM 2409 O O . ASN A 1 311 ? -30.637 -7.169 43.427 1.00 86.50 311 ASN A O 1
ATOM 2413 N N . GLY A 1 312 ? -31.250 -5.724 41.817 1.00 83.69 312 GLY A N 1
ATOM 2414 C CA . GLY A 1 312 ? -30.675 -6.419 40.657 1.00 83.69 312 GLY A CA 1
ATOM 2415 C C . GLY A 1 312 ? -31.271 -7.780 40.254 1.00 83.69 312 GLY A C 1
ATOM 2416 O O . GLY A 1 312 ? -30.768 -8.387 39.311 1.00 83.69 312 GLY A O 1
ATOM 2417 N N . MET A 1 313 ? -32.333 -8.265 40.910 1.00 85.12 313 MET A N 1
ATOM 2418 C CA . MET A 1 313 ? -33.016 -9.528 40.563 1.00 85.12 313 MET A CA 1
ATOM 2419 C C . MET A 1 313 ? -34.285 -9.287 39.728 1.00 85.12 313 MET A C 1
ATOM 2421 O O . MET A 1 313 ? -35.009 -8.319 39.979 1.00 85.12 313 MET A O 1
ATOM 2425 N N . PHE A 1 314 ? -34.606 -10.159 38.763 1.00 78.62 314 PHE A N 1
ATOM 2426 C CA . PHE A 1 314 ? -35.826 -10.016 37.951 1.00 78.62 314 PHE A CA 1
ATOM 2427 C C . PHE A 1 314 ? -37.106 -10.304 38.750 1.00 78.62 314 PHE A C 1
ATOM 2429 O O . PHE A 1 314 ? -37.226 -11.319 39.438 1.00 78.62 314 PHE A O 1
ATOM 2436 N N . ASN A 1 315 ? -38.114 -9.445 38.587 1.00 69.31 315 ASN A N 1
ATOM 2437 C CA . ASN A 1 315 ? -39.419 -9.616 39.224 1.00 69.31 315 ASN A CA 1
ATOM 2438 C C . ASN A 1 315 ? -40.267 -10.666 38.483 1.00 69.31 315 ASN A C 1
ATOM 2440 O O . ASN A 1 315 ? -40.587 -10.493 37.309 1.00 69.31 315 ASN A O 1
ATOM 2444 N N . ASP A 1 316 ? -40.633 -11.755 39.169 1.00 54.97 316 ASP A N 1
ATOM 2445 C CA . ASP A 1 316 ? -41.516 -12.838 38.689 1.00 54.97 316 ASP A CA 1
ATOM 2446 C C . ASP A 1 316 ? -41.181 -13.410 37.288 1.00 54.97 316 ASP A C 1
ATOM 2448 O O . ASP A 1 316 ? -42.054 -13.876 36.554 1.00 54.97 316 ASP A O 1
ATOM 2452 N N . GLY A 1 317 ? -39.898 -13.400 36.906 1.00 48.88 317 GLY A N 1
ATOM 2453 C CA . GLY A 1 317 ? -39.431 -13.880 35.597 1.00 48.88 317 GLY A CA 1
ATOM 2454 C C . GLY A 1 317 ? -39.716 -12.930 34.427 1.00 48.88 317 GLY A C 1
ATOM 2455 O O . GLY A 1 317 ? -39.574 -13.323 33.267 1.00 48.88 317 GLY A O 1
ATOM 2456 N N . VAL A 1 318 ? -40.110 -11.686 34.708 1.00 50.78 318 VAL A N 1
ATOM 2457 C CA . VAL A 1 318 ? -40.224 -10.615 33.718 1.00 50.78 318 VAL A CA 1
ATOM 2458 C C . VAL A 1 318 ? -38.842 -9.985 33.522 1.00 50.78 318 VAL A C 1
ATOM 2460 O O . VAL A 1 318 ? -38.277 -9.401 34.445 1.00 50.78 318 VAL A O 1
ATOM 2463 N N . PHE A 1 319 ? -38.299 -10.115 32.309 1.00 68.38 319 PHE A N 1
ATOM 2464 C CA . PHE A 1 319 ? -37.075 -9.430 31.881 1.00 68.38 319 PHE A CA 1
ATOM 2465 C C . PHE A 1 319 ? -37.252 -7.898 31.869 1.00 68.38 319 PHE A C 1
ATOM 2467 O O . PHE A 1 319 ? -38.351 -7.385 32.082 1.00 68.38 319 PHE A O 1
ATOM 2474 N N . PHE A 1 320 ? -36.174 -7.166 31.569 1.00 77.88 320 PHE A N 1
ATOM 2475 C CA . PHE A 1 320 ? -36.168 -5.705 31.430 1.00 77.88 320 PHE A CA 1
ATOM 2476 C C . PHE A 1 320 ? -37.424 -5.131 30.756 1.00 77.88 320 PHE A C 1
ATOM 2478 O O . PHE A 1 320 ? -37.833 -5.561 29.675 1.00 77.88 320 PHE A O 1
ATOM 2485 N N . ASN A 1 321 ? -38.004 -4.106 31.383 1.00 83.12 321 ASN A N 1
ATOM 2486 C CA . ASN A 1 321 ? -39.123 -3.366 30.810 1.00 83.12 321 ASN A CA 1
ATOM 2487 C C . ASN A 1 321 ? -38.639 -2.390 29.708 1.00 83.12 321 ASN A C 1
ATOM 2489 O O . ASN A 1 321 ? -37.453 -2.328 29.376 1.00 83.12 321 ASN A O 1
ATOM 2493 N N . ALA A 1 322 ? -39.549 -1.591 29.142 1.00 86.50 322 ALA A N 1
ATOM 2494 C CA . ALA A 1 322 ? -39.222 -0.642 28.070 1.00 86.50 322 ALA A CA 1
ATOM 2495 C C . ALA A 1 322 ? -38.131 0.391 28.445 1.00 86.50 322 ALA A C 1
ATOM 2497 O O . ALA A 1 322 ? -37.409 0.863 27.564 1.00 86.50 322 ALA A O 1
ATOM 2498 N N . TYR A 1 323 ? -37.963 0.719 29.732 1.00 91.38 323 TYR A N 1
ATOM 2499 C CA . TYR A 1 323 ? -36.849 1.548 30.191 1.00 91.38 323 TYR A CA 1
ATOM 2500 C C . TYR A 1 323 ? -35.517 0.798 30.117 1.00 91.38 323 TYR A C 1
ATOM 2502 O O . TYR A 1 323 ? -34.531 1.389 29.698 1.00 91.38 323 TYR A O 1
ATOM 2510 N N . GLY A 1 324 ? -35.475 -0.495 30.452 1.00 87.75 324 GLY A N 1
ATOM 2511 C CA . GLY A 1 324 ? -34.256 -1.306 30.350 1.00 87.75 324 GLY A CA 1
ATOM 2512 C C . GLY A 1 324 ? -33.804 -1.545 28.907 1.00 87.75 324 GLY A C 1
ATOM 2513 O O . GLY A 1 324 ? -32.614 -1.446 28.623 1.00 87.75 324 GLY A O 1
ATOM 2514 N N . ASP A 1 325 ? -34.744 -1.740 27.976 1.00 86.00 325 ASP A N 1
ATOM 2515 C CA . ASP A 1 325 ? -34.468 -1.742 26.528 1.00 86.00 325 ASP A CA 1
ATOM 2516 C C . ASP A 1 325 ? -33.920 -0.382 26.044 1.00 86.00 325 ASP A C 1
ATOM 2518 O O . ASP A 1 325 ? -32.948 -0.322 25.287 1.00 86.00 325 ASP A O 1
ATOM 2522 N N . THR A 1 326 ? -34.488 0.724 26.538 1.00 93.56 326 THR A N 1
ATOM 2523 C CA . THR A 1 326 ? -34.011 2.083 26.223 1.00 93.56 326 THR A CA 1
ATOM 2524 C C . THR A 1 326 ? -32.614 2.348 26.795 1.00 93.56 326 THR A C 1
ATOM 2526 O O . THR A 1 326 ? -31.768 2.914 26.101 1.00 93.56 326 THR A O 1
ATOM 2529 N N . ILE A 1 327 ? -32.347 1.906 28.029 1.00 94.88 327 ILE A N 1
ATOM 2530 C CA . ILE A 1 327 ? -31.031 1.987 28.676 1.00 94.88 327 ILE A CA 1
ATOM 2531 C C . ILE A 1 327 ? -30.018 1.162 27.885 1.00 94.88 327 ILE A C 1
ATOM 2533 O O . ILE A 1 327 ? -29.003 1.719 27.490 1.00 94.88 327 ILE A O 1
ATOM 2537 N N . PHE A 1 328 ? -30.308 -0.105 27.562 1.00 91.88 328 PHE A N 1
ATOM 2538 C CA . PHE A 1 328 ? -29.416 -0.951 26.760 1.00 91.88 328 PHE A CA 1
ATOM 2539 C C . PHE A 1 328 ? -29.019 -0.271 25.444 1.00 91.88 328 PHE A C 1
ATOM 2541 O O . PHE A 1 328 ? -27.833 -0.140 25.147 1.00 91.88 328 PHE A O 1
ATOM 2548 N N . LYS A 1 329 ? -30.001 0.237 24.690 1.00 91.94 329 LYS A N 1
ATOM 2549 C CA . LYS A 1 329 ? -29.767 0.913 23.406 1.00 91.94 329 LYS A CA 1
ATOM 2550 C C . LYS A 1 329 ? -28.969 2.207 23.552 1.00 91.94 329 LYS A C 1
ATOM 2552 O O . LYS A 1 329 ? -28.109 2.467 22.713 1.00 91.94 329 LYS A O 1
ATOM 2557 N N . LYS A 1 330 ? -29.205 3.015 24.592 1.00 95.62 330 LYS A N 1
ATOM 2558 C CA . LYS A 1 330 ? -28.381 4.207 24.857 1.00 95.62 330 LYS A CA 1
ATOM 2559 C C . LYS A 1 330 ? -26.956 3.825 25.264 1.00 95.62 330 LYS A C 1
ATOM 2561 O O . LYS A 1 330 ? -26.026 4.312 24.635 1.00 95.62 330 LYS A O 1
ATOM 2566 N N . SER A 1 331 ? -26.785 2.907 26.214 1.00 96.25 331 SER A N 1
ATOM 2567 C CA . SER A 1 331 ? -25.481 2.411 26.674 1.00 96.25 331 SER A CA 1
ATOM 2568 C C . SER A 1 331 ? -24.634 1.828 25.538 1.00 96.25 331 SER A C 1
ATOM 2570 O O . SER A 1 331 ? -23.435 2.084 25.459 1.00 96.25 331 SER A O 1
ATOM 2572 N N . LEU A 1 332 ? -25.262 1.081 24.626 1.00 93.38 332 LEU A N 1
ATOM 2573 C CA . LEU A 1 332 ? -24.602 0.476 23.469 1.00 93.38 332 LEU A CA 1
ATOM 2574 C C . LEU A 1 332 ? -24.124 1.533 22.464 1.00 93.38 332 LEU A C 1
ATOM 2576 O O . LEU A 1 332 ? -22.963 1.516 22.068 1.00 93.38 332 LEU A O 1
ATOM 2580 N N . ASN A 1 333 ? -24.971 2.513 22.128 1.00 92.56 333 ASN A N 1
ATOM 2581 C CA . ASN A 1 333 ? -24.566 3.650 21.292 1.00 92.56 333 ASN A CA 1
ATOM 2582 C C . ASN A 1 333 ? -23.497 4.527 21.971 1.00 92.56 333 ASN A C 1
ATOM 2584 O O . ASN A 1 333 ? -22.574 4.997 21.307 1.00 92.56 333 ASN A O 1
ATOM 2588 N N . PHE A 1 334 ? -23.598 4.734 23.286 1.00 94.88 334 PHE A N 1
ATOM 2589 C CA . PHE A 1 334 ? -22.642 5.515 24.067 1.00 94.88 334 PHE A CA 1
ATOM 2590 C C . PHE A 1 334 ? -21.242 4.888 24.035 1.00 94.88 334 PHE A C 1
ATOM 2592 O O . PHE A 1 334 ? -20.289 5.582 23.685 1.00 94.88 334 PHE A O 1
ATOM 2599 N N . PHE A 1 335 ? -21.117 3.585 24.316 1.00 94.56 335 PHE A N 1
ATOM 2600 C CA . PHE A 1 335 ? -19.835 2.878 24.236 1.00 94.56 335 PHE A CA 1
ATOM 2601 C C . PHE A 1 335 ? -19.329 2.709 22.801 1.00 94.56 335 PHE A C 1
ATOM 2603 O O . PHE A 1 335 ? -18.123 2.809 22.581 1.00 94.56 335 PHE A O 1
ATOM 2610 N N . TYR A 1 336 ? -20.210 2.503 21.816 1.00 91.19 336 TYR A N 1
ATOM 2611 C CA . TYR A 1 336 ? -19.812 2.470 20.405 1.00 91.19 336 TYR A CA 1
ATOM 2612 C C . TYR A 1 336 ? -19.175 3.796 19.955 1.00 91.19 336 TYR A C 1
ATOM 2614 O O . TYR A 1 336 ? -18.217 3.799 19.185 1.00 91.19 336 TYR A O 1
ATOM 2622 N N . ASN A 1 337 ? -19.645 4.929 20.484 1.00 88.81 337 ASN A N 1
ATOM 2623 C CA . ASN A 1 337 ? -19.078 6.242 20.181 1.00 88.81 337 ASN A CA 1
ATOM 2624 C C . ASN A 1 337 ? -17.715 6.528 20.835 1.00 88.81 337 ASN A C 1
ATOM 2626 O O . ASN A 1 337 ? -17.084 7.504 20.448 1.00 88.81 337 ASN A O 1
ATOM 2630 N N . GLN A 1 338 ? -17.225 5.670 21.740 1.00 89.88 338 GLN A N 1
ATOM 2631 C CA . GLN A 1 338 ? -15.863 5.756 22.300 1.00 89.88 338 GLN A CA 1
ATOM 2632 C C . GLN A 1 338 ? -14.829 4.926 21.509 1.00 89.88 338 GLN A C 1
ATOM 2634 O O . GLN A 1 338 ? -13.649 4.858 21.880 1.00 89.88 338 GLN A O 1
ATOM 2639 N N . LEU A 1 339 ? -15.274 4.261 20.436 1.00 90.62 339 LEU A N 1
ATOM 2640 C CA . LEU A 1 339 ? -14.446 3.480 19.522 1.00 90.62 339 LEU A CA 1
ATOM 2641 C C . LEU A 1 339 ? -14.098 4.306 18.282 1.00 90.62 339 LEU A C 1
ATOM 2643 O O . LEU A 1 339 ? -14.937 5.044 17.762 1.00 90.62 339 LEU A O 1
ATOM 2647 N N . ILE A 1 340 ? -12.879 4.110 17.778 1.00 91.38 340 ILE A N 1
ATOM 2648 C CA . ILE A 1 340 ? -12.466 4.644 16.480 1.00 91.38 340 ILE A CA 1
ATOM 2649 C C . ILE A 1 340 ? -13.245 3.895 15.395 1.00 91.38 340 ILE A C 1
ATOM 2651 O O . ILE A 1 340 ? -13.257 2.659 15.373 1.00 91.38 340 ILE A O 1
ATOM 2655 N N . LYS A 1 341 ? -13.926 4.639 14.523 1.00 87.69 341 LYS A N 1
ATOM 2656 C CA . LYS A 1 341 ? -14.790 4.100 13.471 1.00 87.69 341 LYS A CA 1
ATOM 2657 C C . LYS A 1 341 ? -14.568 4.833 12.142 1.00 87.69 341 LYS A C 1
ATOM 2659 O O . LYS A 1 341 ? -14.484 6.061 12.146 1.00 87.69 341 LYS A O 1
ATOM 2664 N N . PRO A 1 342 ? -14.494 4.104 11.016 1.00 91.88 342 PRO A N 1
ATOM 2665 C CA . PRO A 1 342 ? -14.405 4.725 9.705 1.00 91.88 342 PRO A CA 1
ATOM 2666 C C . PRO A 1 342 ? -15.716 5.411 9.300 1.00 91.88 342 PRO A C 1
ATOM 2668 O O . PRO A 1 342 ? -16.775 5.202 9.904 1.00 91.88 342 PRO A O 1
ATOM 2671 N N . ASP A 1 343 ? -15.638 6.205 8.236 1.00 91.56 343 ASP A N 1
ATOM 2672 C CA . ASP A 1 343 ? -16.788 6.744 7.518 1.00 91.56 343 ASP A CA 1
ATOM 2673 C C . ASP A 1 343 ? -17.505 5.684 6.646 1.00 91.56 343 ASP A C 1
ATOM 2675 O O . ASP A 1 343 ? -17.229 4.483 6.698 1.00 91.56 343 ASP A O 1
ATOM 2679 N N . ALA A 1 344 ? -18.453 6.134 5.818 1.00 89.56 344 ALA A N 1
ATOM 2680 C CA . ALA A 1 344 ? -19.196 5.273 4.894 1.00 89.56 344 ALA A CA 1
ATOM 2681 C C . ALA A 1 344 ? -18.358 4.720 3.717 1.00 89.56 344 ALA A C 1
ATOM 2683 O O . ALA A 1 344 ? -18.849 3.861 2.987 1.00 89.56 344 ALA A O 1
ATOM 2684 N N . ASN A 1 345 ? -17.124 5.200 3.535 1.00 90.75 345 ASN A N 1
ATOM 2685 C CA . ASN A 1 345 ? -16.171 4.791 2.502 1.00 90.75 345 ASN A CA 1
ATOM 2686 C C . ASN A 1 345 ? -15.012 3.963 3.089 1.00 90.75 345 ASN A C 1
ATOM 2688 O O . ASN A 1 345 ? -14.008 3.752 2.413 1.00 90.75 345 ASN A O 1
ATOM 2692 N N . HIS A 1 346 ? -15.147 3.505 4.340 1.00 93.38 346 HIS A N 1
ATOM 2693 C CA . HIS A 1 346 ? -14.137 2.737 5.069 1.00 93.38 346 HIS A CA 1
ATOM 2694 C C . HIS A 1 346 ? -12.836 3.521 5.387 1.00 93.38 346 HIS A C 1
ATOM 2696 O O . HIS A 1 346 ? -11.793 2.911 5.643 1.00 93.38 346 HIS A O 1
ATOM 2702 N N . ILE A 1 347 ? -12.909 4.862 5.445 1.00 96.94 347 ILE A N 1
ATOM 2703 C CA . ILE A 1 347 ? -11.796 5.775 5.767 1.00 96.94 347 ILE A CA 1
ATOM 2704 C C . ILE A 1 347 ? -11.823 6.185 7.250 1.00 96.94 347 ILE A C 1
ATOM 2706 O O . ILE A 1 347 ? -12.853 6.648 7.738 1.00 96.94 347 ILE A O 1
ATOM 2710 N N . VAL A 1 348 ? -10.688 6.097 7.955 1.00 98.19 348 VAL A N 1
ATOM 2711 C CA . VAL A 1 348 ? -10.462 6.763 9.257 1.00 98.19 348 VAL A CA 1
ATOM 2712 C C . VAL A 1 348 ? -9.575 7.997 9.079 1.00 98.19 348 VAL A C 1
ATOM 2714 O O . VAL A 1 348 ? -8.514 7.921 8.464 1.00 98.19 348 VAL A O 1
ATOM 2717 N N . TYR A 1 349 ? -9.982 9.126 9.661 1.00 98.12 349 TYR A N 1
ATOM 2718 C CA . TYR A 1 349 ? -9.293 10.416 9.555 1.00 98.12 349 TYR A CA 1
ATOM 2719 C C . TYR A 1 349 ? -8.468 10.737 10.816 1.00 98.12 349 TYR A C 1
ATOM 2721 O O . TYR A 1 349 ? -8.992 10.684 11.933 1.00 98.12 349 TYR A O 1
ATOM 2729 N N . VAL A 1 350 ? -7.194 11.114 10.645 1.00 98.12 350 VAL A N 1
ATOM 2730 C CA . VAL A 1 350 ? -6.210 11.279 11.737 1.00 98.12 350 VAL A CA 1
ATOM 2731 C C . VAL A 1 350 ? -5.546 12.666 11.709 1.00 98.12 350 VAL A C 1
ATOM 2733 O O . VAL A 1 350 ? -5.126 13.129 10.648 1.00 98.12 350 VAL A O 1
ATOM 2736 N N . LYS A 1 351 ? -5.448 13.322 12.876 1.00 95.62 351 LYS A N 1
ATOM 2737 C CA . LYS A 1 351 ? -4.816 14.641 13.116 1.00 95.62 351 LYS A CA 1
ATOM 2738 C C . LYS A 1 351 ? -4.054 14.625 14.452 1.00 95.62 351 LYS A C 1
ATOM 2740 O O . LYS A 1 351 ? -4.575 14.029 15.390 1.00 95.62 351 LYS A O 1
ATOM 2745 N N . PRO A 1 352 ? -2.893 15.292 14.624 1.00 91.62 352 PRO A N 1
ATOM 2746 C CA . PRO A 1 352 ? -2.080 15.156 15.845 1.00 91.62 352 PRO A CA 1
ATOM 2747 C C . PRO A 1 352 ? -2.785 15.612 17.135 1.00 91.62 352 PRO A C 1
ATOM 2749 O O . PRO A 1 352 ? -2.491 15.109 18.215 1.00 91.62 352 PRO A O 1
ATOM 2752 N N . ASP A 1 353 ? -3.729 16.546 17.018 1.00 88.31 353 ASP A N 1
ATOM 2753 C CA . ASP A 1 353 ? -4.589 17.091 18.075 1.00 88.31 353 ASP A CA 1
ATOM 2754 C C . ASP A 1 353 ? -6.043 16.568 18.003 1.00 88.31 353 ASP A C 1
ATOM 2756 O O . ASP A 1 353 ? -6.953 17.115 18.630 1.00 88.31 353 ASP A O 1
ATOM 2760 N N . GLY A 1 354 ? -6.277 15.494 17.241 1.00 89.12 354 GLY A N 1
ATOM 2761 C CA . GLY A 1 354 ? -7.591 14.895 17.031 1.00 89.12 354 GLY A CA 1
ATOM 2762 C C . GLY A 1 354 ? -8.224 14.343 18.314 1.00 89.12 354 GLY A C 1
ATOM 2763 O O . GLY A 1 354 ? -7.611 13.565 19.048 1.00 89.12 354 GLY A O 1
ATOM 2764 N N . THR A 1 355 ? -9.477 14.724 18.565 1.00 85.31 355 THR A N 1
ATOM 2765 C CA . THR A 1 355 ? -10.261 14.387 19.773 1.00 85.31 355 THR A CA 1
ATOM 2766 C C . THR A 1 355 ? -11.606 13.711 19.470 1.00 85.31 355 THR A C 1
ATOM 2768 O O . THR A 1 355 ? -12.407 13.502 20.380 1.00 85.31 355 THR A O 1
ATOM 2771 N N . GLY A 1 356 ? -11.876 13.382 18.201 1.00 88.75 356 GLY A N 1
ATOM 2772 C CA . GLY A 1 356 ? -13.114 12.729 17.776 1.00 88.75 356 GLY A CA 1
ATOM 2773 C C . GLY A 1 356 ? -13.017 11.202 17.689 1.00 88.75 356 GLY A C 1
ATOM 2774 O O . GLY A 1 356 ? -12.238 10.563 18.390 1.00 88.75 356 GLY A O 1
ATOM 2775 N N . ASP A 1 357 ? -13.843 10.618 16.822 1.00 89.50 357 ASP A N 1
ATOM 2776 C CA . ASP A 1 357 ? -14.027 9.172 16.640 1.00 89.50 357 ASP A CA 1
ATOM 2777 C C . ASP A 1 357 ? -13.447 8.621 15.322 1.00 89.50 357 ASP A C 1
ATOM 2779 O O . ASP A 1 357 ? -13.585 7.434 15.033 1.00 89.50 357 ASP A O 1
ATOM 2783 N N . GLY A 1 358 ? -12.811 9.471 14.516 1.00 94.88 358 GLY A N 1
ATOM 2784 C CA . GLY A 1 358 ? -12.179 9.117 13.249 1.00 94.88 358 GLY A CA 1
ATOM 2785 C C . GLY A 1 358 ? -13.107 9.175 12.035 1.00 94.88 358 GLY A C 1
ATOM 2786 O O . GLY A 1 358 ? -12.630 8.957 10.928 1.00 94.88 358 GLY A O 1
ATOM 2787 N N . SER A 1 359 ? -14.393 9.510 12.204 1.00 93.50 359 SER A N 1
ATOM 2788 C CA . SER A 1 359 ? -15.418 9.423 11.142 1.00 93.50 359 SER A CA 1
ATOM 2789 C C . SER A 1 359 ? -15.417 10.557 10.105 1.00 93.50 359 SER A C 1
ATOM 2791 O O . SER A 1 359 ? -16.160 10.497 9.127 1.00 93.50 359 SER A O 1
ATOM 2793 N N . SER A 1 360 ? -14.645 11.626 10.321 1.00 95.94 360 SER A N 1
ATOM 2794 C CA . SER A 1 360 ? -14.469 12.734 9.368 1.00 95.94 360 SER A CA 1
ATOM 2795 C C . SER A 1 360 ? -13.280 13.611 9.765 1.00 95.94 360 SER A C 1
ATOM 2797 O O . SER A 1 360 ? -12.840 13.573 10.913 1.00 95.94 360 SER A O 1
ATOM 2799 N N . TRP A 1 361 ? -12.833 14.509 8.882 1.00 96.25 361 TRP A N 1
ATOM 2800 C CA . TRP A 1 361 ? -11.840 15.537 9.227 1.00 96.25 361 TRP A CA 1
ATOM 2801 C C . TRP A 1 361 ? -12.227 16.463 10.392 1.00 96.25 361 TRP A C 1
ATOM 2803 O O . TRP A 1 361 ? -11.331 17.060 10.995 1.00 96.25 361 TRP A O 1
ATOM 2813 N N . GLY A 1 362 ? -13.522 16.614 10.691 1.00 94.50 362 GLY A N 1
ATOM 2814 C CA . GLY A 1 362 ? -14.012 17.361 11.857 1.00 94.50 362 GLY A CA 1
ATOM 2815 C C . GLY A 1 362 ? -14.023 16.536 13.148 1.00 94.50 362 GLY A C 1
ATOM 2816 O O . GLY A 1 362 ? -13.944 17.105 14.231 1.00 94.50 362 GLY A O 1
ATOM 2817 N N . ASN A 1 363 ? -14.053 15.206 13.022 1.00 93.44 363 ASN A N 1
ATOM 2818 C CA . ASN A 1 363 ? -14.054 14.240 14.120 1.00 93.44 363 ASN A CA 1
ATOM 2819 C C . ASN A 1 363 ? -12.746 13.423 14.154 1.00 93.44 363 ASN A C 1
ATOM 2821 O O . ASN A 1 363 ? -12.763 12.272 14.581 1.00 93.44 363 ASN A O 1
ATOM 2825 N N . ALA A 1 364 ? -11.629 13.956 13.653 1.00 96.00 364 ALA A N 1
ATOM 2826 C CA . ALA A 1 364 ? -10.395 13.186 13.503 1.00 96.00 364 ALA A CA 1
ATOM 2827 C C . ALA A 1 364 ? -9.845 12.695 14.858 1.00 96.00 364 ALA A C 1
ATOM 2829 O O . ALA A 1 364 ? -10.010 13.362 15.883 1.00 96.00 364 ALA A O 1
ATOM 2830 N N . VAL A 1 365 ? -9.171 11.543 14.851 1.00 95.00 365 VAL A N 1
ATOM 2831 C CA . VAL A 1 365 ? -8.472 10.968 16.019 1.00 95.00 365 VAL A CA 1
ATOM 2832 C C . VAL A 1 365 ? -6.995 11.354 16.027 1.00 95.00 365 VAL A C 1
ATOM 2834 O O . VAL A 1 365 ? -6.430 11.646 14.978 1.00 95.00 365 VAL A O 1
ATOM 2837 N N . SER A 1 366 ? -6.363 11.331 17.200 1.00 93.56 366 SER A N 1
ATOM 2838 C CA . SER A 1 366 ? -4.905 11.490 17.364 1.00 93.56 366 SER A CA 1
ATOM 2839 C C . SER A 1 366 ? -4.144 10.162 17.424 1.00 93.56 366 SER A C 1
ATOM 2841 O O . SER A 1 366 ? -2.956 10.117 17.106 1.00 93.56 366 SER A O 1
ATOM 2843 N N . ASP A 1 367 ? -4.823 9.067 17.769 1.00 92.50 367 ASP A N 1
ATOM 2844 C CA . ASP A 1 367 ? -4.243 7.724 17.780 1.00 92.50 367 ASP A CA 1
ATOM 2845 C C . ASP A 1 367 ? -4.196 7.119 16.366 1.00 92.50 367 ASP A C 1
ATOM 2847 O O . ASP A 1 367 ? -5.158 6.519 15.881 1.00 92.50 367 ASP A O 1
ATOM 2851 N N . LEU A 1 368 ? -3.045 7.280 15.706 1.00 95.62 368 LEU A N 1
ATOM 2852 C CA . LEU A 1 368 ? -2.771 6.692 14.394 1.00 95.62 368 LEU A CA 1
ATOM 2853 C C . LEU A 1 368 ? -2.727 5.153 14.431 1.00 95.62 368 LEU A C 1
ATOM 2855 O O . LEU A 1 368 ? -3.146 4.518 13.466 1.00 95.62 368 LEU A O 1
ATOM 2859 N N . GLN A 1 369 ? -2.275 4.533 15.527 1.00 93.44 369 GLN A N 1
ATOM 2860 C CA . GLN A 1 369 ? -2.259 3.070 15.608 1.00 93.44 369 GLN A CA 1
ATOM 2861 C C . GLN A 1 369 ? -3.684 2.530 15.739 1.00 93.44 369 GLN A C 1
ATOM 2863 O O . GLN A 1 369 ? -4.086 1.667 14.964 1.00 93.44 369 GLN A O 1
ATOM 2868 N N . GLY A 1 370 ? -4.484 3.086 16.650 1.00 91.06 370 GLY A N 1
ATOM 2869 C CA . GLY A 1 370 ? -5.897 2.738 16.785 1.00 91.06 370 GLY A CA 1
ATOM 2870 C C . GLY A 1 370 ? -6.715 3.016 15.520 1.00 91.06 370 GLY A C 1
ATOM 2871 O O . GLY A 1 370 ? -7.698 2.318 15.273 1.00 91.06 370 GLY A O 1
ATOM 2872 N N . ALA A 1 371 ? -6.301 3.979 14.687 1.00 95.06 371 ALA A N 1
ATOM 2873 C CA . ALA A 1 371 ? -6.869 4.202 13.357 1.00 95.06 371 ALA A CA 1
ATOM 2874 C C . ALA A 1 371 ? -6.544 3.069 12.367 1.00 95.06 371 ALA A C 1
ATOM 2876 O O . ALA A 1 371 ? -7.442 2.619 11.657 1.00 95.06 371 ALA A O 1
ATOM 2877 N N . ILE A 1 372 ? -5.306 2.560 12.355 1.00 94.12 372 ILE A N 1
ATOM 2878 C CA . ILE A 1 372 ? -4.910 1.378 11.566 1.00 94.12 372 ILE A CA 1
ATOM 2879 C C . ILE A 1 372 ? -5.640 0.127 12.080 1.00 94.12 372 ILE A C 1
ATOM 2881 O O . ILE A 1 372 ? -6.214 -0.639 11.302 1.00 94.12 372 ILE A O 1
ATOM 2885 N N . ASP A 1 373 ? -5.700 -0.063 13.398 1.00 89.62 373 ASP A N 1
ATOM 2886 C CA . ASP A 1 373 ? -6.364 -1.198 14.045 1.00 89.62 373 ASP A CA 1
ATOM 2887 C C . ASP A 1 373 ? -7.902 -1.158 13.965 1.00 89.62 373 ASP A C 1
ATOM 2889 O O . ASP A 1 373 ? -8.540 -2.205 14.116 1.00 89.62 373 ASP A O 1
ATOM 2893 N N . ALA A 1 374 ? -8.504 -0.014 13.619 1.00 88.62 374 ALA A N 1
ATOM 2894 C CA . ALA A 1 374 ? -9.948 0.228 13.632 1.00 88.62 374 ALA A CA 1
ATOM 2895 C C . ALA A 1 374 ? -10.802 -0.827 12.896 1.00 88.62 374 ALA A C 1
ATOM 2897 O O . ALA A 1 374 ? -10.403 -1.474 11.920 1.00 88.62 374 ALA A O 1
ATOM 2898 N N . MET A 1 375 ? -12.038 -1.009 13.365 1.00 83.38 375 MET A N 1
ATOM 2899 C CA . MET A 1 375 ? -12.930 -2.033 12.825 1.00 83.38 375 MET A CA 1
ATOM 2900 C C . MET A 1 375 ? -13.484 -1.647 11.455 1.00 83.38 375 MET A C 1
ATOM 2902 O O . MET A 1 375 ? -14.187 -0.649 11.326 1.00 83.38 375 MET A O 1
ATOM 2906 N N . GLY A 1 376 ? -13.232 -2.495 10.455 1.00 85.75 376 GLY A N 1
ATOM 2907 C CA . GLY A 1 376 ? -13.730 -2.279 9.098 1.00 85.75 376 GLY A CA 1
ATOM 2908 C C . GLY A 1 376 ? -13.104 -1.073 8.399 1.00 85.75 376 GLY A C 1
ATOM 2909 O O . GLY A 1 376 ? -13.704 -0.573 7.459 1.00 85.75 376 GLY A O 1
ATOM 2910 N N . VAL A 1 377 ? -11.945 -0.594 8.859 1.00 92.56 377 VAL A N 1
ATOM 2911 C CA . VAL A 1 377 ? -11.129 0.356 8.099 1.00 92.56 377 VAL A CA 1
ATOM 2912 C C . VAL A 1 377 ? -10.489 -0.354 6.906 1.00 92.56 377 VAL A C 1
ATOM 2914 O O . VAL A 1 377 ? -9.989 -1.470 7.047 1.00 92.56 377 VAL A O 1
ATOM 2917 N N . GLU A 1 378 ? -10.512 0.303 5.753 1.00 95.12 378 GLU A N 1
ATOM 2918 C CA . GLU A 1 378 ? -9.766 -0.078 4.546 1.00 95.12 378 GLU A CA 1
ATOM 2919 C C . GLU A 1 378 ? -8.723 1.015 4.215 1.00 95.12 378 GLU A C 1
ATOM 2921 O O . GLU A 1 378 ? -7.672 0.723 3.648 1.00 95.12 378 GLU A O 1
ATOM 2926 N N . GLN A 1 379 ? -8.950 2.266 4.652 1.00 97.69 379 GLN A N 1
ATOM 2927 C CA . GLN A 1 379 ? -8.024 3.390 4.470 1.00 97.69 379 GLN A CA 1
ATOM 2928 C C . GLN A 1 379 ? -7.844 4.235 5.741 1.00 97.69 379 GLN A C 1
ATOM 2930 O O . GLN A 1 379 ? -8.806 4.516 6.452 1.00 97.69 379 GLN A O 1
ATOM 2935 N N . VAL A 1 380 ? -6.633 4.735 5.981 1.00 98.56 380 VAL A N 1
ATOM 2936 C CA . VAL A 1 380 ? -6.335 5.725 7.028 1.00 98.56 380 VAL A CA 1
ATOM 2937 C C . VAL A 1 380 ? -5.751 6.974 6.376 1.00 98.56 380 VAL A C 1
ATOM 2939 O O . VAL A 1 380 ? -4.712 6.901 5.723 1.00 98.56 380 VAL A O 1
ATOM 2942 N N . TRP A 1 381 ? -6.419 8.116 6.529 1.00 98.12 381 TRP A N 1
ATOM 2943 C CA . TRP A 1 381 ? -6.001 9.401 5.964 1.00 98.12 381 TRP A CA 1
ATOM 2944 C C . TRP A 1 381 ? -5.425 10.286 7.070 1.00 98.12 381 TRP A C 1
ATOM 2946 O O . TRP A 1 381 ? -6.113 10.643 8.029 1.00 98.12 381 TRP A O 1
ATOM 2956 N N . VAL A 1 382 ? -4.147 10.632 6.941 1.00 97.50 382 VAL A N 1
ATOM 2957 C CA . VAL A 1 382 ? -3.334 11.234 8.001 1.00 97.50 382 VAL A CA 1
ATOM 2958 C C . VAL A 1 382 ? -2.898 12.633 7.590 1.00 97.50 382 VAL A C 1
ATOM 2960 O O . VAL A 1 382 ? -2.292 12.811 6.530 1.00 97.50 382 VAL A O 1
ATOM 2963 N N . THR A 1 383 ? -3.178 13.649 8.411 1.00 95.25 383 THR A N 1
ATOM 2964 C CA . THR A 1 383 ? -2.718 14.999 8.064 1.00 95.25 383 THR A CA 1
ATOM 2965 C C . THR A 1 383 ? -1.219 15.168 8.233 1.00 95.25 383 THR A C 1
ATOM 2967 O O . THR A 1 383 ? -0.564 14.463 9.007 1.00 95.25 383 THR A O 1
ATOM 2970 N N . LYS A 1 384 ? -0.695 16.188 7.558 1.00 91.62 384 LYS A N 1
ATOM 2971 C CA . LYS A 1 384 ? 0.588 16.830 7.845 1.00 91.62 384 LYS A CA 1
ATOM 2972 C C . LYS A 1 384 ? 0.748 17.063 9.359 1.00 91.62 384 LYS A C 1
ATOM 2974 O O . LYS A 1 384 ? -0.201 17.487 10.023 1.00 91.62 384 LYS A O 1
ATOM 2979 N N . GLY A 1 385 ? 1.920 16.736 9.910 1.00 91.62 385 GLY A N 1
ATOM 2980 C CA . GLY A 1 385 ? 2.182 16.703 11.356 1.00 91.62 385 GLY A CA 1
ATOM 2981 C C . GLY A 1 385 ? 3.002 15.486 11.807 1.00 91.62 385 GLY A C 1
ATOM 2982 O O . GLY A 1 385 ? 3.224 14.557 11.035 1.00 91.62 385 GLY A O 1
ATOM 2983 N N . THR A 1 386 ? 3.457 15.490 13.064 1.00 93.06 386 THR A N 1
ATOM 2984 C CA . THR A 1 386 ? 4.301 14.424 13.638 1.00 93.06 386 THR A CA 1
ATOM 2985 C C . THR A 1 386 ? 3.482 13.430 14.455 1.00 93.06 386 THR A C 1
ATOM 2987 O O . THR A 1 386 ? 2.729 13.834 15.340 1.00 93.06 386 THR A O 1
ATOM 2990 N N . TYR A 1 387 ? 3.706 12.137 14.221 1.00 94.94 387 TYR A N 1
ATOM 2991 C CA . TYR A 1 387 ? 3.075 11.025 14.928 1.00 94.94 387 TYR A CA 1
ATOM 2992 C C . TYR A 1 387 ? 4.141 10.124 15.555 1.00 94.94 387 TYR A C 1
ATOM 2994 O O . TYR A 1 387 ? 5.189 9.859 14.960 1.00 94.94 387 TYR A O 1
ATOM 3002 N N . TYR A 1 388 ? 3.856 9.640 16.763 1.00 93.69 388 TYR A N 1
ATOM 3003 C CA . TYR A 1 388 ? 4.787 8.849 17.562 1.00 93.69 388 TYR A CA 1
ATOM 3004 C C . TYR A 1 388 ? 4.343 7.393 17.664 1.00 93.69 388 TYR A C 1
ATOM 3006 O O . TYR A 1 388 ? 3.212 7.109 18.054 1.00 93.69 388 TYR A O 1
ATOM 3014 N N . ALA A 1 389 ? 5.262 6.486 17.350 1.00 90.81 389 ALA A N 1
ATOM 3015 C CA . ALA A 1 389 ? 5.076 5.049 17.451 1.00 90.81 389 ALA A CA 1
ATOM 3016 C C . ALA A 1 389 ? 4.641 4.614 18.867 1.00 90.81 389 ALA A C 1
ATOM 3018 O O . ALA A 1 389 ? 5.294 4.939 19.864 1.00 90.81 389 ALA A O 1
ATOM 3019 N N . SER A 1 390 ? 3.541 3.861 18.954 1.00 82.69 390 SER A N 1
ATOM 3020 C CA . SER A 1 390 ? 2.886 3.500 20.221 1.00 82.69 390 SER A CA 1
ATOM 3021 C C . SER A 1 390 ? 2.755 1.990 20.456 1.00 82.69 390 SER A C 1
ATOM 3023 O O . SER A 1 390 ? 2.768 1.571 21.616 1.00 82.69 390 SER A O 1
ATOM 3025 N N . ALA A 1 391 ? 2.666 1.185 19.392 1.00 79.69 391 ALA A N 1
ATOM 3026 C CA . ALA A 1 391 ? 2.286 -0.226 19.446 1.00 79.69 391 ALA A CA 1
ATOM 3027 C C . ALA A 1 391 ? 3.442 -1.152 19.841 1.00 79.69 391 ALA A C 1
ATOM 3029 O O . ALA A 1 391 ? 4.554 -1.013 19.334 1.00 79.69 391 ALA A O 1
ATOM 3030 N N . TYR A 1 392 ? 3.160 -2.154 20.673 1.00 74.31 392 TYR A N 1
ATOM 3031 C CA . TYR A 1 392 ? 4.071 -3.272 20.933 1.00 74.31 392 TYR A CA 1
ATOM 3032 C C . TYR A 1 392 ? 3.770 -4.450 19.998 1.00 74.31 392 TYR A C 1
ATOM 3034 O O . TYR A 1 392 ? 2.616 -4.683 19.634 1.00 74.31 392 TYR A O 1
ATOM 3042 N N . LEU A 1 393 ? 4.793 -5.249 19.682 1.00 64.94 393 LEU A N 1
ATOM 3043 C CA . LEU A 1 393 ? 4.593 -6.572 19.088 1.00 64.94 393 LEU A CA 1
ATOM 3044 C C . LEU A 1 393 ? 3.893 -7.520 20.094 1.00 64.94 393 LEU A C 1
ATOM 3046 O O . LEU A 1 393 ? 4.104 -7.392 21.305 1.00 64.94 393 LEU A O 1
ATOM 3050 N N . PRO A 1 394 ? 3.063 -8.484 19.644 1.00 54.66 394 PRO A N 1
ATOM 3051 C CA . PRO A 1 394 ? 2.293 -9.337 20.550 1.00 54.66 394 PRO A CA 1
ATOM 3052 C C . PRO A 1 394 ? 3.159 -10.176 21.504 1.00 54.66 394 PRO A C 1
ATOM 3054 O O . PRO A 1 394 ? 3.843 -11.107 21.086 1.00 54.66 394 PRO A O 1
ATOM 3057 N N . GLY A 1 395 ? 3.055 -9.888 22.804 1.00 59.53 395 GLY A N 1
ATOM 3058 C CA . GLY A 1 395 ? 3.800 -10.570 23.872 1.00 59.53 395 GLY A CA 1
ATOM 3059 C C . GLY A 1 395 ? 5.050 -9.828 24.353 1.00 59.53 395 GLY A C 1
ATOM 3060 O O . GLY A 1 395 ? 5.656 -10.259 25.332 1.00 59.53 395 GLY A O 1
ATOM 3061 N N . GLU A 1 396 ? 5.405 -8.711 23.716 1.00 66.94 396 GLU A N 1
ATOM 3062 C CA . GLU A 1 396 ? 6.625 -7.962 24.010 1.00 66.94 396 GLU A CA 1
ATOM 3063 C C . GLU A 1 396 ? 6.407 -6.795 24.977 1.00 66.94 396 GLU A C 1
ATOM 3065 O O . GLU A 1 396 ? 5.328 -6.208 25.057 1.00 66.94 396 GLU A O 1
ATOM 3070 N N . THR A 1 397 ? 7.457 -6.463 25.736 1.00 68.94 397 THR A N 1
ATOM 3071 C CA . THR A 1 397 ? 7.410 -5.446 26.810 1.00 68.94 397 THR A CA 1
ATOM 3072 C C . THR A 1 397 ? 8.565 -4.441 26.780 1.00 68.94 397 THR A C 1
ATOM 3074 O O . THR A 1 397 ? 8.526 -3.448 27.508 1.00 68.94 397 THR A O 1
ATOM 3077 N N . ASP A 1 398 ? 9.575 -4.638 25.923 1.00 76.81 398 ASP A N 1
ATOM 3078 C CA . ASP A 1 398 ? 10.635 -3.646 25.719 1.00 76.81 398 ASP A CA 1
ATOM 3079 C C . ASP A 1 398 ? 10.051 -2.402 25.024 1.00 76.81 398 ASP A C 1
ATOM 3081 O O . ASP A 1 398 ? 9.490 -2.473 23.928 1.00 76.81 398 ASP A O 1
ATOM 3085 N N . ALA A 1 399 ? 10.202 -1.236 25.657 1.00 79.50 399 ALA A N 1
ATOM 3086 C CA . ALA A 1 399 ? 9.764 0.048 25.116 1.00 79.50 399 ALA A CA 1
ATOM 3087 C C . ALA A 1 399 ? 10.437 0.405 23.776 1.00 79.50 399 ALA A C 1
ATOM 3089 O O . ALA A 1 399 ? 9.915 1.250 23.049 1.00 79.50 399 ALA A O 1
ATOM 3090 N N . ARG A 1 400 ? 11.560 -0.239 23.425 1.00 86.00 400 ARG A N 1
ATOM 3091 C CA . ARG A 1 400 ? 12.200 -0.122 22.107 1.00 86.00 400 ARG A CA 1
ATOM 3092 C C . ARG A 1 400 ? 11.441 -0.832 20.981 1.00 86.00 400 ARG A C 1
ATOM 3094 O O . ARG A 1 400 ? 11.713 -0.563 19.818 1.00 86.00 400 ARG A O 1
ATOM 3101 N N . MET A 1 401 ? 10.475 -1.702 21.274 1.00 81.50 401 MET A N 1
ATOM 3102 C CA . MET A 1 401 ? 9.652 -2.332 20.228 1.00 81.50 401 MET A CA 1
ATOM 3103 C C . MET A 1 401 ? 8.482 -1.457 19.760 1.00 81.50 401 MET A C 1
ATOM 3105 O O . MET A 1 401 ? 7.769 -1.839 18.830 1.00 81.50 401 MET A O 1
ATOM 3109 N N . LYS A 1 402 ? 8.304 -0.270 20.364 1.00 88.12 402 LYS A N 1
ATOM 3110 C CA . LYS A 1 402 ? 7.281 0.695 19.958 1.00 88.12 402 LYS A CA 1
ATOM 3111 C C . LYS A 1 402 ? 7.466 1.126 18.511 1.00 88.12 402 LYS A C 1
ATOM 3113 O O . LYS A 1 402 ? 8.440 1.802 18.185 1.00 88.12 402 LYS A O 1
ATOM 3118 N N . SER A 1 403 ? 6.507 0.739 17.684 1.00 91.50 403 SER A N 1
ATOM 3119 C CA . SER A 1 403 ? 6.484 0.906 16.228 1.00 91.50 403 SER A CA 1
ATOM 3120 C C . SER A 1 403 ? 5.053 1.219 15.765 1.00 91.50 403 SER A C 1
ATOM 3122 O O . SER A 1 403 ? 4.104 1.099 16.543 1.00 91.50 403 SER A O 1
ATOM 3124 N N . PHE A 1 404 ? 4.887 1.635 14.511 1.00 93.94 404 PHE A N 1
ATOM 3125 C CA . PHE A 1 404 ? 3.603 1.560 13.816 1.00 93.94 404 PHE A CA 1
ATOM 3126 C C . PHE A 1 404 ? 3.465 0.164 13.211 1.00 93.94 404 PHE A C 1
ATOM 3128 O O . PHE A 1 404 ? 4.271 -0.238 12.369 1.00 93.94 404 PHE A O 1
ATOM 3135 N N . GLN A 1 405 ? 2.467 -0.583 13.674 1.00 91.88 405 GLN A N 1
ATOM 3136 C CA . GLN A 1 405 ? 2.175 -1.934 13.208 1.00 91.88 405 GLN A CA 1
ATOM 3137 C C . GLN A 1 405 ? 1.127 -1.843 12.101 1.00 91.88 405 GLN A C 1
ATOM 3139 O O . GLN A 1 405 ? -0.025 -1.486 12.359 1.00 91.88 405 GLN A O 1
ATOM 3144 N N . MET A 1 406 ? 1.541 -2.136 10.868 1.00 93.62 406 MET A N 1
ATOM 3145 C CA . MET A 1 406 ? 0.643 -2.166 9.716 1.00 93.62 406 MET A CA 1
ATOM 3146 C C . MET A 1 406 ? -0.328 -3.347 9.831 1.00 93.62 406 MET A C 1
ATOM 3148 O O . MET A 1 406 ? -0.029 -4.378 10.440 1.00 93.62 406 MET A O 1
ATOM 3152 N N . LYS A 1 407 ? -1.505 -3.207 9.223 1.00 90.69 407 LYS A N 1
ATOM 3153 C CA . LYS A 1 407 ? -2.570 -4.211 9.266 1.00 90.69 407 LYS A CA 1
ATOM 3154 C C . LYS A 1 407 ? -2.935 -4.654 7.860 1.00 90.69 407 LYS A C 1
ATOM 3156 O O . LYS A 1 407 ? -3.108 -3.820 6.978 1.00 90.69 407 LYS A O 1
ATOM 3161 N N . GLU A 1 408 ? -3.063 -5.966 7.684 1.00 90.50 408 GLU A N 1
ATOM 3162 C CA . GLU A 1 408 ? -3.393 -6.605 6.410 1.00 90.50 408 GLU A CA 1
ATOM 3163 C C . GLU A 1 408 ? -4.603 -5.936 5.734 1.00 90.50 408 GLU A C 1
ATOM 3165 O O . GLU A 1 408 ? -5.686 -5.868 6.320 1.00 90.50 408 GLU A O 1
ATOM 3170 N N . GLY A 1 409 ? -4.414 -5.450 4.504 1.00 92.44 409 GLY A N 1
ATOM 3171 C CA . GLY A 1 409 ? -5.469 -4.823 3.704 1.00 92.44 409 GLY A CA 1
ATOM 3172 C C . GLY A 1 409 ? -5.817 -3.378 4.080 1.00 92.44 409 GLY A C 1
ATOM 3173 O O . GLY A 1 409 ? -6.780 -2.845 3.537 1.00 92.44 409 GLY A O 1
ATOM 3174 N N . VAL A 1 410 ? -5.074 -2.737 4.992 1.00 95.50 410 VAL A N 1
ATOM 3175 C CA . VAL A 1 410 ? -5.279 -1.326 5.364 1.00 95.50 410 VAL A CA 1
ATOM 3176 C C . VAL A 1 410 ? -4.257 -0.444 4.653 1.00 95.50 410 VAL A C 1
ATOM 3178 O O . VAL A 1 410 ? -3.050 -0.653 4.769 1.00 95.50 410 VAL A O 1
ATOM 3181 N N . HIS A 1 411 ? -4.735 0.558 3.919 1.00 97.69 411 HIS A N 1
ATOM 3182 C CA . HIS A 1 411 ? -3.882 1.502 3.200 1.00 97.69 411 HIS A CA 1
ATOM 3183 C C . HIS A 1 411 ? -3.748 2.810 3.992 1.00 97.69 411 HIS A C 1
ATOM 3185 O O . HIS A 1 411 ? -4.747 3.440 4.335 1.00 97.69 411 HIS A O 1
ATOM 3191 N N . VAL A 1 412 ? -2.522 3.230 4.296 1.00 98.31 412 VAL A N 1
ATOM 3192 C CA . VAL A 1 412 ? -2.234 4.400 5.139 1.00 98.31 412 VAL A CA 1
ATOM 3193 C C . VAL A 1 412 ? -1.616 5.502 4.281 1.00 98.31 412 VAL A C 1
ATOM 3195 O O . VAL A 1 412 ? -0.556 5.311 3.685 1.00 98.31 412 VAL A O 1
ATOM 3198 N N . TYR A 1 413 ? -2.281 6.657 4.226 1.00 97.38 413 TYR A N 1
ATOM 3199 C CA . TYR A 1 413 ? -1.979 7.763 3.317 1.00 97.38 413 TYR A CA 1
ATOM 3200 C C . TYR A 1 413 ? -1.694 9.059 4.089 1.00 97.38 413 TYR A C 1
ATOM 3202 O O . TYR A 1 413 ? -2.522 9.507 4.885 1.00 97.38 413 TYR A O 1
ATOM 3210 N N . GLY A 1 414 ? -0.536 9.669 3.841 1.00 94.94 414 GLY A N 1
ATOM 3211 C CA . GLY A 1 414 ? -0.080 10.906 4.477 1.00 94.94 414 GLY A CA 1
ATOM 3212 C C . GLY A 1 414 ? -0.259 12.165 3.622 1.00 94.94 414 GLY A C 1
ATOM 3213 O O . GLY A 1 414 ? -0.786 12.128 2.506 1.00 94.94 414 GLY A O 1
ATOM 3214 N N . ASN A 1 415 ? 0.225 13.282 4.170 1.00 91.31 415 ASN A N 1
ATOM 3215 C CA . ASN A 1 415 ? 0.283 14.628 3.590 1.00 91.31 415 ASN A CA 1
ATOM 3216 C C . ASN A 1 415 ? -1.057 15.335 3.301 1.00 91.31 415 ASN A C 1
ATOM 3218 O O . ASN A 1 415 ? -1.091 16.314 2.549 1.00 91.31 415 ASN A O 1
ATOM 3222 N N . PHE A 1 416 ? -2.152 14.932 3.945 1.00 93.44 416 PHE A N 1
ATOM 3223 C CA . PHE A 1 416 ? -3.404 15.697 3.887 1.00 93.44 416 PHE A CA 1
ATOM 3224 C C . PHE A 1 416 ? -3.314 17.014 4.680 1.00 93.44 416 PHE A C 1
ATOM 3226 O O . PHE A 1 416 ? -2.708 17.078 5.751 1.00 93.44 416 PHE A O 1
ATOM 3233 N N . ASN A 1 417 ? -3.970 18.072 4.210 1.00 91.75 417 ASN A N 1
ATOM 3234 C CA . ASN A 1 417 ? -4.158 19.319 4.959 1.00 91.75 417 ASN A CA 1
ATOM 3235 C C . ASN A 1 417 ? -5.336 19.211 5.948 1.00 91.75 417 ASN A C 1
ATOM 3237 O O . ASN A 1 417 ? -5.461 20.016 6.872 1.00 91.75 417 ASN A O 1
ATOM 3241 N N . GLY A 1 418 ? -6.184 18.189 5.794 1.00 93.31 418 GLY A N 1
ATOM 3242 C CA . GLY A 1 418 ? -7.285 17.882 6.699 1.00 93.31 418 GLY A CA 1
ATOM 3243 C C . GLY A 1 418 ? -8.608 18.528 6.296 1.00 93.31 418 GLY A C 1
ATOM 3244 O O . GLY A 1 418 ? -9.401 18.864 7.184 1.00 93.31 418 GLY A O 1
ATOM 3245 N N . THR A 1 419 ? -8.803 18.725 4.989 1.00 93.25 419 THR A N 1
ATOM 3246 C CA . THR A 1 419 ? -10.001 19.302 4.345 1.00 93.25 419 THR A CA 1
ATOM 3247 C C . THR A 1 419 ? -10.430 18.564 3.070 1.00 93.25 419 THR A C 1
ATOM 3249 O O . THR A 1 419 ? -11.496 18.858 2.538 1.00 93.25 419 THR A O 1
ATOM 3252 N N . GLU A 1 420 ? -9.601 17.647 2.576 1.00 94.62 420 GLU A N 1
ATOM 3253 C CA . GLU A 1 420 ? -9.729 16.956 1.293 1.00 94.62 420 GLU A CA 1
ATOM 3254 C C . GLU A 1 420 ? -10.917 15.987 1.245 1.00 94.62 420 GLU A C 1
ATOM 3256 O O . GLU A 1 420 ? -11.250 15.354 2.251 1.00 94.62 420 GLU A O 1
ATOM 3261 N N . THR A 1 421 ? -11.514 15.831 0.060 1.00 92.19 421 THR A N 1
ATOM 3262 C CA . THR A 1 421 ? -12.647 14.922 -0.202 1.00 92.19 421 THR A CA 1
ATOM 3263 C C . THR A 1 421 ? -12.307 13.703 -1.062 1.00 92.19 421 THR A C 1
ATOM 3265 O O . THR A 1 421 ? -13.114 12.780 -1.167 1.00 92.19 421 THR A O 1
ATOM 3268 N N . SER A 1 422 ? -11.116 13.670 -1.655 1.00 92.81 422 SER A N 1
ATOM 3269 C CA . SER A 1 422 ? -10.593 12.568 -2.463 1.00 92.81 422 SER A CA 1
ATOM 3270 C C . SER A 1 422 ? -9.082 12.425 -2.262 1.00 92.81 422 SER A C 1
ATOM 3272 O O . SER A 1 422 ? -8.404 13.360 -1.836 1.00 92.81 422 SER A O 1
ATOM 3274 N N . ILE A 1 423 ? -8.545 11.240 -2.559 1.00 90.81 423 ILE A N 1
ATOM 3275 C CA . ILE A 1 423 ? -7.121 10.935 -2.362 1.00 90.81 423 ILE A CA 1
ATOM 3276 C C . ILE A 1 423 ? -6.201 11.757 -3.283 1.00 90.81 423 ILE A C 1
ATOM 3278 O O . ILE A 1 423 ? -5.078 12.075 -2.895 1.00 90.81 423 ILE A O 1
ATOM 3282 N N . ASP A 1 424 ? -6.692 12.147 -4.462 1.00 89.25 424 ASP A N 1
ATOM 3283 C CA . ASP A 1 424 ? -5.943 12.905 -5.474 1.00 89.25 424 ASP A CA 1
ATOM 3284 C C . ASP A 1 424 ? -5.763 14.391 -5.102 1.00 89.25 424 ASP A C 1
ATOM 3286 O O . ASP A 1 424 ? -4.945 15.088 -5.700 1.00 89.25 424 ASP A O 1
ATOM 3290 N N . GLU A 1 425 ? -6.503 14.888 -4.104 1.00 89.69 425 GLU A N 1
ATOM 3291 C CA . GLU A 1 425 ? -6.362 16.253 -3.571 1.00 89.69 425 GLU A CA 1
ATOM 3292 C C . GLU A 1 425 ? -5.145 16.413 -2.637 1.00 89.69 425 GLU A C 1
ATOM 3294 O O . GLU A 1 425 ? -4.779 17.543 -2.308 1.00 89.69 425 GLU A O 1
ATOM 3299 N N . ARG A 1 426 ? -4.521 15.311 -2.188 1.00 87.94 426 ARG A N 1
ATOM 3300 C CA . ARG A 1 426 ? -3.417 15.347 -1.213 1.00 87.94 426 ARG A CA 1
ATOM 3301 C C . ARG A 1 426 ? -2.062 15.642 -1.859 1.00 87.94 426 ARG A C 1
ATOM 3303 O O . ARG A 1 426 ? -1.768 15.248 -2.991 1.00 87.94 426 ARG A O 1
ATOM 3310 N N . ASP A 1 427 ? -1.186 16.241 -1.062 1.00 81.69 427 ASP A N 1
ATOM 3311 C CA . ASP A 1 427 ? 0.170 16.634 -1.446 1.00 81.69 427 ASP A CA 1
ATOM 3312 C C . ASP A 1 427 ? 1.144 15.436 -1.400 1.00 81.69 427 ASP A C 1
ATOM 3314 O O . ASP A 1 427 ? 2.010 15.320 -0.533 1.00 81.69 427 ASP A O 1
ATOM 3318 N N . HIS A 1 428 ? 0.926 14.468 -2.293 1.00 69.50 428 HIS A N 1
ATOM 3319 C CA . HIS A 1 428 ? 1.633 13.181 -2.311 1.00 69.50 428 HIS A CA 1
ATOM 3320 C C . HIS A 1 428 ? 3.044 13.243 -2.917 1.00 69.50 428 HIS A C 1
ATOM 3322 O O . HIS A 1 428 ? 3.825 12.309 -2.742 1.00 69.50 428 HIS A O 1
ATOM 3328 N N . LEU A 1 429 ? 3.383 14.314 -3.641 1.00 63.50 429 LEU A N 1
ATOM 3329 C CA . LEU A 1 429 ? 4.695 14.469 -4.261 1.00 63.50 429 LEU A CA 1
ATOM 3330 C C . LEU A 1 429 ? 5.689 15.058 -3.258 1.00 63.50 429 LEU A C 1
ATOM 3332 O O . LEU A 1 429 ? 5.687 16.255 -2.996 1.00 63.50 429 LEU A O 1
ATOM 3336 N N . LEU A 1 430 ? 6.566 14.198 -2.739 1.00 56.09 430 LEU A N 1
ATOM 3337 C CA . LEU A 1 430 ? 7.807 14.540 -2.036 1.00 56.09 430 LEU A CA 1
ATOM 3338 C C . LEU A 1 430 ? 8.717 15.505 -2.825 1.00 56.09 430 LEU A C 1
ATOM 3340 O O . LEU A 1 430 ? 9.676 15.042 -3.443 1.00 56.09 430 LEU A O 1
ATOM 3344 N N . ILE A 1 431 ? 8.436 16.814 -2.825 1.00 52.09 431 ILE A N 1
ATOM 3345 C CA . ILE A 1 431 ? 9.284 17.839 -3.460 1.00 52.09 431 ILE A CA 1
ATOM 3346 C C . ILE A 1 431 ? 10.682 17.835 -2.813 1.00 52.09 431 ILE A C 1
ATOM 3348 O O . ILE A 1 431 ? 10.800 17.766 -1.589 1.00 52.09 431 ILE A O 1
ATOM 3352 N N . ASP A 1 432 ? 11.726 17.896 -3.650 1.00 49.8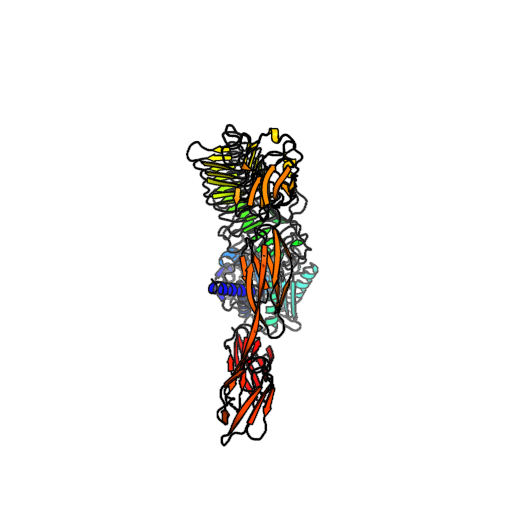8 432 ASP A N 1
ATOM 3353 C CA . ASP A 1 432 ? 13.132 17.741 -3.241 1.00 49.88 432 ASP A CA 1
ATOM 3354 C C . ASP A 1 432 ? 13.527 18.761 -2.152 1.00 49.88 432 ASP A C 1
ATOM 3356 O O . ASP A 1 432 ? 13.227 19.950 -2.247 1.00 49.88 432 ASP A O 1
ATOM 3360 N N . GLU A 1 433 ? 14.197 18.258 -1.116 1.00 48.53 433 GLU A N 1
ATOM 3361 C CA . GLU A 1 433 ? 14.607 18.948 0.117 1.00 48.53 433 GLU A CA 1
ATOM 3362 C C . GLU A 1 433 ? 13.571 19.857 0.833 1.00 48.53 433 GLU A C 1
ATOM 3364 O O . GLU A 1 433 ? 13.601 21.086 0.760 1.00 48.53 433 GLU A O 1
ATOM 3369 N N . LYS A 1 434 ? 12.888 19.246 1.816 1.00 46.72 434 LYS A N 1
ATOM 3370 C CA . LYS A 1 434 ? 12.823 19.796 3.194 1.00 46.72 434 LYS A CA 1
ATOM 3371 C C . LYS A 1 434 ? 11.883 20.992 3.435 1.00 46.72 434 LYS A C 1
ATOM 3373 O O . LYS A 1 434 ? 12.101 21.760 4.376 1.00 46.72 434 LYS A O 1
ATOM 3378 N N . GLU A 1 435 ? 10.812 21.113 2.656 1.00 45.16 435 GLU A N 1
ATOM 3379 C CA . GLU A 1 435 ? 9.707 22.027 2.980 1.00 45.16 435 GLU A CA 1
ATOM 3380 C C . GLU A 1 435 ? 8.979 21.652 4.288 1.00 45.16 435 GLU A C 1
ATOM 3382 O O . GLU A 1 435 ? 8.940 20.498 4.724 1.00 45.16 435 GLU A O 1
ATOM 3387 N N . LEU A 1 436 ? 8.427 22.663 4.961 1.00 44.00 436 LEU A N 1
ATOM 3388 C CA . LEU A 1 436 ? 7.933 22.542 6.337 1.00 44.00 436 LEU A CA 1
ATOM 3389 C C . LEU A 1 436 ? 6.488 22.027 6.407 1.00 44.00 436 LEU A C 1
ATOM 3391 O O . LEU A 1 436 ? 5.543 22.815 6.448 1.00 44.00 436 LEU A O 1
ATOM 3395 N N . GLY A 1 437 ? 6.321 20.708 6.544 1.00 57.31 437 GLY A N 1
ATOM 3396 C CA . GLY A 1 437 ? 5.062 20.125 7.026 1.00 57.31 437 GLY A CA 1
ATOM 3397 C C . GLY A 1 437 ? 4.666 18.791 6.408 1.00 57.31 437 GLY A C 1
ATOM 3398 O O . GLY A 1 437 ? 3.551 18.677 5.917 1.00 57.31 437 GLY A O 1
ATOM 3399 N N . ASN A 1 438 ? 5.530 17.780 6.439 1.00 77.88 438 ASN A N 1
ATOM 3400 C CA . ASN A 1 438 ? 5.165 16.421 6.025 1.00 77.88 438 ASN A CA 1
ATOM 3401 C C . ASN A 1 438 ? 4.318 15.712 7.101 1.00 77.88 438 ASN A C 1
ATOM 3403 O O . ASN A 1 438 ? 4.267 16.144 8.258 1.00 77.88 438 ASN A O 1
ATOM 3407 N N . SER A 1 439 ? 3.685 14.591 6.754 1.00 91.19 439 SER A N 1
ATOM 3408 C CA . SER A 1 439 ? 3.288 13.585 7.746 1.00 91.19 439 SER A CA 1
ATOM 3409 C C . SER A 1 439 ? 4.532 12.805 8.186 1.00 91.19 439 SER A C 1
ATOM 3411 O O . SER A 1 439 ? 5.096 12.036 7.410 1.00 91.19 439 SER A O 1
ATOM 3413 N N . VAL A 1 440 ? 4.984 13.020 9.422 1.00 94.00 440 VAL A N 1
ATOM 3414 C CA . VAL A 1 440 ? 6.231 12.455 9.962 1.00 94.00 440 VAL A CA 1
ATOM 3415 C C . VAL A 1 440 ? 5.919 11.308 10.922 1.00 94.00 440 VAL A C 1
ATOM 3417 O O . VAL A 1 440 ? 5.306 11.526 11.966 1.00 94.00 440 VAL A O 1
ATOM 3420 N N . LEU A 1 441 ? 6.385 10.102 10.603 1.00 96.19 441 LEU A N 1
ATOM 3421 C CA . LEU A 1 441 ? 6.379 8.937 11.485 1.00 96.19 441 LEU A CA 1
ATOM 3422 C C . LEU A 1 441 ? 7.729 8.840 12.200 1.00 96.19 441 LEU A C 1
ATOM 3424 O O . LEU A 1 441 ? 8.789 8.807 11.570 1.00 96.19 441 LEU A O 1
ATOM 3428 N N . THR A 1 442 ? 7.706 8.810 13.530 1.00 94.69 442 THR A N 1
ATOM 3429 C CA . THR A 1 442 ? 8.926 8.725 14.340 1.00 94.69 442 THR A CA 1
ATOM 3430 C C . THR A 1 442 ? 8.643 8.125 15.722 1.00 94.69 442 THR A C 1
ATOM 3432 O O . THR A 1 442 ? 7.553 7.619 15.992 1.00 94.69 442 THR A O 1
ATOM 3435 N N . THR A 1 443 ? 9.626 8.163 16.616 1.00 89.50 443 THR A N 1
ATOM 3436 C CA . THR A 1 443 ? 9.548 7.664 17.993 1.00 89.50 443 THR A CA 1
ATOM 3437 C C . THR A 1 443 ? 9.885 8.770 18.998 1.00 89.50 443 THR A C 1
ATOM 3439 O O . THR A 1 443 ? 10.541 9.757 18.673 1.00 89.50 443 THR A O 1
ATOM 3442 N N . ASN A 1 444 ? 9.408 8.624 20.236 1.00 84.94 444 ASN A N 1
ATOM 3443 C CA . ASN A 1 444 ? 9.803 9.460 21.376 1.00 84.94 444 ASN A CA 1
ATOM 3444 C C . ASN A 1 444 ? 10.846 8.766 22.280 1.00 84.94 444 ASN A C 1
ATOM 3446 O O . ASN A 1 444 ? 11.145 9.249 23.372 1.00 84.94 444 ASN A O 1
ATOM 3450 N N . SER A 1 445 ? 11.373 7.626 21.829 1.00 79.31 445 SER A N 1
ATOM 3451 C CA . SER A 1 445 ? 12.261 6.718 22.555 1.00 79.31 445 SER A CA 1
ATOM 3452 C C . SER A 1 445 ? 13.344 6.172 21.610 1.00 79.31 445 SER A C 1
ATOM 3454 O O . SER A 1 445 ? 13.507 6.644 20.492 1.00 79.31 445 SER A O 1
ATOM 3456 N N . ASN A 1 446 ? 14.099 5.164 22.041 1.00 87.44 446 ASN A N 1
ATOM 3457 C CA . ASN A 1 446 ? 15.104 4.477 21.227 1.00 87.44 446 ASN A CA 1
ATOM 3458 C C . ASN A 1 446 ? 14.488 3.274 20.475 1.00 87.44 446 ASN A C 1
ATOM 3460 O O . ASN A 1 446 ? 14.880 2.134 20.723 1.00 87.44 446 ASN A O 1
ATOM 3464 N N . SER A 1 447 ? 13.463 3.489 19.642 1.00 90.75 447 SER A N 1
ATOM 3465 C CA . SER A 1 447 ? 12.771 2.385 18.949 1.00 90.75 447 SER A CA 1
ATOM 3466 C C . SER A 1 447 ? 13.684 1.637 17.974 1.00 90.75 447 SER A C 1
ATOM 3468 O O . SER A 1 447 ? 14.456 2.264 17.257 1.00 90.75 447 SER A O 1
ATOM 3470 N N . TYR A 1 448 ? 13.563 0.308 17.895 1.00 91.44 448 TYR A N 1
ATOM 3471 C CA . TYR A 1 448 ? 14.271 -0.502 16.898 1.00 91.44 448 TYR A CA 1
ATOM 3472 C C . TYR A 1 448 ? 13.778 -0.202 15.478 1.00 91.44 448 TYR A C 1
ATOM 3474 O O . TYR A 1 448 ? 14.589 0.061 14.598 1.00 91.44 448 TYR A O 1
ATOM 3482 N N . HIS A 1 449 ? 12.457 -0.193 15.287 1.00 92.31 449 HIS A N 1
ATOM 3483 C CA . HIS A 1 449 ? 11.787 -0.018 13.996 1.00 92.31 449 HIS A CA 1
ATOM 3484 C C . HIS A 1 449 ? 10.770 1.127 14.107 1.00 92.31 449 HIS A C 1
ATOM 3486 O O . HIS A 1 449 ? 10.085 1.212 15.131 1.00 92.31 449 HIS A O 1
ATOM 3492 N N . ILE A 1 450 ? 10.615 1.975 13.084 1.00 95.75 450 ILE A N 1
ATOM 3493 C CA . ILE A 1 450 ? 9.528 2.974 13.063 1.00 95.75 450 ILE A CA 1
ATOM 3494 C C . ILE A 1 450 ? 8.238 2.372 12.499 1.00 95.75 450 ILE A C 1
ATOM 3496 O O . ILE A 1 450 ? 7.190 2.512 13.128 1.00 95.75 450 ILE A O 1
ATOM 3500 N N . VAL A 1 451 ? 8.303 1.661 11.369 1.00 95.88 451 VAL A N 1
ATOM 3501 C CA . VAL A 1 451 ? 7.150 0.972 10.760 1.00 95.88 451 VAL A CA 1
ATOM 3502 C C . VAL A 1 451 ? 7.451 -0.509 10.533 1.00 95.88 451 VAL A C 1
ATOM 3504 O O . VAL A 1 451 ? 8.525 -0.869 10.052 1.00 95.88 451 VAL A O 1
ATOM 3507 N N . VAL A 1 452 ? 6.484 -1.374 10.842 1.00 93.19 452 VAL A N 1
ATOM 3508 C CA . VAL A 1 452 ? 6.580 -2.823 10.638 1.00 93.19 452 VAL A CA 1
ATOM 3509 C C . VAL A 1 452 ? 5.359 -3.330 9.874 1.00 93.19 452 VAL A C 1
ATOM 3511 O O . VAL A 1 452 ? 4.223 -3.174 10.320 1.00 93.19 452 VAL A O 1
ATOM 3514 N N . PHE A 1 453 ? 5.611 -3.980 8.740 1.00 92.06 453 PHE A N 1
ATOM 3515 C CA . PHE A 1 453 ? 4.688 -4.905 8.086 1.00 92.06 453 PHE A CA 1
ATOM 3516 C C . PHE A 1 453 ? 4.990 -6.323 8.609 1.00 92.06 453 PHE A C 1
ATOM 3518 O O . PHE A 1 453 ? 6.156 -6.681 8.794 1.00 92.06 453 PHE A O 1
ATOM 3525 N N . ASP A 1 454 ? 3.962 -7.132 8.881 1.00 81.75 454 ASP A N 1
ATOM 3526 C CA . ASP A 1 454 ? 4.111 -8.432 9.554 1.00 81.75 454 ASP A CA 1
ATOM 3527 C C . ASP A 1 454 ? 5.077 -9.356 8.787 1.00 81.75 454 ASP A C 1
ATOM 3529 O O . ASP A 1 454 ? 4.848 -9.717 7.629 1.00 81.75 454 ASP A O 1
ATOM 3533 N N . THR A 1 455 ? 6.168 -9.758 9.445 1.00 69.06 455 THR A N 1
ATOM 3534 C CA . THR A 1 455 ? 7.236 -10.592 8.861 1.00 69.06 455 THR A CA 1
ATOM 3535 C C . THR A 1 455 ? 6.815 -12.034 8.548 1.00 69.06 455 THR A C 1
ATOM 3537 O O . THR A 1 455 ? 7.547 -12.750 7.856 1.00 69.06 455 THR A O 1
ATOM 3540 N N . THR A 1 456 ? 5.636 -12.470 9.008 1.00 75.06 456 THR A N 1
ATOM 3541 C CA . THR A 1 456 ? 5.000 -13.721 8.567 1.00 75.06 456 THR A CA 1
ATOM 3542 C C . THR A 1 456 ? 4.404 -13.613 7.155 1.00 75.06 456 THR A C 1
ATOM 3544 O O . THR A 1 456 ? 4.320 -14.632 6.466 1.00 75.06 456 THR A O 1
ATOM 3547 N N . GLY A 1 457 ? 4.135 -12.386 6.687 1.00 71.25 457 GLY A N 1
ATOM 3548 C CA . GLY A 1 457 ? 3.713 -12.038 5.328 1.00 71.25 457 GLY A CA 1
ATOM 3549 C C . GLY A 1 457 ? 2.196 -11.946 5.155 1.00 71.25 457 GLY A C 1
ATOM 3550 O O . GLY A 1 457 ? 1.455 -12.798 5.641 1.00 71.25 457 GLY A O 1
ATOM 3551 N N . TYR A 1 458 ? 1.736 -10.933 4.416 1.00 81.44 458 TYR A N 1
ATOM 3552 C CA . TYR A 1 458 ? 0.313 -10.733 4.136 1.00 81.44 458 TYR A CA 1
ATOM 3553 C C . TYR A 1 458 ? -0.159 -11.503 2.894 1.00 81.44 458 TYR A C 1
ATOM 3555 O O . TYR A 1 458 ? 0.617 -11.857 2.001 1.00 81.44 458 TYR A O 1
ATOM 3563 N N . SER A 1 459 ? -1.465 -11.761 2.839 1.00 84.19 459 SER A N 1
ATOM 3564 C CA . SER A 1 459 ? -2.162 -12.424 1.731 1.00 84.19 459 SER A CA 1
ATOM 3565 C C . SER A 1 459 ? -2.825 -11.454 0.745 1.00 84.19 459 SER A C 1
ATOM 3567 O O . SER A 1 459 ? -3.199 -11.869 -0.355 1.00 84.19 459 SER A O 1
ATOM 3569 N N . VAL A 1 460 ? -2.934 -10.174 1.116 1.00 88.81 460 VAL A N 1
ATOM 3570 C CA . VAL A 1 460 ? -3.448 -9.067 0.296 1.00 88.81 460 VAL A CA 1
ATOM 3571 C C . VAL A 1 460 ? -2.546 -7.835 0.407 1.00 88.81 460 VAL A C 1
ATOM 3573 O O . VAL A 1 460 ? -1.784 -7.695 1.364 1.00 88.81 460 VAL A O 1
ATOM 3576 N N . GLU A 1 461 ? -2.640 -6.955 -0.589 1.00 93.38 461 GLU A N 1
ATOM 3577 C CA . GLU A 1 461 ? -1.906 -5.688 -0.668 1.00 93.38 461 GLU A CA 1
ATOM 3578 C C . GLU A 1 461 ? -2.107 -4.830 0.593 1.00 93.38 461 GLU A C 1
ATOM 3580 O O . GLU A 1 461 ? -3.184 -4.814 1.186 1.00 93.38 461 GLU A O 1
ATOM 3585 N N . THR A 1 462 ? -1.044 -4.169 1.052 1.00 96.00 462 THR A N 1
ATOM 3586 C CA . THR A 1 462 ? -1.058 -3.282 2.225 1.00 96.00 462 THR A CA 1
ATOM 3587 C C . THR A 1 462 ? -0.089 -2.132 1.957 1.00 96.00 462 THR A C 1
ATOM 3589 O O . THR A 1 462 ? 1.093 -2.381 1.711 1.00 96.00 462 THR A O 1
ATOM 3592 N N . ILE A 1 463 ? -0.571 -0.885 1.975 1.00 97.56 463 ILE A N 1
ATOM 3593 C CA . ILE A 1 463 ? 0.169 0.289 1.473 1.00 97.56 463 ILE A CA 1
ATOM 3594 C C . ILE A 1 463 ? 0.498 1.275 2.601 1.00 97.56 463 ILE A C 1
ATOM 3596 O O . ILE A 1 463 ? -0.369 1.603 3.410 1.00 97.56 463 ILE A O 1
ATOM 3600 N N . LEU A 1 464 ? 1.721 1.808 2.596 1.00 97.81 464 LEU A N 1
ATOM 3601 C CA . LEU A 1 464 ? 2.091 3.065 3.253 1.00 97.81 464 LEU A CA 1
ATOM 3602 C C . LEU A 1 464 ? 2.541 4.080 2.193 1.00 97.81 464 LEU A C 1
ATOM 3604 O O . LEU A 1 464 ? 3.441 3.781 1.408 1.00 97.81 464 LEU A O 1
ATOM 3608 N N . ASP A 1 465 ? 1.941 5.272 2.176 1.00 96.19 465 ASP A N 1
ATOM 3609 C CA . ASP A 1 465 ? 2.171 6.264 1.120 1.00 96.19 465 ASP A CA 1
ATOM 3610 C C . ASP A 1 465 ? 2.230 7.709 1.642 1.00 96.19 465 ASP A C 1
ATOM 3612 O O . ASP A 1 465 ? 1.292 8.175 2.290 1.00 96.19 465 ASP A O 1
ATOM 3616 N N . GLY A 1 466 ? 3.296 8.442 1.301 1.00 93.12 466 GLY A N 1
ATOM 3617 C CA . GLY A 1 466 ? 3.382 9.892 1.527 1.00 93.12 466 GLY A CA 1
ATOM 3618 C C . GLY A 1 466 ? 3.824 10.288 2.938 1.00 93.12 466 GLY A C 1
ATOM 3619 O O . GLY A 1 466 ? 3.229 11.187 3.533 1.00 93.12 466 GLY A O 1
ATOM 3620 N N . PHE A 1 467 ? 4.840 9.610 3.485 1.00 94.38 467 PHE A N 1
ATOM 3621 C CA . PHE A 1 467 ? 5.359 9.849 4.837 1.00 94.38 467 PHE A CA 1
ATOM 3622 C C . PHE A 1 467 ? 6.868 10.105 4.877 1.00 94.38 467 PHE A C 1
ATOM 3624 O O . PHE A 1 467 ? 7.648 9.523 4.125 1.00 94.38 467 PHE A O 1
ATOM 3631 N N . GLU A 1 468 ? 7.283 10.921 5.840 1.00 94.06 468 GLU A N 1
ATOM 3632 C CA . GLU A 1 468 ? 8.668 11.026 6.298 1.00 94.06 468 GLU A CA 1
ATOM 3633 C C . GLU A 1 468 ? 8.879 10.056 7.477 1.00 94.06 468 GLU A C 1
ATOM 3635 O O . GLU A 1 468 ? 8.079 10.055 8.409 1.00 94.06 468 GLU A O 1
ATOM 3640 N N . ILE A 1 469 ? 9.914 9.212 7.449 1.00 96.06 469 ILE A N 1
ATOM 3641 C CA . ILE A 1 469 ? 10.108 8.092 8.390 1.00 96.06 469 ILE A CA 1
ATOM 3642 C C . ILE A 1 469 ? 11.535 8.130 8.947 1.00 96.06 469 ILE A C 1
ATOM 3644 O O . ILE A 1 469 ? 12.495 7.893 8.208 1.00 96.06 469 ILE A O 1
ATOM 3648 N N . LYS A 1 470 ? 11.681 8.427 10.247 1.00 95.19 470 LYS A N 1
ATOM 3649 C CA . LYS A 1 470 ? 13.002 8.689 10.847 1.00 95.19 470 LYS A CA 1
ATOM 3650 C C . LYS A 1 470 ? 13.151 8.358 12.328 1.00 95.19 470 LYS A C 1
ATOM 3652 O O . LYS A 1 470 ? 12.183 8.400 13.095 1.00 95.19 470 LYS A O 1
ATOM 3657 N N . GLY A 1 471 ? 14.402 8.158 12.745 1.00 93.44 471 GLY A N 1
ATOM 3658 C CA . GLY A 1 471 ? 14.805 7.964 14.140 1.00 93.44 471 GLY A CA 1
ATOM 3659 C C . GLY A 1 471 ? 14.735 6.520 14.645 1.00 93.44 471 GLY A C 1
ATOM 3660 O O . GLY A 1 471 ? 14.810 6.308 15.854 1.00 93.44 471 GLY A O 1
ATOM 3661 N N . GLY A 1 472 ? 14.577 5.534 13.757 1.00 95.38 472 GLY A N 1
ATOM 3662 C CA . GLY A 1 472 ? 14.696 4.121 14.115 1.00 95.38 472 GLY A CA 1
ATOM 3663 C C . GLY A 1 472 ? 16.150 3.717 14.358 1.00 95.38 472 GLY A C 1
ATOM 3664 O O . GLY A 1 472 ? 17.062 4.268 13.742 1.00 95.38 472 GLY A O 1
ATOM 3665 N N . ASN A 1 473 ? 16.376 2.770 15.266 1.00 94.69 473 ASN A N 1
ATOM 3666 C CA . ASN A 1 473 ? 17.701 2.319 15.682 1.00 94.69 473 ASN A CA 1
ATOM 3667 C C . ASN A 1 473 ? 17.719 0.807 15.993 1.00 94.69 473 ASN A C 1
ATOM 3669 O O . ASN A 1 473 ? 17.659 0.390 17.157 1.00 94.69 473 ASN A O 1
ATOM 3673 N N . ALA A 1 474 ? 17.799 -0.020 14.949 1.00 93.56 474 ALA A N 1
ATOM 3674 C CA . ALA A 1 474 ? 17.802 -1.482 15.038 1.00 93.56 474 ALA A CA 1
ATOM 3675 C C . ALA A 1 474 ? 19.210 -2.033 15.356 1.00 93.56 474 ALA A C 1
ATOM 3677 O O . ALA A 1 474 ? 19.896 -2.558 14.482 1.00 93.56 474 ALA A O 1
ATOM 3678 N N . ASP A 1 475 ? 19.673 -1.876 16.601 1.00 89.06 475 ASP A N 1
ATOM 3679 C CA . ASP A 1 475 ? 21.055 -2.181 17.030 1.00 89.06 475 ASP A CA 1
ATOM 3680 C C . ASP A 1 475 ? 21.247 -3.506 17.811 1.00 89.06 475 ASP A C 1
ATOM 3682 O O . ASP A 1 475 ? 22.361 -3.807 18.251 1.00 89.06 475 ASP A O 1
ATOM 3686 N N . ASN A 1 476 ? 20.201 -4.321 18.011 1.00 83.94 476 ASN A N 1
ATOM 3687 C CA . ASN A 1 476 ? 20.257 -5.467 18.929 1.00 83.94 476 ASN A CA 1
ATOM 3688 C C . ASN A 1 476 ? 20.480 -6.818 18.230 1.00 83.94 476 ASN A C 1
ATOM 3690 O O . ASN A 1 476 ? 19.558 -7.605 18.009 1.00 83.94 476 ASN A O 1
ATOM 3694 N N . ILE A 1 477 ? 21.758 -7.131 18.007 1.00 71.12 477 ILE A N 1
ATOM 3695 C CA . ILE A 1 477 ? 22.264 -8.376 17.394 1.00 71.12 477 ILE A CA 1
ATOM 3696 C C . ILE A 1 477 ? 21.831 -9.677 18.101 1.00 71.12 477 ILE A C 1
ATOM 3698 O O . ILE A 1 477 ? 22.018 -10.768 17.565 1.00 71.12 477 ILE A O 1
ATOM 3702 N N . SER A 1 478 ? 21.311 -9.597 19.333 1.00 69.38 478 SER A N 1
ATOM 3703 C CA . SER A 1 478 ? 20.981 -10.777 20.150 1.00 69.38 478 SER A CA 1
ATOM 3704 C C . SER A 1 478 ? 19.558 -11.296 19.934 1.00 69.38 478 SER A C 1
ATOM 3706 O O . SER A 1 478 ? 19.261 -12.412 20.358 1.00 69.38 478 SER A O 1
ATOM 3708 N N . LEU A 1 479 ? 18.679 -10.501 19.312 1.00 61.25 479 LEU A N 1
ATOM 3709 C CA . LEU A 1 479 ? 17.258 -10.808 19.131 1.00 61.25 479 LEU A CA 1
ATOM 3710 C C . LEU A 1 479 ? 16.764 -10.340 17.746 1.00 61.25 479 LEU A C 1
ATOM 3712 O O . LEU A 1 479 ? 16.137 -9.288 17.652 1.00 61.25 479 LEU A O 1
ATOM 3716 N N . PRO A 1 480 ? 17.007 -11.094 16.657 1.00 62.16 480 PRO A N 1
ATOM 3717 C CA . PRO A 1 480 ? 16.369 -10.819 15.368 1.00 62.16 480 PRO A CA 1
ATOM 3718 C C . PRO A 1 480 ? 14.833 -10.842 15.519 1.00 62.16 480 PRO A C 1
ATOM 3720 O O . PRO A 1 480 ? 14.321 -11.784 16.131 1.00 62.16 480 PRO A O 1
ATOM 3723 N N . PRO A 1 481 ? 14.088 -9.858 14.977 1.00 68.62 481 PRO A N 1
ATOM 3724 C CA . PRO A 1 481 ? 14.485 -8.929 13.911 1.00 68.62 481 PRO A CA 1
ATOM 3725 C C . PRO A 1 481 ? 15.170 -7.622 14.356 1.00 68.62 481 PRO A C 1
ATOM 3727 O O . PRO A 1 481 ? 15.498 -6.803 13.508 1.00 68.62 481 PRO A O 1
ATOM 3730 N N . HIS A 1 482 ? 15.407 -7.391 15.649 1.00 80.38 482 HIS A N 1
ATOM 3731 C CA . HIS A 1 482 ? 15.760 -6.073 16.216 1.00 80.38 482 HIS A CA 1
ATOM 3732 C C . HIS A 1 482 ? 17.180 -5.555 15.908 1.00 80.38 482 HIS A C 1
ATOM 3734 O O . HIS A 1 482 ? 17.625 -4.564 16.491 1.00 80.38 482 HIS A O 1
ATOM 3740 N N . ASN A 1 483 ? 17.880 -6.204 14.979 1.00 85.62 483 ASN A N 1
ATOM 3741 C CA . ASN A 1 483 ? 19.120 -5.740 14.368 1.00 85.62 483 ASN A CA 1
ATOM 3742 C C . ASN A 1 483 ? 18.930 -5.211 12.928 1.00 85.62 483 ASN A C 1
ATOM 3744 O O . ASN A 1 483 ? 19.879 -4.699 12.337 1.00 85.62 483 ASN A O 1
ATOM 3748 N N . PHE A 1 484 ? 17.734 -5.324 12.337 1.00 88.75 484 PHE A N 1
ATOM 3749 C CA . PHE A 1 484 ? 17.514 -4.945 10.942 1.00 88.75 484 PHE A CA 1
ATOM 3750 C C . PHE A 1 484 ? 16.247 -4.110 10.698 1.00 88.75 484 PHE A C 1
ATOM 3752 O O . PHE A 1 484 ? 15.238 -4.286 11.375 1.00 88.75 484 PHE A O 1
ATOM 3759 N N . GLY A 1 485 ? 16.282 -3.204 9.714 1.00 89.38 485 GLY A N 1
ATOM 3760 C CA . GLY A 1 485 ? 15.129 -2.377 9.327 1.00 89.38 485 GLY A CA 1
ATOM 3761 C C . GLY A 1 485 ? 14.826 -1.271 10.335 1.00 89.38 485 GLY A C 1
ATOM 3762 O O . GLY A 1 485 ? 13.840 -1.363 11.065 1.00 89.38 485 GLY A O 1
ATOM 3763 N N . GLY A 1 486 ? 15.674 -0.240 10.388 1.00 93.12 486 GLY A N 1
ATOM 3764 C CA . GLY A 1 486 ? 15.515 0.887 11.316 1.00 93.12 486 GLY A CA 1
ATOM 3765 C C . GLY A 1 486 ? 14.281 1.738 10.997 1.00 93.12 486 GLY A C 1
ATOM 3766 O O . GLY A 1 486 ? 13.393 1.904 11.832 1.00 93.12 486 GLY A O 1
ATOM 3767 N N . GLY A 1 487 ? 14.184 2.241 9.765 1.00 96.31 487 GLY A N 1
ATOM 3768 C CA . GLY A 1 487 ? 12.998 2.956 9.292 1.00 96.31 487 GLY A CA 1
ATOM 3769 C C . GLY A 1 487 ? 11.802 2.017 9.105 1.00 96.31 487 GLY A C 1
ATOM 3770 O O . GLY A 1 487 ? 10.808 2.129 9.827 1.00 96.31 487 GLY A O 1
ATOM 3771 N N . VAL A 1 488 ? 11.890 1.086 8.146 1.00 96.50 488 VAL A N 1
ATOM 3772 C CA . VAL A 1 488 ? 10.769 0.198 7.772 1.00 96.50 488 VAL A CA 1
ATOM 3773 C C . VAL A 1 488 ? 11.188 -1.270 7.606 1.00 96.50 488 VAL A C 1
ATOM 3775 O O . VAL A 1 488 ? 12.162 -1.581 6.919 1.00 96.50 488 VAL A O 1
ATOM 3778 N N . VAL A 1 489 ? 10.395 -2.190 8.160 1.00 94.50 489 VAL A N 1
ATOM 3779 C CA . VAL A 1 489 ? 10.462 -3.634 7.873 1.00 94.50 489 VAL A CA 1
ATOM 3780 C C . VAL A 1 489 ? 9.315 -4.021 6.931 1.00 94.50 489 VAL A C 1
ATOM 3782 O O . VAL A 1 489 ? 8.151 -3.899 7.306 1.00 94.50 489 VAL A O 1
ATOM 3785 N N . LEU A 1 490 ? 9.643 -4.492 5.724 1.00 94.12 490 LEU A N 1
ATOM 3786 C CA . LEU A 1 490 ? 8.716 -4.940 4.677 1.00 94.12 490 LEU A CA 1
ATOM 3787 C C . LEU A 1 490 ? 8.673 -6.475 4.559 1.00 94.12 490 LEU A C 1
ATOM 3789 O O . LEU A 1 490 ? 9.656 -7.178 4.809 1.00 94.12 490 LEU A O 1
ATOM 3793 N N . SER A 1 491 ? 7.530 -6.985 4.103 1.00 90.38 491 SER A N 1
ATOM 3794 C CA . SER A 1 491 ? 7.244 -8.408 3.872 1.00 90.38 491 SER A CA 1
ATOM 3795 C C . SER A 1 491 ? 6.396 -8.615 2.593 1.00 90.38 491 SER A C 1
ATOM 3797 O O . SER A 1 491 ? 6.045 -7.637 1.921 1.00 90.38 491 SER A O 1
ATOM 3799 N N . PRO A 1 492 ? 6.059 -9.853 2.176 1.00 92.62 492 PRO A N 1
ATOM 3800 C CA . PRO A 1 492 ? 5.206 -10.082 1.007 1.00 92.62 492 PRO A CA 1
ATOM 3801 C C . PRO A 1 492 ? 3.876 -9.310 1.058 1.00 92.62 492 PRO A C 1
ATOM 3803 O O . PRO A 1 492 ? 3.233 -9.238 2.100 1.00 92.62 492 PRO A O 1
ATOM 3806 N N . GLN A 1 493 ? 3.474 -8.760 -0.096 1.00 93.38 493 GLN A N 1
ATOM 3807 C CA . GLN A 1 493 ? 2.315 -7.869 -0.297 1.00 93.38 493 GLN A CA 1
ATOM 3808 C C . GLN A 1 493 ? 2.373 -6.490 0.403 1.00 93.38 493 GLN A C 1
ATOM 3810 O O . GLN A 1 493 ? 1.442 -5.701 0.249 1.00 93.38 493 GLN A O 1
ATOM 3815 N N . SER A 1 494 ? 3.464 -6.143 1.099 1.00 95.88 494 SER A N 1
ATOM 3816 C CA . SER A 1 494 ? 3.691 -4.757 1.542 1.00 95.88 494 SER A CA 1
ATOM 3817 C C . SER A 1 494 ? 4.157 -3.849 0.398 1.00 95.88 494 SER A C 1
ATOM 3819 O O . SER A 1 494 ? 4.999 -4.241 -0.418 1.00 95.88 494 SER A O 1
ATOM 3821 N N . ILE A 1 495 ? 3.636 -2.622 0.369 1.00 97.62 495 ILE A N 1
ATOM 3822 C CA . ILE A 1 495 ? 4.074 -1.540 -0.517 1.00 97.62 495 ILE A CA 1
ATOM 3823 C C . ILE A 1 495 ? 4.399 -0.313 0.338 1.00 97.62 495 ILE A C 1
ATOM 3825 O O . ILE A 1 495 ? 3.580 0.124 1.146 1.00 97.62 495 ILE A O 1
ATOM 3829 N N . VAL A 1 496 ? 5.580 0.267 0.131 1.00 97.69 496 VAL A N 1
ATOM 3830 C CA . VAL A 1 496 ? 5.947 1.592 0.647 1.00 97.69 496 VAL A CA 1
ATOM 3831 C C . VAL A 1 496 ? 6.232 2.491 -0.547 1.00 97.69 496 VAL A C 1
ATOM 3833 O O . VAL A 1 496 ? 7.121 2.180 -1.343 1.00 97.69 496 VAL A O 1
ATOM 3836 N N . GLN A 1 497 ? 5.488 3.589 -0.681 1.00 95.88 497 GLN A N 1
ATOM 3837 C CA . GLN A 1 497 ? 5.602 4.471 -1.841 1.00 95.88 497 GLN A CA 1
ATOM 3838 C C . GLN A 1 497 ? 5.573 5.964 -1.502 1.00 95.88 497 GLN A C 1
ATOM 3840 O O . GLN A 1 497 ? 4.980 6.367 -0.509 1.00 95.88 497 GLN A O 1
ATOM 3845 N N . ASN A 1 498 ? 6.209 6.803 -2.322 1.00 92.81 498 ASN A N 1
ATOM 3846 C CA . ASN A 1 498 ? 6.253 8.263 -2.123 1.00 92.81 498 ASN A CA 1
ATOM 3847 C C . ASN A 1 498 ? 6.754 8.688 -0.720 1.00 92.81 498 ASN A C 1
ATOM 3849 O O . ASN A 1 498 ? 6.307 9.698 -0.182 1.00 92.81 498 ASN A O 1
ATOM 3853 N N . CYS A 1 499 ? 7.636 7.908 -0.087 1.00 94.12 499 CYS A N 1
ATOM 3854 C CA . CYS A 1 499 ? 8.110 8.156 1.281 1.00 94.12 499 CYS A CA 1
ATOM 3855 C C . CYS A 1 499 ? 9.557 8.669 1.313 1.00 94.12 499 CYS A C 1
ATOM 3857 O O . CYS A 1 499 ? 10.379 8.298 0.475 1.00 94.12 499 CYS A O 1
ATOM 3859 N N . TYR A 1 500 ? 9.884 9.472 2.328 1.00 92.50 500 TYR A N 1
ATOM 3860 C CA . TYR A 1 500 ? 11.245 9.913 2.651 1.00 92.50 500 TYR A CA 1
ATOM 3861 C C . TYR A 1 500 ? 11.720 9.179 3.909 1.00 92.50 500 TYR A C 1
ATOM 3863 O O . TYR A 1 500 ? 11.233 9.436 5.005 1.00 92.50 500 TYR A O 1
ATOM 3871 N N . ILE A 1 501 ? 12.661 8.253 3.761 1.00 96.25 501 ILE A N 1
ATOM 3872 C CA . ILE A 1 501 ? 13.212 7.441 4.843 1.00 96.25 501 ILE A CA 1
ATOM 3873 C C . ILE A 1 501 ? 14.606 7.989 5.160 1.00 96.25 501 ILE A C 1
ATOM 3875 O O . ILE A 1 501 ? 15.539 7.802 4.370 1.00 96.25 501 ILE A O 1
ATOM 3879 N N . THR A 1 502 ? 14.748 8.698 6.283 1.00 94.56 502 THR A N 1
ATOM 3880 C CA . THR A 1 502 ? 15.983 9.429 6.618 1.00 94.56 502 THR A CA 1
ATOM 3881 C C . THR A 1 502 ? 16.417 9.257 8.064 1.00 94.56 502 THR A C 1
ATOM 3883 O O . THR A 1 502 ? 15.602 8.980 8.938 1.00 94.56 502 THR A O 1
ATOM 3886 N N . ASP A 1 503 ? 17.710 9.455 8.329 1.00 94.31 503 ASP A N 1
ATOM 3887 C CA . ASP A 1 503 ? 18.264 9.534 9.687 1.00 94.31 503 ASP A CA 1
ATOM 3888 C C . ASP A 1 503 ? 17.938 8.297 10.568 1.00 94.31 503 ASP A C 1
ATOM 3890 O O . ASP A 1 503 ? 17.726 8.413 11.779 1.00 94.31 503 ASP A O 1
ATOM 3894 N N . ASN A 1 504 ? 17.861 7.103 9.960 1.00 97.50 504 ASN A N 1
ATOM 3895 C CA . ASN A 1 504 ? 17.678 5.824 10.657 1.00 97.50 504 ASN A CA 1
ATOM 3896 C C . ASN A 1 504 ? 19.002 5.051 10.770 1.00 97.50 504 ASN A C 1
ATOM 3898 O O . ASN A 1 504 ? 19.865 5.135 9.892 1.00 97.50 504 ASN A O 1
ATOM 3902 N N . ASN A 1 505 ? 19.136 4.252 11.831 1.00 96.75 505 ASN A N 1
ATOM 3903 C CA . ASN A 1 505 ? 20.305 3.426 12.131 1.00 96.75 505 ASN A CA 1
ATOM 3904 C C . ASN A 1 505 ? 19.935 1.933 12.271 1.00 96.75 505 ASN A C 1
ATOM 3906 O O . ASN A 1 505 ? 18.843 1.599 12.736 1.00 96.75 505 ASN A O 1
ATOM 3910 N N . ALA A 1 506 ? 20.841 1.022 11.902 1.00 95.94 506 ALA A N 1
ATOM 3911 C CA . ALA A 1 506 ? 20.682 -0.421 12.141 1.00 95.94 506 ALA A CA 1
ATOM 3912 C C . ALA A 1 506 ? 22.021 -1.185 12.173 1.00 95.94 506 ALA A C 1
ATOM 3914 O O . ALA A 1 506 ? 23.094 -0.623 11.939 1.00 95.94 506 ALA A O 1
ATOM 3915 N N . GLU A 1 507 ? 21.968 -2.500 12.394 1.00 94.56 507 GLU A N 1
ATOM 3916 C CA . GLU A 1 507 ? 23.008 -3.413 11.910 1.00 94.56 507 GLU A CA 1
ATOM 3917 C C . GLU A 1 507 ? 22.860 -3.662 10.403 1.00 94.56 507 GLU A C 1
ATOM 3919 O O . GLU A 1 507 ? 23.835 -3.494 9.664 1.00 94.56 507 GLU A O 1
ATOM 3924 N N . ILE A 1 508 ? 21.641 -4.001 9.950 1.00 94.06 508 ILE A N 1
ATOM 3925 C CA . ILE A 1 508 ? 21.342 -4.328 8.547 1.00 94.06 508 ILE A CA 1
ATOM 3926 C C . ILE A 1 508 ? 20.116 -3.560 8.013 1.00 94.06 508 ILE A C 1
ATOM 3928 O O . ILE A 1 508 ? 19.051 -3.592 8.623 1.00 94.06 508 ILE A O 1
ATOM 3932 N N . GLY A 1 509 ? 20.213 -2.917 6.846 1.00 95.38 509 GLY A N 1
ATOM 3933 C CA . GLY A 1 509 ? 19.068 -2.270 6.181 1.00 95.38 509 GLY A CA 1
ATOM 3934 C C . GLY A 1 509 ? 18.510 -1.091 6.979 1.00 95.38 509 GLY A C 1
ATOM 3935 O O . GLY A 1 509 ? 17.366 -1.139 7.429 1.00 95.38 509 GLY A O 1
ATOM 3936 N N . ALA A 1 510 ? 19.320 -0.061 7.232 1.00 97.06 510 ALA A N 1
ATOM 3937 C CA . ALA A 1 510 ? 18.977 0.970 8.214 1.00 97.06 510 ALA A CA 1
ATOM 3938 C C . ALA A 1 510 ? 17.774 1.828 7.809 1.00 97.06 510 ALA A C 1
ATOM 3940 O O . ALA A 1 510 ? 16.891 2.052 8.638 1.00 97.06 510 ALA A O 1
ATOM 3941 N N . GLY A 1 511 ? 17.676 2.226 6.540 1.00 97.75 511 GLY A N 1
ATOM 3942 C CA . GLY A 1 511 ? 16.446 2.805 6.005 1.00 97.75 511 GLY A CA 1
ATOM 3943 C C . GLY A 1 511 ? 15.318 1.769 5.927 1.00 97.75 511 GLY A C 1
ATOM 3944 O O . GLY A 1 511 ? 14.298 1.916 6.601 1.00 97.75 511 GLY A O 1
ATOM 3945 N N . ALA A 1 512 ? 15.492 0.702 5.141 1.00 97.50 512 ALA A N 1
ATOM 39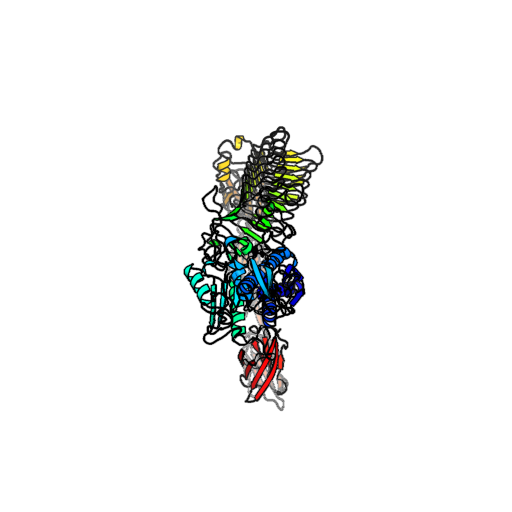46 C CA . ALA A 1 512 ? 14.512 -0.385 5.073 1.00 97.50 512 ALA A CA 1
ATOM 3947 C C . ALA A 1 512 ? 15.100 -1.787 4.853 1.00 97.50 512 ALA A C 1
ATOM 3949 O O . ALA A 1 512 ? 16.170 -1.966 4.268 1.00 97.50 512 ALA A O 1
ATOM 3950 N N . VAL A 1 513 ? 14.322 -2.798 5.249 1.00 95.62 513 VAL A N 1
ATOM 3951 C CA . VAL A 1 513 ? 14.551 -4.216 4.931 1.00 95.62 513 VAL A CA 1
ATOM 3952 C C . VAL A 1 513 ? 13.352 -4.784 4.190 1.00 95.62 513 VAL A C 1
ATOM 3954 O O . VAL A 1 513 ? 12.233 -4.677 4.680 1.00 95.62 513 VAL A O 1
ATOM 3957 N N . LEU A 1 514 ? 13.584 -5.450 3.058 1.00 94.38 514 LEU A N 1
ATOM 3958 C CA . LEU A 1 514 ? 12.594 -6.300 2.390 1.00 94.38 514 LEU A CA 1
ATOM 3959 C C . LEU A 1 514 ? 12.894 -7.752 2.745 1.00 94.38 514 LEU A C 1
ATOM 3961 O O . LEU A 1 514 ? 13.958 -8.263 2.397 1.00 94.38 514 LEU A O 1
ATOM 3965 N N . TYR A 1 515 ? 11.978 -8.419 3.445 1.00 90.75 515 TYR A N 1
ATOM 3966 C CA . TYR A 1 515 ? 12.160 -9.797 3.888 1.00 90.75 515 TYR A CA 1
ATOM 3967 C C . TYR A 1 515 ? 11.240 -10.749 3.113 1.00 90.75 515 TYR A C 1
ATOM 3969 O O . TYR A 1 515 ? 10.048 -10.863 3.396 1.00 90.75 515 TYR A O 1
ATOM 3977 N N . LYS A 1 516 ? 11.823 -11.476 2.148 1.00 90.12 516 LYS A N 1
ATOM 3978 C CA . LYS A 1 516 ? 11.161 -12.422 1.222 1.00 90.12 516 LYS A CA 1
ATOM 3979 C C . LYS A 1 516 ? 10.133 -11.781 0.278 1.00 90.12 516 LYS A C 1
ATOM 3981 O O . LYS A 1 516 ? 9.293 -12.492 -0.270 1.00 90.12 516 LYS A O 1
ATOM 3986 N N . GLY A 1 517 ? 10.179 -10.466 0.099 1.00 90.81 517 GLY A N 1
ATOM 3987 C CA . GLY A 1 517 ? 9.274 -9.717 -0.762 1.00 90.81 517 GLY A CA 1
ATOM 3988 C C . GLY A 1 517 ? 9.013 -8.301 -0.254 1.00 90.81 517 GLY A C 1
ATOM 3989 O O . GLY A 1 517 ? 9.643 -7.833 0.693 1.00 90.81 517 GLY A O 1
ATOM 3990 N N . GLY A 1 518 ? 8.059 -7.641 -0.907 1.00 93.81 518 GLY A N 1
ATOM 3991 C CA . GLY A 1 518 ? 7.720 -6.233 -0.704 1.00 93.81 518 GLY A CA 1
ATOM 3992 C C . GLY A 1 518 ? 8.087 -5.377 -1.919 1.00 93.81 518 GLY A C 1
ATOM 3993 O O . GLY A 1 518 ? 8.898 -5.783 -2.762 1.00 93.81 518 GLY A O 1
ATOM 3994 N N . LEU A 1 519 ? 7.468 -4.202 -2.010 1.00 97.50 519 LEU A N 1
ATOM 3995 C CA . LEU A 1 519 ? 7.719 -3.202 -3.045 1.00 97.50 519 LEU A CA 1
ATOM 3996 C C . LEU A 1 519 ? 8.072 -1.851 -2.416 1.00 97.50 519 LEU A C 1
ATOM 3998 O O . LEU A 1 519 ? 7.343 -1.343 -1.567 1.00 97.50 519 LEU A O 1
ATOM 4002 N N . ILE A 1 520 ? 9.155 -1.251 -2.903 1.00 98.19 520 ILE A N 1
ATOM 4003 C CA . ILE A 1 520 ? 9.466 0.169 -2.733 1.00 98.19 520 ILE A CA 1
ATOM 4004 C C . ILE A 1 520 ? 9.270 0.871 -4.086 1.00 98.19 520 ILE A C 1
ATOM 4006 O O . ILE A 1 520 ? 9.843 0.431 -5.087 1.00 98.19 520 ILE A O 1
ATOM 4010 N N . ASP A 1 521 ? 8.486 1.951 -4.116 1.00 96.50 521 ASP A N 1
ATOM 4011 C CA . ASP A 1 521 ? 8.177 2.744 -5.319 1.00 96.50 521 ASP A CA 1
ATOM 4012 C C . ASP A 1 521 ? 8.306 4.254 -5.045 1.00 96.50 521 ASP A C 1
ATOM 4014 O O . ASP A 1 521 ? 7.790 4.743 -4.048 1.00 96.50 521 ASP A O 1
ATOM 4018 N N . SER A 1 522 ? 8.964 5.024 -5.913 1.00 93.38 522 SER A N 1
ATOM 4019 C CA . SER A 1 522 ? 9.054 6.498 -5.792 1.00 93.38 522 SER A CA 1
ATOM 4020 C C . SER A 1 522 ? 9.529 7.026 -4.419 1.00 93.38 522 SER A C 1
ATOM 4022 O O . SER A 1 522 ? 9.098 8.087 -3.966 1.00 93.38 522 SER A O 1
ATOM 4024 N N . CYS A 1 523 ? 10.399 6.288 -3.723 1.00 95.31 523 CYS A N 1
ATOM 4025 C CA . CYS A 1 523 ? 10.869 6.616 -2.372 1.00 95.31 523 CYS A CA 1
ATOM 4026 C C . CYS A 1 523 ? 12.280 7.219 -2.353 1.00 95.31 523 CYS A C 1
ATOM 4028 O O . CYS A 1 523 ? 13.080 7.034 -3.270 1.00 95.31 523 CYS A O 1
ATOM 4030 N N . TYR A 1 524 ? 12.598 7.899 -1.253 1.00 94.88 524 TYR A N 1
ATOM 4031 C CA . TYR A 1 524 ? 13.852 8.611 -1.027 1.00 94.88 524 TYR A CA 1
ATOM 4032 C C . TYR A 1 524 ? 14.523 8.066 0.237 1.00 94.88 524 TYR A C 1
ATOM 4034 O O . TYR A 1 524 ? 14.032 8.277 1.341 1.00 94.88 524 TYR A O 1
ATOM 4042 N N . PHE A 1 525 ? 15.646 7.368 0.086 1.00 97.25 525 PHE A N 1
ATOM 4043 C CA . PHE A 1 525 ? 16.454 6.826 1.181 1.00 97.25 525 PHE A CA 1
ATOM 4044 C C . PHE A 1 525 ? 17.708 7.678 1.330 1.00 97.25 525 PHE A C 1
ATOM 4046 O O . PHE A 1 525 ? 18.614 7.573 0.500 1.00 97.25 525 PHE A O 1
ATOM 4053 N N . ILE A 1 526 ? 17.739 8.553 2.339 1.00 95.56 526 ILE A N 1
ATOM 4054 C CA . ILE A 1 526 ? 18.773 9.590 2.477 1.00 95.56 526 ILE A CA 1
ATOM 4055 C C . ILE A 1 526 ? 19.372 9.590 3.886 1.00 95.56 526 ILE A C 1
ATOM 4057 O O . ILE A 1 526 ? 18.635 9.640 4.866 1.00 95.56 526 ILE A O 1
ATOM 4061 N N . SER A 1 527 ? 20.703 9.585 3.998 1.00 96.50 527 SER A N 1
ATOM 4062 C CA . SER A 1 527 ? 21.423 9.697 5.282 1.00 96.50 527 SER A CA 1
ATOM 4063 C C . SER A 1 527 ? 21.060 8.624 6.325 1.00 96.50 527 SER A C 1
ATOM 4065 O O . SER A 1 527 ? 20.995 8.913 7.518 1.00 96.50 527 SER A O 1
ATOM 4067 N N . ASN A 1 528 ? 20.805 7.384 5.897 1.00 98.38 528 ASN A N 1
ATOM 4068 C CA . ASN A 1 528 ? 20.651 6.242 6.807 1.00 98.38 528 ASN A CA 1
ATOM 4069 C C . ASN A 1 528 ? 22.002 5.521 6.996 1.00 98.38 528 ASN A C 1
ATOM 4071 O O . ASN A 1 528 ? 22.822 5.471 6.073 1.00 98.38 528 ASN A O 1
ATOM 4075 N N . THR A 1 529 ? 22.234 4.945 8.179 1.00 98.25 529 THR A N 1
ATOM 4076 C CA . THR A 1 529 ? 23.541 4.384 8.575 1.00 98.25 529 THR A CA 1
ATOM 4077 C C . THR A 1 529 ? 23.417 2.947 9.081 1.00 98.25 529 THR A C 1
ATOM 4079 O O . THR A 1 529 ? 22.733 2.685 10.066 1.00 98.25 529 THR A O 1
ATOM 4082 N N . ALA A 1 530 ? 24.111 1.997 8.449 1.00 97.25 530 ALA A N 1
ATOM 4083 C CA . ALA A 1 530 ? 24.134 0.596 8.884 1.00 97.25 530 ALA A CA 1
ATOM 4084 C C . ALA A 1 530 ? 25.517 0.184 9.402 1.00 97.25 530 ALA A C 1
ATOM 4086 O O . ALA A 1 530 ? 26.530 0.419 8.746 1.00 97.25 530 ALA A O 1
ATOM 4087 N N . SER A 1 531 ? 25.590 -0.486 10.550 1.00 95.88 531 SER A N 1
ATOM 4088 C CA . SER A 1 531 ? 26.879 -0.903 11.127 1.00 95.88 531 SER A CA 1
ATOM 4089 C C . SER A 1 531 ? 27.507 -2.141 10.460 1.00 95.88 531 SER A C 1
ATOM 4091 O O . SER A 1 531 ? 28.726 -2.304 10.558 1.00 95.88 531 SER A O 1
ATOM 4093 N N . HIS A 1 532 ? 26.745 -2.943 9.702 1.00 93.62 532 HIS A N 1
ATOM 4094 C CA . HIS A 1 532 ? 27.287 -4.042 8.889 1.00 93.62 532 HIS A CA 1
ATOM 4095 C C . HIS A 1 532 ? 26.853 -4.027 7.412 1.00 93.62 532 HIS A C 1
ATOM 4097 O O . HIS A 1 532 ? 27.724 -4.085 6.545 1.00 93.62 532 HIS A O 1
ATOM 4103 N N . GLU A 1 533 ? 25.564 -3.960 7.069 1.00 95.38 533 GLU A N 1
ATOM 4104 C CA . GLU A 1 533 ? 25.144 -4.059 5.657 1.00 95.38 533 GLU A CA 1
ATOM 4105 C C . GLU A 1 533 ? 23.898 -3.225 5.315 1.00 95.38 533 GLU A C 1
ATOM 4107 O O . GLU A 1 533 ? 22.987 -3.107 6.120 1.00 95.38 533 GLU A O 1
ATOM 4112 N N . GLY A 1 534 ? 23.790 -2.677 4.100 1.00 94.38 534 GLY A N 1
ATOM 4113 C CA . GLY A 1 534 ? 22.558 -2.002 3.658 1.00 94.38 534 GLY A CA 1
ATOM 4114 C C . GLY A 1 534 ? 22.285 -0.690 4.399 1.00 94.38 534 GLY A C 1
ATOM 4115 O O . GLY A 1 534 ? 21.389 -0.641 5.235 1.00 94.38 534 GLY A O 1
ATOM 4116 N N . GLY A 1 535 ? 23.027 0.381 4.109 1.00 95.25 535 GLY A N 1
ATOM 4117 C CA . GLY A 1 535 ? 22.762 1.698 4.715 1.00 95.25 535 GLY A CA 1
ATOM 4118 C C . GLY A 1 535 ? 21.353 2.193 4.368 1.00 95.25 535 GLY A C 1
ATOM 4119 O O . GLY A 1 535 ? 20.512 2.376 5.245 1.00 95.25 535 GLY A O 1
ATOM 4120 N N . GLY A 1 536 ? 21.059 2.321 3.073 1.00 98.00 536 GLY A N 1
ATOM 4121 C CA . GLY A 1 536 ? 19.723 2.640 2.574 1.00 98.00 536 GLY A CA 1
ATOM 4122 C C . GLY A 1 536 ? 18.757 1.460 2.701 1.00 98.00 536 GLY A C 1
ATOM 4123 O O . GLY A 1 536 ? 17.796 1.520 3.466 1.00 98.00 536 GLY A O 1
ATOM 4124 N N . ILE A 1 537 ? 18.995 0.388 1.937 1.00 98.38 537 ILE A N 1
ATOM 4125 C CA . ILE A 1 537 ? 18.065 -0.747 1.805 1.00 98.38 537 ILE A CA 1
ATOM 4126 C C . ILE A 1 537 ? 18.814 -2.086 1.893 1.00 98.38 537 ILE A C 1
ATOM 4128 O O . ILE A 1 537 ? 19.879 -2.244 1.297 1.00 98.38 537 ILE A O 1
ATOM 4132 N N . ALA A 1 538 ? 18.231 -3.088 2.557 1.00 96.75 538 ALA A N 1
ATOM 4133 C CA . ALA A 1 538 ? 18.641 -4.489 2.434 1.00 96.75 538 ALA A CA 1
ATOM 4134 C C . ALA A 1 538 ? 17.502 -5.369 1.883 1.00 96.75 538 ALA A C 1
ATOM 4136 O O . ALA A 1 538 ? 16.417 -5.434 2.459 1.00 96.75 538 ALA A O 1
ATOM 4137 N N . LEU A 1 539 ? 17.750 -6.076 0.778 1.00 95.50 539 LEU A N 1
ATOM 4138 C CA . LEU A 1 539 ? 16.836 -7.060 0.196 1.00 95.50 539 LEU A CA 1
ATOM 4139 C C . LEU A 1 539 ? 17.275 -8.470 0.600 1.00 95.50 539 LEU A C 1
ATOM 4141 O O . LEU A 1 539 ? 18.311 -8.969 0.159 1.00 95.50 539 LEU A O 1
ATOM 4145 N N . LEU A 1 540 ? 16.480 -9.113 1.448 1.00 92.19 540 LEU A N 1
ATOM 4146 C CA . LEU A 1 540 ? 16.745 -10.443 1.979 1.00 92.19 540 LEU A CA 1
ATOM 4147 C C . LEU A 1 540 ? 15.775 -11.444 1.343 1.00 92.19 540 LEU A C 1
ATOM 4149 O O . LEU A 1 540 ? 14.562 -11.377 1.534 1.00 92.19 540 LEU A O 1
ATOM 4153 N N . TYR A 1 541 ? 16.331 -12.417 0.629 1.00 89.75 541 TYR A N 1
ATOM 4154 C CA . TYR A 1 541 ? 15.671 -13.465 -0.154 1.00 89.75 541 TYR A CA 1
ATOM 4155 C C . TYR A 1 541 ? 14.974 -13.006 -1.440 1.00 89.75 541 TYR A C 1
ATOM 4157 O O . TYR A 1 541 ? 15.258 -13.606 -2.476 1.00 89.75 541 TYR A O 1
ATOM 4165 N N . ASP A 1 542 ? 14.093 -12.003 -1.390 1.00 88.88 542 ASP A N 1
ATOM 4166 C CA . ASP A 1 542 ? 13.409 -11.455 -2.574 1.00 88.88 542 ASP A CA 1
ATOM 4167 C C . ASP A 1 542 ? 12.884 -10.027 -2.328 1.00 88.88 542 ASP A C 1
ATOM 4169 O O . ASP A 1 542 ? 12.728 -9.616 -1.175 1.00 88.88 542 ASP A O 1
ATOM 4173 N N . GLY A 1 543 ? 12.582 -9.277 -3.394 1.00 93.25 543 GLY A N 1
ATOM 4174 C CA . GLY A 1 543 ? 11.987 -7.936 -3.306 1.00 93.25 543 GLY A CA 1
ATOM 4175 C C . GLY A 1 543 ? 12.182 -7.056 -4.548 1.00 93.25 543 GLY A C 1
ATOM 4176 O O . GLY A 1 543 ? 12.976 -7.364 -5.439 1.00 93.25 543 GLY A O 1
ATOM 4177 N N . THR A 1 544 ? 11.454 -5.937 -4.616 1.00 96.94 544 THR A N 1
ATOM 4178 C CA . THR A 1 544 ? 11.591 -4.939 -5.695 1.00 96.94 544 THR A CA 1
ATOM 4179 C C . THR A 1 544 ? 11.738 -3.525 -5.142 1.00 96.94 544 THR A C 1
ATOM 4181 O O . THR A 1 544 ? 10.942 -3.089 -4.315 1.00 96.94 544 THR A O 1
ATOM 4184 N N . VAL A 1 545 ? 12.721 -2.791 -5.663 1.00 98.12 545 VAL A N 1
ATOM 4185 C CA . VAL A 1 545 ? 12.880 -1.342 -5.496 1.00 98.12 545 VAL A CA 1
ATOM 4186 C C . VAL A 1 545 ? 12.799 -0.711 -6.880 1.00 98.12 545 VAL A C 1
ATOM 4188 O O . VAL A 1 545 ? 13.507 -1.141 -7.795 1.00 98.12 545 VAL A O 1
ATOM 4191 N N . LYS A 1 546 ? 11.942 0.292 -7.068 1.00 96.62 546 LYS A N 1
ATOM 4192 C CA . LYS A 1 546 ? 11.842 0.999 -8.349 1.00 96.62 546 LYS A CA 1
ATOM 4193 C C . LYS A 1 546 ? 11.562 2.496 -8.194 1.00 96.62 546 LYS A C 1
ATOM 4195 O O . LYS A 1 546 ? 11.106 2.928 -7.138 1.00 96.62 546 LYS A O 1
ATOM 4200 N N . ASN A 1 547 ? 11.853 3.279 -9.234 1.00 94.50 547 ASN A N 1
ATOM 4201 C CA . ASN A 1 547 ? 11.600 4.729 -9.330 1.00 94.50 547 ASN A CA 1
ATOM 4202 C C . ASN A 1 547 ? 12.185 5.571 -8.168 1.00 94.50 547 ASN A C 1
ATOM 4204 O O . ASN A 1 547 ? 11.756 6.695 -7.933 1.00 94.50 547 ASN A O 1
ATOM 4208 N N . SER A 1 548 ? 13.123 5.010 -7.400 1.00 96.06 548 SER A N 1
ATOM 4209 C CA . SER A 1 548 ? 13.508 5.500 -6.067 1.00 96.06 548 SER A CA 1
ATOM 4210 C C . SER A 1 548 ? 14.936 6.044 -6.033 1.00 96.06 548 SER A C 1
ATOM 4212 O O . SER A 1 548 ? 15.818 5.525 -6.722 1.00 96.06 548 SER A O 1
ATOM 4214 N N . LYS A 1 549 ? 15.178 7.049 -5.187 1.00 95.75 549 LYS A N 1
ATOM 4215 C CA . LYS A 1 549 ? 16.481 7.690 -4.955 1.00 95.75 549 LYS A CA 1
ATOM 4216 C C . LYS A 1 549 ? 17.089 7.151 -3.658 1.00 95.75 549 LYS A C 1
ATOM 4218 O O . LYS A 1 549 ? 16.487 7.267 -2.596 1.00 95.75 549 LYS A O 1
ATOM 4223 N N . ILE A 1 550 ? 18.272 6.552 -3.730 1.00 98.38 550 ILE A N 1
ATOM 4224 C CA . ILE A 1 550 ? 19.012 5.991 -2.594 1.00 98.38 550 ILE A CA 1
ATOM 4225 C C . ILE A 1 550 ? 20.355 6.714 -2.535 1.00 98.38 550 ILE A C 1
ATOM 4227 O O . ILE A 1 550 ? 21.270 6.393 -3.297 1.00 98.38 550 ILE A O 1
ATOM 4231 N N . SER A 1 551 ? 20.447 7.737 -1.683 1.00 97.19 551 SER A N 1
ATOM 4232 C CA . SER A 1 551 ? 21.524 8.725 -1.736 1.00 97.19 551 SER A CA 1
ATOM 4233 C C . SER A 1 551 ? 22.189 9.004 -0.389 1.00 97.19 551 SER A C 1
ATOM 4235 O O . SER A 1 551 ? 21.510 9.143 0.622 1.00 97.19 551 SER A O 1
ATOM 4237 N N . SER A 1 552 ? 23.516 9.152 -0.373 1.00 97.75 552 SER A N 1
ATOM 4238 C CA . SER A 1 552 ? 24.285 9.543 0.826 1.00 97.75 552 SER A CA 1
ATOM 4239 C C . SER A 1 552 ? 24.055 8.657 2.066 1.00 97.75 552 SER A C 1
ATOM 4241 O O . SER A 1 552 ? 24.114 9.138 3.194 1.00 97.75 552 SER A O 1
ATOM 4243 N N . ASN A 1 553 ? 23.769 7.365 1.878 1.00 98.62 553 ASN A N 1
ATOM 4244 C CA . ASN A 1 553 ? 23.692 6.392 2.971 1.00 98.62 553 ASN A CA 1
ATOM 4245 C C . ASN A 1 553 ? 25.083 5.796 3.245 1.00 98.62 553 ASN A C 1
ATOM 4247 O O . ASN A 1 553 ? 25.919 5.699 2.339 1.00 98.62 553 ASN A O 1
ATOM 4251 N N . GLU A 1 554 ? 25.334 5.378 4.486 1.00 98.56 554 GLU A N 1
ATOM 4252 C CA . GLU A 1 554 ? 26.667 4.969 4.954 1.00 98.56 554 GLU A CA 1
ATOM 4253 C C . GLU A 1 554 ? 26.668 3.573 5.595 1.00 98.56 554 GLU A C 1
ATOM 4255 O O . GLU A 1 554 ? 25.706 3.171 6.255 1.00 98.56 554 GLU A O 1
ATOM 4260 N N . THR A 1 555 ? 27.767 2.824 5.443 1.00 97.81 555 THR A N 1
ATOM 4261 C CA . THR A 1 555 ? 27.998 1.609 6.239 1.00 97.81 555 THR A CA 1
ATOM 4262 C C . THR A 1 555 ? 29.470 1.256 6.453 1.00 97.81 555 THR A C 1
ATOM 4264 O O . THR A 1 555 ? 30.282 1.294 5.528 1.00 97.81 555 THR A O 1
ATOM 4267 N N . SER A 1 556 ? 29.795 0.797 7.665 1.00 97.06 556 SER A N 1
ATOM 4268 C CA . SER A 1 556 ? 31.095 0.200 8.007 1.00 97.06 556 SER A CA 1
ATOM 4269 C C . SER A 1 556 ? 31.297 -1.227 7.465 1.00 97.06 556 SER A C 1
ATOM 4271 O O . SER A 1 556 ? 32.341 -1.837 7.696 1.00 97.06 556 SER A O 1
ATOM 4273 N N . GLY A 1 557 ? 30.322 -1.770 6.725 1.00 96.62 557 GLY A N 1
ATOM 4274 C CA . GLY A 1 557 ? 30.482 -2.981 5.922 1.00 96.62 557 GLY A CA 1
ATOM 4275 C C . GLY A 1 557 ? 30.055 -2.770 4.469 1.00 96.62 557 GLY A C 1
ATOM 4276 O O . GLY A 1 557 ? 30.764 -2.078 3.742 1.00 96.62 557 GLY A O 1
ATOM 4277 N N . ARG A 1 558 ? 28.980 -3.410 3.983 1.00 97.25 558 ARG A N 1
ATOM 4278 C CA . ARG A 1 558 ? 28.733 -3.618 2.529 1.00 97.25 558 ARG A CA 1
ATOM 4279 C C . ARG A 1 558 ? 27.374 -3.110 2.043 1.00 97.25 558 ARG A C 1
ATOM 4281 O O . ARG A 1 558 ? 26.390 -3.201 2.768 1.00 97.25 558 ARG A O 1
ATOM 4288 N N . GLY A 1 559 ? 27.282 -2.670 0.785 1.00 97.19 559 GLY A N 1
ATOM 4289 C CA . GLY A 1 559 ? 25.989 -2.280 0.200 1.00 97.19 559 GLY A CA 1
ATOM 4290 C C . GLY A 1 559 ? 25.438 -0.985 0.792 1.00 97.19 559 GLY A C 1
ATOM 4291 O O . GLY A 1 559 ? 24.331 -0.994 1.315 1.00 97.19 559 GLY A O 1
ATOM 4292 N N . ALA A 1 560 ? 26.205 0.110 0.789 1.00 98.12 560 ALA A N 1
ATOM 4293 C CA . ALA A 1 560 ? 25.803 1.341 1.483 1.00 98.12 560 ALA A CA 1
ATOM 4294 C C . ALA A 1 560 ? 24.476 1.911 0.961 1.00 98.12 560 ALA A C 1
ATOM 4296 O O . ALA A 1 560 ? 23.601 2.232 1.759 1.00 98.12 560 ALA A O 1
ATOM 4297 N N . GLY A 1 561 ? 24.285 1.954 -0.359 1.00 98.50 561 GLY A N 1
ATOM 4298 C CA . GLY A 1 561 ? 22.977 2.189 -0.960 1.00 98.50 561 GLY A CA 1
ATOM 4299 C C . GLY A 1 561 ? 22.069 0.972 -0.780 1.00 98.50 561 GLY A C 1
ATOM 4300 O O . GLY A 1 561 ? 21.084 1.028 -0.043 1.00 98.50 561 GLY A O 1
ATOM 4301 N N . VAL A 1 562 ? 22.413 -0.137 -1.444 1.00 98.56 562 VAL A N 1
ATOM 4302 C CA . VAL A 1 562 ? 21.623 -1.377 -1.432 1.00 98.56 562 VAL A CA 1
ATOM 4303 C C . VAL A 1 562 ? 22.485 -2.610 -1.133 1.00 98.56 562 VAL A C 1
ATOM 4305 O O . VAL A 1 562 ? 23.467 -2.885 -1.822 1.00 98.56 562 VAL A O 1
ATOM 4308 N N . TYR A 1 563 ? 22.067 -3.416 -0.158 1.00 98.12 563 TYR A N 1
ATOM 4309 C CA . TYR A 1 563 ? 22.546 -4.786 0.055 1.00 98.12 563 TYR A CA 1
ATOM 4310 C C . TYR A 1 563 ? 21.511 -5.804 -0.443 1.00 98.12 563 TYR A C 1
ATOM 4312 O O . TYR A 1 563 ? 20.309 -5.583 -0.302 1.00 98.12 563 TYR A O 1
ATOM 4320 N N . MET A 1 564 ? 21.950 -6.934 -1.002 1.00 96.88 564 MET A N 1
ATOM 4321 C CA . MET A 1 564 ? 21.069 -8.023 -1.429 1.00 96.88 564 MET A CA 1
ATOM 4322 C C . MET A 1 564 ? 21.679 -9.402 -1.154 1.00 96.88 564 MET A C 1
ATOM 4324 O O . MET A 1 564 ? 22.810 -9.670 -1.556 1.00 96.88 564 MET A O 1
ATOM 4328 N N . GLU A 1 565 ? 20.908 -10.300 -0.537 1.00 94.62 565 GLU A N 1
ATOM 4329 C CA . GLU A 1 565 ? 21.305 -11.689 -0.261 1.00 94.62 565 GLU A CA 1
ATOM 4330 C C . GLU A 1 565 ? 20.137 -12.662 -0.486 1.00 94.62 565 GLU A C 1
ATOM 4332 O O . GLU A 1 565 ? 19.048 -12.436 0.036 1.00 94.62 565 GLU A O 1
ATOM 4337 N N . GLY A 1 566 ? 20.348 -13.770 -1.213 1.00 87.69 566 GLY A N 1
ATOM 4338 C CA . GLY A 1 566 ? 19.364 -14.863 -1.314 1.00 87.69 566 GLY A CA 1
ATOM 4339 C C . GLY A 1 566 ? 18.965 -15.282 -2.735 1.00 87.69 566 GLY A C 1
ATOM 4340 O O . GLY A 1 566 ? 19.800 -15.757 -3.496 1.00 87.69 566 GLY A O 1
ATOM 4341 N N . PHE A 1 567 ? 17.677 -15.224 -3.095 1.00 84.44 567 PHE A N 1
ATOM 4342 C CA . PHE A 1 567 ? 17.203 -15.795 -4.365 1.00 84.44 567 PHE A CA 1
ATOM 4343 C C . PHE A 1 567 ? 17.232 -14.777 -5.504 1.00 84.44 567 PHE A C 1
ATOM 4345 O O . PHE A 1 567 ? 17.916 -15.006 -6.507 1.00 84.44 567 PHE A O 1
ATOM 4352 N N . SER A 1 568 ? 16.512 -13.670 -5.355 1.00 87.94 568 SER A N 1
ATOM 4353 C CA . SER A 1 568 ? 16.278 -12.702 -6.428 1.00 87.94 568 SER A CA 1
ATOM 4354 C C . SER A 1 568 ? 16.121 -11.277 -5.907 1.00 87.94 568 SER A C 1
ATOM 4356 O O . SER A 1 568 ? 16.063 -11.031 -4.705 1.00 87.94 568 SER A O 1
ATOM 4358 N N . GLY A 1 569 ? 16.078 -10.325 -6.835 1.00 90.69 569 GLY A N 1
ATOM 4359 C CA . GLY A 1 569 ? 15.697 -8.951 -6.548 1.00 90.69 569 GLY A CA 1
ATOM 4360 C C . GLY A 1 569 ? 15.744 -8.076 -7.796 1.00 90.69 569 GLY A C 1
ATOM 4361 O O . GLY A 1 569 ? 16.508 -8.341 -8.730 1.00 90.69 569 GLY A O 1
ATOM 4362 N N . THR A 1 570 ? 14.915 -7.034 -7.814 1.00 95.56 570 THR A N 1
ATOM 4363 C CA . THR A 1 570 ? 14.843 -6.072 -8.925 1.00 95.56 570 THR A CA 1
ATOM 4364 C C . THR A 1 570 ? 15.103 -4.655 -8.429 1.00 95.56 570 THR A C 1
ATOM 4366 O O . THR A 1 570 ? 14.465 -4.204 -7.480 1.00 95.56 570 THR A O 1
ATOM 4369 N N . ILE A 1 571 ? 16.012 -3.956 -9.107 1.00 97.75 571 ILE A N 1
ATOM 4370 C CA . ILE A 1 571 ? 16.267 -2.519 -8.978 1.00 97.75 571 ILE A CA 1
ATOM 4371 C C . ILE A 1 571 ? 15.917 -1.896 -10.335 1.00 97.75 571 ILE A C 1
ATOM 4373 O O . ILE A 1 571 ? 16.549 -2.240 -11.337 1.00 97.75 571 ILE A O 1
ATOM 4377 N N . LYS A 1 572 ? 14.898 -1.032 -10.408 1.00 96.31 572 LYS A N 1
ATOM 4378 C CA . LYS A 1 572 ? 14.424 -0.468 -11.687 1.00 96.31 572 LYS A CA 1
ATOM 4379 C C . LYS A 1 572 ? 14.231 1.047 -11.650 1.00 96.31 572 LYS A C 1
ATOM 4381 O O . LYS A 1 572 ? 13.468 1.546 -10.837 1.00 96.31 572 LYS A O 1
ATOM 4386 N N . ASN A 1 573 ? 14.846 1.774 -12.577 1.00 95.00 573 ASN A N 1
ATOM 4387 C CA . ASN A 1 573 ? 14.738 3.234 -12.685 1.00 95.00 573 ASN A CA 1
ATOM 4388 C C . ASN A 1 573 ? 15.117 3.954 -11.369 1.00 95.00 573 ASN A C 1
ATOM 4390 O O . ASN A 1 573 ? 14.445 4.890 -10.946 1.00 95.00 573 ASN A O 1
ATOM 4394 N N . CYS A 1 574 ? 16.170 3.484 -10.691 1.00 97.19 574 CYS A N 1
ATOM 4395 C CA . CYS A 1 574 ? 16.637 4.038 -9.417 1.00 97.19 574 CYS A CA 1
ATOM 4396 C C . CYS A 1 574 ? 17.862 4.948 -9.579 1.00 97.19 574 CYS A C 1
ATOM 4398 O O . CYS A 1 574 ? 18.772 4.631 -10.346 1.00 97.19 574 CYS A O 1
ATOM 4400 N N . GLU A 1 575 ? 17.915 6.036 -8.807 1.00 96.31 575 GLU A N 1
ATOM 4401 C CA . GLU A 1 575 ? 19.107 6.881 -8.645 1.00 96.31 575 GLU A CA 1
ATOM 4402 C C . GLU A 1 575 ? 19.853 6.426 -7.379 1.00 96.31 575 GLU A C 1
ATOM 4404 O O . GLU A 1 575 ? 19.415 6.704 -6.267 1.00 96.31 575 GLU A O 1
ATOM 4409 N N . ILE A 1 576 ? 20.961 5.695 -7.527 1.00 98.44 576 ILE A N 1
ATOM 4410 C CA . ILE A 1 576 ? 21.779 5.179 -6.417 1.00 98.44 576 ILE A CA 1
ATOM 4411 C C . ILE A 1 576 ? 23.084 5.974 -6.378 1.00 98.44 576 ILE A C 1
ATOM 4413 O O . ILE A 1 576 ? 24.019 5.688 -7.132 1.00 98.44 576 ILE A O 1
ATOM 4417 N N . THR A 1 577 ? 23.134 7.007 -5.539 1.00 97.19 577 THR A N 1
ATOM 4418 C CA . THR A 1 577 ? 24.152 8.066 -5.628 1.00 97.19 577 THR A CA 1
ATOM 4419 C C . THR A 1 577 ? 24.877 8.346 -4.315 1.00 97.19 577 THR A C 1
ATOM 4421 O O . THR A 1 577 ? 24.294 8.221 -3.248 1.00 97.19 577 THR A O 1
ATOM 4424 N N . THR A 1 578 ? 26.152 8.745 -4.371 1.00 97.62 578 THR A N 1
ATOM 4425 C CA . THR A 1 578 ? 26.919 9.277 -3.215 1.00 97.62 578 THR A CA 1
ATOM 4426 C C . THR A 1 578 ? 26.965 8.406 -1.941 1.00 97.62 578 THR A C 1
ATOM 4428 O O . THR A 1 578 ? 27.343 8.896 -0.878 1.00 97.62 578 THR A O 1
ATOM 4431 N N . ASN A 1 579 ? 26.613 7.117 -2.005 1.00 98.75 579 ASN A N 1
ATOM 4432 C CA . ASN A 1 579 ? 26.631 6.222 -0.844 1.00 98.75 579 ASN A CA 1
ATOM 4433 C C . ASN A 1 579 ? 28.069 5.752 -0.539 1.00 98.75 579 ASN A C 1
ATOM 4435 O O . ASN A 1 579 ? 28.873 5.561 -1.459 1.00 98.75 579 ASN A O 1
ATOM 4439 N N . THR A 1 580 ? 28.393 5.537 0.742 1.00 98.75 580 THR A N 1
ATOM 4440 C CA . THR A 1 580 ? 29.770 5.249 1.202 1.00 98.75 580 THR A CA 1
ATOM 4441 C C . THR A 1 580 ? 29.863 3.968 2.038 1.00 98.75 580 THR A C 1
ATOM 4443 O O . THR A 1 580 ? 29.145 3.798 3.019 1.00 98.75 580 THR A O 1
ATOM 4446 N N . SER A 1 581 ? 30.763 3.058 1.654 1.00 98.31 581 SER A N 1
ATOM 4447 C CA . SER A 1 581 ? 30.976 1.738 2.275 1.00 98.31 581 SER A CA 1
ATOM 4448 C C . SER A 1 581 ? 32.450 1.560 2.641 1.00 98.31 581 SER A C 1
ATOM 4450 O O . SER A 1 581 ? 33.303 1.738 1.778 1.00 98.31 581 SER A O 1
ATOM 4452 N N . ASP A 1 582 ? 32.775 1.148 3.869 1.00 98.38 582 ASP A N 1
ATOM 4453 C CA . ASP A 1 582 ? 34.168 0.836 4.255 1.00 98.38 582 ASP A CA 1
ATOM 4454 C C . ASP A 1 582 ? 34.698 -0.456 3.593 1.00 98.38 582 ASP A C 1
ATOM 4456 O O . ASP A 1 582 ? 35.907 -0.611 3.387 1.00 98.38 582 ASP A O 1
ATOM 4460 N N . ASP A 1 583 ? 33.810 -1.389 3.228 1.00 97.62 583 ASP A N 1
ATOM 4461 C CA . ASP A 1 583 ? 34.174 -2.678 2.636 1.00 97.62 583 ASP A CA 1
ATOM 4462 C C . ASP A 1 583 ? 33.921 -2.725 1.116 1.00 97.62 583 ASP A C 1
ATOM 4464 O O . ASP A 1 583 ? 34.849 -2.504 0.339 1.00 97.62 583 ASP A O 1
ATOM 4468 N N . TYR A 1 584 ? 32.709 -3.052 0.657 1.00 97.94 584 TYR A N 1
ATOM 4469 C CA . TYR A 1 584 ? 32.453 -3.434 -0.740 1.00 97.94 584 TYR A CA 1
ATOM 4470 C C . TYR A 1 584 ? 31.063 -3.017 -1.235 1.00 97.94 584 TYR A C 1
ATOM 4472 O O . TYR A 1 584 ? 30.081 -3.124 -0.497 1.00 97.94 584 TYR A O 1
ATOM 4480 N N . GLY A 1 585 ? 30.957 -2.699 -2.530 1.00 96.56 585 GLY A N 1
ATOM 4481 C CA . GLY A 1 585 ? 29.676 -2.476 -3.210 1.00 96.56 585 GLY A CA 1
ATOM 4482 C C . GLY A 1 585 ? 28.947 -1.256 -2.668 1.00 96.56 585 GLY A C 1
ATOM 4483 O O . GLY A 1 585 ? 27.863 -1.407 -2.118 1.00 96.56 585 GLY A O 1
ATOM 4484 N N . ALA A 1 586 ? 29.545 -0.064 -2.737 1.00 97.75 586 ALA A N 1
ATOM 4485 C CA . ALA A 1 586 ? 28.986 1.102 -2.049 1.00 97.75 586 ALA A CA 1
ATOM 4486 C C . ALA A 1 586 ? 27.630 1.533 -2.626 1.00 97.75 586 ALA A C 1
ATOM 4488 O O . ALA A 1 586 ? 26.712 1.805 -1.858 1.00 97.75 586 ALA A O 1
ATOM 4489 N N . GLY A 1 587 ? 27.458 1.502 -3.950 1.00 98.50 587 GLY A N 1
ATOM 4490 C CA . GLY A 1 587 ? 26.131 1.616 -4.560 1.00 98.50 587 GLY A CA 1
ATOM 4491 C C . GLY A 1 587 ? 25.275 0.375 -4.279 1.00 98.50 587 GLY A C 1
ATOM 4492 O O . GLY A 1 587 ? 24.240 0.467 -3.620 1.00 98.50 587 GLY A O 1
ATOM 4493 N N . VAL A 1 588 ? 25.717 -0.793 -4.761 1.00 98.62 588 VAL A N 1
ATOM 4494 C CA . VAL A 1 588 ? 25.015 -2.079 -4.620 1.00 98.62 588 VAL A CA 1
ATOM 4495 C C . VAL A 1 588 ? 25.981 -3.228 -4.300 1.00 98.62 588 VAL A C 1
ATOM 4497 O O . VAL A 1 588 ? 26.990 -3.415 -4.986 1.00 98.62 588 VAL A O 1
ATOM 4500 N N . TYR A 1 589 ? 25.637 -4.062 -3.316 1.00 98.44 589 TYR A N 1
ATOM 4501 C CA . TYR A 1 589 ? 26.332 -5.316 -3.007 1.00 98.44 589 TYR A CA 1
ATOM 4502 C C . TYR A 1 589 ? 25.390 -6.521 -3.123 1.00 98.44 589 TYR A C 1
ATOM 4504 O O . TYR A 1 589 ? 24.378 -6.583 -2.430 1.00 98.44 589 TYR A O 1
ATOM 4512 N N . PHE A 1 590 ? 25.756 -7.508 -3.945 1.00 97.56 590 PHE A N 1
ATOM 4513 C CA . PHE A 1 590 ? 25.043 -8.782 -4.090 1.00 97.56 590 PHE A CA 1
ATOM 4514 C C . PHE A 1 590 ? 25.827 -9.933 -3.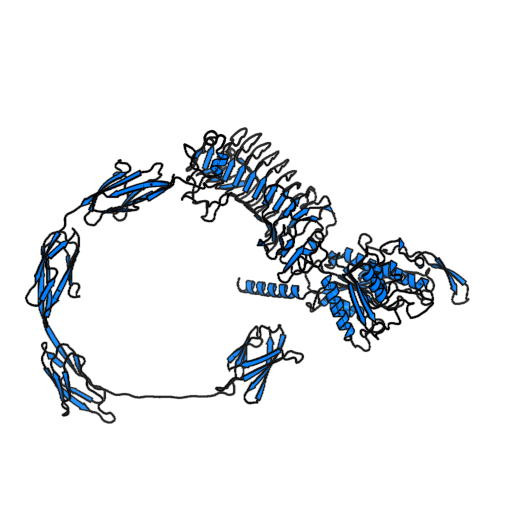452 1.00 97.56 590 PHE A C 1
ATOM 4516 O O . PHE A 1 590 ? 27.021 -10.101 -3.731 1.00 97.56 590 PHE A O 1
ATOM 4523 N N . ARG A 1 591 ? 25.150 -10.764 -2.652 1.00 96.31 591 ARG A N 1
ATOM 4524 C CA . ARG A 1 591 ? 25.715 -11.946 -1.994 1.00 96.31 591 ARG A CA 1
ATOM 4525 C C . ARG A 1 591 ? 24.909 -13.214 -2.259 1.00 96.31 591 ARG A C 1
ATOM 4527 O O . ARG A 1 591 ? 23.737 -13.295 -1.907 1.00 96.31 591 ARG A O 1
ATOM 4534 N N . ASP A 1 592 ? 25.562 -14.227 -2.824 1.00 95.56 592 ASP A N 1
ATOM 4535 C CA . ASP A 1 592 ? 24.985 -15.561 -3.039 1.00 95.56 592 ASP A CA 1
ATOM 4536 C C . ASP A 1 592 ? 23.659 -15.549 -3.858 1.00 95.56 592 ASP A C 1
ATOM 4538 O O . ASP A 1 592 ? 22.862 -16.480 -3.761 1.00 95.56 592 ASP A O 1
ATOM 4542 N N . VAL A 1 593 ? 23.414 -14.496 -4.662 1.00 93.94 593 VAL A N 1
ATOM 4543 C CA . VAL A 1 593 ? 22.121 -14.211 -5.316 1.00 93.94 593 VAL A CA 1
ATOM 4544 C C . VAL A 1 593 ? 21.928 -15.016 -6.600 1.00 93.94 593 VAL A C 1
ATOM 4546 O O . VAL A 1 593 ? 22.704 -14.888 -7.548 1.00 93.94 593 VAL A O 1
ATOM 4549 N N . SER A 1 594 ? 20.856 -15.809 -6.681 1.00 93.38 594 SER A N 1
ATOM 4550 C CA . SER A 1 594 ? 20.651 -16.717 -7.821 1.00 93.38 594 SER A CA 1
ATOM 4551 C C . SER A 1 594 ? 20.337 -16.012 -9.151 1.00 93.38 594 SER A C 1
ATOM 4553 O O . SER A 1 594 ? 20.815 -16.472 -10.189 1.00 93.38 594 SER A O 1
ATOM 4555 N N . SER A 1 595 ? 19.583 -14.902 -9.130 1.00 92.19 595 SER A N 1
ATOM 4556 C CA . SER A 1 595 ? 19.334 -14.026 -10.288 1.00 92.19 595 SER A CA 1
ATOM 4557 C C . SER A 1 595 ? 18.744 -12.675 -9.862 1.00 92.19 595 SER A C 1
ATOM 4559 O O . SER A 1 595 ? 17.582 -12.617 -9.462 1.00 92.19 595 SER A O 1
ATOM 4561 N N . ALA A 1 596 ? 19.489 -11.578 -10.023 1.00 95.06 596 ALA A N 1
ATOM 4562 C CA . ALA A 1 596 ? 18.981 -10.214 -9.823 1.00 95.06 596 ALA A CA 1
ATOM 4563 C C . ALA A 1 596 ? 19.145 -9.321 -11.062 1.00 95.06 596 ALA A C 1
ATOM 4565 O O . ALA A 1 596 ? 19.969 -9.592 -11.937 1.00 95.06 596 ALA A O 1
ATOM 4566 N N . THR A 1 597 ? 18.347 -8.252 -11.136 1.00 96.38 597 THR A N 1
ATOM 4567 C CA . THR A 1 597 ? 18.332 -7.321 -12.278 1.00 96.38 597 THR A CA 1
ATOM 4568 C C . THR A 1 597 ? 18.421 -5.868 -11.822 1.00 96.38 597 THR A C 1
ATOM 4570 O O . THR A 1 597 ? 17.649 -5.438 -10.966 1.00 96.38 597 THR A O 1
ATOM 4573 N N . ILE A 1 598 ? 19.322 -5.110 -12.447 1.00 97.88 598 ILE A N 1
ATOM 4574 C CA . ILE A 1 598 ? 19.355 -3.646 -12.448 1.00 97.88 598 ILE A CA 1
ATOM 4575 C C . ILE A 1 598 ? 18.897 -3.192 -13.843 1.00 97.88 598 ILE A C 1
ATOM 4577 O O . ILE A 1 598 ? 19.572 -3.485 -14.830 1.00 97.88 598 ILE A O 1
ATOM 4581 N N . GLN A 1 599 ? 17.753 -2.510 -13.942 1.00 96.25 599 GLN A N 1
ATOM 4582 C CA . GLN A 1 599 ? 17.214 -1.976 -15.203 1.00 96.25 599 GLN A CA 1
ATOM 4583 C C . GLN A 1 599 ? 17.041 -0.451 -15.114 1.00 96.25 599 GLN A C 1
ATOM 4585 O O . GLN A 1 599 ? 16.647 0.054 -14.064 1.00 96.25 599 GLN A O 1
ATOM 4590 N N . GLY A 1 600 ? 17.310 0.301 -16.186 1.00 93.94 600 GLY A N 1
ATOM 4591 C CA . GLY A 1 600 ? 16.953 1.729 -16.272 1.00 93.94 600 GLY A CA 1
ATOM 4592 C C . GLY A 1 600 ? 17.637 2.653 -15.253 1.00 93.94 600 GLY A C 1
ATOM 4593 O O . GLY A 1 600 ? 17.191 3.780 -15.075 1.00 93.94 600 GLY A O 1
ATOM 4594 N N . SER A 1 601 ? 18.646 2.177 -14.516 1.00 97.06 601 SER A N 1
ATOM 4595 C CA . SER A 1 601 ? 19.081 2.792 -13.252 1.00 97.06 601 SER A CA 1
ATOM 4596 C C . SER A 1 601 ? 20.416 3.527 -13.369 1.00 97.06 601 SER A C 1
ATOM 4598 O O . SER A 1 601 ? 21.283 3.165 -14.166 1.00 97.06 601 SER A O 1
ATOM 4600 N N . TYR A 1 602 ? 20.586 4.550 -12.535 1.00 95.56 602 TYR A N 1
ATOM 4601 C CA . TYR A 1 602 ? 21.753 5.424 -12.483 1.00 95.56 602 TYR A CA 1
ATOM 4602 C C . TYR A 1 602 ? 22.525 5.182 -11.179 1.00 95.56 602 TYR A C 1
ATOM 4604 O O . TYR A 1 602 ? 22.053 5.542 -10.104 1.00 95.56 602 TYR A O 1
ATOM 4612 N N . VAL A 1 603 ? 23.697 4.546 -11.259 1.00 98.19 603 VAL A N 1
ATOM 4613 C CA . VAL A 1 603 ? 24.558 4.224 -10.107 1.00 98.19 603 VAL A CA 1
ATOM 4614 C C . VAL A 1 603 ? 25.806 5.100 -10.177 1.00 98.19 603 VAL A C 1
ATOM 4616 O O . VAL A 1 603 ? 26.698 4.824 -10.984 1.00 98.19 603 VAL A O 1
ATOM 4619 N N . ALA A 1 604 ? 25.873 6.166 -9.376 1.00 95.81 604 ALA A N 1
ATOM 4620 C CA . ALA A 1 604 ? 26.892 7.201 -9.554 1.00 95.81 604 ALA A CA 1
ATOM 4621 C C . ALA A 1 604 ? 27.565 7.719 -8.280 1.00 95.81 604 ALA A C 1
ATOM 4623 O O . ALA A 1 604 ? 26.947 7.822 -7.224 1.00 95.81 604 ALA A O 1
ATOM 4624 N N . ASP A 1 605 ? 28.842 8.085 -8.401 1.00 96.62 605 ASP A N 1
ATOM 4625 C CA . ASP A 1 605 ? 29.610 8.794 -7.365 1.00 96.62 605 ASP A CA 1
ATOM 4626 C C . ASP A 1 605 ? 29.675 8.057 -5.996 1.00 96.62 605 ASP A C 1
ATOM 4628 O O . ASP A 1 605 ? 29.997 8.654 -4.968 1.00 96.62 605 ASP A O 1
ATOM 4632 N N . ASN A 1 606 ? 29.382 6.748 -5.958 1.00 98.69 606 ASN A N 1
ATOM 4633 C CA . ASN A 1 606 ? 29.447 5.925 -4.744 1.00 98.69 606 ASN A CA 1
ATOM 4634 C C . ASN A 1 606 ? 30.902 5.512 -4.443 1.00 98.69 606 ASN A C 1
ATOM 4636 O O . ASN A 1 606 ? 31.683 5.247 -5.364 1.00 98.69 606 ASN A O 1
ATOM 4640 N N . THR A 1 607 ? 31.271 5.419 -3.161 1.00 98.62 607 THR A N 1
ATOM 4641 C CA . THR A 1 607 ? 32.667 5.195 -2.728 1.00 98.62 607 THR A CA 1
ATOM 4642 C C . THR A 1 607 ? 32.816 3.981 -1.812 1.00 98.62 607 THR A C 1
ATOM 4644 O O . THR A 1 607 ? 32.261 3.946 -0.716 1.00 98.62 607 THR A O 1
ATOM 4647 N N . ALA A 1 608 ? 33.615 2.998 -2.238 1.00 98.56 608 ALA A N 1
ATOM 4648 C CA . ALA A 1 608 ? 33.992 1.824 -1.453 1.00 98.56 608 ALA A CA 1
ATOM 4649 C C . ALA A 1 608 ? 35.435 1.932 -0.915 1.00 98.56 608 ALA A C 1
ATOM 4651 O O . ALA A 1 608 ? 36.368 2.277 -1.649 1.00 98.56 608 ALA A O 1
ATOM 4652 N N . GLY A 1 609 ? 35.643 1.565 0.351 1.00 98.19 609 GLY A N 1
ATOM 4653 C CA . GLY A 1 609 ? 36.955 1.434 0.996 1.00 98.19 609 GLY A CA 1
ATOM 4654 C C . GLY A 1 609 ? 37.803 0.305 0.396 1.00 98.19 609 GLY A C 1
ATOM 4655 O O . GLY A 1 609 ? 39.038 0.353 0.405 1.00 98.19 609 GLY A O 1
ATOM 4656 N N . LYS A 1 610 ? 37.145 -0.696 -0.201 1.00 97.19 610 LYS A N 1
ATOM 4657 C CA . LYS A 1 610 ? 37.776 -1.727 -1.029 1.00 97.19 610 LYS A CA 1
ATOM 4658 C C . LYS A 1 610 ? 37.191 -1.691 -2.440 1.00 97.19 610 LYS A C 1
ATOM 4660 O O . LYS A 1 610 ? 37.378 -0.719 -3.165 1.00 97.19 610 LYS A O 1
ATOM 4665 N N . SER A 1 611 ? 36.554 -2.778 -2.860 1.00 97.69 611 SER A N 1
ATOM 4666 C CA . SER A 1 611 ? 36.310 -3.122 -4.263 1.00 97.69 611 SER A CA 1
ATOM 4667 C C . SER A 1 611 ? 34.825 -3.079 -4.629 1.00 97.69 611 SER A C 1
ATOM 4669 O O . SER A 1 611 ? 33.975 -3.330 -3.778 1.00 97.69 611 SER A O 1
ATOM 4671 N N . GLY A 1 612 ? 34.508 -2.819 -5.901 1.00 96.56 612 GLY A N 1
ATOM 4672 C CA . GLY A 1 612 ? 33.135 -2.544 -6.334 1.00 96.56 612 GLY A CA 1
ATOM 4673 C C . GLY A 1 612 ? 32.655 -1.204 -5.782 1.00 96.56 612 GLY A C 1
ATOM 4674 O O . GLY A 1 612 ? 31.890 -1.185 -4.825 1.00 96.56 612 GLY A O 1
ATOM 4675 N N . GLY A 1 613 ? 33.122 -0.086 -6.342 1.00 97.12 613 GLY A N 1
ATOM 4676 C CA . GLY A 1 613 ? 32.655 1.247 -5.934 1.00 97.12 613 GLY A CA 1
ATOM 4677 C C . GLY A 1 613 ? 31.150 1.392 -6.173 1.00 97.12 613 GLY A C 1
ATOM 4678 O O . GLY A 1 613 ? 30.378 1.621 -5.246 1.00 97.12 613 GLY A O 1
ATOM 4679 N N . GLY A 1 614 ? 30.723 1.164 -7.415 1.00 98.19 614 GLY A N 1
ATOM 4680 C CA . GLY A 1 614 ? 29.319 1.130 -7.802 1.00 98.19 614 GLY A CA 1
ATOM 4681 C C . GLY A 1 614 ? 28.685 -0.192 -7.396 1.00 98.19 614 GLY A C 1
ATOM 4682 O O . GLY A 1 614 ? 27.781 -0.217 -6.569 1.00 98.19 614 GLY A O 1
ATOM 4683 N N . ILE A 1 615 ? 29.167 -1.298 -7.969 1.00 98.69 615 ILE A N 1
ATOM 4684 C CA . ILE A 1 615 ? 28.552 -2.624 -7.847 1.00 98.69 615 ILE A CA 1
ATOM 4685 C C . ILE A 1 615 ? 29.592 -3.679 -7.444 1.00 98.69 615 ILE A C 1
ATOM 4687 O O . ILE A 1 615 ? 30.662 -3.787 -8.046 1.00 98.69 615 ILE A O 1
ATOM 4691 N N . TYR A 1 616 ? 29.254 -4.528 -6.475 1.00 98.25 616 TYR A N 1
ATOM 4692 C CA . TYR A 1 616 ? 30.012 -5.742 -6.159 1.00 98.25 616 TYR A CA 1
ATOM 4693 C C . TYR A 1 616 ? 29.101 -6.971 -6.188 1.00 98.25 616 TYR A C 1
ATOM 4695 O O . TYR A 1 616 ? 28.024 -6.958 -5.597 1.00 98.25 616 TYR A O 1
ATOM 4703 N N . ALA A 1 617 ? 29.540 -8.049 -6.838 1.00 97.19 617 ALA A N 1
ATOM 4704 C CA . ALA A 1 617 ? 28.805 -9.307 -6.917 1.00 97.19 617 ALA A CA 1
ATOM 4705 C C . ALA A 1 617 ? 29.651 -10.471 -6.391 1.00 97.19 617 ALA A C 1
ATOM 4707 O O . ALA A 1 617 ? 30.618 -10.888 -7.029 1.00 97.19 617 ALA A O 1
ATOM 4708 N N . TYR A 1 618 ? 29.263 -11.021 -5.241 1.00 96.19 618 TYR A N 1
ATOM 4709 C CA . TYR A 1 618 ? 29.854 -12.218 -4.649 1.00 96.19 618 TYR A CA 1
ATOM 4710 C C . TYR A 1 618 ? 28.978 -13.437 -4.942 1.00 96.19 618 TYR A C 1
ATOM 4712 O O . TYR A 1 618 ? 27.835 -13.474 -4.487 1.00 96.19 618 TYR A O 1
ATOM 4720 N N . ASN A 1 619 ? 29.493 -14.436 -5.671 1.00 94.94 619 ASN A N 1
ATOM 4721 C CA . ASN A 1 619 ? 28.794 -15.712 -5.915 1.00 94.94 619 ASN A CA 1
ATOM 4722 C C . ASN A 1 619 ? 27.344 -15.533 -6.423 1.00 94.94 619 ASN A C 1
ATOM 4724 O O . ASN A 1 619 ? 26.443 -16.279 -6.056 1.00 94.94 619 ASN A O 1
ATOM 4728 N N . SER A 1 620 ? 27.126 -14.487 -7.227 1.00 96.12 620 SER A N 1
ATOM 4729 C CA . SER A 1 620 ? 25.805 -13.988 -7.622 1.00 96.12 620 SER A CA 1
ATOM 4730 C C . SER A 1 620 ? 25.670 -13.889 -9.140 1.00 96.12 620 SER A C 1
ATOM 4732 O O . SER A 1 620 ? 26.641 -13.548 -9.818 1.00 96.12 620 SER A O 1
ATOM 4734 N N . SER A 1 621 ? 24.471 -14.126 -9.670 1.00 95.31 621 SER A N 1
ATOM 4735 C CA . SER A 1 621 ? 24.134 -13.878 -11.078 1.00 95.31 621 SER A CA 1
ATOM 4736 C C . SER A 1 621 ? 23.372 -12.564 -11.203 1.00 95.31 621 SER A C 1
ATOM 4738 O O . SER A 1 621 ? 22.296 -12.418 -10.619 1.00 95.31 621 SER A O 1
ATOM 4740 N N . ILE A 1 622 ? 23.917 -11.609 -11.957 1.00 96.25 622 ILE A N 1
ATOM 4741 C CA . ILE A 1 622 ? 23.327 -10.273 -12.098 1.00 96.25 622 ILE A CA 1
ATOM 4742 C C . ILE A 1 622 ? 23.206 -9.827 -13.554 1.00 96.25 622 ILE A C 1
ATOM 4744 O O . ILE A 1 622 ? 24.112 -10.013 -14.366 1.00 96.25 622 ILE A O 1
ATOM 4748 N N . ASN A 1 623 ? 22.082 -9.193 -13.866 1.00 97.25 623 ASN A N 1
ATOM 4749 C CA . ASN A 1 623 ? 21.808 -8.584 -15.159 1.00 97.25 623 ASN A CA 1
ATOM 4750 C C . ASN A 1 623 ? 21.767 -7.060 -15.004 1.00 97.25 623 ASN A C 1
ATOM 4752 O O . ASN A 1 623 ? 21.110 -6.552 -14.097 1.00 97.25 623 ASN A O 1
ATOM 4756 N N . ILE A 1 624 ? 22.459 -6.335 -15.879 1.00 98.25 624 ILE A N 1
ATOM 4757 C CA . ILE A 1 624 ? 22.504 -4.871 -15.914 1.00 98.25 624 ILE A CA 1
ATOM 4758 C C . ILE A 1 624 ? 22.050 -4.437 -17.305 1.00 98.25 624 ILE A C 1
ATOM 4760 O O . ILE A 1 624 ? 22.735 -4.681 -18.300 1.00 98.25 624 ILE A O 1
ATOM 4764 N N . TYR A 1 625 ? 20.869 -3.831 -17.368 1.00 97.56 625 TYR A N 1
ATOM 4765 C CA . TYR A 1 625 ? 20.158 -3.511 -18.602 1.00 97.56 625 TYR A CA 1
ATOM 4766 C C . TYR A 1 625 ? 19.828 -2.023 -18.662 1.00 97.56 625 TYR A C 1
ATOM 4768 O O . TYR A 1 625 ? 19.289 -1.476 -17.698 1.00 97.56 625 TYR A O 1
ATOM 4776 N N . SER A 1 626 ? 20.108 -1.363 -19.790 1.00 95.75 626 SER A N 1
ATOM 4777 C CA . SER A 1 626 ? 19.721 0.040 -20.022 1.00 95.75 626 SER A CA 1
ATOM 4778 C C . SER A 1 626 ? 20.056 0.957 -18.833 1.00 95.75 626 SER A C 1
ATOM 4780 O O . SER A 1 626 ? 19.207 1.703 -18.361 1.00 95.75 626 SER A O 1
ATOM 4782 N N . SER A 1 627 ? 21.261 0.825 -18.268 1.00 96.69 627 SER A N 1
ATOM 4783 C CA . SER A 1 627 ? 21.666 1.463 -17.003 1.00 96.69 627 SER A CA 1
ATOM 4784 C C . SER A 1 627 ? 23.015 2.177 -17.140 1.00 96.69 627 SER A C 1
ATOM 4786 O O . SER A 1 627 ? 23.803 1.866 -18.031 1.00 96.69 627 SER A O 1
ATOM 4788 N N . THR A 1 628 ? 23.307 3.128 -16.255 1.00 95.12 628 THR A N 1
ATOM 4789 C CA . THR A 1 628 ? 24.552 3.916 -16.274 1.00 95.12 628 THR A CA 1
ATOM 4790 C C . THR A 1 628 ? 25.266 3.786 -14.933 1.00 95.12 628 THR A C 1
ATOM 4792 O O . THR A 1 628 ? 24.683 4.084 -13.894 1.00 95.12 628 THR A O 1
ATOM 4795 N N . VAL A 1 629 ? 26.530 3.358 -14.957 1.00 96.88 629 VAL A N 1
ATOM 4796 C CA . VAL A 1 629 ? 27.384 3.164 -13.778 1.00 96.88 629 VAL A CA 1
ATOM 4797 C C . VAL A 1 629 ? 28.616 4.057 -13.919 1.00 96.88 629 VAL A C 1
ATOM 4799 O O . VAL A 1 629 ? 29.476 3.798 -14.763 1.00 96.88 629 VAL A O 1
ATOM 4802 N N . VAL A 1 630 ? 28.693 5.141 -13.146 1.00 93.25 630 VAL A N 1
ATOM 4803 C CA . VAL A 1 630 ? 29.584 6.270 -13.465 1.00 93.25 630 VAL A CA 1
ATOM 4804 C C . VAL A 1 630 ? 30.245 6.931 -12.252 1.00 93.25 630 VAL A C 1
ATOM 4806 O O . VAL A 1 630 ? 29.644 7.031 -11.191 1.00 93.25 630 VAL A O 1
ATOM 4809 N N . ASN A 1 631 ? 31.499 7.376 -12.390 1.00 93.56 631 ASN A N 1
ATOM 4810 C CA . ASN A 1 631 ? 32.293 8.049 -11.340 1.00 93.56 631 ASN A CA 1
ATOM 4811 C C . ASN A 1 631 ? 32.485 7.270 -10.017 1.00 93.56 631 ASN A C 1
ATOM 4813 O O . ASN A 1 631 ? 33.031 7.806 -9.050 1.00 93.56 631 ASN A O 1
ATOM 4817 N N . ASN A 1 632 ? 32.056 6.009 -9.930 1.00 98.25 632 ASN A N 1
ATOM 4818 C CA . ASN A 1 632 ? 32.128 5.259 -8.683 1.00 98.25 632 ASN A CA 1
ATOM 4819 C C . ASN A 1 632 ? 33.573 4.848 -8.373 1.00 98.25 632 ASN A C 1
ATOM 4821 O O . ASN A 1 632 ? 34.338 4.457 -9.260 1.00 98.25 632 ASN A O 1
ATOM 4825 N N . THR A 1 633 ? 33.944 4.911 -7.098 1.00 98.44 633 THR A N 1
ATOM 4826 C CA . THR A 1 633 ? 35.337 4.810 -6.653 1.00 98.44 633 THR A CA 1
ATOM 4827 C C . THR A 1 633 ? 35.547 3.599 -5.750 1.00 98.44 633 THR A C 1
ATOM 4829 O O . THR A 1 633 ? 34.972 3.502 -4.670 1.00 98.44 633 THR A O 1
ATOM 4832 N N . ALA A 1 634 ? 36.415 2.684 -6.176 1.00 98.25 634 ALA A N 1
ATOM 4833 C CA . ALA A 1 634 ? 36.950 1.586 -5.377 1.00 98.25 634 ALA A CA 1
ATOM 4834 C C . ALA A 1 634 ? 38.340 1.983 -4.857 1.00 98.25 634 ALA A C 1
ATOM 4836 O O . ALA A 1 634 ? 39.353 1.771 -5.528 1.00 98.25 634 ALA A O 1
ATOM 4837 N N . THR A 1 635 ? 38.399 2.599 -3.673 1.00 97.56 635 THR A N 1
ATOM 4838 C CA . THR A 1 635 ? 39.637 3.221 -3.162 1.00 97.56 635 THR A CA 1
ATOM 4839 C C . THR A 1 635 ? 40.785 2.222 -2.969 1.00 97.56 635 THR A C 1
ATOM 4841 O O . THR A 1 635 ? 41.948 2.620 -3.072 1.00 97.56 635 THR A O 1
ATOM 4844 N N . THR A 1 636 ? 40.496 0.925 -2.768 1.00 94.12 636 THR A N 1
ATOM 4845 C CA . THR A 1 636 ? 41.510 -0.143 -2.818 1.00 94.12 636 THR A CA 1
ATOM 4846 C C . THR A 1 636 ? 41.033 -1.414 -3.545 1.00 94.12 636 THR A C 1
ATOM 4848 O O . THR A 1 636 ? 39.981 -1.988 -3.269 1.00 94.12 636 THR A O 1
ATOM 4851 N N . GLY A 1 637 ? 41.849 -1.931 -4.466 1.00 94.50 637 GLY A N 1
ATOM 4852 C CA . GLY A 1 637 ? 41.558 -3.181 -5.178 1.00 94.50 637 GLY A CA 1
ATOM 4853 C C . GLY A 1 637 ? 40.904 -2.965 -6.543 1.00 94.50 637 GLY A C 1
ATOM 4854 O O . GLY A 1 637 ? 41.485 -2.291 -7.391 1.00 94.50 637 GLY A O 1
ATOM 4855 N N . TYR A 1 638 ? 39.763 -3.605 -6.807 1.00 96.12 638 TYR A N 1
ATOM 4856 C CA . TYR A 1 638 ? 39.314 -3.876 -8.179 1.00 96.12 638 TYR A CA 1
ATOM 4857 C C . TYR A 1 638 ? 37.857 -3.498 -8.454 1.00 96.12 638 TYR A C 1
ATOM 4859 O O . TYR A 1 638 ? 36.994 -3.728 -7.603 1.00 96.12 638 TYR A O 1
ATOM 4867 N N . GLY A 1 639 ? 37.574 -3.037 -9.676 1.00 95.75 639 GLY A N 1
ATOM 4868 C CA . GLY A 1 639 ? 36.221 -2.706 -10.130 1.00 95.75 639 GLY A CA 1
ATOM 4869 C C . GLY A 1 639 ? 35.684 -1.441 -9.472 1.00 95.75 639 GLY A C 1
ATOM 4870 O O . GLY A 1 639 ? 35.059 -1.513 -8.420 1.00 95.75 639 GLY A O 1
ATOM 4871 N N . GLY A 1 640 ? 35.910 -0.282 -10.084 1.00 96.50 640 GLY A N 1
ATOM 4872 C CA . GLY A 1 640 ? 35.283 0.973 -9.668 1.00 96.50 640 GLY A CA 1
ATOM 4873 C C . GLY A 1 640 ? 33.796 0.943 -9.996 1.00 96.50 640 GLY A C 1
ATOM 4874 O O . GLY A 1 640 ? 32.968 1.103 -9.107 1.00 96.50 640 GLY A O 1
ATOM 4875 N N . GLY A 1 641 ? 33.456 0.625 -11.248 1.00 97.56 641 GLY A N 1
ATOM 4876 C CA . GLY A 1 641 ? 32.075 0.445 -11.696 1.00 97.56 641 GLY A CA 1
ATOM 4877 C C . GLY A 1 641 ? 31.478 -0.872 -11.201 1.00 97.56 641 GLY A C 1
ATOM 4878 O O . GLY A 1 641 ? 30.525 -0.863 -10.426 1.00 97.56 641 GLY A O 1
ATOM 4879 N N . ILE A 1 642 ? 32.056 -2.008 -11.610 1.00 98.06 642 ILE A N 1
ATOM 4880 C CA . ILE A 1 642 ? 31.628 -3.352 -11.182 1.00 98.06 642 ILE A CA 1
ATOM 4881 C C . ILE A 1 642 ? 32.801 -4.298 -10.883 1.00 98.06 642 ILE A C 1
ATOM 4883 O O . ILE A 1 642 ? 33.789 -4.343 -11.619 1.00 98.06 642 ILE A O 1
ATOM 4887 N N . ASN A 1 643 ? 32.648 -5.117 -9.837 1.00 97.19 643 ASN A N 1
ATOM 4888 C CA . ASN A 1 643 ? 33.496 -6.274 -9.544 1.00 97.19 643 ASN A CA 1
ATOM 4889 C C . ASN A 1 643 ? 32.669 -7.571 -9.430 1.00 97.19 643 ASN A C 1
ATOM 4891 O O . ASN A 1 643 ? 31.861 -7.711 -8.510 1.00 97.19 643 ASN A O 1
ATOM 4895 N N . SER A 1 644 ? 32.905 -8.531 -10.330 1.00 96.00 644 SER A N 1
ATOM 4896 C CA . SER A 1 644 ? 32.336 -9.887 -10.274 1.00 96.00 644 SER A CA 1
ATOM 4897 C C . SER A 1 644 ? 33.338 -10.863 -9.631 1.00 96.00 644 SER A C 1
ATOM 4899 O O . SER A 1 644 ? 34.406 -11.127 -10.198 1.00 96.00 644 SER A O 1
ATOM 4901 N N . TYR A 1 645 ? 32.999 -11.437 -8.470 1.00 94.31 645 TYR A N 1
ATOM 4902 C CA . TYR A 1 645 ? 33.889 -12.268 -7.649 1.00 94.31 645 TYR A CA 1
ATOM 4903 C C . TYR A 1 645 ? 33.290 -13.635 -7.253 1.00 94.31 645 TYR A C 1
ATOM 4905 O O . TYR A 1 645 ? 32.081 -13.793 -7.098 1.00 94.31 645 TYR A O 1
ATOM 4913 N N . SER A 1 646 ? 34.159 -14.637 -7.056 1.00 90.88 646 SER A N 1
ATOM 4914 C CA . SER A 1 646 ? 33.829 -15.994 -6.579 1.00 90.88 646 SER A CA 1
ATOM 4915 C C . SER A 1 646 ? 32.646 -16.656 -7.306 1.00 90.88 646 SER A C 1
ATOM 4917 O O . SER A 1 646 ? 31.583 -16.827 -6.724 1.00 90.88 646 SER A O 1
ATOM 4919 N N . ASN A 1 647 ? 32.836 -17.060 -8.567 1.00 91.81 647 ASN A N 1
ATOM 4920 C CA . ASN A 1 647 ? 31.809 -17.660 -9.445 1.00 91.81 647 ASN A CA 1
ATOM 4921 C C . ASN A 1 647 ? 30.643 -16.742 -9.861 1.00 91.81 647 ASN A C 1
ATOM 4923 O O . ASN A 1 647 ? 29.720 -17.218 -10.518 1.00 91.81 647 ASN A O 1
ATOM 4927 N N . ALA A 1 648 ? 30.673 -15.445 -9.533 1.00 95.56 648 ALA A N 1
ATOM 4928 C CA . ALA A 1 648 ? 29.652 -14.512 -10.004 1.00 95.56 648 ALA A CA 1
ATOM 4929 C C . ALA A 1 648 ? 29.563 -14.467 -11.543 1.00 95.56 648 ALA A C 1
ATOM 4931 O O . ALA A 1 648 ? 30.585 -14.489 -12.241 1.00 95.56 648 ALA A O 1
ATOM 4932 N N . SER A 1 649 ? 28.337 -14.366 -12.057 1.00 95.06 649 SER A N 1
ATOM 4933 C CA . SER A 1 649 ? 28.048 -14.150 -13.476 1.00 95.06 649 SER A CA 1
ATOM 4934 C C . SER A 1 649 ? 27.410 -12.778 -13.678 1.00 95.06 649 SER A C 1
ATOM 4936 O O . SER A 1 649 ? 26.646 -12.301 -12.835 1.00 95.06 649 SER A O 1
ATOM 4938 N N . SER A 1 650 ? 27.768 -12.087 -14.758 1.00 95.56 650 SER A N 1
ATOM 4939 C CA . SER A 1 650 ? 27.275 -10.732 -15.017 1.00 95.56 650 SER A CA 1
ATOM 4940 C C . SER A 1 650 ? 26.973 -10.519 -16.498 1.00 95.56 650 SER A C 1
ATOM 4942 O O . SER A 1 650 ? 27.860 -10.684 -17.335 1.00 95.56 650 SER A O 1
ATOM 4944 N N . THR A 1 651 ? 25.737 -10.130 -16.803 1.00 97.62 651 THR A N 1
ATOM 4945 C CA . THR A 1 651 ? 25.259 -9.816 -18.158 1.00 97.62 651 THR A CA 1
ATOM 4946 C C . THR A 1 651 ? 25.035 -8.312 -18.256 1.00 97.62 651 THR A C 1
ATOM 4948 O O . THR A 1 651 ? 24.246 -7.773 -17.484 1.00 97.62 651 THR A O 1
ATOM 4951 N N . ILE A 1 652 ? 25.711 -7.622 -19.175 1.00 98.44 652 ILE A N 1
ATOM 4952 C CA . ILE A 1 652 ? 25.633 -6.159 -19.319 1.00 98.44 652 ILE A CA 1
ATOM 4953 C C . ILE A 1 652 ? 25.168 -5.814 -20.738 1.00 98.44 652 ILE A C 1
ATOM 4955 O O . ILE A 1 652 ? 25.843 -6.154 -21.711 1.00 98.44 652 ILE A O 1
ATOM 4959 N N . VAL A 1 653 ? 24.005 -5.167 -20.865 1.00 98.44 653 VAL A N 1
ATOM 4960 C CA . VAL A 1 653 ? 23.385 -4.828 -22.161 1.00 98.44 653 VAL A CA 1
ATOM 4961 C C . VAL A 1 653 ? 22.797 -3.414 -22.137 1.00 98.44 653 VAL A C 1
ATOM 4963 O O . VAL A 1 653 ? 22.291 -2.974 -21.104 1.00 98.44 653 VAL A O 1
ATOM 4966 N N . ASN A 1 654 ? 22.876 -2.678 -23.251 1.00 96.62 654 ASN A N 1
ATOM 4967 C CA . ASN A 1 654 ? 22.411 -1.286 -23.391 1.00 96.62 654 ASN A CA 1
ATOM 4968 C C . ASN A 1 654 ? 22.949 -0.335 -22.305 1.00 96.62 654 ASN A C 1
ATOM 4970 O O . ASN A 1 654 ? 22.290 0.643 -21.973 1.00 96.62 654 ASN A O 1
ATOM 4974 N N . SER A 1 655 ? 24.106 -0.622 -21.699 1.00 97.12 655 SER A N 1
ATOM 4975 C CA . SER A 1 655 ? 24.541 0.052 -20.467 1.00 97.12 655 SER A CA 1
ATOM 4976 C C . SER A 1 655 ? 25.850 0.826 -20.628 1.00 97.12 655 SER A C 1
ATOM 4978 O O . SER A 1 655 ? 26.673 0.504 -21.484 1.00 97.12 655 SER A O 1
ATOM 4980 N N . VAL A 1 656 ? 26.048 1.855 -19.800 1.00 94.31 656 VAL A N 1
ATOM 4981 C CA . VAL A 1 656 ? 27.212 2.758 -19.837 1.00 94.31 656 VAL A CA 1
ATOM 4982 C C . VAL A 1 656 ? 28.089 2.573 -18.600 1.00 94.31 656 VAL A C 1
ATOM 4984 O O . VAL A 1 656 ? 27.580 2.604 -17.482 1.00 94.31 656 VAL A O 1
ATOM 4987 N N . PHE A 1 657 ? 29.404 2.435 -18.796 1.00 95.38 657 PHE A N 1
ATOM 4988 C CA . PHE A 1 657 ? 30.416 2.439 -17.732 1.00 95.38 657 PHE A CA 1
ATOM 4989 C C . PHE A 1 657 ? 31.558 3.399 -18.097 1.00 95.38 657 PHE A C 1
ATOM 4991 O O . PHE A 1 657 ? 32.287 3.151 -19.060 1.00 95.38 657 PHE A O 1
ATOM 4998 N N . ILE A 1 658 ? 31.707 4.488 -17.339 1.00 91.06 658 ILE A N 1
ATOM 4999 C CA . ILE A 1 658 ? 32.666 5.580 -17.596 1.00 91.06 658 ILE A CA 1
ATOM 5000 C C . ILE A 1 658 ? 33.070 6.284 -16.291 1.00 91.06 658 ILE A C 1
ATOM 5002 O O . ILE A 1 658 ? 32.299 6.292 -15.336 1.00 91.06 658 ILE A O 1
ATOM 5006 N N . GLY A 1 659 ? 34.271 6.860 -16.213 1.00 90.94 659 GLY A N 1
ATOM 5007 C CA . GLY A 1 659 ? 34.723 7.722 -15.109 1.00 90.94 659 GLY A CA 1
ATOM 5008 C C . GLY A 1 659 ? 34.926 7.032 -13.754 1.00 90.94 659 GLY A C 1
ATOM 5009 O O . GLY A 1 659 ? 35.400 7.661 -12.811 1.00 90.94 659 GLY A O 1
ATOM 5010 N N . ASN A 1 660 ? 34.573 5.750 -13.631 1.00 95.81 660 ASN A N 1
ATOM 5011 C CA . ASN A 1 660 ? 34.796 4.960 -12.424 1.00 95.81 660 ASN A CA 1
ATOM 5012 C C . ASN A 1 660 ? 36.305 4.764 -12.174 1.00 95.81 660 ASN A C 1
ATOM 5014 O O . ASN A 1 660 ? 37.094 4.814 -13.115 1.00 95.81 660 ASN A O 1
ATOM 5018 N N . THR A 1 661 ? 36.720 4.503 -10.930 1.00 97.00 661 THR A N 1
ATOM 5019 C CA . THR A 1 661 ? 38.148 4.346 -10.576 1.00 97.00 661 THR A CA 1
ATOM 5020 C C . THR A 1 661 ? 38.412 3.183 -9.617 1.00 97.00 661 THR A C 1
ATOM 5022 O O . THR A 1 661 ? 37.602 2.890 -8.737 1.00 97.00 661 THR A O 1
ATOM 5025 N N . ALA A 1 662 ? 39.550 2.504 -9.778 1.00 97.38 662 ALA A N 1
ATOM 5026 C CA . ALA A 1 662 ? 40.027 1.424 -8.915 1.00 97.38 662 ALA A CA 1
ATOM 5027 C C . ALA A 1 662 ? 41.569 1.385 -8.847 1.00 97.38 662 ALA A C 1
ATOM 5029 O O . ALA A 1 662 ? 42.270 2.201 -9.439 1.00 97.38 662 ALA A O 1
ATOM 5030 N N . SER A 1 663 ? 42.136 0.393 -8.150 1.00 96.25 663 SER A N 1
ATOM 5031 C CA . SER A 1 663 ? 43.560 0.046 -8.306 1.00 96.25 663 SER A CA 1
ATOM 5032 C C . SER A 1 663 ? 43.817 -0.863 -9.520 1.00 96.25 663 SER A C 1
ATOM 5034 O O . SER A 1 663 ? 44.969 -1.032 -9.921 1.00 96.25 663 SER A O 1
ATOM 5036 N N . THR A 1 664 ? 42.783 -1.505 -10.080 1.00 93.38 664 THR A N 1
ATOM 5037 C CA . THR A 1 664 ? 42.836 -2.343 -11.295 1.00 93.38 664 THR A CA 1
ATOM 5038 C C . THR A 1 664 ? 41.425 -2.599 -11.845 1.00 93.38 664 THR A C 1
ATOM 5040 O O . THR A 1 664 ? 40.551 -3.061 -11.113 1.00 93.38 664 THR A O 1
ATOM 5043 N N . GLY A 1 665 ? 41.225 -2.405 -13.153 1.00 89.25 665 GLY A N 1
ATOM 5044 C CA . GLY A 1 665 ? 39.954 -2.701 -13.829 1.00 89.25 665 GLY A CA 1
ATOM 5045 C C . GLY A 1 665 ? 38.866 -1.698 -13.457 1.00 89.25 665 GLY A C 1
ATOM 5046 O O . GLY A 1 665 ? 37.866 -2.071 -12.853 1.00 89.25 665 GLY A O 1
ATOM 5047 N N . ASP A 1 666 ? 39.097 -0.427 -13.780 1.00 92.56 666 ASP A N 1
ATOM 5048 C CA . ASP A 1 666 ? 38.329 0.721 -13.288 1.00 92.56 666 ASP A CA 1
ATOM 5049 C C . ASP A 1 666 ? 36.827 0.634 -13.582 1.00 92.56 666 ASP A C 1
ATOM 5051 O O . ASP A 1 666 ? 36.009 0.759 -12.675 1.00 92.56 666 ASP A O 1
ATOM 5055 N N . ASN A 1 667 ? 36.444 0.327 -14.822 1.00 95.25 667 ASN A N 1
ATOM 5056 C CA . ASN A 1 667 ? 35.036 0.186 -15.195 1.00 95.25 667 ASN A CA 1
ATOM 5057 C C . ASN A 1 667 ? 34.472 -1.208 -14.868 1.00 95.25 667 ASN A C 1
ATOM 5059 O O . ASN A 1 667 ? 33.476 -1.312 -14.154 1.00 95.25 667 ASN A O 1
ATOM 5063 N N . ILE A 1 668 ? 35.115 -2.279 -15.349 1.00 96.38 668 ILE A N 1
ATOM 5064 C CA . ILE A 1 668 ? 34.661 -3.670 -15.174 1.00 96.38 668 ILE A CA 1
ATOM 5065 C C . ILE A 1 668 ? 35.837 -4.555 -14.740 1.00 96.38 668 ILE A C 1
ATOM 5067 O O . ILE A 1 668 ? 36.822 -4.686 -15.469 1.00 96.38 668 ILE A O 1
ATOM 5071 N N . TYR A 1 669 ? 35.693 -5.248 -13.608 1.00 95.81 669 TYR A N 1
ATOM 5072 C CA . TYR A 1 669 ? 36.600 -6.308 -13.164 1.00 95.81 669 TYR A CA 1
ATOM 5073 C C . TYR A 1 669 ? 35.869 -7.644 -12.965 1.00 95.81 669 TYR A C 1
ATOM 5075 O O . TYR A 1 669 ? 34.752 -7.686 -12.453 1.00 95.81 669 TYR A O 1
ATOM 5083 N N . LYS A 1 670 ? 36.537 -8.753 -13.310 1.00 90.31 670 LYS A N 1
ATOM 5084 C CA . LYS A 1 670 ? 36.075 -10.124 -13.044 1.00 90.31 670 LYS A CA 1
ATOM 5085 C C . LYS A 1 670 ? 37.208 -10.998 -12.517 1.00 90.31 670 LYS A C 1
ATOM 5087 O O . LYS A 1 670 ? 38.348 -10.868 -12.966 1.00 90.31 670 LYS A O 1
ATOM 5092 N N . CYS A 1 671 ? 36.901 -11.894 -11.580 1.00 85.88 671 CYS A N 1
ATOM 5093 C CA . CYS A 1 671 ? 37.899 -12.799 -11.015 1.00 85.88 671 CYS A CA 1
ATOM 5094 C C . CYS A 1 671 ? 38.459 -13.795 -12.054 1.00 85.88 671 CYS A C 1
ATOM 5096 O O . CYS A 1 671 ? 37.799 -14.147 -13.030 1.00 85.88 671 CYS A O 1
ATOM 5098 N N . SER A 1 672 ? 39.690 -14.270 -11.842 1.00 79.00 672 SER A N 1
ATOM 5099 C CA . SER A 1 672 ? 40.447 -15.063 -12.827 1.00 79.00 672 SER A CA 1
ATOM 5100 C C . SER A 1 672 ? 40.005 -16.525 -12.989 1.00 79.00 672 SER A C 1
ATOM 5102 O O . SER A 1 672 ? 40.488 -17.204 -13.897 1.00 79.00 672 SER A O 1
ATOM 5104 N N . SER A 1 673 ? 39.104 -17.029 -12.142 1.00 82.50 673 SER A N 1
ATOM 5105 C CA . SER A 1 673 ? 38.559 -18.387 -12.231 1.00 82.50 673 SER A CA 1
ATOM 5106 C C . SER A 1 673 ? 37.110 -18.449 -11.740 1.00 82.50 673 SER A C 1
ATOM 5108 O O . SER A 1 673 ? 36.778 -17.944 -10.674 1.00 82.50 673 SER A O 1
ATOM 5110 N N . GLY A 1 674 ? 36.233 -19.084 -12.521 1.00 82.38 674 GLY A N 1
ATOM 5111 C CA . GLY A 1 674 ? 34.811 -19.262 -12.192 1.00 82.38 674 GLY A CA 1
ATOM 5112 C C . GLY A 1 674 ? 33.918 -18.057 -12.510 1.00 82.38 674 GLY A C 1
ATOM 5113 O O . GLY A 1 674 ? 32.776 -18.259 -12.910 1.00 82.38 674 GLY A O 1
ATOM 5114 N N . CYS A 1 675 ? 34.415 -16.822 -12.393 1.00 91.88 675 CYS A N 1
ATOM 5115 C CA . CYS A 1 675 ? 33.640 -15.632 -12.752 1.00 91.88 675 CYS A CA 1
ATOM 5116 C C . CYS A 1 675 ? 33.404 -15.516 -14.265 1.00 91.88 675 CYS A C 1
ATOM 5118 O O . CYS A 1 675 ? 34.298 -15.790 -15.069 1.00 91.88 675 CYS A O 1
ATOM 5120 N N . THR A 1 676 ? 32.220 -15.042 -14.656 1.00 93.31 676 THR A N 1
ATOM 5121 C CA . THR A 1 676 ? 31.873 -14.760 -16.058 1.00 93.31 676 THR A CA 1
ATOM 5122 C C . THR A 1 676 ? 31.287 -13.360 -16.206 1.00 93.31 676 THR A C 1
ATOM 5124 O O . THR A 1 676 ? 30.549 -12.881 -15.350 1.00 93.31 676 THR A O 1
ATOM 5127 N N . THR A 1 677 ? 31.621 -12.689 -17.307 1.00 94.31 677 THR A N 1
ATOM 5128 C CA . THR A 1 677 ? 31.054 -11.381 -17.655 1.00 94.31 677 THR A CA 1
ATOM 5129 C C . THR A 1 677 ? 30.870 -11.331 -19.160 1.00 94.31 677 THR A C 1
ATOM 5131 O O . THR A 1 677 ? 31.853 -11.519 -19.886 1.00 94.31 677 THR A O 1
ATOM 5134 N N . SER A 1 678 ? 29.640 -11.091 -19.604 1.00 96.44 678 SER A N 1
ATOM 5135 C CA . SER A 1 678 ? 29.278 -10.792 -20.987 1.00 96.44 678 SER A CA 1
ATOM 5136 C C . SER A 1 678 ? 28.813 -9.341 -21.081 1.00 96.44 678 SER A C 1
ATOM 5138 O O . SER A 1 678 ? 28.138 -8.827 -20.189 1.00 96.44 678 SER A O 1
ATOM 5140 N N . VAL A 1 679 ? 29.216 -8.666 -22.155 1.00 98.00 679 VAL A N 1
ATOM 5141 C CA . VAL A 1 679 ? 28.905 -7.257 -22.406 1.00 98.00 679 VAL A CA 1
ATOM 5142 C C . VAL A 1 679 ? 28.547 -7.129 -23.880 1.00 98.00 679 VAL A C 1
ATOM 5144 O O . VAL A 1 679 ? 29.342 -7.540 -24.723 1.00 98.00 679 VAL A O 1
ATOM 5147 N N . SER A 1 680 ? 27.377 -6.591 -24.203 1.00 98.12 680 SER A N 1
ATOM 5148 C CA . SER A 1 680 ? 26.944 -6.358 -25.590 1.00 98.12 680 SER A CA 1
ATOM 5149 C C . SER A 1 680 ? 26.137 -5.068 -25.696 1.00 98.12 680 SER A C 1
ATOM 5151 O O . SER A 1 680 ? 25.515 -4.670 -24.712 1.00 98.12 680 SER A O 1
ATOM 5153 N N . TYR A 1 681 ? 26.111 -4.419 -26.862 1.00 96.75 681 TYR A N 1
ATOM 5154 C CA . TYR A 1 681 ? 25.362 -3.176 -27.101 1.00 96.75 681 TYR A CA 1
ATOM 5155 C C . TYR A 1 681 ? 25.605 -2.111 -26.013 1.00 96.75 681 TYR A C 1
ATOM 5157 O O . TYR A 1 681 ? 24.679 -1.437 -25.576 1.00 96.75 681 TYR A O 1
ATOM 5165 N N . SER A 1 682 ? 26.828 -2.029 -25.478 1.00 97.19 682 SER A N 1
ATOM 5166 C CA . SER A 1 682 ? 27.139 -1.244 -24.274 1.00 97.19 682 SER A CA 1
ATOM 5167 C C . SER A 1 682 ? 28.318 -0.293 -24.482 1.00 97.19 682 SER A C 1
ATOM 5169 O O . SER A 1 682 ? 29.253 -0.584 -25.230 1.00 97.19 682 SER A O 1
ATOM 5171 N N . GLY A 1 683 ? 28.264 0.860 -23.815 1.00 93.69 683 GLY A N 1
ATOM 5172 C CA . GLY A 1 683 ? 29.250 1.934 -23.899 1.00 93.69 683 GLY A CA 1
ATOM 5173 C C . GLY A 1 683 ? 30.240 1.854 -22.749 1.00 93.69 683 GLY A C 1
ATOM 5174 O O . GLY A 1 683 ? 29.928 2.276 -21.639 1.00 93.69 683 GLY A O 1
ATOM 5175 N N . ILE A 1 684 ? 31.429 1.308 -23.000 1.00 94.69 684 ILE A N 1
ATOM 5176 C CA . ILE A 1 684 ? 32.446 1.093 -21.962 1.00 94.69 684 ILE A CA 1
ATOM 5177 C C . ILE A 1 684 ? 33.660 1.968 -22.256 1.00 94.69 684 ILE A C 1
ATOM 5179 O O . ILE A 1 684 ? 34.206 1.926 -23.362 1.00 94.69 684 ILE A O 1
ATOM 5183 N N . GLU A 1 685 ? 34.099 2.754 -21.277 1.00 91.25 685 GLU A N 1
ATOM 5184 C CA . GLU A 1 685 ? 35.299 3.573 -21.418 1.00 91.25 685 GLU A CA 1
ATOM 5185 C C . GLU A 1 685 ? 36.561 2.706 -21.498 1.00 91.25 685 GLU A C 1
ATOM 5187 O O . GLU A 1 685 ? 36.792 1.826 -20.664 1.00 91.25 685 GLU A O 1
ATOM 5192 N N . GLY A 1 686 ? 37.356 2.943 -22.546 1.00 88.75 686 GLY A N 1
ATOM 5193 C CA . GLY A 1 686 ? 38.470 2.081 -22.955 1.00 88.75 686 GLY A CA 1
ATOM 5194 C C . GLY A 1 686 ? 38.051 0.882 -23.822 1.00 88.75 686 GLY A C 1
ATOM 5195 O O . GLY A 1 686 ? 38.908 0.266 -24.458 1.00 88.75 686 GLY A O 1
ATOM 5196 N N . GLY A 1 687 ? 36.748 0.599 -23.920 1.00 90.88 687 GLY A N 1
ATOM 5197 C CA . GLY A 1 687 ? 36.159 -0.499 -24.688 1.00 90.88 687 GLY A CA 1
ATOM 5198 C C . GLY A 1 687 ? 36.101 -1.835 -23.936 1.00 90.88 687 GLY A C 1
ATOM 5199 O O . GLY A 1 687 ? 36.804 -2.061 -22.952 1.00 90.88 687 GLY A O 1
ATOM 5200 N N . TYR A 1 688 ? 35.250 -2.749 -24.416 1.00 94.44 688 TYR A N 1
ATOM 5201 C CA . TYR A 1 688 ? 35.130 -4.113 -23.890 1.00 94.44 688 TYR A CA 1
ATOM 5202 C C . TYR A 1 688 ? 34.745 -5.101 -25.001 1.00 94.44 688 TYR A C 1
ATOM 5204 O O . TYR A 1 688 ? 33.937 -4.778 -25.873 1.00 94.44 688 TYR A O 1
ATOM 5212 N N . GLU A 1 689 ? 35.307 -6.311 -24.971 1.00 94.56 689 GLU A N 1
ATOM 5213 C CA . GLU A 1 689 ? 35.045 -7.351 -25.975 1.00 94.56 689 GLU A CA 1
ATOM 5214 C C . GLU A 1 689 ? 33.588 -7.838 -25.935 1.00 94.56 689 GLU A C 1
ATOM 5216 O O . GLU A 1 689 ? 33.111 -8.315 -24.904 1.00 94.56 689 GLU A O 1
ATOM 5221 N N . GLY A 1 690 ? 32.891 -7.755 -27.069 1.00 94.56 690 GLY A N 1
ATOM 5222 C CA . GLY A 1 690 ? 31.531 -8.266 -27.218 1.00 94.56 690 GLY A CA 1
ATOM 5223 C C . GLY A 1 690 ? 30.799 -7.701 -28.432 1.00 94.56 690 GLY A C 1
ATOM 5224 O O . GLY A 1 690 ? 31.344 -6.898 -29.190 1.00 94.56 690 GLY A O 1
ATOM 5225 N N . GLU A 1 691 ? 29.565 -8.155 -28.631 1.00 95.38 691 GLU A N 1
ATOM 5226 C CA . GLU A 1 691 ? 28.717 -7.766 -29.759 1.00 95.38 691 GLU A CA 1
ATOM 5227 C C . GLU A 1 691 ? 28.279 -6.299 -29.647 1.00 95.38 691 GLU A C 1
ATOM 5229 O O . GLU A 1 691 ? 27.712 -5.901 -28.635 1.00 95.38 691 GLU A O 1
ATOM 5234 N N . ASN A 1 692 ? 28.531 -5.500 -30.689 1.00 93.00 692 ASN A N 1
ATOM 5235 C CA . ASN A 1 692 ? 28.058 -4.115 -30.832 1.00 93.00 692 ASN A CA 1
ATOM 5236 C C . ASN A 1 692 ? 28.375 -3.165 -29.652 1.00 93.00 692 ASN A C 1
ATOM 5238 O O . ASN A 1 692 ? 27.700 -2.157 -29.459 1.00 93.00 692 ASN A O 1
ATOM 5242 N N . ASN A 1 693 ? 29.427 -3.444 -28.874 1.00 95.12 693 ASN A N 1
ATOM 5243 C CA . ASN A 1 693 ? 29.921 -2.520 -27.848 1.00 95.12 693 ASN A CA 1
ATOM 5244 C C . ASN A 1 693 ? 30.588 -1.289 -28.474 1.00 95.12 693 ASN A C 1
ATOM 5246 O O . ASN A 1 693 ? 31.352 -1.403 -29.436 1.00 95.12 693 ASN A O 1
ATOM 5250 N N . VAL A 1 694 ? 30.373 -0.119 -27.871 1.00 90.12 694 VAL A N 1
ATOM 5251 C CA . VAL A 1 694 ? 30.985 1.146 -28.297 1.00 90.12 694 VAL A CA 1
ATOM 5252 C C . VAL A 1 694 ? 32.066 1.588 -27.311 1.00 90.12 694 VAL A C 1
ATOM 5254 O O . VAL A 1 694 ? 31.865 1.611 -26.098 1.00 90.12 694 VAL A O 1
ATOM 5257 N N . ASN A 1 695 ? 33.242 1.941 -27.836 1.00 90.19 695 ASN A N 1
ATOM 5258 C CA . ASN A 1 695 ? 34.339 2.485 -27.036 1.00 90.19 695 ASN A CA 1
ATOM 5259 C C . ASN A 1 695 ? 34.152 4.000 -26.859 1.00 90.19 695 ASN A C 1
ATOM 5261 O O . ASN A 1 695 ? 34.172 4.754 -27.842 1.00 90.19 695 ASN A O 1
ATOM 5265 N N . ILE A 1 696 ? 33.979 4.428 -25.613 1.00 85.94 696 ILE A N 1
ATOM 5266 C CA . ILE A 1 696 ? 33.844 5.831 -25.197 1.00 85.94 696 ILE A CA 1
ATOM 5267 C C . ILE A 1 696 ? 35.097 6.293 -24.433 1.00 85.94 696 ILE A C 1
ATOM 5269 O O . ILE A 1 696 ? 35.915 5.481 -24.007 1.00 85.94 696 ILE A O 1
ATOM 5273 N N . SER A 1 697 ? 35.270 7.602 -24.280 1.00 80.25 697 SER A N 1
ATOM 5274 C CA . SER A 1 697 ? 36.348 8.212 -23.487 1.00 80.25 697 SER A CA 1
ATOM 5275 C C . SER A 1 697 ? 35.767 9.268 -22.556 1.00 80.25 697 SER A C 1
ATOM 5277 O O . SER A 1 697 ? 34.834 9.955 -22.956 1.00 80.25 697 SER A O 1
ATOM 5279 N N . SER A 1 698 ? 36.337 9.491 -21.373 1.00 69.56 698 SER A N 1
ATOM 5280 C CA . SER A 1 698 ? 36.038 10.682 -20.559 1.00 69.56 698 SER A CA 1
ATOM 5281 C C . SER A 1 698 ? 36.256 12.004 -21.318 1.00 69.56 698 SER A C 1
ATOM 5283 O O . SER A 1 698 ? 35.545 12.973 -21.051 1.00 69.56 698 SER A O 1
ATOM 5285 N N . ASP A 1 699 ? 37.126 12.030 -22.337 1.00 61.94 699 ASP A N 1
ATOM 5286 C CA . ASP A 1 699 ? 37.253 13.161 -23.274 1.00 61.94 699 ASP A CA 1
ATOM 5287 C C . ASP A 1 699 ? 36.005 13.363 -24.163 1.00 61.94 699 ASP A C 1
ATOM 5289 O O . ASP A 1 699 ? 35.684 14.502 -24.497 1.00 61.94 699 ASP A O 1
ATOM 5293 N N . ASP A 1 700 ? 35.260 12.298 -24.505 1.00 54.81 700 ASP A N 1
ATOM 5294 C CA . ASP A 1 700 ? 33.972 12.407 -25.222 1.00 54.81 700 ASP A CA 1
ATOM 5295 C C . ASP A 1 700 ? 32.868 13.025 -24.314 1.00 54.81 700 ASP A C 1
ATOM 5297 O O . ASP A 1 700 ? 31.795 13.371 -24.804 1.00 54.81 700 ASP A O 1
ATOM 5301 N N . PHE A 1 701 ? 33.104 13.154 -22.995 1.00 59.03 701 PHE A N 1
ATOM 5302 C CA . PHE A 1 701 ? 32.113 13.542 -21.969 1.00 59.03 701 PHE A CA 1
ATOM 5303 C C . PHE A 1 701 ? 32.545 14.764 -21.120 1.00 59.03 701 PHE A C 1
ATOM 5305 O O . PHE A 1 701 ? 31.927 15.079 -20.098 1.00 59.03 701 PHE A O 1
ATOM 5312 N N . ALA A 1 702 ? 33.610 15.473 -21.508 1.00 44.00 702 ALA A N 1
ATOM 5313 C CA . ALA A 1 702 ? 34.283 16.437 -20.638 1.00 44.00 702 ALA A CA 1
ATOM 5314 C C . ALA A 1 702 ? 33.466 17.715 -20.306 1.00 44.00 702 ALA A C 1
ATOM 5316 O O . ALA A 1 702 ? 33.277 18.611 -21.128 1.00 44.00 702 ALA A O 1
ATOM 5317 N N . SER A 1 703 ? 33.116 17.878 -19.025 1.00 44.12 703 SER A N 1
ATOM 5318 C CA . SER A 1 703 ? 32.750 19.140 -18.336 1.00 44.12 703 SER A CA 1
ATOM 5319 C C . SER A 1 703 ? 31.398 19.836 -18.606 1.00 44.12 703 SER A C 1
ATOM 5321 O O . SER A 1 703 ? 31.071 20.757 -17.860 1.00 44.12 703 SER A O 1
ATOM 5323 N N . SER A 1 704 ? 30.564 19.380 -19.549 1.00 43.88 704 SER A N 1
ATOM 5324 C CA . SER A 1 704 ? 29.117 19.728 -19.572 1.00 43.88 704 SER A CA 1
ATOM 5325 C C . SER A 1 704 ? 28.183 18.550 -19.859 1.00 43.88 704 SER A C 1
ATOM 5327 O O . SER A 1 704 ? 27.048 18.539 -19.383 1.00 43.88 704 SER A O 1
ATOM 5329 N N . PHE A 1 705 ? 28.671 17.533 -20.577 1.00 45.22 705 PHE A N 1
ATOM 5330 C CA . PHE A 1 705 ? 27.829 16.556 -21.273 1.00 45.22 705 PHE A CA 1
ATOM 5331 C C . PHE A 1 705 ? 26.954 15.664 -20.374 1.00 45.22 705 PHE A C 1
ATOM 5333 O O . PHE A 1 705 ? 25.943 15.140 -20.829 1.00 45.22 705 PHE A O 1
ATOM 5340 N N . TYR A 1 706 ? 27.258 15.564 -19.077 1.00 52.19 706 TYR A N 1
ATOM 5341 C CA . TYR A 1 706 ? 26.376 14.934 -18.083 1.00 52.19 706 TYR A CA 1
ATOM 5342 C C . TYR A 1 706 ? 24.994 15.591 -17.989 1.00 52.19 706 TYR A C 1
ATOM 5344 O O . TYR A 1 706 ? 24.025 14.923 -17.640 1.00 52.19 706 TYR A O 1
ATOM 5352 N N . LYS A 1 707 ? 24.893 16.884 -18.321 1.00 47.53 707 LYS A N 1
ATOM 5353 C CA . LYS A 1 707 ? 23.614 17.584 -18.448 1.00 47.53 707 LYS A CA 1
ATOM 5354 C C . LYS A 1 707 ? 23.044 17.507 -19.867 1.00 47.53 707 LYS A C 1
ATOM 5356 O O . LYS A 1 707 ? 21.837 17.437 -20.034 1.00 47.53 707 LYS A O 1
ATOM 5361 N N . ASP A 1 708 ? 23.881 17.455 -20.894 1.00 43.50 708 ASP A N 1
ATOM 5362 C CA . ASP A 1 708 ? 23.407 17.407 -22.283 1.00 43.50 708 ASP A CA 1
ATOM 5363 C C . ASP A 1 708 ? 22.845 16.012 -22.666 1.00 43.50 708 ASP A C 1
ATOM 5365 O O . ASP A 1 708 ? 21.921 15.918 -23.474 1.00 43.50 708 ASP A O 1
ATOM 5369 N N . LEU A 1 709 ? 23.329 14.937 -22.023 1.00 48.88 709 LEU A N 1
ATOM 5370 C CA . LEU A 1 709 ? 22.760 13.577 -22.077 1.00 48.88 709 LEU A CA 1
ATOM 5371 C C . LEU A 1 709 ? 21.465 13.443 -21.241 1.00 48.88 709 LEU A C 1
ATOM 5373 O O . LEU A 1 709 ? 20.681 12.529 -21.470 1.00 48.88 709 LEU A O 1
ATOM 5377 N N . TYR A 1 710 ? 21.228 14.378 -20.315 1.00 50.19 710 TYR A N 1
ATOM 5378 C CA . TYR A 1 710 ? 20.007 14.514 -19.508 1.00 50.19 710 TYR A CA 1
ATOM 5379 C C . TYR A 1 710 ? 18.946 15.373 -20.229 1.00 50.19 710 TYR A C 1
ATOM 5381 O O . TYR A 1 710 ? 17.763 15.052 -20.195 1.00 50.19 710 TYR A O 1
ATOM 5389 N N . ASP A 1 711 ? 19.368 16.439 -20.923 1.00 49.47 711 ASP A N 1
ATOM 5390 C CA . ASP A 1 711 ? 18.497 17.340 -21.696 1.00 49.47 711 ASP A CA 1
ATOM 5391 C C . ASP A 1 711 ? 18.211 16.807 -23.128 1.00 49.47 711 ASP A C 1
ATOM 5393 O O . ASP A 1 711 ? 17.255 17.241 -23.775 1.00 49.47 711 ASP A O 1
ATOM 5397 N N . GLY A 1 712 ? 18.991 15.832 -23.622 1.00 48.94 712 GLY A N 1
ATOM 5398 C CA . GLY A 1 712 ? 18.673 15.016 -24.805 1.00 48.94 712 GLY A CA 1
ATOM 5399 C C . GLY A 1 712 ? 18.943 15.668 -26.169 1.00 48.94 712 GLY A C 1
ATOM 5400 O O . GLY A 1 712 ? 18.173 15.459 -27.112 1.00 48.94 712 GLY A O 1
ATOM 5401 N N . VAL A 1 713 ? 20.009 16.471 -26.282 1.00 50.50 713 VAL A N 1
ATOM 5402 C CA . VAL A 1 713 ? 20.251 17.360 -27.437 1.00 50.50 713 VAL A CA 1
ATOM 5403 C C . VAL A 1 713 ? 21.445 16.919 -28.300 1.00 50.50 713 VAL A C 1
ATOM 5405 O O . VAL A 1 713 ? 22.578 16.868 -27.827 1.00 50.50 713 VAL A O 1
ATOM 5408 N N . ASP A 1 714 ? 21.219 16.735 -29.608 1.00 53.19 714 ASP A N 1
ATOM 5409 C CA . ASP A 1 714 ? 22.209 16.367 -30.653 1.00 53.19 714 ASP A CA 1
ATOM 5410 C C . ASP A 1 714 ? 23.326 17.427 -30.922 1.00 53.19 714 ASP A C 1
ATOM 5412 O O . ASP A 1 714 ? 23.962 17.437 -31.977 1.00 53.19 714 ASP A O 1
ATOM 5416 N N . ASN A 1 715 ? 23.584 18.356 -29.996 1.00 50.91 715 ASN A N 1
ATOM 5417 C CA . ASN A 1 715 ? 24.453 19.526 -30.205 1.00 50.91 715 ASN A CA 1
ATOM 5418 C C . ASN A 1 715 ? 25.968 19.256 -30.094 1.00 50.91 715 ASN A C 1
ATOM 5420 O O . ASN A 1 715 ? 26.762 20.161 -30.368 1.00 50.91 715 ASN A O 1
ATOM 5424 N N . VAL A 1 716 ? 26.394 18.054 -29.695 1.00 54.00 716 VAL A N 1
ATOM 5425 C CA . VAL A 1 716 ? 27.823 17.701 -29.604 1.00 54.00 716 VAL A CA 1
ATOM 5426 C C . VAL A 1 716 ? 28.322 17.134 -30.933 1.00 54.00 716 VAL A C 1
ATOM 5428 O O . VAL A 1 716 ? 27.638 16.366 -31.604 1.00 54.00 716 VAL A O 1
ATOM 5431 N N . ASN A 1 717 ? 29.528 17.542 -31.331 1.00 52.84 717 ASN A N 1
ATOM 5432 C CA . ASN A 1 717 ? 30.160 17.149 -32.586 1.00 52.84 717 ASN A CA 1
ATOM 5433 C C . ASN A 1 717 ? 31.547 16.533 -32.304 1.00 52.84 717 ASN A C 1
ATOM 5435 O O . ASN A 1 717 ? 32.453 17.284 -31.931 1.00 52.84 717 ASN A O 1
ATOM 5439 N N . PRO A 1 718 ? 31.744 15.214 -32.496 1.00 57.34 718 PRO A N 1
ATOM 5440 C CA . PRO A 1 718 ? 30.771 14.236 -33.002 1.00 57.34 718 PRO A CA 1
ATOM 5441 C C . PRO A 1 718 ? 29.648 13.919 -31.991 1.00 57.34 718 PRO A C 1
ATOM 5443 O O . PRO A 1 718 ? 29.874 14.045 -30.789 1.00 57.34 718 PRO A O 1
ATOM 5446 N N . PRO A 1 719 ? 28.461 13.475 -32.448 1.00 64.44 719 PRO A N 1
ATOM 5447 C CA . PRO A 1 719 ? 27.396 13.020 -31.555 1.00 64.44 719 PRO A CA 1
ATOM 5448 C C . PRO A 1 719 ? 27.809 11.746 -30.802 1.00 64.44 719 PRO A C 1
ATOM 5450 O O . PRO A 1 719 ? 28.655 10.975 -31.267 1.00 64.44 719 PRO A O 1
ATOM 5453 N N . SER A 1 720 ? 27.198 11.517 -29.636 1.00 75.31 720 SER A N 1
ATOM 5454 C CA . SER A 1 720 ? 27.536 10.378 -28.776 1.00 75.31 720 SER A CA 1
ATOM 5455 C C . SER A 1 720 ? 27.280 9.034 -29.466 1.00 75.31 720 SER A C 1
ATOM 5457 O O . SER A 1 720 ? 26.249 8.809 -30.099 1.00 75.31 720 SER A O 1
ATOM 5459 N N . LYS A 1 721 ? 28.222 8.102 -29.287 1.00 79.69 721 LYS A N 1
ATOM 5460 C CA . LYS A 1 721 ? 28.180 6.736 -29.841 1.00 79.69 721 LYS A CA 1
ATOM 5461 C C . LYS A 1 721 ? 27.078 5.869 -29.213 1.00 79.69 721 LYS A C 1
ATOM 5463 O O . LYS A 1 721 ? 26.821 4.782 -29.713 1.00 79.69 721 LYS A O 1
ATOM 5468 N N . CYS A 1 722 ? 26.469 6.331 -28.121 1.00 83.94 722 CYS A N 1
ATOM 5469 C CA . CYS A 1 722 ? 25.411 5.632 -27.394 1.00 83.94 722 CYS A CA 1
ATOM 5470 C C . CYS A 1 722 ? 24.002 5.835 -27.986 1.00 83.94 722 CYS A C 1
ATOM 5472 O O . CYS A 1 722 ? 23.091 5.099 -27.614 1.00 83.94 722 CYS A O 1
ATOM 5474 N N . LEU A 1 723 ? 23.815 6.818 -28.874 1.00 82.12 723 LEU A N 1
ATOM 5475 C CA . LEU A 1 723 ? 22.497 7.234 -29.369 1.00 82.12 723 LEU A CA 1
ATOM 5476 C C . LEU A 1 723 ? 22.014 6.318 -30.511 1.00 82.12 723 LEU A C 1
ATOM 5478 O O . LEU A 1 723 ? 22.761 6.093 -31.469 1.00 82.12 723 LEU A O 1
ATOM 5482 N N . ASN A 1 724 ? 20.783 5.798 -30.423 1.00 84.00 724 ASN A N 1
ATOM 5483 C CA . ASN A 1 724 ? 20.237 4.755 -31.314 1.00 84.00 724 ASN A CA 1
ATOM 5484 C C . ASN A 1 724 ? 21.225 3.585 -31.551 1.00 84.00 724 ASN A C 1
ATOM 5486 O O . ASN A 1 724 ? 21.429 3.141 -32.681 1.00 84.00 724 ASN A O 1
ATOM 5490 N N . ALA A 1 725 ? 21.890 3.114 -30.492 1.00 86.69 725 ALA A N 1
ATOM 5491 C CA . ALA A 1 725 ? 22.935 2.087 -30.583 1.00 86.69 725 ALA A CA 1
ATOM 5492 C C . ALA A 1 725 ? 22.661 0.826 -29.740 1.00 86.69 725 ALA A C 1
ATOM 5494 O O . ALA A 1 725 ? 23.433 -0.132 -29.803 1.00 86.69 725 ALA A O 1
ATOM 5495 N N . GLY A 1 726 ? 21.589 0.813 -28.942 1.00 91.88 726 GLY A N 1
ATOM 5496 C CA . GLY A 1 726 ? 21.219 -0.324 -28.108 1.00 91.88 726 GLY A CA 1
ATOM 5497 C C . GLY A 1 726 ? 20.409 -1.400 -28.843 1.00 91.88 726 GLY A C 1
ATOM 5498 O O . GLY A 1 726 ? 20.030 -1.273 -30.005 1.00 91.88 726 GLY A O 1
ATOM 5499 N N . ASN A 1 727 ? 20.130 -2.490 -28.134 1.00 95.00 727 ASN A N 1
ATOM 5500 C CA . ASN A 1 727 ? 19.304 -3.601 -28.586 1.00 95.00 727 ASN A CA 1
ATOM 5501 C C . ASN A 1 727 ? 17.870 -3.481 -28.040 1.00 95.00 727 ASN A C 1
ATOM 5503 O O . ASN A 1 727 ? 17.647 -3.644 -26.837 1.00 95.00 727 ASN A O 1
ATOM 5507 N N . ASN A 1 728 ? 16.892 -3.268 -28.926 1.00 94.06 728 ASN A N 1
ATOM 5508 C CA . ASN A 1 728 ? 15.472 -3.174 -28.564 1.00 94.06 728 ASN A CA 1
ATOM 5509 C C . ASN A 1 728 ? 14.920 -4.458 -27.917 1.00 94.06 728 ASN A C 1
ATOM 5511 O O . ASN A 1 728 ? 13.948 -4.388 -27.175 1.00 94.06 728 ASN A O 1
ATOM 5515 N N . SER A 1 729 ? 15.510 -5.637 -28.157 1.00 94.06 729 SER A N 1
ATOM 5516 C CA . SER A 1 729 ? 14.945 -6.916 -27.694 1.00 94.06 729 SER A CA 1
ATOM 5517 C C . SER A 1 729 ? 15.025 -7.144 -26.177 1.00 94.06 729 SER A C 1
ATOM 5519 O O . SER A 1 729 ? 14.583 -8.192 -25.708 1.00 94.06 729 SER A O 1
ATOM 5521 N N . ILE A 1 730 ? 15.625 -6.218 -25.420 1.00 91.25 730 ILE A N 1
ATOM 5522 C CA . ILE A 1 730 ? 15.705 -6.258 -23.950 1.00 91.25 730 ILE A CA 1
ATOM 5523 C C . ILE A 1 730 ? 14.878 -5.161 -23.251 1.00 91.25 730 ILE A C 1
ATOM 5525 O O . ILE A 1 730 ? 14.981 -5.010 -22.034 1.00 91.25 730 ILE A O 1
ATOM 5529 N N . VAL A 1 731 ? 14.067 -4.403 -23.997 1.00 91.75 731 VAL A N 1
ATOM 5530 C CA . VAL A 1 731 ? 13.145 -3.383 -23.468 1.00 91.75 731 VAL A CA 1
ATOM 5531 C C . VAL A 1 731 ? 11.729 -3.587 -24.010 1.00 91.75 731 VAL A C 1
ATOM 5533 O O . VAL A 1 731 ? 11.534 -4.107 -25.107 1.00 91.75 731 VAL A O 1
ATOM 5536 N N . SER A 1 732 ? 10.730 -3.190 -23.226 1.00 89.00 732 SER A N 1
ATOM 5537 C CA . SER A 1 732 ? 9.322 -3.144 -23.638 1.00 89.00 732 SER A CA 1
ATOM 5538 C C . SER A 1 732 ? 8.957 -1.773 -24.221 1.00 89.00 732 SER A C 1
ATOM 5540 O O . SER A 1 732 ? 9.508 -0.758 -23.804 1.00 89.00 732 SER A O 1
ATOM 5542 N N . GLU A 1 733 ? 7.938 -1.705 -25.085 1.00 83.50 733 GLU A N 1
ATOM 5543 C CA . GLU A 1 733 ? 7.273 -0.436 -25.449 1.00 83.50 733 GLU A CA 1
ATOM 5544 C C . GLU A 1 733 ? 6.715 0.297 -24.210 1.00 83.50 733 GLU A C 1
ATOM 5546 O O . GLU A 1 733 ? 6.589 1.520 -24.195 1.00 83.50 733 GLU A O 1
ATOM 5551 N N . SER A 1 734 ? 6.407 -0.463 -23.151 1.00 87.25 734 SER A N 1
ATOM 5552 C CA . SER A 1 734 ? 5.951 0.032 -21.848 1.00 87.25 734 SER A CA 1
ATOM 5553 C C . SER A 1 734 ? 7.080 0.385 -20.871 1.00 87.25 734 SER A C 1
ATOM 5555 O O . SER A 1 734 ? 6.788 0.682 -19.713 1.00 87.25 734 SER A O 1
ATOM 5557 N N . ASP A 1 735 ? 8.350 0.263 -21.269 1.00 89.31 735 ASP A N 1
ATOM 5558 C CA . ASP A 1 735 ? 9.474 0.678 -20.432 1.00 89.31 735 ASP A CA 1
ATOM 5559 C C . ASP A 1 735 ? 9.771 2.165 -20.635 1.00 89.31 735 ASP A C 1
ATOM 5561 O O . ASP A 1 735 ? 9.817 2.675 -21.758 1.00 89.31 735 ASP A O 1
ATOM 5565 N N . PHE A 1 736 ? 10.039 2.842 -19.522 1.00 90.75 736 PHE A N 1
ATOM 5566 C CA . PHE A 1 736 ? 10.440 4.243 -19.481 1.00 90.75 736 PHE A CA 1
ATOM 5567 C C . PHE A 1 736 ? 11.843 4.377 -18.888 1.00 90.75 736 PHE A C 1
ATOM 5569 O O . PHE A 1 736 ? 12.292 3.512 -18.132 1.00 90.75 736 PHE A O 1
ATOM 5576 N N . ASP A 1 737 ? 12.539 5.451 -19.239 1.00 88.69 737 ASP A N 1
ATOM 5577 C CA . ASP A 1 737 ? 13.797 5.855 -18.621 1.00 88.69 737 ASP A CA 1
ATOM 5578 C C . ASP A 1 737 ? 13.571 6.495 -17.235 1.00 88.69 737 ASP A C 1
ATOM 5580 O O . ASP A 1 737 ? 12.445 6.615 -16.743 1.00 88.69 737 ASP A O 1
ATOM 5584 N N . ILE A 1 738 ? 14.657 6.925 -16.595 1.00 83.62 738 ILE A N 1
ATOM 5585 C CA . ILE A 1 738 ? 14.633 7.535 -15.258 1.00 83.62 738 ILE A CA 1
ATOM 5586 C C . ILE A 1 738 ? 14.117 8.996 -15.227 1.00 83.62 738 ILE A C 1
ATOM 5588 O O . ILE A 1 738 ? 14.165 9.657 -14.187 1.00 83.62 738 ILE A O 1
ATOM 5592 N N . LYS A 1 739 ? 13.616 9.518 -16.356 1.00 83.12 739 LYS A N 1
ATOM 5593 C CA . LYS A 1 739 ? 12.935 10.820 -16.483 1.00 83.12 739 LYS A CA 1
ATOM 5594 C C . LYS A 1 739 ? 11.538 10.716 -17.120 1.00 83.12 739 LYS A C 1
ATOM 5596 O O . LYS A 1 739 ? 10.869 11.735 -17.265 1.00 83.12 739 LYS A O 1
ATOM 5601 N N . GLY A 1 740 ? 11.061 9.503 -17.418 1.00 86.44 740 GLY A N 1
ATOM 5602 C CA . GLY A 1 740 ? 9.726 9.238 -17.965 1.00 86.44 740 GLY A CA 1
ATOM 5603 C C . GLY A 1 740 ? 9.639 9.213 -19.497 1.00 86.44 740 GLY A C 1
ATOM 5604 O O . GLY A 1 740 ? 8.534 9.156 -20.033 1.00 86.44 740 GLY A O 1
ATOM 5605 N N . ASN A 1 741 ? 10.766 9.229 -20.214 1.00 86.94 741 ASN A N 1
ATOM 5606 C CA . ASN A 1 741 ? 10.811 9.060 -21.671 1.00 86.94 741 ASN A CA 1
ATOM 5607 C C . ASN A 1 741 ? 10.663 7.572 -22.039 1.00 86.94 741 ASN A C 1
ATOM 5609 O O . ASN A 1 741 ? 11.172 6.713 -21.323 1.00 86.94 741 ASN A O 1
ATOM 5613 N N . SER A 1 742 ? 10.003 7.227 -23.151 1.00 90.81 742 SER A N 1
ATOM 5614 C CA . SER A 1 742 ? 9.885 5.818 -23.578 1.00 90.81 742 SER A CA 1
ATOM 5615 C C . SER A 1 742 ? 11.228 5.269 -24.071 1.00 90.81 742 SER A C 1
ATOM 5617 O O . SER A 1 742 ? 11.917 5.936 -24.847 1.00 90.81 742 SER A O 1
ATOM 5619 N N . ARG A 1 743 ? 11.565 4.025 -23.691 1.00 90.00 743 ARG A N 1
ATOM 5620 C CA . ARG A 1 743 ? 12.821 3.347 -24.070 1.00 90.00 743 ARG A CA 1
ATOM 5621 C C . ARG A 1 743 ? 12.988 3.046 -25.566 1.00 90.00 743 ARG A C 1
ATOM 5623 O O . ARG A 1 743 ? 14.018 2.504 -25.939 1.00 90.00 743 ARG A O 1
ATOM 5630 N N . VAL A 1 744 ? 12.028 3.369 -26.435 1.00 90.31 744 VAL A N 1
ATOM 5631 C CA . VAL A 1 744 ? 12.200 3.267 -27.901 1.00 90.31 744 VAL A CA 1
ATOM 5632 C C . VAL A 1 744 ? 11.622 4.510 -28.592 1.00 90.31 744 VAL A C 1
ATOM 5634 O O . VAL A 1 744 ? 10.672 4.436 -29.368 1.00 90.31 744 VAL A O 1
ATOM 5637 N N . SER A 1 745 ? 12.188 5.685 -28.299 1.00 80.75 745 SER A N 1
ATOM 5638 C CA . SER A 1 745 ? 11.646 6.969 -28.783 1.00 80.75 745 SER A CA 1
ATOM 5639 C C . SER A 1 745 ? 11.979 7.297 -30.252 1.00 80.75 745 SER A C 1
ATOM 5641 O O . SER A 1 745 ? 11.185 7.957 -30.919 1.00 80.75 745 SER A O 1
ATOM 5643 N N . PHE A 1 746 ? 13.104 6.809 -30.798 1.00 83.50 746 PHE A N 1
ATOM 5644 C CA . PHE A 1 746 ? 13.540 7.087 -32.185 1.00 83.50 746 PHE A CA 1
ATOM 5645 C C . PHE A 1 746 ? 13.808 5.817 -33.016 1.00 83.50 746 PHE A C 1
ATOM 5647 O O . PHE A 1 746 ? 14.654 5.793 -33.916 1.00 83.50 746 PHE A O 1
ATOM 5654 N N . GLY A 1 747 ? 13.067 4.746 -32.719 1.00 85.06 747 GLY A N 1
ATOM 5655 C CA . GLY A 1 747 ? 13.121 3.448 -33.407 1.00 85.06 747 GLY A CA 1
ATOM 5656 C C . GLY A 1 747 ? 14.192 2.484 -32.884 1.00 85.06 747 GLY A C 1
ATOM 5657 O O . GLY A 1 747 ? 14.034 1.274 -33.033 1.00 85.06 747 GLY A O 1
ATOM 5658 N N . ILE A 1 748 ? 15.231 2.992 -32.220 1.00 87.88 748 ILE A N 1
ATOM 5659 C CA . ILE A 1 748 ? 16.218 2.206 -31.470 1.00 87.88 748 ILE A CA 1
ATOM 5660 C C . ILE A 1 748 ? 16.325 2.793 -30.052 1.00 87.88 748 ILE A C 1
ATOM 5662 O O . ILE A 1 748 ? 16.124 3.991 -29.870 1.00 87.88 748 ILE A O 1
ATOM 5666 N N . VAL A 1 749 ? 16.588 1.937 -29.064 1.00 91.25 749 VAL A N 1
ATOM 5667 C CA . VAL A 1 749 ? 16.876 2.280 -27.659 1.00 91.25 749 VAL A CA 1
ATOM 5668 C C . VAL A 1 749 ? 18.277 2.891 -27.504 1.00 91.25 749 VAL A C 1
ATOM 5670 O O . VAL A 1 749 ? 19.254 2.389 -28.075 1.00 91.25 749 VAL A O 1
ATOM 5673 N N . ASP A 1 750 ? 18.410 3.954 -26.712 1.00 88.81 750 ASP A N 1
ATOM 5674 C CA . ASP A 1 750 ? 19.714 4.531 -26.375 1.00 88.81 750 ASP A CA 1
ATOM 5675 C C . ASP A 1 750 ? 20.480 3.662 -25.353 1.00 88.81 750 ASP A C 1
ATOM 5677 O O . ASP A 1 750 ? 19.913 3.001 -24.476 1.00 88.81 750 ASP A O 1
ATOM 5681 N N . ILE A 1 751 ? 21.813 3.668 -25.438 1.00 91.19 751 ILE A N 1
ATOM 5682 C CA . ILE A 1 751 ? 22.685 2.991 -24.470 1.00 91.19 751 ILE A CA 1
ATOM 5683 C C . ILE A 1 751 ? 22.830 3.876 -23.217 1.00 91.19 751 ILE A C 1
ATOM 5685 O O . ILE A 1 751 ? 23.520 4.897 -23.249 1.00 91.19 751 ILE A O 1
ATOM 5689 N N . GLY A 1 752 ? 22.237 3.452 -22.097 1.00 91.00 752 GLY A N 1
ATOM 5690 C CA . GLY A 1 752 ? 22.323 4.100 -20.782 1.00 91.00 752 GLY A CA 1
ATOM 5691 C C . GLY A 1 752 ? 20.994 4.154 -20.018 1.00 91.00 752 GLY A C 1
ATOM 5692 O O . GLY A 1 752 ? 19.969 3.649 -20.476 1.00 91.00 752 GLY A O 1
ATOM 5693 N N . ALA A 1 753 ? 21.012 4.778 -18.835 1.00 90.38 753 ALA A N 1
ATOM 5694 C CA . ALA A 1 753 ? 19.843 4.982 -17.962 1.00 90.38 753 ALA A CA 1
ATOM 5695 C C . ALA A 1 753 ? 18.801 5.990 -18.494 1.00 90.38 753 ALA A C 1
ATOM 5697 O O . ALA A 1 753 ? 17.657 5.977 -18.040 1.00 90.38 753 ALA A O 1
ATOM 5698 N N . PHE A 1 754 ? 19.195 6.831 -19.451 1.00 86.38 754 PHE A N 1
ATOM 5699 C CA . PHE A 1 754 ? 18.401 7.915 -20.035 1.00 86.38 754 PHE A CA 1
ATOM 5700 C C . PHE A 1 754 ? 18.146 7.646 -21.522 1.00 86.38 754 PHE A C 1
ATOM 5702 O O . PHE A 1 754 ? 18.972 7.007 -22.175 1.00 86.38 754 PHE A O 1
ATOM 5709 N N . GLU A 1 755 ? 17.045 8.174 -22.047 1.00 86.44 755 GLU A N 1
ATOM 5710 C CA . GLU A 1 755 ? 16.784 8.308 -23.483 1.00 86.44 755 GLU A CA 1
ATOM 5711 C C . GLU A 1 755 ? 16.807 9.786 -23.871 1.00 86.44 755 GLU A C 1
ATOM 5713 O O . GLU A 1 755 ? 16.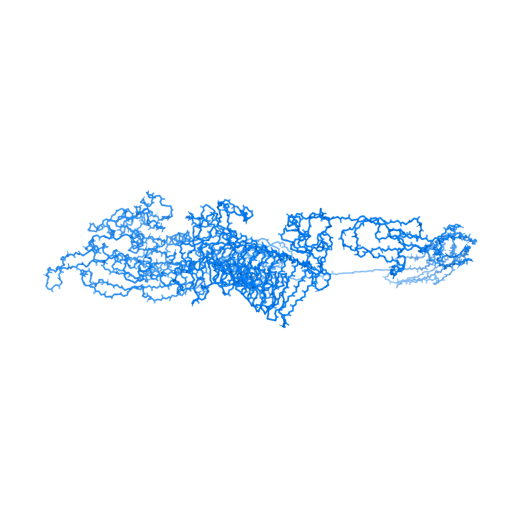357 10.656 -23.120 1.00 86.44 755 GLU A O 1
ATOM 5718 N N . ARG A 1 756 ? 17.297 10.089 -25.071 1.00 79.31 756 ARG A N 1
ATOM 5719 C CA . ARG A 1 756 ? 17.262 11.451 -25.609 1.00 79.31 756 ARG A CA 1
ATOM 5720 C C . ARG A 1 756 ? 15.847 11.907 -25.961 1.00 79.31 756 ARG A C 1
ATOM 5722 O O . ARG A 1 756 ? 14.995 11.140 -26.400 1.00 79.31 756 ARG A O 1
ATOM 5729 N N . THR A 1 757 ? 15.641 13.215 -25.863 1.00 75.88 757 THR A N 1
ATOM 5730 C CA . THR A 1 757 ? 14.387 13.907 -26.195 1.00 75.88 757 THR A CA 1
ATOM 5731 C C . THR A 1 757 ? 14.311 14.327 -27.670 1.00 75.88 757 THR A C 1
ATOM 5733 O O . THR A 1 757 ? 13.247 14.719 -28.149 1.00 75.88 757 THR A O 1
ATOM 5736 N N . SER A 1 758 ? 15.425 14.253 -28.413 1.00 75.38 758 SER A N 1
ATOM 5737 C CA . SER A 1 758 ? 15.506 14.656 -29.821 1.00 75.38 758 SER A CA 1
ATOM 5738 C C . SER A 1 758 ? 16.464 13.787 -30.648 1.00 75.38 758 SER A C 1
ATOM 5740 O O . SER A 1 758 ? 17.450 13.256 -30.138 1.00 75.38 758 SER A O 1
ATOM 5742 N N . CYS A 1 759 ? 16.188 13.669 -31.950 1.00 74.50 759 CYS A N 1
ATOM 5743 C CA . CYS A 1 759 ? 17.085 13.051 -32.925 1.00 74.50 759 CYS A CA 1
ATOM 5744 C C . CYS A 1 759 ? 17.046 13.794 -34.260 1.00 74.50 759 CYS A C 1
ATOM 5746 O O . CYS A 1 759 ? 15.974 14.062 -34.809 1.00 74.50 759 CYS A O 1
ATOM 5748 N N . LYS A 1 760 ? 18.217 14.007 -34.859 1.00 73.81 760 LYS A N 1
ATOM 5749 C CA . LYS A 1 760 ? 18.356 14.353 -36.269 1.00 73.81 760 LYS A CA 1
ATOM 5750 C C . LYS A 1 760 ? 17.797 13.233 -37.153 1.00 73.81 760 LYS A C 1
ATOM 5752 O O . LYS A 1 760 ? 18.311 12.114 -37.155 1.00 73.81 760 LYS A O 1
ATOM 5757 N N . ALA A 1 761 ? 16.773 13.559 -37.935 1.00 81.62 761 ALA A N 1
ATOM 5758 C CA . ALA A 1 761 ? 16.382 12.781 -39.102 1.00 81.62 761 ALA A CA 1
ATOM 5759 C C . ALA A 1 761 ? 17.192 13.245 -40.321 1.00 81.62 761 ALA A C 1
ATOM 5761 O O . ALA A 1 761 ? 17.331 14.446 -40.566 1.00 81.62 761 ALA A O 1
ATOM 5762 N N . TYR A 1 762 ? 17.709 12.290 -41.081 1.00 85.56 762 TYR A N 1
ATOM 5763 C CA . TYR A 1 762 ? 18.343 12.494 -42.377 1.00 85.56 762 TYR A CA 1
ATOM 5764 C C . TYR A 1 762 ? 17.314 12.296 -43.485 1.00 85.56 762 TYR A C 1
ATOM 5766 O O . TYR A 1 762 ? 16.490 11.384 -43.404 1.00 85.56 762 TYR A O 1
ATOM 5774 N N . GLN A 1 763 ? 17.354 13.142 -44.508 1.00 89.31 763 GLN A N 1
ATOM 5775 C CA . GLN A 1 763 ? 16.472 13.026 -45.666 1.00 89.31 763 GLN A CA 1
ATOM 5776 C C . GLN A 1 763 ? 17.035 12.015 -46.667 1.00 89.31 763 GLN A C 1
ATOM 5778 O O . GLN A 1 763 ? 18.239 11.983 -46.928 1.00 89.31 763 GLN A O 1
ATOM 5783 N N . LEU A 1 764 ? 16.151 11.208 -47.241 1.00 90.69 764 LEU A N 1
ATOM 5784 C CA . LEU A 1 764 ? 16.446 10.307 -48.341 1.00 90.69 764 LEU A CA 1
ATOM 5785 C C . LEU A 1 764 ? 15.461 10.580 -49.475 1.00 90.69 764 LEU A C 1
ATOM 5787 O O . LEU A 1 764 ? 14.272 10.301 -49.333 1.00 90.69 764 LEU A O 1
ATOM 5791 N N . THR A 1 765 ? 15.953 11.109 -50.591 1.00 91.31 765 THR A N 1
ATOM 5792 C CA . THR A 1 765 ? 15.142 11.292 -51.802 1.00 91.31 765 THR A CA 1
ATOM 5793 C C . THR A 1 765 ? 15.295 10.099 -52.734 1.00 91.31 765 THR A C 1
ATOM 5795 O O . THR A 1 765 ? 16.412 9.614 -52.934 1.00 91.31 765 THR A O 1
ATOM 5798 N N . SER A 1 766 ? 14.208 9.651 -53.352 1.00 91.06 766 SER A N 1
ATOM 5799 C CA . SER A 1 766 ? 14.219 8.544 -54.310 1.00 91.06 766 SER A CA 1
ATOM 5800 C C . SER A 1 766 ? 13.630 8.987 -55.646 1.00 91.06 766 SER A C 1
ATOM 5802 O O . SER A 1 766 ? 12.494 9.460 -55.686 1.00 91.06 766 SER A O 1
ATOM 5804 N N . THR A 1 767 ? 14.357 8.817 -56.752 1.00 89.81 767 THR A N 1
ATOM 5805 C CA . THR A 1 767 ? 13.848 9.184 -58.081 1.00 89.81 767 THR A CA 1
ATOM 5806 C C . THR A 1 767 ? 13.867 8.013 -59.055 1.00 89.81 767 THR A C 1
ATOM 5808 O O . THR A 1 767 ? 14.745 7.147 -59.029 1.00 89.81 767 THR A O 1
ATOM 5811 N N . VAL A 1 768 ? 12.871 8.008 -59.942 1.00 89.38 768 VAL A N 1
ATOM 5812 C CA . VAL A 1 768 ? 12.719 7.036 -61.027 1.00 89.38 768 VAL A CA 1
ATOM 5813 C C . VAL A 1 768 ? 12.628 7.828 -62.342 1.00 89.38 768 VAL A C 1
ATOM 5815 O O . VAL A 1 768 ? 11.528 8.180 -62.769 1.00 89.38 768 VAL A O 1
ATOM 5818 N N . PRO A 1 769 ? 13.761 8.213 -62.975 1.00 78.62 769 PRO A N 1
ATOM 5819 C CA . PRO A 1 769 ? 13.766 9.186 -64.080 1.00 78.62 769 PRO A CA 1
ATOM 5820 C C . PRO A 1 769 ? 13.167 8.674 -65.398 1.00 78.62 769 PRO A C 1
ATOM 5822 O O . PRO A 1 769 ? 12.976 9.442 -66.340 1.00 78.62 769 PRO A O 1
ATOM 5825 N N . THR A 1 770 ? 12.909 7.370 -65.484 1.00 68.75 770 THR A N 1
ATOM 5826 C CA . THR A 1 770 ? 12.361 6.664 -66.647 1.00 68.75 770 THR A CA 1
ATOM 5827 C C . THR A 1 770 ? 11.122 5.891 -66.214 1.00 68.75 770 THR A C 1
ATOM 5829 O O . THR A 1 770 ? 11.112 5.286 -65.148 1.00 68.75 770 THR A O 1
ATOM 5832 N N . GLY A 1 771 ? 10.067 5.885 -67.034 1.00 69.38 771 GLY A N 1
ATOM 5833 C CA . GLY A 1 771 ? 8.958 4.952 -66.812 1.00 69.38 771 GLY A CA 1
ATOM 5834 C C . GLY A 1 771 ? 9.451 3.501 -66.873 1.00 69.38 771 GLY A C 1
ATOM 5835 O O . GLY A 1 771 ? 10.494 3.235 -67.461 1.00 69.38 771 GLY A O 1
ATOM 5836 N N . GLY A 1 772 ? 8.705 2.563 -66.285 1.00 77.94 772 GLY A N 1
ATOM 5837 C CA . GLY A 1 772 ? 9.058 1.135 -66.299 1.00 77.94 772 GLY A CA 1
ATOM 5838 C C . GLY A 1 772 ? 9.161 0.474 -64.923 1.00 77.94 772 GLY A C 1
ATOM 5839 O O . GLY A 1 772 ? 9.406 -0.725 -64.861 1.00 77.94 772 GLY A O 1
ATOM 5840 N N . GLY A 1 773 ? 8.924 1.198 -63.830 1.00 88.94 773 GLY A N 1
ATOM 5841 C CA . GLY A 1 773 ? 8.823 0.613 -62.494 1.00 88.94 773 GLY A CA 1
ATOM 5842 C C . GLY A 1 773 ? 8.545 1.642 -61.402 1.00 88.94 773 GLY A C 1
ATOM 5843 O O . GLY A 1 773 ? 8.291 2.812 -61.688 1.00 88.94 773 GLY A O 1
ATOM 5844 N N . THR A 1 774 ? 8.598 1.192 -60.151 1.00 91.69 774 THR A N 1
ATOM 5845 C CA . THR A 1 774 ? 8.389 1.994 -58.935 1.00 91.69 774 THR A CA 1
ATOM 5846 C C . THR A 1 774 ? 9.436 1.663 -57.871 1.00 91.69 774 THR A C 1
ATOM 5848 O O . THR A 1 774 ? 9.969 0.551 -57.844 1.00 91.69 774 THR A O 1
ATOM 5851 N N . VAL A 1 775 ? 9.670 2.590 -56.945 1.00 92.62 775 VAL A N 1
ATOM 5852 C CA . VAL A 1 775 ? 10.475 2.392 -55.730 1.00 92.62 775 VAL A CA 1
ATOM 5853 C C . VAL A 1 775 ? 9.600 2.639 -54.495 1.00 92.62 775 VAL A C 1
ATOM 5855 O O . VAL A 1 775 ? 8.666 3.433 -54.557 1.00 92.62 775 VAL A O 1
ATOM 5858 N N . SER A 1 776 ? 9.843 1.908 -53.407 1.00 91.81 776 SER A N 1
ATOM 5859 C CA . SER A 1 776 ? 9.109 2.035 -52.143 1.00 91.81 776 SER A CA 1
ATOM 5860 C C . SER A 1 776 ? 10.055 1.825 -50.949 1.00 91.81 776 SER A C 1
ATOM 5862 O O . SER A 1 776 ? 10.724 0.792 -50.922 1.00 91.81 776 SER A O 1
ATOM 5864 N N . PRO A 1 777 ? 10.093 2.712 -49.936 1.00 91.62 777 PRO A N 1
ATOM 5865 C CA . PRO A 1 777 ? 9.368 3.983 -49.877 1.00 91.62 777 PRO A CA 1
ATOM 5866 C C . PRO A 1 777 ? 9.793 4.951 -50.994 1.00 91.62 777 PRO A C 1
ATOM 5868 O O . PRO A 1 777 ? 10.786 4.718 -51.681 1.00 91.62 777 PRO A O 1
ATOM 5871 N N . GLU A 1 778 ? 9.002 6.007 -51.170 1.00 87.81 778 GLU A N 1
ATOM 5872 C CA . GLU A 1 778 ? 9.392 7.191 -51.942 1.00 87.81 778 GLU A CA 1
ATOM 5873 C C . GLU A 1 778 ? 10.293 8.102 -51.066 1.00 87.81 778 GLU A C 1
ATOM 5875 O O . GLU A 1 778 ? 10.919 7.624 -50.113 1.00 87.81 778 GLU A O 1
ATOM 5880 N N . ASP A 1 779 ? 10.336 9.411 -51.344 1.00 89.69 779 ASP A N 1
ATOM 5881 C CA . ASP A 1 779 ? 11.012 10.409 -50.501 1.00 89.69 779 ASP A CA 1
ATOM 5882 C C . ASP A 1 779 ? 10.619 10.252 -49.019 1.00 89.69 779 ASP A C 1
ATOM 5884 O O . ASP A 1 779 ? 9.443 10.292 -48.645 1.00 89.69 779 ASP A O 1
ATOM 5888 N N . THR A 1 780 ? 11.620 10.062 -48.160 1.00 89.62 780 THR A N 1
ATOM 5889 C CA . THR A 1 780 ? 11.432 9.679 -46.757 1.00 89.62 780 THR A CA 1
ATOM 5890 C C . THR A 1 780 ? 12.520 10.269 -45.858 1.00 89.62 780 THR A C 1
ATOM 5892 O O . THR A 1 780 ? 13.476 10.894 -46.320 1.00 89.62 780 THR A O 1
ATOM 5895 N N . SER A 1 781 ? 12.396 10.078 -44.545 1.00 86.56 781 SER A N 1
ATOM 5896 C CA . SER A 1 781 ? 13.425 10.482 -43.587 1.00 86.56 781 SER A CA 1
ATOM 5897 C C . SER A 1 781 ? 13.671 9.413 -42.534 1.00 86.56 781 SER A C 1
ATOM 5899 O O . SER A 1 781 ? 12.735 8.759 -42.076 1.00 86.56 781 SER A O 1
ATOM 5901 N N . ILE A 1 782 ? 14.934 9.247 -42.150 1.00 86.25 782 ILE A N 1
ATOM 5902 C CA . ILE A 1 782 ? 15.393 8.192 -41.246 1.00 86.25 782 ILE A CA 1
ATOM 5903 C C . ILE A 1 782 ? 16.249 8.785 -40.119 1.00 86.25 782 ILE A C 1
ATOM 5905 O O . ILE A 1 782 ? 17.084 9.661 -40.348 1.00 86.25 782 ILE A O 1
ATOM 5909 N N . TYR A 1 783 ? 16.045 8.324 -38.887 1.00 83.12 783 TYR A N 1
ATOM 5910 C CA . TYR A 1 783 ? 16.855 8.727 -37.737 1.00 83.12 783 TYR A CA 1
ATOM 5911 C C . TYR A 1 783 ? 18.280 8.154 -37.796 1.00 83.12 783 TYR A C 1
ATOM 5913 O O . TYR A 1 783 ? 18.529 7.124 -38.426 1.00 83.12 783 TYR A O 1
ATOM 5921 N N . LEU A 1 784 ? 19.219 8.834 -37.128 1.00 76.38 784 LEU A N 1
ATOM 5922 C CA . LEU A 1 784 ? 20.612 8.400 -36.983 1.00 76.38 784 LEU A CA 1
ATOM 5923 C C . LEU A 1 784 ? 20.711 6.927 -36.541 1.00 76.38 784 LEU A C 1
ATOM 5925 O O . LEU A 1 784 ? 19.976 6.495 -35.658 1.00 76.38 784 LEU A O 1
ATOM 5929 N N . ASN A 1 785 ? 21.651 6.190 -37.141 1.00 74.31 785 ASN A N 1
ATOM 5930 C CA . ASN A 1 785 ? 21.959 4.773 -36.880 1.00 74.31 785 ASN A CA 1
ATOM 5931 C C . ASN A 1 785 ? 20.838 3.751 -37.172 1.00 74.31 785 ASN A C 1
ATOM 5933 O O . ASN A 1 785 ? 21.105 2.555 -37.089 1.00 74.31 785 ASN A O 1
ATOM 5937 N N . ASN A 1 786 ? 19.643 4.167 -37.598 1.00 81.00 786 ASN A N 1
ATOM 5938 C CA . ASN A 1 786 ? 18.624 3.229 -38.080 1.00 81.00 786 ASN A CA 1
ATOM 5939 C C . ASN A 1 786 ? 18.986 2.698 -39.481 1.00 81.00 786 ASN A C 1
ATOM 5941 O O . ASN A 1 786 ? 19.736 3.337 -40.230 1.00 81.00 786 ASN A O 1
ATOM 5945 N N . SER A 1 787 ? 18.388 1.563 -39.849 1.00 85.75 787 SER A N 1
ATOM 5946 C CA . SER A 1 787 ? 18.436 0.992 -41.198 1.00 85.75 787 SER A CA 1
ATOM 5947 C C . SER A 1 787 ? 17.155 1.278 -41.992 1.00 85.75 787 SER A C 1
ATOM 5949 O O . SER A 1 787 ? 16.079 1.478 -41.422 1.00 85.75 787 SER A O 1
ATOM 5951 N N . LEU A 1 788 ? 17.255 1.288 -43.324 1.00 88.44 788 LEU A N 1
ATOM 5952 C CA . LEU A 1 788 ? 16.104 1.362 -44.231 1.00 88.44 788 LEU A CA 1
ATOM 5953 C C . LEU A 1 788 ? 16.265 0.366 -45.376 1.00 88.44 788 LEU A C 1
ATOM 5955 O O . LEU A 1 788 ? 17.356 0.200 -45.912 1.00 88.44 788 LEU A O 1
ATOM 5959 N N . THR A 1 789 ? 15.163 -0.258 -45.785 1.00 91.94 789 THR A N 1
ATOM 5960 C CA . THR A 1 789 ? 15.118 -1.134 -46.959 1.00 91.94 789 THR A CA 1
ATOM 5961 C C . THR A 1 789 ? 14.181 -0.564 -48.017 1.00 91.94 789 THR A C 1
ATOM 5963 O O . THR A 1 789 ? 13.007 -0.317 -47.746 1.00 91.94 789 THR A O 1
ATOM 5966 N N . TYR A 1 790 ? 14.707 -0.389 -49.226 1.00 93.31 790 TYR A N 1
ATOM 5967 C CA . TYR A 1 790 ? 13.964 -0.052 -50.430 1.00 93.31 790 TYR A CA 1
ATOM 5968 C C . TYR A 1 790 ? 13.574 -1.312 -51.202 1.00 93.31 790 TYR A C 1
ATOM 5970 O O . TYR A 1 790 ? 14.380 -2.222 -51.388 1.00 93.31 790 TYR A O 1
ATOM 5978 N N . THR A 1 791 ? 12.344 -1.322 -51.705 1.00 94.88 791 THR A N 1
ATOM 5979 C CA . THR A 1 791 ? 11.811 -2.296 -52.660 1.00 94.88 791 THR A CA 1
ATOM 5980 C C . THR A 1 791 ? 11.658 -1.619 -54.016 1.00 94.88 791 THR A C 1
ATOM 5982 O O . THR A 1 791 ? 10.911 -0.653 -54.153 1.00 94.88 791 THR A O 1
ATOM 5985 N N . ILE A 1 792 ? 12.357 -2.132 -55.023 1.00 94.50 792 ILE A N 1
ATOM 5986 C CA . ILE A 1 792 ? 12.349 -1.652 -56.405 1.00 94.50 792 ILE A CA 1
ATOM 5987 C C . ILE A 1 792 ? 11.602 -2.679 -57.256 1.00 94.50 792 ILE A C 1
ATOM 5989 O O . ILE A 1 792 ? 11.984 -3.848 -57.314 1.00 94.50 792 ILE A O 1
ATOM 5993 N N . LYS A 1 793 ? 10.534 -2.254 -57.928 1.00 93.12 793 LYS A N 1
ATOM 5994 C CA . LYS A 1 793 ? 9.621 -3.136 -58.659 1.00 93.12 793 LYS A CA 1
ATOM 5995 C C . LYS A 1 793 ? 9.501 -2.712 -60.127 1.00 93.12 793 LYS A C 1
ATOM 5997 O O . LYS A 1 793 ? 9.021 -1.607 -60.374 1.00 93.12 793 LYS A O 1
ATOM 6002 N N . PRO A 1 794 ? 9.870 -3.563 -61.100 1.00 89.50 794 PRO A N 1
ATOM 6003 C CA . PRO A 1 794 ? 9.584 -3.312 -62.510 1.00 89.50 794 PRO A CA 1
ATOM 6004 C C . PRO A 1 794 ? 8.084 -3.413 -62.838 1.00 89.50 794 PRO A C 1
ATOM 6006 O O . PRO A 1 794 ? 7.341 -4.185 -62.225 1.00 89.50 794 PRO A O 1
ATOM 6009 N N . ASN A 1 795 ? 7.659 -2.669 -63.856 1.00 83.75 795 ASN A N 1
ATOM 6010 C CA . ASN A 1 795 ? 6.372 -2.831 -64.535 1.00 83.75 795 ASN A CA 1
ATOM 6011 C C . ASN A 1 795 ? 6.464 -3.945 -65.595 1.00 83.75 795 ASN A C 1
ATOM 6013 O O . ASN A 1 795 ? 7.554 -4.351 -65.987 1.00 83.75 795 ASN A O 1
ATOM 6017 N N . THR A 1 796 ? 5.324 -4.400 -66.125 1.00 77.88 796 THR A N 1
ATOM 6018 C CA . THR A 1 796 ? 5.229 -5.482 -67.131 1.00 77.88 796 THR A CA 1
ATOM 6019 C C . THR A 1 796 ? 6.114 -5.270 -68.370 1.00 77.88 796 THR A C 1
ATOM 6021 O O . THR A 1 796 ? 6.642 -6.230 -68.926 1.00 77.88 796 THR A O 1
ATOM 6024 N N . ASN A 1 797 ? 6.286 -4.015 -68.792 1.00 75.25 797 ASN A N 1
ATOM 6025 C CA . ASN A 1 797 ? 7.091 -3.596 -69.942 1.00 75.25 797 ASN A CA 1
ATOM 6026 C C . ASN A 1 797 ? 8.481 -3.046 -69.563 1.00 75.25 797 ASN A C 1
ATOM 6028 O O . ASN A 1 797 ? 9.201 -2.592 -70.453 1.00 75.25 797 ASN A O 1
ATOM 6032 N N . GLY A 1 798 ? 8.856 -3.061 -68.280 1.00 80.75 798 GLY A N 1
ATOM 6033 C CA . GLY A 1 798 ? 10.087 -2.465 -67.766 1.00 80.75 798 GLY A CA 1
ATOM 6034 C C . GLY A 1 798 ? 11.137 -3.492 -67.343 1.00 80.75 798 GLY A C 1
ATOM 6035 O O . GLY A 1 798 ? 10.835 -4.493 -66.697 1.00 80.75 798 GLY A O 1
ATOM 6036 N N . ILE A 1 799 ? 12.397 -3.220 -67.673 1.00 84.19 799 ILE A N 1
ATOM 6037 C CA . ILE A 1 799 ? 13.569 -4.008 -67.270 1.00 84.19 799 ILE A CA 1
ATOM 6038 C C . ILE A 1 799 ? 14.493 -3.084 -66.476 1.00 84.19 799 ILE A C 1
ATOM 6040 O O . ILE A 1 799 ? 14.809 -1.998 -66.956 1.00 84.19 799 ILE A O 1
ATOM 6044 N N . LEU A 1 800 ? 14.924 -3.487 -65.276 1.00 88.88 800 LEU A N 1
ATOM 6045 C CA . LEU A 1 800 ? 15.858 -2.692 -64.468 1.00 88.88 800 LEU A CA 1
ATOM 6046 C C . LEU A 1 800 ? 17.183 -2.489 -65.225 1.00 88.88 800 LEU A C 1
ATOM 6048 O O . LEU A 1 800 ? 17.744 -3.450 -65.748 1.00 88.88 800 LEU A O 1
ATOM 6052 N N . ASP A 1 801 ? 17.656 -1.243 -65.284 1.00 90.56 801 ASP A N 1
ATOM 6053 C CA . ASP A 1 801 ? 18.889 -0.845 -65.977 1.00 90.56 801 ASP A CA 1
ATOM 6054 C C . ASP A 1 801 ? 20.038 -0.619 -64.983 1.00 90.56 801 ASP A C 1
ATOM 6056 O O . ASP A 1 801 ? 21.064 -1.290 -65.056 1.00 90.56 801 ASP A O 1
ATOM 6060 N N . VAL A 1 802 ? 19.843 0.288 -64.017 1.00 91.75 802 VAL A N 1
ATOM 6061 C CA . VAL A 1 802 ? 20.840 0.630 -62.989 1.00 91.75 802 VAL A CA 1
ATOM 6062 C C . VAL A 1 802 ? 20.181 1.230 -61.740 1.00 91.75 802 VAL A C 1
ATOM 6064 O O . VAL A 1 802 ? 19.162 1.924 -61.832 1.00 91.75 802 VAL A O 1
ATOM 6067 N N . VAL A 1 803 ? 20.788 0.990 -60.575 1.00 93.38 803 VAL A N 1
ATOM 6068 C CA . VAL A 1 803 ? 20.460 1.620 -59.288 1.00 93.38 803 VAL A CA 1
ATOM 6069 C C . VAL A 1 803 ? 21.690 2.353 -58.754 1.00 93.38 803 VAL A C 1
ATOM 6071 O O . VAL A 1 803 ? 22.719 1.738 -58.478 1.00 93.38 803 VAL A O 1
ATOM 6074 N N . LEU A 1 804 ? 21.578 3.670 -58.580 1.00 93.44 804 LEU A N 1
ATOM 6075 C CA . LEU A 1 804 ? 22.629 4.519 -58.018 1.00 93.44 804 LEU A CA 1
ATOM 6076 C C . LEU A 1 804 ? 22.230 5.012 -56.623 1.00 93.44 804 LEU A C 1
ATOM 6078 O O . LEU A 1 804 ? 21.192 5.654 -56.484 1.00 93.44 804 LEU A O 1
ATOM 6082 N N . PHE A 1 805 ? 23.076 4.807 -55.613 1.00 92.75 805 PHE A N 1
ATOM 6083 C CA . PHE A 1 805 ? 22.935 5.431 -54.293 1.00 92.75 805 PHE A CA 1
ATOM 6084 C C . PHE A 1 805 ? 24.053 6.457 -54.075 1.00 92.75 805 PHE A C 1
ATOM 6086 O O . PHE A 1 805 ? 25.236 6.130 -54.185 1.00 92.75 805 PHE A O 1
ATOM 6093 N N . ASN A 1 806 ? 23.696 7.717 -53.811 1.00 90.94 806 ASN A N 1
ATOM 6094 C CA . ASN A 1 806 ? 24.624 8.855 -53.722 1.00 90.94 806 ASN A CA 1
ATOM 6095 C C . ASN A 1 806 ? 25.586 8.966 -54.929 1.00 90.94 806 ASN A C 1
ATOM 6097 O O . ASN A 1 806 ? 26.746 9.360 -54.794 1.00 90.94 806 ASN A O 1
ATOM 6101 N N . GLY A 1 807 ? 25.111 8.583 -56.120 1.00 88.44 807 GLY A N 1
ATOM 6102 C CA . GLY A 1 807 ? 25.890 8.566 -57.364 1.00 88.44 807 GLY A CA 1
ATOM 6103 C C . GLY A 1 807 ? 26.857 7.384 -57.531 1.00 88.44 807 GLY A C 1
ATOM 6104 O O . GLY A 1 807 ? 27.578 7.343 -58.527 1.00 88.44 807 GLY A O 1
ATOM 6105 N N . LEU A 1 808 ? 26.881 6.424 -56.600 1.00 92.19 808 LEU A N 1
ATOM 6106 C CA . LEU A 1 808 ? 27.605 5.157 -56.731 1.00 92.19 808 LEU A CA 1
ATOM 6107 C C . LEU A 1 808 ? 26.659 4.057 -57.217 1.00 92.19 808 LEU A C 1
ATOM 6109 O O . LEU A 1 808 ? 25.547 3.942 -56.710 1.00 92.19 808 LEU A O 1
ATOM 6113 N N . ASP A 1 809 ? 27.107 3.234 -58.162 1.00 92.94 809 ASP A N 1
ATOM 6114 C CA . ASP A 1 809 ? 26.349 2.065 -58.615 1.00 92.94 809 ASP A CA 1
ATOM 6115 C C . ASP A 1 809 ? 26.304 0.994 -57.516 1.00 92.94 809 ASP A C 1
ATOM 6117 O O . ASP A 1 809 ? 27.340 0.564 -56.998 1.00 92.94 809 ASP A O 1
ATOM 6121 N N . VAL A 1 810 ? 25.086 0.605 -57.141 1.00 93.69 810 VAL A N 1
ATOM 6122 C CA . VAL A 1 810 ? 24.788 -0.410 -56.122 1.00 93.69 810 VAL A CA 1
ATOM 6123 C C . VAL A 1 810 ? 23.955 -1.562 -56.693 1.00 93.69 810 VAL A C 1
ATOM 6125 O O . VAL A 1 810 ? 23.429 -2.373 -55.936 1.00 93.69 810 VAL A O 1
ATOM 6128 N N . THR A 1 811 ? 23.852 -1.682 -58.020 1.00 90.81 811 THR A N 1
ATOM 6129 C CA . THR A 1 811 ? 23.026 -2.703 -58.691 1.00 90.81 811 THR A CA 1
ATOM 6130 C C . THR A 1 811 ? 23.470 -4.134 -58.341 1.00 90.81 811 THR A C 1
ATOM 6132 O O . THR A 1 811 ? 22.631 -5.009 -58.133 1.00 90.81 811 THR A O 1
ATOM 6135 N N . ASP A 1 812 ? 24.776 -4.360 -58.155 1.00 89.50 812 ASP A N 1
ATOM 6136 C CA . ASP A 1 812 ? 25.350 -5.637 -57.687 1.00 89.50 812 ASP A CA 1
ATOM 6137 C C . ASP A 1 812 ? 25.073 -5.946 -56.194 1.00 89.50 812 ASP A C 1
ATOM 6139 O O . ASP A 1 812 ? 25.386 -7.039 -55.721 1.00 89.50 812 ASP A O 1
ATOM 6143 N N . GLN A 1 813 ? 24.510 -5.001 -55.431 1.00 91.00 813 GLN A N 1
ATOM 6144 C CA . GLN A 1 813 ? 24.179 -5.155 -54.002 1.00 91.00 813 GLN A CA 1
ATOM 6145 C C . GLN A 1 813 ? 22.705 -5.537 -53.773 1.00 91.00 813 GLN A C 1
ATOM 6147 O O . GLN A 1 813 ? 22.277 -5.699 -52.631 1.00 91.00 813 GLN A O 1
ATOM 6152 N N . LEU A 1 814 ? 21.918 -5.668 -54.847 1.00 91.50 814 LEU A N 1
ATOM 6153 C CA . LEU A 1 814 ? 20.482 -5.928 -54.786 1.00 91.50 814 LEU A CA 1
ATOM 6154 C C . LEU A 1 814 ? 20.171 -7.400 -54.478 1.00 91.50 814 LEU A C 1
ATOM 6156 O O . LEU A 1 814 ? 20.660 -8.310 -55.149 1.00 91.50 814 LEU A O 1
ATOM 6160 N N . VAL A 1 815 ? 19.272 -7.639 -53.523 1.00 93.00 815 VAL A N 1
ATOM 6161 C CA . VAL A 1 815 ? 18.701 -8.972 -53.262 1.00 93.00 815 VAL A CA 1
ATOM 6162 C C . VAL A 1 815 ? 17.395 -9.117 -54.043 1.00 93.00 815 VAL A C 1
ATOM 6164 O O . VAL A 1 815 ? 16.538 -8.243 -53.975 1.00 93.00 815 VAL A O 1
ATOM 6167 N N . ILE A 1 816 ? 17.214 -10.204 -54.795 1.00 90.25 816 ILE A N 1
ATOM 6168 C CA . ILE A 1 816 ? 15.983 -10.432 -55.571 1.00 90.25 816 ILE A CA 1
ATOM 6169 C C . ILE A 1 816 ? 14.962 -11.190 -54.714 1.00 90.25 816 ILE A C 1
ATOM 6171 O O . ILE A 1 816 ? 15.248 -12.303 -54.273 1.00 90.25 816 ILE A O 1
ATOM 6175 N N . ASP A 1 817 ? 13.761 -10.629 -54.547 1.00 87.44 817 ASP A N 1
ATOM 6176 C CA . ASP A 1 817 ? 12.621 -11.296 -53.902 1.00 87.44 817 ASP A CA 1
ATOM 6177 C C . ASP A 1 817 ? 11.310 -11.060 -54.671 1.00 87.44 817 ASP A C 1
ATOM 6179 O O . ASP A 1 817 ? 10.949 -9.930 -54.995 1.00 87.44 817 ASP A O 1
ATOM 6183 N N . ALA A 1 818 ? 10.589 -12.143 -54.973 1.00 80.00 818 ALA A N 1
ATOM 6184 C CA . ALA A 1 818 ? 9.290 -12.143 -55.660 1.00 80.00 818 ALA A CA 1
ATOM 6185 C C . ALA A 1 818 ? 9.193 -11.240 -56.922 1.00 80.00 818 ALA A C 1
ATOM 6187 O O . ALA A 1 818 ? 8.159 -10.618 -57.168 1.00 80.00 818 ALA A O 1
ATOM 6188 N N . ASN A 1 819 ? 10.257 -11.202 -57.739 1.00 83.44 819 ASN A N 1
ATOM 6189 C CA . ASN A 1 819 ? 10.452 -10.333 -58.922 1.00 83.44 819 ASN A CA 1
ATOM 6190 C C . ASN A 1 819 ? 10.665 -8.830 -58.631 1.00 83.44 819 ASN A C 1
ATOM 6192 O O . ASN A 1 819 ? 10.649 -8.016 -59.554 1.00 83.44 819 ASN A O 1
ATOM 6196 N N . ASN A 1 820 ? 10.902 -8.463 -57.374 1.00 90.50 820 ASN A N 1
ATOM 6197 C CA . ASN A 1 820 ? 11.380 -7.148 -56.952 1.00 90.50 820 ASN A CA 1
ATOM 6198 C C . ASN A 1 820 ? 12.883 -7.229 -56.630 1.00 90.50 820 ASN A C 1
ATOM 6200 O O . ASN A 1 820 ? 13.423 -8.309 -56.379 1.00 90.50 820 ASN A O 1
ATOM 6204 N N . TYR A 1 821 ? 13.539 -6.075 -56.591 1.00 93.56 821 TYR A N 1
ATOM 6205 C CA . TYR A 1 821 ? 14.926 -5.909 -56.171 1.00 93.56 821 TYR A CA 1
ATOM 6206 C C . TYR A 1 821 ? 14.955 -5.130 -54.857 1.00 93.56 821 TYR A C 1
ATOM 6208 O O . TYR A 1 821 ? 14.297 -4.099 -54.726 1.00 93.56 821 TYR A O 1
ATOM 6216 N N . ILE A 1 822 ? 15.703 -5.621 -53.880 1.00 94.44 822 ILE A N 1
ATOM 6217 C CA . ILE A 1 822 ? 15.744 -5.102 -52.516 1.00 94.44 822 ILE A CA 1
ATOM 6218 C C . ILE A 1 822 ? 17.111 -4.464 -52.266 1.00 94.44 822 ILE A C 1
ATOM 6220 O O . ILE A 1 822 ? 18.137 -5.116 -52.463 1.00 94.44 822 ILE A O 1
ATOM 6224 N N . PHE A 1 823 ? 17.124 -3.205 -51.825 1.00 93.69 823 PHE A N 1
ATOM 6225 C CA . PHE A 1 823 ? 18.331 -2.468 -51.439 1.00 93.69 823 PHE A CA 1
ATOM 6226 C C . PHE A 1 823 ? 18.230 -2.029 -49.977 1.00 93.69 823 PHE A C 1
ATOM 6228 O O . PHE A 1 823 ? 17.320 -1.279 -49.624 1.00 93.69 823 PHE A O 1
ATOM 6235 N N . THR A 1 824 ? 19.161 -2.463 -49.128 1.00 91.31 824 THR A N 1
ATOM 6236 C CA . THR A 1 824 ? 19.183 -2.109 -47.701 1.00 91.31 824 THR A CA 1
ATOM 6237 C C . THR A 1 824 ? 20.347 -1.170 -47.395 1.00 91.31 824 THR A C 1
ATOM 6239 O O . THR A 1 824 ? 21.491 -1.433 -47.752 1.00 91.31 824 THR A O 1
ATOM 6242 N N . ILE A 1 825 ? 20.039 -0.072 -46.708 1.00 87.94 825 ILE A N 1
ATOM 6243 C CA . ILE A 1 825 ? 20.997 0.865 -46.125 1.00 87.94 825 ILE A CA 1
ATOM 6244 C C . ILE A 1 825 ? 21.092 0.523 -44.636 1.00 87.94 825 ILE A C 1
ATOM 6246 O O . ILE A 1 825 ? 20.161 0.809 -43.886 1.00 87.94 825 ILE A O 1
ATOM 6250 N N . ASP A 1 826 ? 22.200 -0.087 -44.207 1.00 79.94 826 ASP A N 1
ATOM 6251 C CA . ASP A 1 826 ? 22.354 -0.580 -42.828 1.00 79.94 826 ASP A CA 1
ATOM 6252 C C . ASP A 1 826 ? 22.426 0.542 -41.781 1.00 79.94 826 ASP A C 1
ATOM 6254 O O . ASP A 1 826 ? 21.853 0.416 -40.705 1.00 79.94 826 ASP A O 1
ATOM 6258 N N . THR A 1 827 ? 23.124 1.645 -42.079 1.00 74.25 827 THR A N 1
ATOM 6259 C CA . THR A 1 827 ? 23.126 2.862 -41.244 1.00 74.25 827 THR A CA 1
ATOM 6260 C C . THR A 1 827 ? 23.286 4.110 -42.106 1.00 74.25 827 THR A C 1
ATOM 6262 O O . THR A 1 827 ? 24.126 4.139 -43.009 1.00 74.25 827 THR A O 1
ATOM 6265 N N . LEU A 1 828 ? 22.539 5.175 -41.794 1.00 74.56 828 LEU A N 1
ATOM 6266 C CA . LEU A 1 828 ? 22.681 6.479 -42.448 1.00 74.56 828 LEU A CA 1
ATOM 6267 C C . LEU A 1 828 ? 23.263 7.546 -41.502 1.00 74.56 828 LEU A C 1
ATOM 6269 O O . LEU A 1 828 ? 22.974 7.566 -40.305 1.00 74.56 828 LEU A O 1
ATOM 6273 N N . LYS A 1 829 ? 24.139 8.407 -42.047 1.00 73.00 829 LYS A N 1
ATOM 6274 C CA . LYS A 1 829 ? 24.936 9.413 -41.300 1.00 73.00 829 LYS A CA 1
ATOM 6275 C C . LYS A 1 829 ? 24.998 10.796 -41.975 1.00 73.00 829 LYS A C 1
ATOM 6277 O O . LYS A 1 829 ? 25.584 11.732 -41.427 1.00 73.00 829 LYS A O 1
ATOM 6282 N N . ALA A 1 830 ? 24.393 10.924 -43.152 1.00 81.75 830 ALA A N 1
ATOM 6283 C CA . ALA A 1 830 ? 24.221 12.140 -43.945 1.00 81.75 830 ALA A CA 1
ATOM 6284 C C . ALA A 1 830 ? 22.958 11.974 -44.807 1.00 81.75 830 ALA A C 1
ATOM 6286 O O . ALA A 1 830 ? 22.520 10.844 -45.008 1.00 81.75 830 ALA A O 1
ATOM 6287 N N . ASP A 1 831 ? 22.387 13.065 -45.313 1.00 87.62 831 ASP A N 1
ATOM 6288 C CA . ASP A 1 831 ? 21.275 12.990 -46.270 1.00 87.62 831 ASP A CA 1
ATOM 6289 C C . ASP A 1 831 ? 21.726 12.268 -47.559 1.00 87.62 831 ASP A C 1
ATOM 6291 O O . ASP A 1 831 ? 22.922 12.262 -47.875 1.00 87.62 831 ASP A O 1
ATOM 6295 N N . GLY A 1 832 ? 20.802 11.639 -48.291 1.00 88.69 832 GLY A N 1
ATOM 6296 C CA . GLY A 1 832 ? 21.152 10.812 -49.451 1.00 88.69 832 GLY A CA 1
ATOM 6297 C C . GLY A 1 832 ? 20.085 10.700 -50.539 1.00 88.69 832 GLY A C 1
ATOM 6298 O O . GLY A 1 832 ? 18.951 11.142 -50.383 1.00 88.69 832 GLY A O 1
ATOM 6299 N N . GLU A 1 833 ? 20.478 10.095 -51.657 1.00 92.56 833 GLU A N 1
ATOM 6300 C CA . GLU A 1 833 ? 19.719 10.052 -52.909 1.00 92.56 833 GLU A CA 1
ATOM 6301 C C . GLU A 1 833 ? 19.789 8.649 -53.537 1.00 92.56 833 GLU A C 1
ATOM 6303 O O . GLU A 1 833 ? 20.882 8.105 -53.714 1.00 92.56 833 GLU A O 1
ATOM 6308 N N . LEU A 1 834 ? 18.639 8.065 -53.888 1.00 93.31 834 LEU A N 1
ATOM 6309 C CA . LEU A 1 834 ? 18.523 6.780 -54.585 1.00 93.31 834 LEU A CA 1
ATOM 6310 C C . LEU A 1 834 ? 17.877 6.977 -55.964 1.00 93.31 834 LEU A C 1
ATOM 6312 O O . LEU A 1 834 ? 16.700 7.311 -56.058 1.00 93.31 834 LEU A O 1
ATOM 6316 N N . ASN A 1 835 ? 18.626 6.725 -57.035 1.00 92.50 835 ASN A N 1
ATOM 6317 C CA . ASN A 1 835 ? 18.171 6.918 -58.412 1.00 92.50 835 ASN A CA 1
ATOM 6318 C C . ASN A 1 835 ? 18.083 5.581 -59.155 1.00 92.50 835 ASN A C 1
ATOM 6320 O O . ASN A 1 835 ? 19.078 4.866 -59.276 1.00 92.50 835 ASN A O 1
ATOM 6324 N N . VAL A 1 836 ? 16.894 5.257 -59.666 1.00 93.31 836 VAL A N 1
ATOM 6325 C CA . VAL A 1 836 ? 16.563 3.962 -60.283 1.00 93.31 836 VAL A CA 1
ATOM 6326 C C . VAL A 1 836 ? 16.150 4.160 -61.741 1.00 93.31 836 VAL A C 1
ATOM 6328 O O . VAL A 1 836 ? 15.223 4.915 -62.026 1.00 93.31 836 VAL A O 1
ATOM 6331 N N . THR A 1 837 ? 16.800 3.460 -62.672 1.00 90.44 837 THR A N 1
ATOM 6332 C CA . THR A 1 837 ? 16.518 3.563 -64.117 1.00 90.44 837 THR A CA 1
ATOM 6333 C C . THR A 1 837 ? 15.970 2.247 -64.672 1.00 90.44 837 THR A C 1
ATOM 6335 O O . THR A 1 837 ? 16.446 1.172 -64.304 1.00 90.44 837 THR A O 1
ATOM 6338 N N . PHE A 1 838 ? 15.000 2.330 -65.587 1.00 90.31 838 PHE A N 1
ATOM 6339 C CA . PHE A 1 838 ? 14.402 1.196 -66.295 1.00 90.31 838 PHE A CA 1
ATOM 6340 C C . PHE A 1 838 ? 14.457 1.395 -67.821 1.00 90.31 838 PHE A C 1
ATOM 6342 O O . PHE A 1 838 ? 14.260 2.496 -68.334 1.00 90.31 838 PHE A O 1
ATOM 6349 N N . ASN A 1 839 ? 14.656 0.303 -68.559 1.00 84.00 839 ASN A N 1
ATOM 6350 C CA . ASN A 1 839 ? 14.448 0.227 -70.006 1.00 84.00 839 ASN A CA 1
ATOM 6351 C C . ASN A 1 839 ? 13.013 -0.233 -70.304 1.00 84.00 839 ASN A C 1
ATOM 6353 O O . ASN A 1 839 ? 12.557 -1.209 -69.710 1.00 84.00 839 ASN A O 1
ATOM 6357 N N . VAL A 1 840 ? 12.319 0.419 -71.246 1.00 76.94 840 VAL A N 1
ATOM 6358 C CA . VAL A 1 840 ? 10.904 0.137 -71.574 1.00 76.94 840 VAL A CA 1
ATOM 6359 C C . VAL A 1 840 ? 10.751 -0.511 -72.952 1.00 76.94 840 VAL A C 1
ATOM 6361 O O . VAL A 1 840 ? 11.342 -0.053 -73.931 1.00 76.94 840 VAL A O 1
ATOM 6364 N N . LEU A 1 841 ? 9.923 -1.553 -73.033 1.00 75.12 841 LEU A N 1
ATOM 6365 C CA . LEU A 1 841 ? 9.541 -2.240 -74.271 1.00 75.12 841 LEU A CA 1
ATOM 6366 C C . LEU A 1 841 ? 8.319 -1.576 -74.952 1.00 75.12 841 LEU A C 1
ATOM 6368 O O . LEU A 1 841 ? 7.441 -1.064 -74.257 1.00 75.12 841 LEU A O 1
ATOM 6372 N N . PRO A 1 842 ? 8.237 -1.571 -76.299 1.00 75.19 842 PRO A N 1
ATOM 6373 C CA . PRO A 1 842 ? 7.173 -0.891 -77.045 1.00 75.19 842 PRO A CA 1
ATOM 6374 C C . PRO A 1 842 ? 5.820 -1.626 -77.010 1.00 75.19 842 PRO A C 1
ATOM 6376 O O . PRO A 1 842 ? 5.762 -2.833 -76.799 1.00 75.19 842 PRO A O 1
ATOM 6379 N N . ASN A 1 843 ? 4.739 -0.888 -77.282 1.00 79.31 843 ASN A N 1
ATOM 6380 C CA . ASN A 1 843 ? 3.369 -1.407 -77.396 1.00 79.31 843 ASN A CA 1
ATOM 6381 C C . ASN A 1 843 ? 3.132 -2.256 -78.664 1.00 79.31 843 ASN A C 1
ATOM 6383 O O . ASN A 1 843 ? 3.943 -2.253 -79.590 1.00 79.31 843 ASN A O 1
ATOM 6387 N N . VAL A 1 844 ? 1.985 -2.942 -78.689 1.00 82.88 844 VAL A N 1
ATOM 6388 C CA . VAL A 1 844 ? 1.538 -3.925 -79.691 1.00 82.88 844 VAL A CA 1
ATOM 6389 C C . VAL A 1 844 ? 0.150 -3.539 -80.236 1.00 82.88 844 VAL A C 1
ATOM 6391 O O . VAL A 1 844 ? -0.709 -3.105 -79.462 1.00 82.88 844 VAL A O 1
ATOM 6394 N N . ASP A 1 845 ? -0.082 -3.707 -81.543 1.00 86.62 845 ASP A N 1
ATOM 6395 C CA . ASP A 1 845 ? -1.317 -3.311 -82.249 1.00 86.62 845 ASP A CA 1
ATOM 6396 C C . ASP A 1 845 ? -2.229 -4.499 -82.630 1.00 86.62 845 ASP A C 1
ATOM 6398 O O . ASP A 1 845 ? -1.794 -5.518 -83.166 1.00 86.62 845 ASP A O 1
ATOM 6402 N N . ILE A 1 846 ? -3.539 -4.343 -82.412 1.00 90.81 846 ILE A N 1
ATOM 6403 C CA . ILE A 1 846 ? -4.581 -5.341 -82.706 1.00 90.81 846 ILE A CA 1
ATOM 6404 C C . ILE A 1 846 ? -5.660 -4.739 -83.620 1.00 90.81 846 ILE A C 1
ATOM 6406 O O . ILE A 1 846 ? -6.093 -3.606 -83.406 1.00 90.81 846 ILE A O 1
ATOM 6410 N N . THR A 1 847 ? -6.159 -5.512 -84.589 1.00 90.19 847 THR A N 1
ATOM 6411 C CA . THR A 1 847 ? -7.332 -5.199 -85.438 1.00 90.19 847 THR A CA 1
ATOM 6412 C C . THR A 1 847 ? -8.420 -6.281 -85.333 1.00 90.19 847 THR A C 1
ATOM 6414 O O . THR A 1 847 ? -8.179 -7.348 -84.770 1.00 90.19 847 THR A O 1
ATOM 6417 N N . THR A 1 848 ? -9.634 -6.037 -85.851 1.00 91.00 848 THR A N 1
ATOM 6418 C CA . THR A 1 848 ? -10.751 -7.008 -85.763 1.00 91.00 848 THR A CA 1
ATOM 6419 C C . THR A 1 848 ? -11.642 -7.091 -87.010 1.00 91.00 848 THR A C 1
ATOM 6421 O O . THR A 1 848 ? -11.870 -6.070 -87.663 1.00 91.00 848 THR A O 1
ATOM 6424 N N . SER A 1 849 ? -12.290 -8.239 -87.236 1.00 86.94 849 SER A N 1
ATOM 6425 C CA . SER A 1 849 ? -13.339 -8.444 -88.251 1.00 86.94 849 SER A CA 1
ATOM 6426 C C . SER A 1 849 ? -14.434 -9.439 -87.805 1.00 86.94 849 SER A C 1
ATOM 6428 O O . SER A 1 849 ? -14.268 -10.181 -86.839 1.00 86.94 849 SER A O 1
ATOM 6430 N N . ALA A 1 850 ? -15.603 -9.432 -88.466 1.00 88.44 850 ALA A N 1
ATOM 6431 C CA . ALA A 1 850 ? -16.755 -10.275 -88.107 1.00 88.44 850 ALA A CA 1
ATOM 6432 C C . ALA A 1 850 ? -17.656 -10.619 -89.314 1.00 88.44 850 ALA A C 1
ATOM 6434 O O . ALA A 1 850 ? -17.730 -9.851 -90.278 1.00 88.44 850 ALA A O 1
ATOM 6435 N N . SER A 1 851 ? -18.354 -11.762 -89.260 1.00 82.19 851 SER A N 1
ATOM 6436 C CA . SER A 1 851 ? -19.249 -12.246 -90.324 1.00 82.19 851 SER A CA 1
ATOM 6437 C C . SER A 1 851 ? -20.668 -11.658 -90.273 1.00 82.19 851 SER A C 1
ATOM 6439 O O . SER A 1 851 ? -21.072 -10.961 -89.344 1.00 82.19 851 SER A O 1
ATOM 6441 N N . THR A 1 852 ? -21.476 -11.979 -91.290 1.00 76.06 852 THR A N 1
ATOM 6442 C CA . THR A 1 852 ? -22.913 -11.669 -91.303 1.00 76.06 852 THR A CA 1
ATOM 6443 C C . THR A 1 852 ? -23.624 -12.375 -90.144 1.00 76.06 852 THR A C 1
ATOM 6445 O O . THR A 1 852 ? -23.634 -13.600 -90.098 1.00 76.06 852 THR A O 1
ATOM 6448 N N . GLY A 1 853 ? -24.215 -11.603 -89.228 1.00 77.56 853 GLY A N 1
ATOM 6449 C CA . GLY A 1 853 ? -24.905 -12.110 -88.032 1.00 77.56 853 GLY A CA 1
ATOM 6450 C C . GLY A 1 853 ? -24.683 -11.254 -86.780 1.00 77.56 853 GLY A C 1
ATOM 6451 O O . GLY A 1 853 ? -25.494 -11.308 -85.860 1.00 77.56 853 GLY A O 1
ATOM 6452 N N . GLY A 1 854 ? -23.657 -10.397 -86.780 1.00 87.25 854 GLY A N 1
ATOM 6453 C CA . GLY A 1 854 ? -23.345 -9.506 -85.665 1.00 87.25 854 GLY A CA 1
ATOM 6454 C C . GLY A 1 854 ? -22.167 -8.568 -85.950 1.00 87.25 854 GLY A C 1
ATOM 6455 O O . GLY A 1 854 ? -21.847 -8.296 -87.109 1.00 87.25 854 GLY A O 1
ATOM 6456 N N . SER A 1 855 ? -21.529 -8.057 -84.897 1.00 88.38 855 SER A N 1
ATOM 6457 C CA . SER A 1 855 ? -20.348 -7.180 -84.959 1.00 88.38 855 SER A CA 1
ATOM 6458 C C . SER A 1 855 ? -19.438 -7.328 -83.726 1.00 88.38 855 SER A C 1
ATOM 6460 O O . SER A 1 855 ? -19.816 -7.970 -82.747 1.00 88.38 855 SER A O 1
ATOM 6462 N N . ILE A 1 856 ? -18.235 -6.741 -83.787 1.00 92.69 856 ILE A N 1
ATOM 6463 C CA . ILE A 1 856 ? -17.204 -6.735 -82.731 1.00 92.69 856 ILE A CA 1
ATOM 6464 C C . ILE A 1 856 ? -16.716 -5.299 -82.452 1.00 92.69 856 ILE A C 1
ATOM 6466 O O . ILE A 1 856 ? -16.679 -4.465 -83.360 1.00 92.69 856 ILE A O 1
ATOM 6470 N N . SER A 1 857 ? -16.360 -5.001 -81.198 1.00 87.69 857 SER A N 1
ATOM 6471 C CA . SER A 1 857 ? -15.850 -3.699 -80.741 1.00 87.69 857 SER A CA 1
ATOM 6472 C C . SER A 1 857 ? -14.865 -3.858 -79.563 1.00 87.69 857 SER A C 1
ATOM 6474 O O . SER A 1 857 ? -15.104 -4.722 -78.723 1.00 87.69 857 SER A O 1
ATOM 6476 N N . PRO A 1 858 ? -13.804 -3.035 -79.424 1.00 89.12 858 PRO A N 1
ATOM 6477 C CA . PRO A 1 858 ? -13.365 -1.992 -80.354 1.00 89.12 858 PRO A CA 1
ATOM 6478 C C . PRO A 1 858 ? -12.786 -2.589 -81.644 1.00 89.12 858 PRO A C 1
ATOM 6480 O O . PRO A 1 858 ? -12.336 -3.728 -81.660 1.00 89.12 858 PRO A O 1
ATOM 6483 N N . THR A 1 859 ? -12.786 -1.822 -82.738 1.00 85.25 859 THR A N 1
ATOM 6484 C CA . THR A 1 859 ? -12.323 -2.321 -84.051 1.00 85.25 859 THR A CA 1
ATOM 6485 C C . THR A 1 859 ? -10.798 -2.375 -84.207 1.00 85.25 859 THR A C 1
ATOM 6487 O O . THR A 1 859 ? -10.281 -2.909 -85.191 1.00 85.25 859 THR A O 1
ATOM 6490 N N . ASN A 1 860 ? -10.077 -1.799 -83.246 1.00 86.69 860 ASN A N 1
ATOM 6491 C CA . ASN A 1 860 ? -8.640 -1.918 -83.040 1.00 86.69 860 ASN A CA 1
ATOM 6492 C C . ASN A 1 860 ? -8.297 -1.625 -81.569 1.00 86.69 860 ASN A C 1
ATOM 6494 O O . ASN A 1 860 ? -9.117 -1.062 -80.841 1.00 86.69 860 ASN A O 1
ATOM 6498 N N . ALA A 1 861 ? -7.092 -2.000 -81.142 1.00 88.00 861 ALA A N 1
ATOM 6499 C CA . ALA A 1 861 ? -6.529 -1.633 -79.845 1.00 88.00 861 ALA A CA 1
ATOM 6500 C C . ALA A 1 861 ? -4.995 -1.563 -79.923 1.00 88.00 861 ALA A C 1
ATOM 6502 O O . ALA A 1 861 ? -4.379 -2.429 -80.535 1.00 88.00 861 ALA A O 1
ATOM 6503 N N . ASN A 1 862 ? -4.392 -0.570 -79.265 1.00 88.25 862 ASN A N 1
ATOM 6504 C CA . ASN A 1 862 ? -2.954 -0.521 -78.992 1.00 88.25 862 ASN A CA 1
ATOM 6505 C C . ASN A 1 862 ? -2.757 -0.775 -77.494 1.00 88.25 862 ASN A C 1
ATOM 6507 O O . ASN A 1 862 ? -3.342 -0.055 -76.682 1.00 88.25 862 ASN A O 1
ATOM 6511 N N . ILE A 1 863 ? -1.983 -1.796 -77.126 1.00 85.38 863 ILE A N 1
ATOM 6512 C CA . ILE A 1 863 ? -1.793 -2.216 -75.728 1.00 85.38 863 ILE A CA 1
ATOM 6513 C C . ILE A 1 863 ? -0.316 -2.452 -75.399 1.00 85.38 863 ILE A C 1
ATOM 6515 O O . ILE A 1 863 ? 0.510 -2.636 -76.289 1.00 85.38 863 ILE A O 1
ATOM 6519 N N . GLU A 1 864 ? 0.033 -2.436 -74.112 1.00 79.94 864 GLU A N 1
ATOM 6520 C CA . GLU A 1 864 ? 1.401 -2.727 -73.665 1.00 79.94 864 GLU A CA 1
ATOM 6521 C C . GLU A 1 864 ? 1.825 -4.163 -74.020 1.00 79.94 864 GLU A C 1
ATOM 6523 O O . GLU A 1 864 ? 1.001 -5.080 -74.057 1.00 79.94 864 GLU A O 1
ATOM 6528 N N . TYR A 1 865 ? 3.124 -4.375 -74.246 1.00 81.50 865 TYR A N 1
ATOM 6529 C CA . TYR A 1 865 ? 3.690 -5.702 -74.496 1.00 81.50 865 TYR A CA 1
ATOM 6530 C C . TYR A 1 865 ? 3.423 -6.663 -73.326 1.00 81.50 865 TYR A C 1
ATOM 6532 O O . TYR A 1 865 ? 3.716 -6.355 -72.172 1.00 81.50 865 TYR A O 1
ATOM 6540 N N . GLY A 1 866 ? 2.869 -7.840 -73.628 1.00 78.25 866 GLY A N 1
ATOM 6541 C CA . GLY A 1 866 ? 2.383 -8.805 -72.637 1.00 78.25 866 GLY A CA 1
ATOM 6542 C C . GLY A 1 866 ? 0.996 -8.477 -72.066 1.00 78.25 866 GLY A C 1
ATOM 6543 O O . GLY A 1 866 ? 0.485 -9.234 -71.243 1.00 78.25 866 GLY A O 1
ATOM 6544 N N . GLY A 1 867 ? 0.372 -7.378 -72.499 1.00 82.56 867 GLY A N 1
ATOM 6545 C CA . GLY A 1 867 ? -0.944 -6.929 -72.057 1.00 82.56 867 GLY A CA 1
ATOM 6546 C C . GLY A 1 867 ? -2.105 -7.819 -72.514 1.00 82.56 867 GLY A C 1
ATOM 6547 O O . GLY A 1 867 ? -1.932 -8.870 -73.134 1.00 82.56 867 GLY A O 1
ATOM 6548 N N . SER A 1 868 ? -3.324 -7.392 -72.179 1.00 89.12 868 SER A N 1
ATOM 6549 C CA . SER A 1 868 ? -4.573 -8.067 -72.556 1.00 89.12 868 SER A CA 1
ATOM 6550 C C . SER A 1 868 ? -5.655 -7.049 -72.926 1.00 89.12 868 SER A C 1
ATOM 6552 O O . SER A 1 868 ? -5.709 -5.972 -72.336 1.00 89.12 868 SER A O 1
ATOM 6554 N N . GLN A 1 869 ? -6.532 -7.404 -73.864 1.00 93.00 869 GLN A N 1
ATOM 6555 C CA . GLN A 1 869 ? -7.671 -6.601 -74.316 1.00 93.00 869 GLN A CA 1
ATOM 6556 C C . GLN A 1 869 ? -8.937 -7.466 -74.356 1.00 93.00 869 GLN A C 1
ATOM 6558 O O . GLN A 1 869 ? -8.896 -8.615 -74.793 1.00 93.00 869 GLN A O 1
ATOM 6563 N N . ILE A 1 870 ? -10.070 -6.903 -73.934 1.00 92.62 870 ILE A N 1
ATOM 6564 C CA . ILE A 1 870 ? -11.393 -7.533 -74.059 1.00 92.62 870 ILE A CA 1
ATOM 6565 C C . ILE A 1 870 ? -12.150 -6.871 -75.214 1.00 92.62 870 ILE A C 1
ATOM 6567 O O . ILE A 1 870 ? -12.134 -5.644 -75.347 1.00 92.62 870 ILE A O 1
ATOM 6571 N N . PHE A 1 871 ? -12.813 -7.679 -76.036 1.00 93.12 871 PHE A N 1
ATOM 6572 C CA . PHE A 1 871 ? -13.633 -7.258 -77.167 1.00 93.12 871 PHE A CA 1
ATOM 6573 C C . PHE A 1 871 ? -15.080 -7.704 -76.954 1.00 93.12 871 PHE A C 1
ATOM 6575 O O . PHE A 1 871 ? -15.330 -8.857 -76.619 1.00 93.12 871 PHE A O 1
ATOM 6582 N N . THR A 1 872 ? -16.046 -6.815 -77.160 1.00 91.00 872 THR A N 1
ATOM 6583 C CA . THR A 1 872 ? -17.480 -7.100 -77.023 1.00 91.00 872 THR A CA 1
ATOM 6584 C C . THR A 1 872 ? -18.091 -7.453 -78.374 1.00 91.00 872 THR A C 1
ATOM 6586 O O . THR A 1 872 ? -17.876 -6.745 -79.362 1.00 91.00 872 THR A O 1
ATOM 6589 N N . LEU A 1 873 ? -18.885 -8.522 -78.405 1.00 91.50 873 LEU A N 1
ATOM 6590 C CA . LEU A 1 873 ? -19.684 -8.939 -79.552 1.00 91.50 873 LEU A CA 1
ATOM 6591 C C . LEU A 1 873 ? -21.100 -8.355 -79.460 1.00 91.50 873 LEU A C 1
ATOM 6593 O O . LEU A 1 873 ? -21.625 -8.107 -78.377 1.00 91.50 873 LEU A O 1
ATOM 6597 N N . THR A 1 874 ? -21.746 -8.127 -80.600 1.00 87.69 874 THR A N 1
ATOM 6598 C CA . THR A 1 874 ? -23.166 -7.746 -80.669 1.00 87.69 874 THR A CA 1
ATOM 6599 C C . THR A 1 874 ? -23.876 -8.620 -81.689 1.00 87.69 874 THR A C 1
ATOM 6601 O O . THR A 1 874 ? -23.498 -8.627 -82.857 1.00 87.69 874 THR A O 1
ATOM 6604 N N . PHE A 1 875 ? -24.902 -9.350 -81.256 1.00 84.62 875 PHE A N 1
ATOM 6605 C CA . PHE A 1 875 ? -25.667 -10.278 -82.091 1.00 84.62 875 PHE A CA 1
ATOM 6606 C C . PHE A 1 875 ? -26.868 -9.588 -82.745 1.00 84.62 875 PHE A C 1
ATOM 6608 O O . PHE A 1 875 ? -27.524 -8.749 -82.124 1.00 84.62 875 PHE A O 1
ATOM 6615 N N . ASN A 1 876 ? -27.199 -9.982 -83.974 1.00 82.75 876 ASN A N 1
ATOM 6616 C CA . ASN A 1 876 ? -28.498 -9.679 -84.569 1.00 82.75 876 ASN A CA 1
ATOM 6617 C C . ASN A 1 876 ? -29.590 -10.577 -83.956 1.00 82.75 876 ASN A C 1
ATOM 6619 O O . ASN A 1 876 ? -29.328 -11.694 -83.509 1.00 82.75 876 ASN A O 1
ATOM 6623 N N . GLU A 1 877 ? -30.836 -10.104 -83.969 1.00 78.75 877 GLU A N 1
ATOM 6624 C CA . GLU A 1 877 ? -31.987 -10.855 -83.457 1.00 78.75 877 GLU A CA 1
ATOM 6625 C C . GLU A 1 877 ? -32.142 -12.214 -84.171 1.00 78.75 877 GLU A C 1
ATOM 6627 O O . GLU A 1 877 ? -32.053 -12.299 -85.397 1.00 78.75 877 GLU A O 1
ATOM 6632 N N . GLY A 1 878 ? -32.338 -13.283 -83.392 1.00 77.62 878 GLY A N 1
ATOM 6633 C CA . GLY A 1 878 ? -32.405 -14.667 -83.877 1.00 77.62 878 GLY A CA 1
ATOM 6634 C C . GLY A 1 878 ? -31.057 -15.388 -84.048 1.00 77.62 878 GLY A C 1
ATOM 6635 O O . GLY A 1 878 ? -31.074 -16.594 -84.295 1.00 77.62 878 GLY A O 1
ATOM 6636 N N . TYR A 1 879 ? -29.916 -14.699 -83.883 1.00 83.62 879 TYR A N 1
ATOM 6637 C CA . TYR A 1 879 ? -28.570 -15.272 -84.055 1.00 83.62 879 TYR A CA 1
ATOM 6638 C C . TYR A 1 879 ? -27.815 -15.527 -82.727 1.00 83.62 879 TYR A C 1
ATOM 6640 O O . TYR A 1 879 ? -28.218 -15.062 -81.653 1.00 83.62 879 TYR A O 1
ATOM 6648 N N . GLU A 1 880 ? -26.713 -16.278 -82.806 1.00 85.44 880 GLU A N 1
ATOM 6649 C CA . GLU A 1 880 ? -25.713 -16.551 -81.755 1.00 85.44 880 GLU A CA 1
ATOM 6650 C C . GLU A 1 880 ? -24.291 -16.735 -82.323 1.00 85.44 880 GLU A C 1
ATOM 6652 O O . GLU A 1 880 ? -24.101 -16.686 -83.537 1.00 85.44 880 GLU A O 1
ATOM 6657 N N . PHE A 1 881 ? -23.299 -16.867 -81.434 1.00 88.94 881 PHE A N 1
ATOM 6658 C CA . PHE A 1 881 ? -21.865 -17.033 -81.726 1.00 88.94 881 PHE A CA 1
ATOM 6659 C C . PHE A 1 881 ? -21.524 -18.408 -82.334 1.00 88.94 881 PHE A C 1
ATOM 6661 O O . PHE A 1 881 ? -22.264 -19.368 -82.138 1.00 88.94 881 PHE A O 1
ATOM 6668 N N . ASP A 1 882 ? -20.397 -18.489 -83.050 1.00 86.94 882 ASP A N 1
ATOM 6669 C CA . ASP A 1 882 ? -19.887 -19.709 -83.697 1.00 86.94 882 ASP A CA 1
ATOM 6670 C C . ASP A 1 882 ? -18.372 -19.911 -83.428 1.00 86.94 882 ASP A C 1
ATOM 6672 O O . ASP A 1 882 ? -18.014 -20.792 -82.649 1.00 86.94 882 ASP A O 1
ATOM 6676 N N . GLU A 1 883 ? -17.471 -19.079 -83.976 1.00 87.62 883 GLU A N 1
ATOM 6677 C CA . GLU A 1 883 ? -16.010 -19.190 -83.766 1.00 87.62 883 GLU A CA 1
ATOM 6678 C C . GLU A 1 883 ? -15.305 -17.818 -83.623 1.00 87.62 883 GLU A C 1
ATOM 6680 O O . GLU A 1 883 ? -15.780 -16.793 -84.122 1.00 87.62 883 GLU A O 1
ATOM 6685 N N . ALA A 1 884 ? -14.142 -17.801 -82.947 1.00 90.62 884 ALA A N 1
ATOM 6686 C CA . ALA A 1 884 ? -13.226 -16.660 -82.841 1.00 90.62 884 ALA A CA 1
ATOM 6687 C C . ALA A 1 884 ? -11.752 -17.078 -83.049 1.00 90.62 884 ALA A C 1
ATOM 6689 O O . ALA A 1 884 ? -11.290 -18.037 -82.432 1.00 90.62 884 ALA A O 1
ATOM 6690 N N . THR A 1 885 ? -10.980 -16.347 -83.868 1.00 88.75 885 THR A N 1
ATOM 6691 C CA . THR A 1 885 ? -9.556 -16.661 -84.164 1.00 88.75 885 THR A CA 1
ATOM 6692 C C . THR A 1 885 ? -8.661 -15.416 -84.230 1.00 88.75 885 THR A C 1
ATOM 6694 O O . THR A 1 885 ? -9.102 -14.377 -84.709 1.00 88.75 885 THR A O 1
ATOM 6697 N N . PHE A 1 886 ? -7.400 -15.505 -83.775 1.00 93.50 886 PHE A N 1
ATOM 6698 C CA . PHE A 1 886 ? -6.415 -14.403 -83.804 1.00 93.50 886 PHE A CA 1
ATOM 6699 C C . PHE A 1 886 ? -5.166 -14.761 -84.623 1.00 93.50 886 PHE A C 1
ATOM 6701 O O . PHE A 1 886 ? -4.704 -15.901 -84.579 1.00 93.50 886 PHE A O 1
ATOM 6708 N N . SER A 1 887 ? -4.602 -13.791 -85.353 1.00 88.75 887 SER A N 1
ATOM 6709 C CA . SER A 1 887 ? -3.456 -14.009 -86.255 1.00 88.75 887 SER A CA 1
ATOM 6710 C C . SER A 1 887 ? -2.070 -13.701 -85.663 1.00 88.75 887 SER A C 1
ATOM 6712 O O . SER A 1 887 ? -1.069 -13.959 -86.332 1.00 88.75 887 SER A O 1
ATOM 6714 N N . GLY A 1 888 ? -2.000 -13.085 -84.479 1.00 86.38 888 GLY A N 1
ATOM 6715 C CA . GLY A 1 888 ? -0.753 -12.702 -83.803 1.00 86.38 888 GLY A CA 1
ATOM 6716 C C . GLY A 1 888 ? -0.387 -13.627 -82.635 1.00 86.38 888 GLY A C 1
ATOM 6717 O O . GLY A 1 888 ? -0.989 -14.681 -82.435 1.00 86.38 888 GLY A O 1
ATOM 6718 N N . SER A 1 889 ? 0.591 -13.218 -81.824 1.00 85.62 889 SER A N 1
ATOM 6719 C CA . SER A 1 889 ? 1.044 -13.977 -80.650 1.00 85.62 889 SER A CA 1
ATOM 6720 C C . SER A 1 889 ? 0.272 -13.552 -79.399 1.00 85.62 889 SER A C 1
ATOM 6722 O O . SER A 1 889 ? 0.632 -12.569 -78.753 1.00 85.62 889 SER A O 1
ATOM 6724 N N . GLY A 1 890 ? -0.788 -14.289 -79.061 1.00 86.75 890 GLY A N 1
ATOM 6725 C CA . GLY A 1 890 ? -1.609 -14.089 -77.862 1.00 86.75 890 GLY A CA 1
ATOM 6726 C C . GLY A 1 890 ? -2.643 -15.208 -77.681 1.00 86.75 890 GLY A C 1
ATOM 6727 O O . GLY A 1 890 ? -2.911 -15.971 -78.608 1.00 86.75 890 GLY A O 1
ATOM 6728 N N . ASN A 1 891 ? -3.227 -15.312 -76.487 1.00 88.50 891 ASN A N 1
ATOM 6729 C CA . ASN A 1 891 ? -4.234 -16.318 -76.142 1.00 88.50 891 ASN A CA 1
ATOM 6730 C C . ASN A 1 891 ? -5.649 -15.747 -76.316 1.00 88.50 891 ASN A C 1
ATOM 6732 O O . ASN A 1 891 ? -6.008 -14.800 -75.612 1.00 88.50 891 ASN A O 1
ATOM 6736 N N . VAL A 1 892 ? -6.450 -16.343 -77.204 1.00 90.50 892 VAL A N 1
ATOM 6737 C CA . VAL A 1 892 ? -7.886 -16.047 -77.365 1.00 90.50 892 VAL A CA 1
ATOM 6738 C C . VAL A 1 892 ? -8.703 -16.895 -76.390 1.00 90.50 892 VAL A C 1
ATOM 6740 O O . VAL A 1 892 ? -8.522 -18.111 -76.333 1.00 90.50 892 VAL A O 1
ATOM 6743 N N . THR A 1 893 ? -9.636 -16.261 -75.686 1.00 90.75 893 THR A N 1
ATOM 6744 C CA . THR A 1 893 ? -10.610 -16.901 -74.796 1.00 90.75 893 THR A CA 1
ATOM 6745 C C . THR A 1 893 ? -11.995 -16.325 -75.079 1.00 90.75 893 THR A C 1
ATOM 6747 O O . THR A 1 893 ? -12.188 -15.118 -74.947 1.00 90.75 893 THR A O 1
ATOM 6750 N N . ASP A 1 894 ? -12.964 -17.170 -75.430 1.00 88.62 894 ASP A N 1
ATOM 6751 C CA . ASP A 1 894 ? -14.382 -16.810 -75.319 1.00 88.62 894 ASP A CA 1
ATOM 6752 C C . ASP A 1 894 ? -14.788 -16.839 -73.839 1.00 88.62 894 ASP A C 1
ATOM 6754 O O . ASP A 1 894 ? -14.598 -17.848 -73.153 1.00 88.62 894 ASP A O 1
ATOM 6758 N N . ASN A 1 895 ? -15.314 -15.719 -73.344 1.00 86.69 895 ASN A N 1
ATOM 6759 C CA . ASN A 1 895 ? -15.733 -15.567 -71.954 1.00 86.69 895 ASN A CA 1
ATOM 6760 C C . ASN A 1 895 ? -17.173 -16.076 -71.714 1.00 86.69 895 ASN A C 1
ATOM 6762 O O . ASN A 1 895 ? -17.611 -16.118 -70.566 1.00 86.69 895 ASN A O 1
ATOM 6766 N N . GLN A 1 896 ? -17.907 -16.458 -72.771 1.00 82.38 896 GLN A N 1
ATOM 6767 C CA . GLN A 1 896 ? -19.305 -16.931 -72.759 1.00 82.38 896 GLN A CA 1
ATOM 6768 C C . GLN A 1 896 ? -20.339 -15.903 -72.249 1.00 82.38 896 GLN A C 1
ATOM 6770 O O . GLN A 1 896 ? -21.509 -16.229 -72.055 1.00 82.38 896 GLN A O 1
ATOM 6775 N N . ASP A 1 897 ? -19.939 -14.639 -72.087 1.00 85.19 897 ASP A N 1
ATOM 6776 C CA . ASP A 1 897 ? -20.782 -13.503 -71.682 1.00 85.19 897 ASP A CA 1
ATOM 6777 C C . ASP A 1 897 ? -21.103 -12.536 -72.843 1.00 85.19 897 ASP A C 1
ATOM 6779 O O . ASP A 1 897 ? -21.698 -11.477 -72.640 1.00 85.19 897 ASP A O 1
ATOM 6783 N N . GLY A 1 898 ? -20.708 -12.897 -74.070 1.00 83.19 898 GLY A N 1
ATOM 6784 C CA . GLY A 1 898 ? -20.735 -12.014 -75.238 1.00 83.19 898 GLY A CA 1
ATOM 6785 C C . GLY A 1 898 ? -19.441 -11.221 -75.450 1.00 83.19 898 GLY A C 1
ATOM 6786 O O . GLY A 1 898 ? -19.425 -10.303 -76.271 1.00 83.19 898 GLY A O 1
ATOM 6787 N N . THR A 1 899 ? -18.353 -11.549 -74.746 1.00 91.69 899 THR A N 1
ATOM 6788 C CA . THR A 1 899 ? -17.032 -10.940 -74.943 1.00 91.69 899 THR A CA 1
ATOM 6789 C C . THR A 1 899 ? -15.922 -11.970 -75.184 1.00 91.69 899 THR A C 1
ATOM 6791 O O . THR A 1 899 ? -15.962 -13.099 -74.700 1.00 91.69 899 THR A O 1
ATOM 6794 N N . ILE A 1 900 ? -14.903 -11.558 -75.941 1.00 92.56 900 ILE A N 1
ATOM 6795 C CA . ILE A 1 900 ? -13.681 -12.319 -76.212 1.00 92.56 900 ILE A CA 1
ATOM 6796 C C . ILE A 1 900 ? -12.513 -11.622 -75.509 1.00 92.56 900 ILE A C 1
ATOM 6798 O O . ILE A 1 900 ? -12.250 -10.445 -75.767 1.00 92.56 900 ILE A O 1
ATOM 6802 N N . THR A 1 901 ? -11.774 -12.336 -74.662 1.00 92.69 901 THR A N 1
ATOM 6803 C CA . THR A 1 901 ? -10.486 -11.863 -74.135 1.00 92.69 901 THR A CA 1
ATOM 6804 C C . THR A 1 901 ? -9.359 -12.293 -75.066 1.00 92.69 901 THR A C 1
ATOM 6806 O O . THR A 1 901 ? -9.211 -13.478 -75.357 1.00 92.69 901 THR A O 1
ATOM 6809 N N . LEU A 1 902 ? -8.506 -11.354 -75.469 1.00 93.12 902 LEU A N 1
ATOM 6810 C CA . LEU A 1 902 ? -7.195 -11.636 -76.046 1.00 93.12 902 LEU A CA 1
ATOM 6811 C C . LEU A 1 902 ? -6.121 -11.257 -75.014 1.00 93.12 902 LEU A C 1
ATOM 6813 O O . LEU A 1 902 ? -6.083 -10.116 -74.557 1.00 93.12 902 LEU A O 1
ATOM 6817 N N . SER A 1 903 ? -5.268 -12.203 -74.620 1.00 89.44 903 SER A N 1
ATOM 6818 C CA . SER A 1 903 ? -4.348 -12.046 -73.479 1.00 89.44 903 SER A CA 1
ATOM 6819 C C . SER A 1 903 ? -2.902 -12.449 -73.772 1.00 89.44 903 SER A C 1
ATOM 6821 O O . SER A 1 903 ? -2.638 -13.223 -74.692 1.00 89.44 903 SER A O 1
ATOM 6823 N N . ASN A 1 904 ? -1.962 -11.934 -72.970 1.00 83.50 904 ASN A N 1
ATOM 6824 C CA . ASN A 1 904 ? -0.511 -12.122 -73.114 1.00 83.50 904 ASN A CA 1
ATOM 6825 C C . ASN A 1 904 ? 0.016 -11.725 -74.509 1.00 83.50 904 ASN A C 1
ATOM 6827 O O . ASN A 1 904 ? 0.810 -12.450 -75.115 1.00 83.50 904 ASN A O 1
ATOM 6831 N N . VAL A 1 905 ? -0.463 -10.603 -75.052 1.00 86.44 905 VAL A N 1
ATOM 6832 C CA . VAL A 1 905 ? -0.214 -10.236 -76.454 1.00 86.44 905 VAL A CA 1
ATOM 6833 C C . VAL A 1 905 ? 1.206 -9.702 -76.631 1.00 86.44 905 VAL A C 1
ATOM 6835 O O . VAL A 1 905 ? 1.609 -8.740 -75.983 1.00 86.44 905 VAL A O 1
ATOM 6838 N N . THR A 1 906 ? 1.979 -10.346 -77.502 1.00 84.50 906 THR A N 1
ATOM 6839 C CA . THR A 1 906 ? 3.423 -10.092 -77.689 1.00 84.50 906 THR A CA 1
ATOM 6840 C C . THR A 1 906 ? 3.821 -9.835 -79.146 1.00 84.50 906 THR A C 1
ATOM 6842 O O . THR A 1 906 ? 4.982 -9.542 -79.424 1.00 84.50 906 THR A O 1
ATOM 6845 N N . SER A 1 907 ? 2.871 -9.896 -80.085 1.00 86.69 907 SER A N 1
ATOM 6846 C CA . SER A 1 907 ? 3.040 -9.410 -81.459 1.00 86.69 907 SER A CA 1
ATOM 6847 C C . SER A 1 907 ? 1.704 -8.975 -82.056 1.00 86.69 907 SER A C 1
ATOM 6849 O O . SER A 1 907 ? 0.662 -9.514 -81.678 1.00 86.69 907 SER A O 1
ATOM 6851 N N . ASP A 1 908 ? 1.758 -8.071 -83.033 1.00 88.81 908 ASP A N 1
ATOM 6852 C CA . ASP A 1 908 ? 0.577 -7.517 -83.705 1.00 88.81 908 ASP A CA 1
ATOM 6853 C C . ASP A 1 908 ? -0.277 -8.600 -84.403 1.00 88.81 908 ASP A C 1
ATOM 6855 O O . ASP A 1 908 ? 0.238 -9.663 -84.776 1.00 88.81 908 ASP A O 1
ATOM 6859 N N . GLY A 1 909 ? -1.574 -8.336 -84.623 1.00 89.81 909 GLY A N 1
ATOM 6860 C CA . GLY A 1 909 ? -2.461 -9.257 -85.355 1.00 89.81 909 GLY A CA 1
ATOM 6861 C C . GLY A 1 909 ? -3.934 -8.836 -85.481 1.00 89.81 909 GLY A C 1
ATOM 6862 O O . GLY A 1 909 ? -4.354 -7.815 -84.944 1.00 89.81 909 GLY A O 1
ATOM 6863 N N . GLU A 1 910 ? -4.733 -9.656 -86.173 1.00 92.00 910 GLU A N 1
ATOM 6864 C CA . GLU A 1 910 ? -6.181 -9.470 -86.384 1.00 92.00 910 GLU A CA 1
ATOM 6865 C C . GLU A 1 910 ? -7.013 -10.561 -85.682 1.00 92.00 910 GLU A C 1
ATOM 6867 O O . GLU A 1 910 ? -6.627 -11.729 -85.709 1.00 92.00 910 GLU A O 1
ATOM 6872 N N . LEU A 1 911 ? -8.158 -10.192 -85.086 1.00 93.69 911 LEU A N 1
ATOM 6873 C CA . LEU A 1 911 ? -9.147 -11.068 -84.428 1.00 93.69 911 LEU A CA 1
ATOM 6874 C C . LEU A 1 911 ? -10.456 -11.172 -85.251 1.00 93.69 911 LEU A C 1
ATOM 6876 O O . LEU A 1 911 ? -11.117 -10.162 -85.477 1.00 93.69 911 LEU A O 1
ATOM 6880 N N . SER A 1 912 ? -10.850 -12.375 -85.685 1.00 90.44 912 SER A N 1
ATOM 6881 C CA . SER A 1 912 ? -11.997 -12.643 -86.588 1.00 90.44 912 SER A CA 1
ATOM 6882 C C . SER A 1 912 ? -13.125 -13.456 -85.920 1.00 90.44 912 SER A C 1
ATOM 6884 O O . SER A 1 912 ? -12.804 -14.370 -85.164 1.00 90.44 912 SER A O 1
ATOM 6886 N N . ILE A 1 913 ? -14.410 -13.174 -86.223 1.00 92.56 913 ILE A N 1
ATOM 6887 C CA . ILE A 1 913 ? -15.624 -13.730 -85.547 1.00 92.56 913 ILE A CA 1
ATOM 6888 C C . ILE A 1 913 ? -16.723 -14.256 -86.518 1.00 92.56 913 ILE A C 1
ATOM 6890 O O . ILE A 1 913 ? -16.958 -13.624 -87.554 1.00 92.56 913 ILE A O 1
ATOM 6894 N N . THR A 1 914 ? -17.470 -15.320 -86.158 1.00 86.06 914 THR A N 1
ATOM 6895 C CA . THR A 1 914 ? -18.640 -15.875 -86.910 1.00 86.06 914 THR A CA 1
ATOM 6896 C C . THR A 1 914 ? -19.951 -16.067 -86.092 1.00 86.06 914 THR A C 1
ATOM 6898 O O . THR A 1 914 ? -19.937 -15.937 -84.866 1.00 86.06 914 THR A O 1
ATOM 6901 N N . PHE A 1 915 ? -21.100 -16.338 -86.762 1.00 88.56 915 PHE A N 1
ATOM 6902 C CA . PHE A 1 915 ? -22.465 -16.414 -86.166 1.00 88.56 915 PHE A CA 1
ATOM 6903 C C . PHE A 1 915 ? -23.478 -17.372 -86.881 1.00 88.56 915 PHE A C 1
ATOM 6905 O O . PHE A 1 915 ? -23.360 -17.586 -88.089 1.00 88.56 915 PHE A O 1
ATOM 6912 N N . VAL A 1 916 ? -24.536 -17.857 -86.186 1.00 85.00 916 VAL A N 1
ATOM 6913 C CA . VAL A 1 916 ? -25.584 -18.824 -86.671 1.00 85.00 916 VAL A CA 1
ATOM 6914 C C . VAL A 1 916 ? -27.014 -18.582 -86.083 1.00 85.00 916 VAL A C 1
ATOM 6916 O O . VAL A 1 916 ? -27.142 -17.713 -85.233 1.00 85.00 916 VAL A O 1
ATOM 6919 N N . ILE A 1 917 ? -28.090 -19.274 -86.537 1.00 82.38 917 ILE A N 1
ATOM 6920 C CA . ILE A 1 917 ? -29.539 -19.096 -86.165 1.00 82.38 917 ILE A CA 1
ATOM 6921 C C . ILE A 1 917 ? -30.098 -20.166 -85.183 1.00 82.38 917 ILE A C 1
ATOM 6923 O O . ILE A 1 917 ? -29.703 -21.326 -85.251 1.00 82.38 917 ILE A O 1
ATOM 6927 N N . LYS A 1 918 ? -31.098 -19.787 -84.355 1.00 81.94 918 LYS A N 1
ATOM 6928 C CA . LYS A 1 918 ? -31.735 -20.564 -83.250 1.00 81.94 918 LYS A CA 1
ATOM 6929 C C . LYS A 1 918 ? -33.016 -21.379 -83.581 1.00 81.94 918 LYS A C 1
ATOM 6931 O O . LYS A 1 918 ? -33.788 -21.008 -84.467 1.00 81.94 918 LYS A O 1
ATOM 6936 N N . GLN A 1 919 ? -33.291 -22.439 -82.798 1.00 81.31 919 GLN A N 1
ATOM 6937 C CA . GLN A 1 919 ? -34.474 -23.344 -82.850 1.00 81.31 919 GLN A CA 1
ATOM 6938 C C . GLN A 1 919 ? -34.907 -23.815 -81.429 1.00 81.31 919 GLN A C 1
ATOM 6940 O O . GLN A 1 919 ? -34.103 -23.676 -80.512 1.00 81.31 919 GLN A O 1
ATOM 6945 N N . TYR A 1 920 ? -36.131 -24.361 -81.242 1.00 83.44 920 TYR A N 1
ATOM 6946 C CA . TYR A 1 920 ? -36.737 -24.664 -79.915 1.00 83.44 920 TYR A CA 1
ATOM 6947 C C . TYR A 1 920 ? -37.569 -25.976 -79.817 1.00 83.44 920 TYR A C 1
ATOM 6949 O O . TYR A 1 920 ? -38.112 -26.434 -80.822 1.00 83.44 920 TYR A O 1
ATOM 6957 N N . GLU A 1 921 ? -37.750 -26.546 -78.611 1.00 85.00 921 GLU A N 1
ATOM 6958 C CA . GLU A 1 921 ? -38.534 -27.774 -78.303 1.00 85.00 921 GLU A CA 1
ATOM 6959 C C . GLU A 1 921 ? -39.670 -27.603 -77.261 1.00 85.00 921 GLU A C 1
ATOM 6961 O O . GLU A 1 921 ? -39.604 -26.778 -76.355 1.00 85.00 921 GLU A O 1
ATOM 6966 N N . ILE A 1 922 ? -40.733 -28.415 -77.373 1.00 88.62 922 ILE A N 1
ATOM 6967 C CA . ILE A 1 922 ? -42.005 -28.287 -76.628 1.00 88.62 922 ILE A CA 1
ATOM 6968 C C . ILE A 1 922 ? -42.479 -29.643 -76.065 1.00 88.62 922 ILE A C 1
ATOM 6970 O O . ILE A 1 922 ? -42.435 -30.626 -76.808 1.00 88.62 922 ILE A O 1
ATOM 6974 N N . THR A 1 923 ? -43.023 -29.714 -74.832 1.00 84.81 923 THR A N 1
ATOM 6975 C CA . THR A 1 923 ? -43.680 -30.929 -74.261 1.00 84.81 923 THR A CA 1
ATOM 6976 C C . THR A 1 923 ? -45.011 -30.667 -73.500 1.00 84.81 923 THR A C 1
ATOM 6978 O O . THR A 1 923 ? -45.447 -29.522 -73.376 1.00 84.81 923 THR A O 1
ATOM 6981 N N . THR A 1 924 ? -45.730 -31.709 -73.026 1.00 84.12 924 THR A N 1
ATOM 6982 C CA . THR A 1 924 ? -47.059 -31.580 -72.354 1.00 84.12 924 THR A CA 1
ATOM 6983 C C . THR A 1 924 ? -47.322 -32.578 -71.208 1.00 84.12 924 THR A C 1
ATOM 6985 O O . THR A 1 924 ? -46.879 -33.725 -71.281 1.00 84.12 924 THR A O 1
ATOM 6988 N N . SER A 1 925 ? -48.137 -32.209 -70.207 1.00 82.69 925 SER A N 1
ATOM 6989 C CA . SER A 1 925 ? -48.535 -33.046 -69.054 1.00 82.69 925 SER A CA 1
ATOM 6990 C C . SER A 1 925 ? -49.858 -32.600 -68.371 1.00 82.69 925 SER A C 1
ATOM 6992 O O . SER A 1 925 ? -50.445 -31.591 -68.740 1.00 82.69 925 SER A O 1
ATOM 6994 N N . ALA A 1 926 ? -50.357 -33.354 -67.378 1.00 81.62 926 ALA A N 1
ATOM 6995 C CA . ALA A 1 926 ? -51.533 -33.015 -66.549 1.00 81.62 926 ALA A CA 1
ATOM 6996 C C . ALA A 1 926 ? -51.505 -33.778 -65.202 1.00 81.62 926 ALA A C 1
ATOM 6998 O O . ALA A 1 926 ? -50.776 -34.766 -65.082 1.00 81.62 926 ALA A O 1
ATOM 6999 N N . ASN A 1 927 ? -52.280 -33.349 -64.195 1.00 74.06 927 ASN A N 1
ATOM 7000 C CA . ASN A 1 927 ? -52.350 -34.009 -62.881 1.00 74.06 927 ASN A CA 1
ATOM 7001 C C . ASN A 1 927 ? -53.480 -35.071 -62.758 1.00 74.06 927 ASN A C 1
ATOM 7003 O O . ASN A 1 927 ? -54.128 -35.454 -63.730 1.00 74.06 927 ASN A O 1
ATOM 7007 N N . THR A 1 928 ? -53.722 -35.576 -61.538 1.00 67.81 928 THR A N 1
ATOM 7008 C CA . THR A 1 928 ? -54.552 -36.764 -61.226 1.00 67.81 928 THR A CA 1
ATOM 7009 C C . THR A 1 928 ? -56.056 -36.669 -61.532 1.00 67.81 928 THR A C 1
ATOM 7011 O O . THR A 1 928 ? -56.809 -37.578 -61.178 1.00 67.81 928 THR A O 1
ATOM 7014 N N . GLY A 1 929 ? -56.511 -35.606 -62.194 1.00 64.19 929 GLY A N 1
ATOM 7015 C CA . GLY A 1 929 ? -57.901 -35.418 -62.600 1.00 64.19 929 GLY A CA 1
ATOM 7016 C C . GLY A 1 929 ? -58.125 -35.237 -64.102 1.00 64.19 929 GLY A C 1
ATOM 7017 O O . GLY A 1 929 ? -59.262 -34.968 -64.474 1.00 64.19 929 GLY A O 1
ATOM 7018 N N . GLY A 1 930 ? -57.102 -35.389 -64.956 1.00 79.12 930 GLY A N 1
ATOM 7019 C CA . GLY A 1 930 ? -57.241 -35.234 -66.411 1.00 79.12 930 GLY A CA 1
ATOM 7020 C C . GLY A 1 930 ? -56.051 -35.733 -67.250 1.00 79.12 930 GLY A C 1
ATOM 7021 O O . GLY A 1 930 ? -55.188 -36.451 -66.749 1.00 79.12 930 GLY A O 1
ATOM 7022 N N . SER A 1 931 ? -56.017 -35.393 -68.546 1.00 83.31 931 SER A N 1
ATOM 7023 C CA . SER A 1 931 ? -54.938 -35.764 -69.492 1.00 83.31 931 SER A CA 1
ATOM 7024 C C . SER A 1 931 ? -54.847 -34.833 -70.720 1.00 83.31 931 SER A C 1
ATOM 7026 O O . SER A 1 931 ? -55.791 -34.088 -70.977 1.00 83.31 931 SER A O 1
ATOM 7028 N N . ILE A 1 932 ? -53.722 -34.870 -71.466 1.00 86.94 932 ILE A N 1
ATOM 7029 C CA . ILE A 1 932 ? -53.421 -34.013 -72.642 1.00 86.94 932 ILE A CA 1
ATOM 703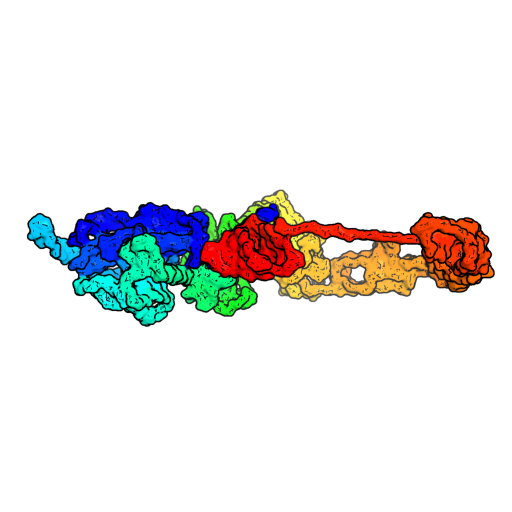0 C C . ILE A 1 932 ? -52.662 -34.761 -73.779 1.00 86.94 932 ILE A C 1
ATOM 7032 O O . ILE A 1 932 ? -52.060 -35.805 -73.526 1.00 86.94 932 ILE A O 1
ATOM 7036 N N . SER A 1 933 ? -52.703 -34.268 -75.032 1.00 79.06 933 SER A N 1
ATOM 7037 C CA . SER A 1 933 ? -52.004 -34.821 -76.226 1.00 79.06 933 SER A CA 1
ATOM 7038 C C . SER A 1 933 ? -51.905 -33.797 -77.389 1.00 79.06 933 SER A C 1
ATOM 7040 O O . SER A 1 933 ? -52.793 -32.946 -77.459 1.00 79.06 933 SER A O 1
ATOM 7042 N N . PRO A 1 934 ? -50.943 -33.864 -78.348 1.00 80.94 934 PRO A N 1
ATOM 7043 C CA . PRO A 1 934 ? -49.756 -34.731 -78.419 1.00 80.94 934 PRO A CA 1
ATOM 7044 C C . PRO A 1 934 ? -48.636 -34.283 -77.474 1.00 80.94 934 PRO A C 1
ATOM 7046 O O . PRO A 1 934 ? -48.633 -33.153 -77.009 1.00 80.94 934 PRO A O 1
ATOM 7049 N N . ILE A 1 935 ? -47.674 -35.171 -77.203 1.00 80.81 935 ILE A N 1
ATOM 7050 C CA . ILE A 1 935 ? -46.757 -35.003 -76.064 1.00 80.81 935 ILE A CA 1
ATOM 7051 C C . ILE A 1 935 ? -45.470 -34.201 -76.320 1.00 80.81 935 ILE A C 1
ATOM 7053 O O . ILE A 1 935 ? -44.852 -33.801 -75.338 1.00 80.81 935 ILE A O 1
ATOM 7057 N N . SER A 1 936 ? -45.062 -33.951 -77.574 1.00 84.12 936 SER A N 1
ATOM 7058 C CA . SER A 1 936 ? -43.931 -33.054 -77.891 1.00 84.12 936 SER A CA 1
ATOM 7059 C C . SER A 1 936 ? -43.873 -32.565 -79.352 1.00 84.12 936 SER A C 1
ATOM 7061 O O . SER A 1 936 ? -44.524 -33.146 -80.226 1.00 84.12 936 SER A O 1
ATOM 7063 N N . ALA A 1 937 ? -43.102 -31.494 -79.613 1.00 83.38 937 ALA A N 1
ATOM 7064 C CA . ALA A 1 937 ? -42.802 -30.932 -80.945 1.00 83.38 937 ALA A CA 1
ATOM 7065 C C . ALA A 1 937 ? -41.516 -30.060 -80.955 1.00 83.38 937 ALA A C 1
ATOM 7067 O O . ALA A 1 937 ? -41.130 -29.540 -79.913 1.00 83.38 937 ALA A O 1
ATOM 7068 N N . THR A 1 938 ? -40.908 -29.835 -82.130 1.00 85.38 938 THR A N 1
ATOM 7069 C CA . THR A 1 938 ? -39.717 -28.970 -82.345 1.00 85.38 938 THR A CA 1
ATOM 7070 C C . THR A 1 938 ? -40.046 -27.885 -83.382 1.00 85.38 938 THR A C 1
ATOM 7072 O O . THR A 1 938 ? -40.705 -28.181 -84.382 1.00 85.38 938 THR A O 1
ATOM 7075 N N . ILE A 1 939 ? -39.662 -26.626 -83.136 1.00 84.56 939 ILE A N 1
ATOM 7076 C CA . ILE A 1 939 ? -40.206 -25.428 -83.801 1.00 84.56 939 ILE A CA 1
ATOM 7077 C C . ILE A 1 939 ? -39.108 -24.356 -84.010 1.00 84.56 939 ILE A C 1
ATOM 7079 O O . ILE A 1 939 ? -38.351 -24.041 -83.096 1.00 84.56 939 ILE A O 1
ATOM 7083 N N . GLU A 1 940 ? -39.022 -23.759 -85.206 1.00 82.94 940 GLU A N 1
ATOM 7084 C CA . GLU A 1 940 ? -38.113 -22.627 -85.485 1.00 82.94 940 GLU A CA 1
ATOM 7085 C C . GLU A 1 940 ? -38.626 -21.306 -84.878 1.00 82.94 940 GLU A C 1
ATOM 7087 O O . GLU A 1 940 ? -39.839 -21.098 -84.772 1.00 82.94 940 GLU A O 1
ATOM 7092 N N . HIS A 1 941 ? -37.706 -20.396 -84.528 1.00 82.62 941 HIS A N 1
ATOM 7093 C CA . HIS A 1 941 ? -37.984 -19.117 -83.857 1.00 82.62 941 HIS A CA 1
ATOM 7094 C C . HIS A 1 941 ? -39.107 -18.301 -84.543 1.00 82.62 941 HIS A C 1
ATOM 7096 O O . HIS A 1 941 ? -38.878 -17.598 -85.529 1.00 82.62 941 HIS A O 1
ATOM 7102 N N . GLY A 1 942 ? -40.319 -18.343 -83.973 1.00 81.69 942 GLY A N 1
ATOM 7103 C CA . GLY A 1 942 ? -41.500 -17.586 -84.408 1.00 81.69 942 GLY A CA 1
ATOM 7104 C C . GLY A 1 942 ? -42.706 -18.392 -84.929 1.00 81.69 942 GLY A C 1
ATOM 7105 O O . GLY A 1 942 ? -43.622 -17.771 -85.462 1.00 81.69 942 GLY A O 1
ATOM 7106 N N . SER A 1 943 ? -42.749 -19.728 -84.801 1.00 83.56 943 SER A N 1
ATOM 7107 C CA . SER A 1 943 ? -43.829 -20.595 -85.357 1.00 83.56 943 SER A CA 1
ATOM 7108 C C . SER A 1 943 ? -44.831 -21.171 -84.305 1.00 83.56 943 SER A C 1
ATOM 7110 O O . SER A 1 943 ? -44.793 -20.751 -83.150 1.00 83.56 943 SER A O 1
ATOM 7112 N N . SER A 1 944 ? -45.781 -22.063 -84.679 1.00 84.31 944 SER A N 1
ATOM 7113 C CA . SER A 1 944 ? -47.014 -22.395 -83.889 1.00 84.31 944 SER A CA 1
ATOM 7114 C C . SER A 1 944 ? -47.527 -23.867 -83.975 1.00 84.31 944 SER A C 1
ATOM 7116 O O . SER A 1 944 ? -47.235 -24.539 -84.960 1.00 84.31 944 SER A O 1
ATOM 7118 N N . GLN A 1 945 ? -48.336 -24.353 -82.997 1.00 85.25 945 GLN A N 1
ATOM 7119 C CA . GLN A 1 945 ? -48.813 -25.764 -82.824 1.00 85.25 945 GLN A CA 1
ATOM 7120 C C . GLN A 1 945 ? -50.159 -25.915 -82.011 1.00 85.25 945 GLN A C 1
ATOM 7122 O O . GLN A 1 945 ? -50.619 -24.942 -81.422 1.00 85.25 945 GLN A O 1
ATOM 7127 N N . ILE A 1 946 ? -50.831 -27.097 -81.975 1.00 84.00 946 ILE A N 1
ATOM 7128 C CA . ILE A 1 946 ? -52.163 -27.378 -81.323 1.00 84.00 946 ILE A CA 1
ATOM 7129 C C . ILE A 1 946 ? -52.215 -28.731 -80.526 1.00 84.00 946 ILE A C 1
ATOM 7131 O O . ILE A 1 946 ? -51.490 -29.661 -80.894 1.00 84.00 946 ILE A O 1
ATOM 7135 N N . PHE A 1 947 ? -53.082 -28.845 -79.485 1.00 86.38 947 PHE A N 1
ATOM 7136 C CA . PHE A 1 947 ? -53.218 -29.917 -78.446 1.00 86.38 947 PHE A CA 1
ATOM 7137 C C . PHE A 1 947 ? -54.692 -30.211 -77.957 1.00 86.38 947 PHE A C 1
ATOM 7139 O O . PHE A 1 947 ? -55.614 -29.517 -78.375 1.00 86.38 947 PHE A O 1
ATOM 7146 N N . THR A 1 948 ? -54.980 -31.228 -77.103 1.00 75.81 948 THR A N 1
ATOM 7147 C CA . THR A 1 948 ? -56.352 -31.733 -76.696 1.00 75.81 948 THR A CA 1
ATOM 7148 C C . THR A 1 948 ? -56.453 -32.340 -75.258 1.00 75.81 948 THR A C 1
ATOM 7150 O O . THR A 1 948 ? -55.461 -32.920 -74.838 1.00 75.81 948 THR A O 1
ATOM 7153 N N . LEU A 1 949 ? -57.610 -32.281 -74.538 1.00 82.19 949 LEU A N 1
ATOM 7154 C CA . LEU A 1 949 ? -57.829 -32.591 -73.078 1.00 82.19 949 LEU A CA 1
ATOM 7155 C C . LEU A 1 949 ? -58.913 -33.662 -72.676 1.00 82.19 949 LEU A C 1
ATOM 7157 O O . LEU A 1 949 ? -59.711 -34.079 -73.514 1.00 82.19 949 LEU A O 1
ATOM 7161 N N . THR A 1 950 ? -58.992 -34.098 -71.386 1.00 71.00 950 THR A N 1
ATOM 7162 C CA . THR A 1 950 ? -60.043 -34.982 -70.741 1.00 71.00 950 THR A CA 1
ATOM 7163 C C . THR A 1 950 ? -60.061 -34.900 -69.171 1.00 71.00 950 THR A C 1
ATOM 7165 O O . THR A 1 950 ? -59.061 -34.448 -68.619 1.00 71.00 950 THR A O 1
ATOM 7168 N N . PHE A 1 951 ? -61.127 -35.341 -68.438 1.00 70.38 951 PHE A N 1
ATOM 7169 C CA . PHE A 1 951 ? -61.336 -35.180 -66.955 1.00 70.38 951 PHE A CA 1
ATOM 7170 C C . PHE A 1 951 ? -61.831 -36.419 -66.128 1.00 70.38 951 PHE A C 1
ATOM 7172 O O . PHE A 1 951 ? -62.373 -37.363 -66.704 1.00 70.38 951 PHE A O 1
ATOM 7179 N N . ASN A 1 952 ? -61.737 -36.364 -64.776 1.00 70.38 952 ASN A N 1
ATOM 7180 C CA . ASN A 1 952 ? -62.177 -37.368 -63.763 1.00 70.38 952 ASN A CA 1
ATOM 7181 C C . ASN A 1 952 ? -63.281 -36.868 -62.776 1.00 70.38 952 ASN A C 1
ATOM 7183 O O . ASN A 1 952 ? -63.526 -35.674 -62.655 1.00 70.38 952 ASN A O 1
ATOM 7187 N N . GLU A 1 953 ? -63.927 -37.781 -62.025 1.00 48.12 953 GLU A N 1
ATOM 7188 C CA . GLU A 1 953 ? -65.039 -37.499 -61.081 1.00 48.12 953 GLU A CA 1
ATOM 7189 C C . GLU A 1 953 ? -64.584 -37.081 -59.660 1.00 48.12 953 GLU A C 1
ATOM 7191 O O . GLU A 1 953 ? -63.597 -37.591 -59.133 1.00 48.12 953 GLU A O 1
ATOM 7196 N N . GLY A 1 954 ? -65.344 -36.184 -59.011 1.00 53.72 954 GLY A N 1
ATOM 7197 C CA . GLY A 1 954 ? -65.097 -35.704 -57.637 1.00 53.72 954 GLY A CA 1
ATOM 7198 C C . GLY A 1 954 ? -64.114 -34.529 -57.522 1.00 53.72 954 GLY A C 1
ATOM 7199 O O . GLY A 1 954 ? -63.862 -34.053 -56.417 1.00 53.72 954 GLY A O 1
ATOM 7200 N N . TYR A 1 955 ? -63.597 -34.070 -58.660 1.00 58.28 955 TYR A N 1
ATOM 7201 C CA . TYR A 1 955 ? -62.653 -32.969 -58.848 1.00 58.28 955 TYR A CA 1
ATOM 7202 C C . TYR A 1 955 ? -63.127 -32.119 -60.050 1.00 58.28 955 TYR A C 1
ATOM 7204 O O . TYR A 1 955 ? -63.920 -32.603 -60.858 1.00 58.28 955 TYR A O 1
ATOM 7212 N N . GLU A 1 956 ? -62.673 -30.869 -60.182 1.00 58.84 956 GLU A N 1
ATOM 7213 C CA . GLU A 1 956 ? -63.105 -29.935 -61.241 1.00 58.84 956 GLU A CA 1
ATOM 7214 C C . GLU A 1 956 ? -61.926 -29.126 -61.807 1.00 58.84 956 GLU A C 1
ATOM 7216 O O . GLU A 1 956 ? -60.995 -28.823 -61.068 1.00 58.84 956 GLU A O 1
ATOM 7221 N N . PHE A 1 957 ? -61.933 -28.825 -63.114 1.00 61.25 957 PHE A N 1
ATOM 7222 C CA . PHE A 1 957 ? -60.813 -28.163 -63.804 1.00 61.25 957 PHE A CA 1
ATOM 7223 C C . PHE A 1 957 ? -60.466 -26.799 -63.190 1.00 61.25 957 PHE A C 1
ATOM 7225 O O . PHE A 1 957 ? -61.344 -25.953 -63.029 1.00 61.25 957 PHE A O 1
ATOM 7232 N N . ASP A 1 958 ? -59.174 -26.607 -62.918 1.00 73.75 958 ASP A N 1
ATOM 7233 C CA . ASP A 1 958 ? -58.603 -25.427 -62.264 1.00 73.75 958 ASP A CA 1
ATOM 7234 C C . ASP A 1 958 ? -58.033 -24.447 -63.318 1.00 73.75 958 ASP A C 1
ATOM 7236 O O . ASP A 1 958 ? -58.616 -23.396 -63.588 1.00 73.75 958 ASP A O 1
ATOM 7240 N N . GLU A 1 959 ? -56.944 -24.819 -64.004 1.00 77.69 959 GLU A N 1
ATOM 7241 C CA . GLU A 1 959 ? -56.245 -23.971 -64.985 1.00 77.69 959 GLU A CA 1
ATOM 7242 C C . GLU A 1 959 ? -55.438 -24.780 -66.025 1.00 77.69 959 GLU A C 1
ATOM 7244 O O . GLU A 1 959 ? -55.282 -25.997 -65.901 1.00 77.69 959 GLU A O 1
ATOM 7249 N N . ALA A 1 960 ? -54.896 -24.098 -67.046 1.00 75.56 960 ALA A N 1
ATOM 7250 C CA . ALA A 1 960 ? -53.899 -24.651 -67.965 1.00 75.56 960 ALA A CA 1
ATOM 7251 C C . ALA A 1 960 ? -52.808 -23.622 -68.326 1.00 75.56 960 ALA A C 1
ATOM 7253 O O . ALA A 1 960 ? -53.120 -22.462 -68.597 1.00 75.56 960 ALA A O 1
ATOM 7254 N N . THR A 1 961 ? -51.532 -24.028 -68.345 1.00 81.12 961 THR A N 1
ATOM 7255 C CA . THR A 1 961 ? -50.370 -23.113 -68.469 1.00 81.12 961 THR A CA 1
ATOM 7256 C C . THR A 1 961 ? -49.248 -23.672 -69.350 1.00 81.12 961 THR A C 1
ATOM 7258 O O . THR A 1 961 ? -49.083 -24.885 -69.417 1.00 81.12 961 THR A O 1
ATOM 7261 N N . PHE A 1 962 ? -48.469 -22.796 -70.008 1.00 85.44 962 PHE A N 1
ATOM 7262 C CA . PHE A 1 962 ? -47.234 -23.121 -70.748 1.00 85.44 962 PHE A CA 1
ATOM 7263 C C . PHE A 1 962 ? -46.037 -22.401 -70.113 1.00 85.44 962 PHE A C 1
ATOM 7265 O O . PHE A 1 962 ? -46.169 -21.234 -69.744 1.00 85.44 962 PHE A O 1
ATOM 7272 N N . SER A 1 963 ? -44.885 -23.066 -69.984 1.00 82.62 963 SER A N 1
ATOM 7273 C CA . SER A 1 963 ? -43.690 -22.492 -69.339 1.00 82.62 963 SER A CA 1
ATOM 7274 C C . SER A 1 963 ? -42.759 -21.706 -70.272 1.00 82.62 963 SER A C 1
ATOM 7276 O O . SER A 1 963 ? -41.884 -20.992 -69.782 1.00 82.62 963 SER A O 1
ATOM 7278 N N . GLY A 1 964 ? -42.936 -21.821 -71.591 1.00 83.00 964 GLY A N 1
ATOM 7279 C CA . GLY A 1 964 ? -42.105 -21.151 -72.593 1.00 83.00 964 GLY A CA 1
ATOM 7280 C C . GLY A 1 964 ? -42.683 -19.843 -73.143 1.00 83.00 964 GLY A C 1
ATOM 7281 O O . GLY A 1 964 ? -43.788 -19.410 -72.815 1.00 83.00 964 GLY A O 1
ATOM 7282 N N . SER A 1 965 ? -41.940 -19.228 -74.060 1.00 79.62 965 SER A N 1
ATOM 7283 C CA . SER A 1 965 ? -42.328 -18.002 -74.758 1.00 79.62 965 SER A CA 1
ATOM 7284 C C . SER A 1 965 ? -43.228 -18.329 -75.947 1.00 79.62 965 SER A C 1
ATOM 7286 O O . SER A 1 965 ? -42.747 -18.630 -77.037 1.00 79.62 965 SER A O 1
ATOM 7288 N N . GLY A 1 966 ? -44.541 -18.282 -75.723 1.00 79.25 966 GLY A N 1
ATOM 7289 C CA . GLY A 1 966 ? -45.578 -18.457 -76.739 1.00 79.25 966 GLY A CA 1
ATOM 7290 C C . GLY A 1 966 ? -46.972 -18.178 -76.164 1.00 79.25 966 GLY A C 1
ATOM 7291 O O . GLY A 1 966 ? -47.169 -18.183 -74.952 1.00 79.25 966 GLY A O 1
ATOM 7292 N N . THR A 1 967 ? -47.957 -17.904 -77.020 1.00 84.56 967 THR A N 1
ATOM 7293 C CA . THR A 1 967 ? -49.338 -17.609 -76.589 1.00 84.56 967 THR A CA 1
ATOM 7294 C C . THR A 1 967 ? -50.176 -18.881 -76.528 1.00 84.56 967 THR A C 1
ATOM 7296 O O . THR A 1 967 ? -50.353 -19.529 -77.559 1.00 84.56 967 THR A O 1
ATOM 7299 N N . VAL A 1 968 ? -50.713 -19.202 -75.346 1.00 84.12 968 VAL A N 1
ATOM 7300 C CA . VAL A 1 968 ? -51.659 -20.309 -75.114 1.00 84.12 968 VAL A CA 1
ATOM 7301 C C . VAL A 1 968 ? -53.100 -19.818 -75.246 1.00 84.12 968 VAL A C 1
ATOM 7303 O O . VAL A 1 968 ? -53.443 -18.770 -74.701 1.00 84.12 968 VAL A O 1
ATOM 7306 N N . THR A 1 969 ? -53.954 -20.610 -75.893 1.00 79.94 969 THR A N 1
ATOM 7307 C CA . THR A 1 969 ? -55.402 -20.363 -75.989 1.00 79.94 969 THR A CA 1
ATOM 7308 C C . THR A 1 969 ? -56.173 -21.657 -75.746 1.00 79.94 969 THR A C 1
ATOM 7310 O O . THR A 1 969 ? -55.990 -22.609 -76.502 1.00 79.94 969 THR A O 1
ATOM 7313 N N . ASP A 1 970 ? -57.055 -21.687 -74.743 1.00 77.44 970 ASP A N 1
ATOM 7314 C CA . ASP A 1 970 ? -58.118 -22.699 -74.644 1.00 77.44 970 ASP A CA 1
ATOM 7315 C C . ASP A 1 970 ? -59.217 -22.397 -75.673 1.00 77.44 970 ASP A C 1
ATOM 7317 O O . ASP A 1 970 ? -59.750 -21.286 -75.732 1.00 77.44 970 ASP A O 1
ATOM 7321 N N . ASN A 1 971 ? -59.545 -23.396 -76.489 1.00 71.88 971 ASN A N 1
ATOM 7322 C CA . ASN A 1 971 ? -60.543 -23.300 -77.548 1.00 71.88 971 ASN A CA 1
ATOM 7323 C C . ASN A 1 971 ? -61.970 -23.639 -77.046 1.00 71.88 971 ASN A C 1
ATOM 7325 O O . ASN A 1 971 ? -62.926 -23.512 -77.811 1.00 71.88 971 ASN A O 1
ATOM 7329 N N . GLN A 1 972 ? -62.132 -24.058 -75.779 1.00 65.81 972 GLN A N 1
ATOM 7330 C CA . GLN A 1 972 ? -63.392 -24.426 -75.097 1.00 65.81 972 GLN A CA 1
ATOM 7331 C C . GLN A 1 972 ? -64.174 -25.608 -75.709 1.00 65.81 972 GLN A C 1
ATOM 7333 O O . GLN A 1 972 ? -65.255 -25.962 -75.235 1.00 65.81 972 GLN A O 1
ATOM 7338 N N . ASP A 1 973 ? -63.618 -26.270 -76.723 1.00 59.81 973 ASP A N 1
ATOM 7339 C CA . ASP A 1 973 ? -64.112 -27.519 -77.316 1.00 59.81 973 ASP A CA 1
ATOM 7340 C C . ASP A 1 973 ? -63.376 -28.770 -76.790 1.00 59.81 973 ASP A C 1
ATOM 7342 O O . ASP A 1 973 ? -63.650 -29.889 -77.228 1.00 59.81 973 ASP A O 1
ATOM 7346 N N . GLY A 1 974 ? -62.451 -28.578 -75.841 1.00 68.69 974 GLY A N 1
ATOM 7347 C CA . GLY A 1 974 ? -61.518 -29.595 -75.355 1.00 68.69 974 GLY A CA 1
ATOM 7348 C C . GLY A 1 974 ? -60.127 -29.534 -76.000 1.00 68.69 974 GLY A C 1
ATOM 7349 O O . GLY A 1 974 ? -59.347 -30.465 -75.803 1.00 68.69 974 GLY A O 1
ATOM 7350 N N . THR A 1 975 ? -59.794 -28.483 -76.760 1.00 76.88 975 THR A N 1
ATOM 7351 C CA . THR A 1 975 ? -58.476 -28.299 -77.397 1.00 76.88 975 THR A CA 1
ATOM 7352 C C . THR A 1 975 ? -57.762 -27.005 -76.987 1.00 76.88 975 THR A C 1
ATOM 7354 O O . THR A 1 975 ? -58.389 -26.047 -76.546 1.00 76.88 975 THR A O 1
ATOM 7357 N N . ILE A 1 976 ? -56.429 -26.985 -77.115 1.00 83.62 976 ILE A N 1
ATOM 7358 C CA . ILE A 1 976 ? -55.558 -25.847 -76.769 1.00 83.62 976 ILE A CA 1
ATOM 7359 C C . ILE A 1 976 ? -54.623 -25.524 -77.945 1.00 83.62 976 ILE A C 1
ATOM 7361 O O . ILE A 1 976 ? -54.084 -26.429 -78.578 1.00 83.62 976 ILE A O 1
ATOM 7365 N N . THR A 1 977 ? -54.382 -24.242 -78.215 1.00 83.12 977 THR A N 1
ATOM 7366 C CA . THR A 1 977 ? -53.452 -23.745 -79.250 1.00 83.12 977 THR A CA 1
ATOM 7367 C C . THR A 1 977 ? -52.230 -23.067 -78.617 1.00 83.12 977 THR A C 1
ATOM 7369 O O . THR A 1 977 ? -52.388 -22.363 -77.624 1.00 83.12 977 THR A O 1
ATOM 7372 N N . LEU A 1 978 ? -51.038 -23.223 -79.210 1.00 88.25 978 LEU A N 1
ATOM 7373 C CA . LEU A 1 978 ? -49.793 -22.517 -78.863 1.00 88.25 978 LEU A CA 1
ATOM 7374 C C . LEU A 1 978 ? -49.249 -21.758 -80.091 1.00 88.25 978 LEU A C 1
ATOM 7376 O O . LEU A 1 978 ? -49.254 -22.293 -81.201 1.00 88.25 978 LEU A O 1
ATOM 7380 N N . SER A 1 979 ? -48.790 -20.510 -79.950 1.00 84.81 979 SER A N 1
ATOM 7381 C CA . SER A 1 979 ? -48.304 -19.709 -81.095 1.00 84.81 979 SER A CA 1
ATOM 7382 C C . SER A 1 979 ? -47.163 -18.737 -80.792 1.00 84.81 979 SER A C 1
ATOM 7384 O O . SER A 1 979 ? -47.052 -18.253 -79.669 1.00 84.81 979 SER A O 1
ATOM 7386 N N . ASN A 1 980 ? -46.379 -18.409 -81.828 1.00 83.12 980 ASN A N 1
ATOM 7387 C CA . ASN A 1 980 ? -45.186 -17.548 -81.793 1.00 83.12 980 ASN A CA 1
ATOM 7388 C C . ASN A 1 980 ? -44.118 -18.039 -80.799 1.00 83.12 980 ASN A C 1
ATOM 7390 O O . ASN A 1 980 ? -43.769 -17.334 -79.856 1.00 83.12 980 ASN A O 1
ATOM 7394 N N . VAL A 1 981 ? -43.614 -19.256 -81.009 1.00 82.75 981 VAL A N 1
ATOM 7395 C CA . VAL A 1 981 ? -42.620 -19.894 -80.136 1.00 82.75 981 VAL A CA 1
ATOM 7396 C C . VAL A 1 981 ? -41.241 -19.245 -80.287 1.00 82.75 981 VAL A C 1
ATOM 7398 O O . VAL A 1 981 ? -40.632 -19.321 -81.355 1.00 82.75 981 VAL A O 1
ATOM 7401 N N . THR A 1 982 ? -40.741 -18.635 -79.210 1.00 83.06 982 THR A N 1
ATOM 7402 C CA . THR A 1 982 ? -39.387 -18.044 -79.123 1.00 83.06 982 THR A CA 1
ATOM 7403 C C . THR A 1 982 ? -38.573 -18.553 -77.923 1.00 83.06 982 THR A C 1
ATOM 7405 O O . THR A 1 982 ? -37.573 -17.943 -77.550 1.00 83.06 982 THR A O 1
ATOM 7408 N N . SER A 1 983 ? -39.003 -19.648 -77.291 1.00 82.12 983 SER A N 1
ATOM 7409 C CA . SER A 1 983 ? -38.198 -20.459 -76.368 1.00 82.12 983 SER A CA 1
ATOM 7410 C C . SER A 1 983 ? -38.778 -21.869 -76.255 1.00 82.12 983 SER A C 1
ATOM 7412 O O . SER A 1 983 ? -39.933 -22.093 -76.623 1.00 82.12 983 SER A O 1
ATOM 7414 N N . ASP A 1 984 ? -38.016 -22.779 -75.654 1.00 84.19 984 ASP A N 1
ATOM 7415 C CA . ASP A 1 984 ? -38.506 -24.095 -75.230 1.00 84.19 984 ASP A CA 1
ATOM 7416 C C . ASP A 1 984 ? -39.607 -23.983 -74.152 1.00 84.19 984 ASP A C 1
ATOM 7418 O O . ASP A 1 984 ? -39.725 -22.930 -73.508 1.00 84.19 984 ASP A O 1
ATOM 7422 N N . GLY A 1 985 ? -40.383 -25.053 -73.909 1.00 84.38 985 GLY A N 1
ATOM 7423 C CA . GLY A 1 985 ? -41.291 -25.132 -72.747 1.00 84.38 985 GLY A CA 1
ATOM 7424 C C . GLY A 1 985 ? -42.253 -26.335 -72.662 1.00 84.38 985 GLY A C 1
ATOM 7425 O O . GLY A 1 985 ? -42.379 -27.134 -73.586 1.00 84.38 985 GLY A O 1
ATOM 7426 N N . ASP A 1 986 ? -43.006 -26.406 -71.557 1.00 86.81 986 ASP A N 1
ATOM 7427 C CA . ASP A 1 986 ? -43.945 -27.484 -71.185 1.00 86.81 986 ASP A CA 1
ATOM 7428 C C . ASP A 1 986 ? -45.370 -26.957 -70.896 1.00 86.81 986 ASP A C 1
ATOM 7430 O O . ASP A 1 986 ? -45.511 -25.833 -70.420 1.00 86.81 986 ASP A O 1
ATOM 7434 N N . LEU A 1 987 ? -46.422 -27.764 -71.123 1.00 86.56 987 LEU A N 1
ATOM 7435 C CA . LEU A 1 987 ? -47.863 -27.410 -71.000 1.00 86.56 987 LEU A CA 1
ATOM 7436 C C . LEU A 1 987 ? -48.613 -28.263 -69.910 1.00 86.56 987 LEU A C 1
ATOM 7438 O O . LEU A 1 987 ? -48.469 -29.482 -69.973 1.00 86.56 987 LEU A O 1
ATOM 7442 N N . HIS A 1 988 ? -49.382 -27.708 -68.930 1.00 86.00 988 HIS A N 1
ATOM 7443 C CA . HIS A 1 988 ? -49.865 -28.409 -67.675 1.00 86.00 988 HIS A CA 1
ATOM 7444 C C . HIS A 1 988 ? -51.296 -28.054 -67.077 1.00 86.00 988 HIS A C 1
ATOM 7446 O O . HIS A 1 988 ? -51.865 -27.094 -67.582 1.00 86.00 988 HIS A O 1
ATOM 7452 N N . VAL A 1 989 ? -51.874 -28.789 -66.050 1.00 78.75 989 VAL A N 1
ATOM 7453 C CA . VAL A 1 989 ? -53.288 -28.736 -65.428 1.00 78.75 989 VAL A CA 1
ATOM 7454 C C . VAL A 1 989 ? -53.459 -29.299 -63.909 1.00 78.75 989 VAL A C 1
ATOM 7456 O O . VAL A 1 989 ? -52.796 -30.304 -63.652 1.00 78.75 989 VAL A O 1
ATOM 7459 N N . THR A 1 990 ? -54.310 -28.786 -62.921 1.00 78.38 990 THR A N 1
ATOM 7460 C CA . THR A 1 990 ? -54.129 -28.751 -61.350 1.00 78.38 990 THR A CA 1
ATOM 7461 C C . THR A 1 990 ? -55.301 -28.892 -60.195 1.00 78.38 990 THR A C 1
ATOM 7463 O O . THR A 1 990 ? -56.428 -29.055 -60.641 1.00 78.38 990 THR A O 1
ATOM 7466 N N . PHE A 1 991 ? -55.062 -28.917 -58.776 1.00 66.69 991 PHE A N 1
ATOM 7467 C CA . PHE A 1 991 ? -55.983 -28.977 -57.460 1.00 66.69 991 PHE A CA 1
ATOM 7468 C C . PHE A 1 991 ? -55.438 -28.698 -55.905 1.00 66.69 991 PHE A C 1
ATOM 7470 O O . PHE A 1 991 ? -54.226 -28.544 -55.770 1.00 66.69 991 PHE A O 1
ATOM 7477 N N . ILE A 1 992 ? -56.224 -28.725 -54.713 1.00 58.75 992 ILE A N 1
ATOM 7478 C CA . ILE A 1 992 ? -55.909 -28.314 -53.197 1.00 58.75 992 ILE A CA 1
ATOM 7479 C C . ILE A 1 992 ? -56.638 -28.927 -51.825 1.00 58.75 992 ILE A C 1
ATOM 7481 O O . ILE A 1 992 ? -57.614 -29.650 -52.006 1.00 58.75 992 ILE A O 1
ATOM 7485 N N . THR A 1 993 ? -56.268 -28.692 -50.464 1.00 33.22 993 THR A N 1
ATOM 7486 C CA . THR A 1 993 ? -57.011 -29.007 -49.070 1.00 33.22 993 THR A CA 1
ATOM 7487 C C . THR A 1 993 ? -56.449 -28.608 -47.553 1.00 33.22 993 THR A C 1
ATOM 7489 O O . THR A 1 993 ? -55.347 -28.073 -47.513 1.00 33.22 993 THR A O 1
ATOM 7492 N N . ALA A 1 994 ? -57.118 -28.813 -46.310 1.00 27.31 994 ALA A N 1
ATOM 7493 C CA . ALA A 1 994 ? -56.774 -28.419 -44.801 1.00 27.31 994 ALA A CA 1
ATOM 7494 C C . ALA A 1 994 ? -57.630 -29.051 -43.523 1.00 27.31 994 ALA A C 1
ATOM 7496 O O . ALA A 1 994 ? -58.541 -29.777 -43.911 1.00 27.31 994 ALA A O 1
ATOM 7497 N N . THR A 1 995 ? -57.662 -28.924 -42.096 1.00 34.44 995 THR A N 1
ATOM 7498 C CA . THR A 1 995 ? -56.953 -28.603 -40.697 1.00 34.44 995 THR A CA 1
ATOM 7499 C C . THR A 1 995 ? -57.898 -28.779 -39.346 1.00 34.44 995 THR A C 1
ATOM 7501 O O . THR A 1 995 ? -59.060 -29.038 -39.638 1.00 34.44 995 THR A O 1
ATOM 7504 N N . GLY A 1 996 ? -57.772 -28.695 -37.925 1.00 35.22 996 GLY A N 1
ATOM 7505 C CA . GLY A 1 996 ? -56.863 -28.738 -36.630 1.00 35.22 996 GLY A CA 1
ATOM 7506 C C . GLY A 1 996 ? -57.418 -28.223 -35.142 1.00 35.22 996 GLY A C 1
ATOM 7507 O O . GLY A 1 996 ? -58.225 -27.309 -35.242 1.00 35.22 996 GLY A O 1
ATOM 7508 N N . ILE A 1 997 ? -57.083 -28.682 -33.825 1.00 32.81 997 ILE A N 1
ATOM 7509 C CA . ILE A 1 997 ? -57.329 -28.082 -32.345 1.00 32.81 997 ILE A CA 1
ATOM 7510 C C . ILE A 1 997 ? -56.998 -28.904 -30.929 1.00 32.81 997 ILE A C 1
ATOM 7512 O O . ILE A 1 997 ? -56.854 -30.114 -31.066 1.00 32.81 997 ILE A O 1
ATOM 7516 N N . ASP A 1 998 ? -56.897 -28.359 -29.613 1.00 42.78 998 ASP A N 1
ATOM 7517 C CA . ASP A 1 998 ? -56.612 -29.018 -28.183 1.00 42.78 998 ASP A CA 1
ATOM 7518 C C . ASP A 1 998 ? -56.851 -28.255 -26.713 1.00 42.78 998 ASP A C 1
ATOM 7520 O O . ASP A 1 998 ? -57.086 -27.049 -26.799 1.00 42.78 998 ASP A O 1
ATOM 7524 N N . ALA A 1 999 ? -56.801 -28.838 -25.408 1.00 33.75 999 ALA A N 1
ATOM 7525 C CA . ALA A 1 999 ? -56.781 -28.211 -23.942 1.00 33.75 999 ALA A CA 1
ATOM 7526 C C . ALA A 1 999 ? -56.758 -29.021 -22.475 1.00 33.75 999 ALA A C 1
ATOM 7528 O O . ALA A 1 999 ? -57.388 -30.071 -22.402 1.00 33.75 999 ALA A O 1
ATOM 7529 N N . ASP A 1 1000 ? -56.215 -28.524 -21.259 1.00 51.12 1000 ASP A N 1
ATOM 7530 C CA . ASP A 1 1000 ? -56.375 -28.915 -19.725 1.00 51.12 1000 ASP A CA 1
ATOM 7531 C C . ASP A 1 1000 ? -55.659 -27.976 -18.625 1.00 51.12 1000 ASP A C 1
ATOM 7533 O O . ASP A 1 1000 ? -54.550 -27.513 -18.901 1.00 51.12 1000 ASP A O 1
ATOM 7537 N N . LEU A 1 1001 ? -56.143 -27.714 -17.359 1.00 52.94 1001 LEU A N 1
ATOM 7538 C CA . LEU A 1 1001 ? -55.564 -26.649 -16.442 1.00 52.94 1001 LEU A CA 1
ATOM 7539 C C . LEU A 1 1001 ? -55.362 -26.797 -14.881 1.00 52.94 1001 LEU A C 1
ATOM 7541 O O . LEU A 1 1001 ? -54.234 -26.619 -14.422 1.00 52.94 1001 LEU A O 1
ATOM 7545 N N . ALA A 1 1002 ? -56.367 -27.020 -14.013 1.00 42.31 1002 ALA A N 1
ATOM 7546 C CA . ALA A 1 1002 ? -56.337 -26.573 -12.584 1.00 42.31 1002 ALA A CA 1
ATOM 7547 C C . ALA A 1 1002 ? -55.290 -27.181 -11.595 1.00 42.31 1002 ALA A C 1
ATOM 7549 O O . ALA A 1 1002 ? -55.215 -26.756 -10.442 1.00 42.31 1002 ALA A O 1
ATOM 7550 N N . LYS A 1 1003 ? -54.467 -28.156 -12.001 1.00 47.12 1003 LYS A N 1
ATOM 7551 C CA . LYS A 1 1003 ? -53.460 -28.823 -11.137 1.00 47.12 1003 LYS A CA 1
ATOM 7552 C C . LYS A 1 1003 ? -52.128 -28.061 -10.986 1.00 47.12 1003 LYS A C 1
ATOM 7554 O O . LYS A 1 1003 ? -51.219 -28.567 -10.338 1.00 47.12 1003 LYS A O 1
ATOM 7559 N N . LYS A 1 1004 ? -51.979 -26.889 -11.613 1.00 52.81 1004 LYS A N 1
ATOM 7560 C CA . LYS A 1 1004 ? -50.671 -26.297 -11.967 1.00 52.81 1004 LYS A CA 1
ATOM 7561 C C . LYS A 1 1004 ? -50.188 -25.141 -11.053 1.00 52.81 1004 LYS A C 1
ATOM 7563 O O . LYS A 1 1004 ? -49.420 -24.310 -11.514 1.00 52.81 1004 LYS A O 1
ATOM 7568 N N . ILE A 1 1005 ? -50.618 -25.061 -9.780 1.00 60.22 1005 ILE A N 1
ATOM 7569 C CA . ILE A 1 1005 ? -50.147 -24.011 -8.836 1.00 60.22 1005 ILE A CA 1
ATOM 7570 C C . ILE A 1 1005 ? -48.843 -24.419 -8.135 1.00 60.22 1005 ILE A C 1
ATOM 7572 O O . ILE A 1 1005 ? -48.888 -25.244 -7.218 1.00 60.22 1005 ILE A O 1
ATOM 7576 N N . ASN A 1 1006 ? -47.720 -23.780 -8.477 1.00 66.06 1006 ASN A N 1
ATOM 7577 C CA . ASN A 1 1006 ? -46.391 -24.056 -7.914 1.00 66.06 1006 ASN A CA 1
ATOM 7578 C C . ASN A 1 1006 ? -45.630 -22.775 -7.526 1.00 66.06 1006 ASN A C 1
ATOM 7580 O O . ASN A 1 1006 ? -45.803 -21.732 -8.144 1.00 66.06 1006 ASN A O 1
ATOM 7584 N N . VAL A 1 1007 ? -44.743 -22.876 -6.528 1.00 69.81 1007 VAL A N 1
ATOM 7585 C CA . VAL A 1 1007 ? -43.782 -21.823 -6.140 1.00 69.81 1007 VAL A CA 1
ATOM 7586 C C . VAL A 1 1007 ? -42.391 -22.445 -6.113 1.00 69.81 1007 VAL A C 1
ATOM 7588 O O . VAL A 1 1007 ? -42.180 -23.408 -5.370 1.00 69.81 1007 VAL A O 1
ATOM 7591 N N . PHE A 1 1008 ? -41.461 -21.935 -6.918 1.00 69.75 1008 PHE A N 1
ATOM 7592 C CA . PHE A 1 1008 ? -40.113 -22.495 -7.053 1.00 69.75 1008 PHE A CA 1
ATOM 7593 C C . PHE A 1 1008 ? -39.080 -21.426 -7.465 1.00 69.75 1008 PHE A C 1
ATOM 7595 O O . PHE A 1 1008 ? -39.458 -20.432 -8.073 1.00 69.75 1008 PHE A O 1
ATOM 7602 N N . PRO A 1 1009 ? -37.777 -21.618 -7.176 1.00 73.62 1009 PRO A N 1
ATOM 7603 C CA . PRO A 1 1009 ? -37.230 -22.608 -6.245 1.00 73.62 1009 PRO A CA 1
ATOM 7604 C C . PRO A 1 1009 ? -37.705 -22.342 -4.807 1.00 73.62 1009 PRO A C 1
ATOM 7606 O O . PRO A 1 1009 ? -38.109 -21.237 -4.471 1.00 73.62 1009 PRO A O 1
ATOM 7609 N N . ASN A 1 1010 ? -37.705 -23.363 -3.951 1.00 62.44 1010 ASN A N 1
ATOM 7610 C CA . ASN A 1 1010 ? -38.060 -23.214 -2.538 1.00 62.44 1010 ASN A CA 1
ATOM 7611 C C . ASN A 1 1010 ? -37.410 -24.355 -1.727 1.00 62.44 1010 ASN A C 1
ATOM 7613 O O . ASN A 1 1010 ? -37.852 -25.498 -1.866 1.00 62.44 1010 ASN A O 1
ATOM 7617 N N . PRO A 1 1011 ? -36.353 -24.111 -0.923 1.00 64.56 1011 PRO A N 1
ATOM 7618 C CA . PRO A 1 1011 ? -35.751 -22.813 -0.603 1.00 64.56 1011 PRO A CA 1
ATOM 7619 C C . PRO A 1 1011 ? -35.189 -22.042 -1.804 1.00 64.56 1011 PRO A C 1
ATOM 7621 O O . PRO A 1 1011 ? -34.684 -22.642 -2.755 1.00 64.56 1011 PRO A O 1
ATOM 7624 N N . ALA A 1 1012 ? -35.240 -20.717 -1.715 1.00 76.75 1012 ALA A N 1
ATOM 7625 C CA . ALA A 1 1012 ? -34.856 -19.766 -2.751 1.00 76.75 1012 ALA A CA 1
ATOM 7626 C C . ALA A 1 1012 ? -33.666 -18.904 -2.315 1.00 76.75 1012 ALA A C 1
ATOM 7628 O O . ALA A 1 1012 ? -33.501 -18.646 -1.126 1.00 76.75 1012 ALA A O 1
ATOM 7629 N N . ASN A 1 1013 ? -32.879 -18.424 -3.281 1.00 76.62 1013 ASN A N 1
ATOM 7630 C CA . ASN A 1 1013 ? -31.897 -17.365 -3.044 1.00 76.62 1013 ASN A CA 1
ATOM 7631 C C . ASN A 1 1013 ? -32.576 -16.006 -3.283 1.00 76.62 1013 ASN A C 1
ATOM 7633 O O . ASN A 1 1013 ? -33.289 -15.530 -2.412 1.00 76.62 1013 ASN A O 1
ATOM 7637 N N . ASN A 1 1014 ? -32.429 -15.405 -4.467 1.00 82.50 1014 ASN A N 1
ATOM 7638 C CA . ASN A 1 1014 ? -32.819 -14.004 -4.682 1.00 82.50 1014 ASN A CA 1
ATOM 7639 C C . ASN A 1 1014 ? -34.129 -13.816 -5.464 1.00 82.50 1014 ASN A C 1
ATOM 7641 O O . ASN A 1 1014 ? -34.668 -12.717 -5.472 1.00 82.50 1014 ASN A O 1
ATOM 7645 N N . LYS A 1 1015 ? -34.657 -14.865 -6.103 1.00 85.19 1015 LYS A N 1
ATOM 7646 C CA . LYS A 1 1015 ? -35.915 -14.821 -6.863 1.00 85.19 1015 LYS A CA 1
ATOM 7647 C C . LYS A 1 1015 ? -36.757 -16.065 -6.631 1.00 85.19 1015 LYS A C 1
ATOM 7649 O O . LYS A 1 1015 ? -36.214 -17.138 -6.349 1.00 85.19 1015 LYS A O 1
ATOM 7654 N N . ILE A 1 1016 ? -38.067 -15.902 -6.788 1.00 83.38 1016 ILE A N 1
ATOM 7655 C CA . ILE A 1 1016 ? -39.056 -16.980 -6.822 1.00 83.38 1016 ILE A CA 1
ATOM 7656 C C . ILE A 1 1016 ? -40.037 -16.765 -7.968 1.00 83.38 1016 ILE A C 1
ATOM 7658 O O . ILE A 1 1016 ? -40.589 -15.681 -8.133 1.00 83.38 1016 ILE A O 1
ATOM 7662 N N . THR A 1 1017 ? -40.299 -17.827 -8.714 1.00 82.88 1017 THR A N 1
ATOM 7663 C CA . THR A 1 1017 ? -41.329 -17.883 -9.746 1.00 82.88 1017 THR A CA 1
ATOM 7664 C C . THR A 1 1017 ? -42.603 -18.474 -9.143 1.00 82.88 1017 THR A C 1
ATOM 7666 O O . THR A 1 1017 ? -42.551 -19.465 -8.400 1.00 82.88 1017 THR A O 1
ATOM 7669 N N . ILE A 1 1018 ? -43.760 -17.888 -9.457 1.00 72.25 1018 ILE A N 1
ATOM 7670 C CA . ILE A 1 1018 ? -45.066 -18.379 -8.995 1.00 72.25 1018 ILE A CA 1
ATOM 7671 C C . ILE A 1 1018 ? -45.932 -18.717 -10.210 1.00 72.25 1018 ILE A C 1
ATOM 7673 O O . ILE A 1 1018 ? -46.345 -17.839 -10.961 1.00 72.25 1018 ILE A O 1
ATOM 7677 N N . GLN A 1 1019 ? -46.189 -20.012 -10.404 1.00 71.06 1019 GLN A N 1
ATOM 7678 C CA . GLN A 1 1019 ? -47.048 -20.531 -11.470 1.00 71.06 1019 GLN A CA 1
ATOM 7679 C C . GLN A 1 1019 ? -48.475 -20.756 -10.968 1.00 71.06 1019 GLN A C 1
ATOM 7681 O O . GLN A 1 1019 ? -48.664 -21.295 -9.873 1.00 71.06 1019 GLN A O 1
ATOM 7686 N N . VAL A 1 1020 ? -49.469 -20.364 -11.769 1.00 59.03 1020 VAL A N 1
ATOM 7687 C CA . VAL A 1 1020 ? -50.906 -20.359 -11.455 1.00 59.03 1020 VAL A CA 1
ATOM 7688 C C . VAL A 1 1020 ? -51.769 -20.536 -12.726 1.00 59.03 1020 VAL A C 1
ATOM 7690 O O . VAL A 1 1020 ? -51.462 -19.978 -13.769 1.00 59.03 1020 VAL A O 1
ATOM 7693 N N . PRO A 1 1021 ? -52.883 -21.297 -12.708 1.00 58.25 1021 PRO A N 1
ATOM 7694 C CA . PRO A 1 1021 ? -53.421 -21.937 -13.904 1.00 58.25 1021 PRO A CA 1
ATOM 7695 C C . PRO A 1 1021 ? -54.536 -21.074 -14.508 1.00 58.25 1021 PRO A C 1
ATOM 7697 O O . PRO A 1 1021 ? -55.712 -21.439 -14.453 1.00 58.25 1021 PRO A O 1
ATOM 7700 N N . VAL A 1 1022 ? -54.181 -19.902 -15.037 1.00 51.25 1022 VAL A N 1
ATOM 7701 C CA . VAL A 1 1022 ? -55.147 -18.908 -15.530 1.00 51.25 1022 VAL A CA 1
ATOM 7702 C C . VAL A 1 1022 ? -54.681 -18.221 -16.817 1.00 51.25 1022 VAL A C 1
ATOM 7704 O O . VAL A 1 1022 ? -53.844 -17.330 -16.797 1.00 51.25 1022 VAL A O 1
ATOM 7707 N N . ASN A 1 1023 ? -55.350 -18.507 -17.941 1.00 52.62 1023 ASN A N 1
ATOM 7708 C CA . ASN A 1 1023 ? -55.261 -17.691 -19.168 1.00 52.62 1023 ASN A CA 1
ATOM 7709 C C . ASN A 1 1023 ? -56.013 -16.340 -19.022 1.00 52.62 1023 ASN A C 1
ATOM 7711 O O . ASN A 1 1023 ? -56.656 -15.878 -19.967 1.00 52.62 1023 ASN A O 1
ATOM 7715 N N . ARG A 1 1024 ? -56.037 -15.749 -17.817 1.00 50.81 1024 ARG A N 1
ATOM 7716 C CA . ARG A 1 1024 ? -56.800 -14.541 -17.467 1.00 50.81 1024 ARG A CA 1
ATOM 7717 C C . ARG A 1 1024 ? -56.158 -13.776 -16.307 1.00 50.81 1024 ARG A C 1
ATOM 7719 O O . ARG A 1 1024 ? -56.362 -14.135 -15.155 1.00 50.81 1024 ARG A O 1
ATOM 7726 N N . GLY A 1 1025 ? -55.518 -12.657 -16.642 1.00 60.81 1025 GLY A N 1
ATOM 7727 C CA . GLY A 1 1025 ? -55.198 -11.586 -15.698 1.00 60.81 1025 GLY A CA 1
ATOM 7728 C C . GLY A 1 1025 ? -53.999 -11.828 -14.781 1.00 60.81 1025 GLY A C 1
ATOM 7729 O O . GLY A 1 1025 ? -53.412 -12.907 -14.731 1.00 60.81 1025 GLY A O 1
ATOM 7730 N N . SER A 1 1026 ? -53.639 -10.759 -14.081 1.00 66.12 1026 SER A N 1
ATOM 7731 C CA . SER A 1 1026 ? -52.697 -10.734 -12.970 1.00 66.12 1026 SER A CA 1
ATOM 7732 C C . SER A 1 1026 ? -53.319 -11.308 -11.688 1.00 66.12 1026 SER A C 1
ATOM 7734 O O . SER A 1 1026 ? -54.539 -11.384 -11.530 1.00 66.12 1026 SER A O 1
ATOM 7736 N N . CYS A 1 1027 ? -52.466 -11.699 -10.744 1.00 64.75 1027 CYS A N 1
ATOM 7737 C CA . CYS A 1 1027 ? -52.822 -12.133 -9.398 1.00 64.75 1027 CYS A CA 1
ATOM 7738 C C . CYS A 1 1027 ? -52.020 -11.350 -8.350 1.00 64.75 1027 CYS A C 1
ATOM 7740 O O . CYS A 1 1027 ? -50.896 -10.921 -8.615 1.00 64.75 1027 CYS A O 1
ATOM 7742 N N . ARG A 1 1028 ? -52.590 -11.153 -7.155 1.00 80.44 1028 ARG A N 1
ATOM 7743 C CA . ARG A 1 1028 ? -51.953 -10.362 -6.086 1.00 80.44 1028 ARG A CA 1
ATOM 7744 C C . ARG A 1 1028 ? -51.316 -11.254 -5.030 1.00 80.44 1028 ARG A C 1
ATOM 7746 O O . ARG A 1 1028 ? -51.893 -12.279 -4.661 1.00 80.44 1028 ARG A O 1
ATOM 7753 N N . ILE A 1 1029 ? -50.131 -10.874 -4.559 1.00 82.38 1029 ILE A N 1
ATOM 7754 C CA . ILE A 1 1029 ? -49.265 -11.697 -3.718 1.00 82.38 1029 ILE A CA 1
ATOM 7755 C C . ILE A 1 1029 ? -48.612 -10.858 -2.614 1.00 82.38 1029 ILE A C 1
ATOM 7757 O O . ILE A 1 1029 ? -47.852 -9.938 -2.891 1.00 82.38 1029 ILE A O 1
ATOM 7761 N N . GLU A 1 1030 ? -48.859 -11.227 -1.357 1.00 84.56 1030 GLU A N 1
ATOM 7762 C CA . GLU A 1 1030 ? -48.295 -10.567 -0.166 1.00 84.56 1030 GLU A CA 1
ATOM 7763 C C . GLU A 1 1030 ? -47.210 -11.434 0.492 1.00 84.56 1030 GLU A C 1
ATOM 7765 O O . GLU A 1 1030 ? -47.335 -12.664 0.524 1.00 84.56 1030 GLU A O 1
ATOM 7770 N N . LEU A 1 1031 ? -46.168 -10.796 1.041 1.00 84.06 1031 LEU A N 1
ATOM 7771 C CA . LEU A 1 1031 ? -45.017 -11.446 1.678 1.00 84.06 1031 LEU A CA 1
ATOM 7772 C C . LEU A 1 1031 ? -44.783 -10.913 3.104 1.00 84.06 1031 LEU A C 1
ATOM 7774 O O . LEU A 1 1031 ? -44.701 -9.704 3.333 1.00 84.06 1031 LEU A O 1
ATOM 7778 N N . VAL A 1 1032 ? -44.678 -11.834 4.070 1.00 73.44 1032 VAL A N 1
ATOM 7779 C CA . VAL A 1 1032 ? -44.813 -11.549 5.515 1.00 73.44 1032 VAL A CA 1
ATOM 7780 C C . VAL A 1 1032 ? -43.670 -12.166 6.338 1.00 73.44 1032 VAL A C 1
ATOM 7782 O O . VAL A 1 1032 ? -43.244 -13.292 6.055 1.00 73.44 1032 VAL A O 1
ATOM 7785 N N . ASN A 1 1033 ? -43.186 -11.452 7.365 1.00 72.25 1033 ASN A N 1
ATOM 7786 C CA . ASN A 1 1033 ? -42.142 -11.926 8.289 1.00 72.25 1033 ASN A CA 1
ATOM 7787 C C . ASN A 1 1033 ? -42.681 -12.866 9.393 1.00 72.25 1033 ASN A C 1
ATOM 7789 O O . ASN A 1 1033 ? -43.890 -13.009 9.577 1.00 72.25 1033 ASN A O 1
ATOM 7793 N N . ILE A 1 1034 ? -41.779 -13.504 10.152 1.00 52.50 1034 ILE A N 1
ATOM 7794 C CA . ILE A 1 1034 ? -42.143 -14.506 11.176 1.00 52.50 1034 ILE A CA 1
ATOM 7795 C C . ILE A 1 1034 ? -42.939 -13.964 12.376 1.00 52.50 1034 ILE A C 1
ATOM 7797 O O . ILE A 1 1034 ? -43.561 -14.761 13.072 1.00 52.50 1034 ILE A O 1
ATOM 7801 N N . ILE A 1 1035 ? -42.945 -12.645 12.610 1.00 45.66 1035 ILE A N 1
ATOM 7802 C CA . ILE A 1 1035 ? -43.746 -11.988 13.661 1.00 45.66 1035 ILE A CA 1
ATOM 7803 C C . ILE A 1 1035 ? -45.012 -11.304 13.110 1.00 45.66 1035 ILE A C 1
ATOM 7805 O O . ILE A 1 1035 ? -45.721 -10.636 13.856 1.00 45.66 1035 ILE A O 1
ATOM 7809 N N . GLY A 1 1036 ? -45.333 -11.506 11.826 1.00 48.09 1036 GLY A N 1
ATOM 7810 C CA . GLY A 1 1036 ? -46.591 -11.077 11.204 1.00 48.09 1036 GLY A CA 1
ATOM 7811 C C . GLY A 1 1036 ? -46.562 -9.729 10.478 1.00 48.09 1036 GLY A C 1
ATOM 7812 O O . GLY A 1 1036 ? -47.585 -9.335 9.921 1.00 48.09 1036 GLY A O 1
ATOM 7813 N N . ASN A 1 1037 ? -45.421 -9.036 10.419 1.00 65.81 1037 ASN A N 1
ATOM 7814 C CA . ASN A 1 1037 ? -45.319 -7.770 9.687 1.00 65.81 1037 ASN A CA 1
ATOM 7815 C C . ASN A 1 1037 ? -45.231 -8.031 8.175 1.00 65.81 1037 ASN A C 1
ATOM 7817 O O . ASN A 1 1037 ? -44.398 -8.824 7.722 1.00 65.81 1037 ASN A O 1
ATOM 7821 N N . ILE A 1 1038 ? -46.065 -7.340 7.390 1.00 80.81 1038 ILE A N 1
ATOM 7822 C CA . ILE A 1 1038 ? -45.969 -7.330 5.922 1.00 80.81 1038 ILE A CA 1
ATOM 7823 C C . ILE A 1 1038 ? -44.671 -6.620 5.532 1.00 80.81 1038 ILE A C 1
ATOM 7825 O O . ILE A 1 1038 ? -44.400 -5.518 6.004 1.00 80.81 1038 ILE A O 1
ATOM 7829 N N . ILE A 1 1039 ? -43.879 -7.261 4.673 1.00 79.00 1039 ILE A N 1
ATOM 7830 C CA . ILE A 1 1039 ? -42.616 -6.718 4.155 1.00 79.00 1039 ILE A CA 1
ATOM 7831 C C . ILE A 1 1039 ? -42.822 -6.159 2.747 1.00 79.00 1039 ILE A C 1
ATOM 7833 O O . ILE A 1 1039 ? -42.214 -5.161 2.368 1.00 79.00 1039 ILE A O 1
ATOM 7837 N N . SER A 1 1040 ? -43.648 -6.827 1.935 1.00 81.12 1040 SER A N 1
ATOM 7838 C CA . SER A 1 1040 ? -43.874 -6.478 0.529 1.00 81.12 1040 SER A CA 1
ATOM 7839 C C . SER A 1 1040 ? -45.207 -7.036 0.018 1.00 81.12 1040 SER A C 1
ATOM 7841 O O . SER A 1 1040 ? -45.736 -8.008 0.560 1.00 81.12 1040 SER A O 1
ATOM 7843 N N . ASP A 1 1041 ? -45.737 -6.421 -1.035 1.00 86.00 1041 ASP A N 1
ATOM 7844 C CA . ASP A 1 1041 ? -47.024 -6.723 -1.670 1.00 86.00 1041 ASP A CA 1
ATOM 7845 C C . ASP A 1 1041 ? -46.885 -6.432 -3.172 1.00 86.00 1041 ASP A C 1
ATOM 7847 O O . ASP A 1 1041 ? -46.296 -5.418 -3.554 1.00 86.00 1041 ASP A O 1
ATOM 7851 N N . TYR A 1 1042 ? -47.348 -7.353 -4.014 1.00 80.50 1042 TYR A N 1
ATOM 7852 C CA . TYR A 1 1042 ? -47.063 -7.392 -5.448 1.00 80.50 1042 TYR A CA 1
ATOM 7853 C C . TYR A 1 1042 ? -48.303 -7.781 -6.252 1.00 80.50 1042 TYR A C 1
ATOM 7855 O O . TYR A 1 1042 ? -49.098 -8.614 -5.824 1.00 80.50 1042 TYR A O 1
ATOM 7863 N N . GLU A 1 1043 ? -48.408 -7.278 -7.478 1.00 82.94 1043 GLU A N 1
ATOM 7864 C CA . GLU A 1 1043 ? -49.323 -7.799 -8.494 1.00 82.94 1043 GLU A CA 1
ATOM 7865 C C . GLU A 1 1043 ? -48.497 -8.370 -9.656 1.00 82.94 1043 GLU A C 1
ATOM 7867 O O . GLU A 1 1043 ? -47.606 -7.693 -10.169 1.00 82.94 1043 GLU A O 1
ATOM 7872 N N . ILE A 1 1044 ? -48.736 -9.637 -10.018 1.00 77.88 1044 ILE A N 1
ATOM 7873 C CA . ILE A 1 1044 ? -47.901 -10.399 -10.962 1.00 77.88 1044 ILE A CA 1
ATOM 7874 C C . ILE A 1 1044 ? -48.720 -11.223 -11.959 1.00 77.88 1044 ILE A C 1
ATOM 7876 O O . ILE A 1 1044 ? -49.876 -11.556 -11.702 1.00 77.88 1044 ILE A O 1
ATOM 7880 N N . PHE A 1 1045 ? -48.101 -11.636 -13.061 1.00 73.31 1045 PHE A N 1
ATOM 7881 C CA . PHE A 1 1045 ? -48.656 -12.605 -14.012 1.00 73.31 1045 PHE A CA 1
ATOM 7882 C C . PHE A 1 1045 ? -48.181 -14.044 -13.730 1.00 73.31 1045 PHE A C 1
ATOM 7884 O O . PHE A 1 1045 ? -47.218 -14.259 -12.994 1.00 73.31 1045 PHE A O 1
ATOM 7891 N N . ASP A 1 1046 ? -48.856 -15.041 -14.319 1.00 71.44 1046 ASP A N 1
ATOM 7892 C CA . ASP A 1 1046 ? -48.441 -16.452 -14.246 1.00 71.44 1046 ASP A CA 1
ATOM 7893 C C . ASP A 1 1046 ? -46.990 -16.633 -14.722 1.00 71.44 1046 ASP A C 1
ATOM 7895 O O . ASP A 1 1046 ? -46.611 -16.161 -15.794 1.00 71.44 1046 ASP A O 1
ATOM 7899 N N . GLY A 1 1047 ? -46.170 -17.309 -13.915 1.00 69.38 1047 GLY A N 1
ATOM 7900 C CA . GLY A 1 1047 ? -44.774 -17.583 -14.246 1.00 69.38 1047 GLY A CA 1
ATOM 7901 C C . GLY A 1 1047 ? -43.846 -16.367 -14.159 1.00 69.38 1047 GLY A C 1
ATOM 7902 O O . GLY A 1 1047 ? -42.694 -16.469 -14.572 1.00 69.38 1047 GLY A O 1
ATOM 7903 N N . GLN A 1 1048 ? -44.307 -15.234 -13.621 1.00 79.31 1048 GLN A N 1
ATOM 7904 C CA . GLN A 1 1048 ? -43.454 -14.081 -13.350 1.00 79.31 1048 GLN A CA 1
ATOM 7905 C C . GLN A 1 1048 ? -42.559 -14.334 -12.124 1.00 79.31 1048 GLN A C 1
ATOM 7907 O O . GLN A 1 1048 ? -42.999 -14.870 -11.102 1.00 79.31 1048 GLN A O 1
ATOM 7912 N N . ASP A 1 1049 ? -41.302 -13.898 -12.219 1.00 82.50 1049 ASP A N 1
ATOM 7913 C CA . ASP A 1 1049 ? -40.380 -13.842 -11.086 1.00 82.50 1049 ASP A CA 1
ATOM 7914 C C . ASP A 1 1049 ? -40.713 -12.662 -10.160 1.00 82.50 1049 ASP A C 1
ATOM 7916 O O . ASP A 1 1049 ? -40.750 -11.507 -10.594 1.00 82.50 1049 ASP A O 1
ATOM 7920 N N . ILE A 1 1050 ? -40.857 -12.945 -8.866 1.00 84.38 1050 ILE A N 1
ATOM 7921 C CA . ILE A 1 1050 ? -40.776 -11.949 -7.793 1.00 84.38 1050 ILE A CA 1
ATOM 7922 C C . ILE A 1 1050 ? -39.329 -11.895 -7.304 1.00 84.38 1050 ILE A C 1
ATOM 7924 O O . ILE A 1 1050 ? -38.720 -12.929 -7.007 1.00 84.38 1050 ILE A O 1
ATOM 7928 N N . ASP A 1 1051 ? -38.789 -10.681 -7.195 1.00 83.19 1051 ASP A N 1
ATOM 7929 C CA . ASP A 1 1051 ? -37.503 -10.449 -6.546 1.00 83.19 1051 ASP A CA 1
ATOM 7930 C C . ASP A 1 1051 ? -37.664 -10.420 -5.020 1.00 83.19 1051 ASP A C 1
ATOM 7932 O O . ASP A 1 1051 ? -38.552 -9.756 -4.481 1.00 83.19 1051 ASP A O 1
ATOM 7936 N N . ILE A 1 1052 ? -36.816 -11.191 -4.343 1.00 80.50 1052 ILE A N 1
ATOM 7937 C CA . ILE A 1 1052 ? -36.760 -11.349 -2.886 1.00 80.50 1052 ILE A CA 1
ATOM 7938 C C . ILE A 1 1052 ? -35.330 -11.150 -2.355 1.00 80.50 1052 ILE A C 1
ATOM 7940 O O . ILE A 1 1052 ? -35.004 -11.587 -1.250 1.00 80.50 1052 ILE A O 1
ATOM 7944 N N . SER A 1 1053 ? -34.448 -10.528 -3.148 1.00 79.88 1053 SER A N 1
ATOM 7945 C CA . SER A 1 1053 ? -33.064 -10.216 -2.760 1.00 79.88 1053 SER A CA 1
ATOM 7946 C C . SER A 1 1053 ? -32.964 -9.261 -1.567 1.00 79.88 1053 SER A C 1
ATOM 7948 O O . SER A 1 1053 ? -31.997 -9.340 -0.816 1.00 79.88 1053 SER A O 1
ATOM 7950 N N . HIS A 1 1054 ? -33.983 -8.425 -1.347 1.00 77.06 1054 HIS A N 1
ATOM 7951 C CA . HIS A 1 1054 ? -34.114 -7.512 -0.205 1.00 77.06 1054 HIS A CA 1
ATOM 7952 C C . HIS A 1 1054 ? -34.438 -8.210 1.124 1.00 77.06 1054 HIS A C 1
ATOM 7954 O O . HIS A 1 1054 ? -34.465 -7.556 2.164 1.00 77.06 1054 HIS A O 1
ATOM 7960 N N . LEU A 1 1055 ? -34.703 -9.521 1.113 1.00 74.94 1055 LEU A N 1
ATOM 7961 C CA . LEU A 1 1055 ? -34.949 -10.306 2.322 1.00 74.94 1055 LEU A CA 1
ATOM 7962 C C . LEU A 1 1055 ? -33.647 -10.893 2.881 1.00 74.94 1055 LEU A C 1
ATOM 7964 O O . LEU A 1 1055 ? -32.863 -11.521 2.161 1.00 74.94 1055 LEU A O 1
ATOM 7968 N N . THR A 1 1056 ? -33.459 -10.780 4.194 1.00 75.31 1056 THR A N 1
ATOM 7969 C CA . THR A 1 1056 ? -32.381 -11.474 4.907 1.00 75.31 1056 THR A CA 1
ATOM 7970 C C . THR A 1 1056 ? -32.598 -13.000 4.904 1.00 75.31 1056 THR A C 1
ATOM 7972 O O . THR A 1 1056 ? -33.735 -13.465 4.790 1.00 75.31 1056 THR A O 1
ATOM 7975 N N . PRO A 1 1057 ? -31.535 -13.824 4.992 1.00 78.06 1057 PRO A N 1
ATOM 7976 C CA . PRO A 1 1057 ? -31.664 -15.279 5.130 1.00 78.06 1057 PRO A CA 1
ATOM 7977 C C . PRO A 1 1057 ? -32.591 -15.661 6.293 1.00 78.06 1057 PRO A C 1
ATOM 7979 O O . PRO A 1 1057 ? -32.411 -15.202 7.419 1.00 78.06 1057 PRO A O 1
ATOM 7982 N N . GLY A 1 1058 ? -33.615 -16.479 6.030 1.00 62.53 1058 GLY A N 1
ATOM 7983 C CA . GLY A 1 1058 ? -34.712 -16.667 6.979 1.00 62.53 1058 GLY A CA 1
ATOM 7984 C C . GLY A 1 1058 ? -35.937 -17.403 6.432 1.00 62.53 1058 GLY A C 1
ATOM 7985 O O . GLY A 1 1058 ? -35.928 -18.007 5.358 1.00 62.53 1058 GLY A O 1
ATOM 7986 N N . MET A 1 1059 ? -37.028 -17.377 7.199 1.00 58.75 1059 MET A N 1
ATOM 7987 C CA . MET A 1 1059 ? -38.293 -18.034 6.857 1.00 58.75 1059 MET A CA 1
ATOM 7988 C C . MET A 1 1059 ? -39.402 -16.995 6.694 1.00 58.75 1059 MET A C 1
ATOM 7990 O O . MET A 1 1059 ? -39.530 -16.096 7.516 1.00 58.75 1059 MET A O 1
ATOM 7994 N N . TYR A 1 1060 ? -40.219 -17.140 5.653 1.00 78.81 1060 TYR A N 1
ATOM 7995 C CA . TYR A 1 1060 ? -41.258 -16.174 5.292 1.00 78.81 1060 TYR A CA 1
ATOM 7996 C C . TYR A 1 1060 ? -42.528 -16.890 4.817 1.00 78.81 1060 TYR A C 1
ATOM 7998 O O . TYR A 1 1060 ? -42.515 -18.093 4.528 1.00 78.81 1060 TYR A O 1
ATOM 8006 N N . TYR A 1 1061 ? -43.632 -16.154 4.703 1.00 72.00 1061 TYR A N 1
ATOM 8007 C CA . TYR A 1 1061 ? -44.887 -16.658 4.137 1.00 72.00 1061 TYR A CA 1
ATOM 8008 C C . TYR A 1 1061 ? -45.342 -15.817 2.946 1.00 72.00 1061 TYR A C 1
ATOM 8010 O O . TYR A 1 1061 ? -45.141 -14.605 2.927 1.00 72.00 1061 TYR A O 1
ATOM 8018 N N . ILE A 1 1062 ? -45.958 -16.488 1.970 1.00 77.19 1062 ILE A N 1
ATOM 8019 C CA . ILE A 1 1062 ? -46.495 -15.925 0.729 1.00 77.19 1062 ILE A CA 1
ATOM 8020 C C . ILE A 1 1062 ? -48.004 -16.196 0.687 1.00 77.19 1062 ILE A C 1
ATOM 8022 O O . ILE A 1 1062 ? -48.432 -17.339 0.881 1.00 77.19 1062 ILE A O 1
ATOM 8026 N N . ILE A 1 1063 ? -48.812 -15.178 0.388 1.00 77.25 1063 ILE A N 1
ATOM 8027 C CA . ILE A 1 1063 ? -50.275 -15.285 0.266 1.00 77.25 1063 ILE A CA 1
ATOM 8028 C C . ILE A 1 1063 ? -50.687 -14.914 -1.162 1.00 77.25 1063 ILE A C 1
ATOM 8030 O O . ILE A 1 1063 ? -50.684 -13.739 -1.508 1.00 77.25 1063 ILE A O 1
ATOM 8034 N N . VAL A 1 1064 ? -51.054 -15.904 -1.985 1.00 71.25 1064 VAL A N 1
ATOM 8035 C CA . VAL A 1 1064 ? -51.430 -15.722 -3.405 1.00 71.25 1064 VAL A CA 1
ATOM 8036 C C . VAL A 1 1064 ? -52.946 -15.577 -3.551 1.00 71.25 1064 VAL A C 1
ATOM 8038 O O . VAL A 1 1064 ? -53.681 -16.377 -2.972 1.00 71.25 1064 VAL A O 1
ATOM 8041 N N . LYS A 1 1065 ? -53.436 -14.598 -4.323 1.00 71.31 1065 LYS A N 1
ATOM 8042 C CA . LYS A 1 1065 ? -54.866 -14.241 -4.419 1.00 71.31 1065 LYS A CA 1
ATOM 8043 C C . LYS A 1 1065 ? -55.342 -14.196 -5.882 1.00 71.31 1065 LYS A C 1
ATOM 8045 O O . LYS A 1 1065 ? -54.839 -13.391 -6.662 1.00 71.31 1065 LYS A O 1
ATOM 8050 N N . ILE A 1 1066 ? -56.307 -15.054 -6.243 1.00 66.06 1066 ILE A N 1
ATOM 8051 C CA . ILE A 1 1066 ? -56.886 -15.219 -7.599 1.00 66.06 1066 ILE A CA 1
ATOM 8052 C C . ILE A 1 1066 ? -58.398 -15.418 -7.485 1.00 66.06 1066 ILE A C 1
ATOM 8054 O O . ILE A 1 1066 ? -58.824 -16.292 -6.731 1.00 66.06 1066 ILE A O 1
ATOM 8058 N N . ASP A 1 1067 ? -59.200 -14.674 -8.257 1.00 59.03 1067 ASP A N 1
ATOM 8059 C CA . ASP A 1 1067 ? -60.668 -14.806 -8.331 1.00 59.03 1067 ASP A CA 1
ATOM 8060 C C . ASP A 1 1067 ? -61.320 -14.992 -6.943 1.00 59.03 1067 ASP A C 1
ATOM 8062 O O . ASP A 1 1067 ? -61.959 -16.009 -6.651 1.00 59.03 1067 ASP A O 1
ATOM 8066 N N . GLU A 1 1068 ? -61.053 -14.017 -6.064 1.00 52.41 1068 GLU A N 1
ATOM 8067 C CA . GLU A 1 1068 ? -61.443 -13.936 -4.641 1.00 52.41 1068 GLU A CA 1
ATOM 8068 C C . GLU A 1 1068 ? -60.903 -15.050 -3.714 1.00 52.41 1068 GLU A C 1
ATOM 8070 O O . GLU A 1 1068 ? -61.052 -14.971 -2.493 1.00 52.41 1068 GLU A O 1
ATOM 8075 N N . LYS A 1 1069 ? -60.213 -16.065 -4.244 1.00 48.78 1069 LYS A N 1
ATOM 8076 C CA . LYS A 1 1069 ? -59.655 -17.194 -3.481 1.00 48.78 1069 LYS A CA 1
ATOM 8077 C C . LYS A 1 1069 ? -58.201 -16.937 -3.110 1.00 48.78 1069 LYS A C 1
ATOM 8079 O O . LYS A 1 1069 ? -57.417 -16.439 -3.915 1.00 48.78 1069 LYS A O 1
ATOM 8084 N N . GLN A 1 1070 ? -57.832 -17.325 -1.890 1.00 59.75 1070 GLN A N 1
ATOM 8085 C CA . GLN A 1 1070 ? -56.478 -17.155 -1.364 1.00 59.75 1070 GLN A CA 1
ATOM 8086 C C . GLN A 1 1070 ? -55.795 -18.508 -1.139 1.00 59.75 1070 GLN A C 1
ATOM 8088 O O . GLN A 1 1070 ? -56.396 -19.446 -0.614 1.00 59.75 1070 GLN A O 1
ATOM 8093 N N . PHE A 1 1071 ? -54.521 -18.597 -1.516 1.00 58.75 1071 PHE A N 1
ATOM 8094 C CA . PHE A 1 1071 ? -53.693 -19.795 -1.439 1.00 58.75 1071 PHE A CA 1
ATOM 8095 C C . PHE A 1 1071 ? -52.356 -19.447 -0.772 1.00 58.75 1071 PHE A C 1
ATOM 8097 O O . PHE A 1 1071 ? -51.508 -18.776 -1.356 1.00 58.75 1071 PHE A O 1
ATOM 8104 N N . VAL A 1 1072 ? -52.152 -19.918 0.459 1.00 59.03 1072 VAL A N 1
ATOM 8105 C CA . VAL A 1 1072 ? -50.915 -19.661 1.216 1.00 59.03 1072 VAL A CA 1
ATOM 8106 C C . VAL A 1 1072 ? -49.821 -20.658 0.820 1.00 59.03 1072 VAL A C 1
ATOM 8108 O O . VAL A 1 1072 ? -50.093 -21.845 0.589 1.00 59.03 1072 VAL A O 1
ATOM 8111 N N . ARG A 1 1073 ? -48.571 -20.192 0.749 1.00 66.44 1073 ARG A N 1
ATOM 8112 C CA . ARG A 1 1073 ? -47.360 -21.004 0.561 1.00 66.44 1073 ARG A CA 1
ATOM 8113 C C . ARG A 1 1073 ? -46.249 -20.521 1.499 1.00 66.44 1073 ARG A C 1
ATOM 8115 O O . ARG A 1 1073 ? -46.135 -19.338 1.800 1.00 66.44 1073 ARG A O 1
ATOM 8122 N N . LYS A 1 1074 ? -45.427 -21.455 1.978 1.00 61.72 1074 LYS A N 1
ATOM 8123 C CA . LYS A 1 1074 ? -44.227 -21.166 2.777 1.00 61.72 1074 LYS A CA 1
ATOM 8124 C C . LYS A 1 1074 ? -43.075 -20.753 1.859 1.00 61.72 1074 LYS A C 1
ATOM 8126 O O . LYS A 1 1074 ? -42.946 -21.333 0.785 1.00 61.72 1074 LYS A O 1
ATOM 8131 N N . LEU A 1 1075 ? -42.210 -19.852 2.314 1.00 72.81 1075 LEU A N 1
ATOM 8132 C CA . LEU A 1 1075 ? -40.932 -19.512 1.689 1.00 72.81 1075 LEU A CA 1
ATOM 8133 C C . LEU A 1 1075 ? -39.777 -19.764 2.668 1.00 72.81 1075 LEU A C 1
ATOM 8135 O O . LEU A 1 1075 ? -39.896 -19.537 3.873 1.00 72.81 1075 LEU A O 1
ATOM 8139 N N . ILE A 1 1076 ? -38.646 -20.228 2.143 1.00 61.03 1076 ILE A N 1
ATOM 8140 C CA . ILE A 1 1076 ? -37.370 -20.283 2.861 1.00 61.03 1076 ILE A CA 1
ATOM 8141 C C . ILE A 1 1076 ? -36.351 -19.504 2.027 1.00 61.03 1076 ILE A C 1
ATOM 8143 O O . ILE A 1 1076 ? -36.022 -19.926 0.918 1.00 61.03 1076 ILE A O 1
ATOM 8147 N N . LYS A 1 1077 ? -35.882 -18.374 2.558 1.00 78.88 1077 LYS A N 1
ATOM 8148 C CA . LYS A 1 1077 ? -34.833 -17.526 1.986 1.00 78.88 1077 LYS A CA 1
ATOM 8149 C C . LYS A 1 1077 ? -33.477 -18.044 2.468 1.00 78.88 1077 LYS A C 1
ATOM 8151 O O . LYS A 1 1077 ? -33.256 -18.158 3.672 1.00 78.88 1077 LYS A O 1
ATOM 8156 N N . LYS A 1 1078 ? -32.607 -18.392 1.526 1.00 64.31 1078 LYS A N 1
ATOM 8157 C CA . LYS A 1 1078 ? -31.181 -18.667 1.747 1.00 64.31 1078 LYS A CA 1
ATOM 8158 C C . LYS A 1 1078 ? -30.368 -17.378 1.750 1.00 64.31 1078 LYS A C 1
ATOM 8160 O O . LYS A 1 1078 ? -30.822 -16.399 1.109 1.00 64.31 1078 LYS A O 1
#